Protein 3G9K (pdb70)

Solvent-accessible surface area: 36503 Å² total

Foldseek 3Di:
DDDDADDDPDVVLRVQCVCVVVPFDNLLSVLLSQLLCCQQVVLPHHQQFFDKWDDDPVDTWIKGQGFDFFCVGGGQGRSLVSLVSCVPPGDDDLVSLVVSLCCQAVFDFHAPVLLNCQVCCVVDPDPVCCLQQPVNHGDDGRDTRHHPVVSVLSVQCSPPPCCSCLPDPNVVVCCVVVVHDSVSSNPRDMDMDGFQWDDCVDIDTHDDPVDPPLLVLLVNLCSVVVLVVCVVPPVSVVSVVSNVVSVVVVVVVVCPSNVSYPVVNVPD/DDWEWDADPVRDIDIDDDDLDDVLAVVDDDPHGGHHDADPCVPDHRDWDDFDWDDDVFKIKTKFKDATPCGCVLVVQLVVCVVVPVDDSAVSLADWGWGDDVQEIETQDDDDPVVQVVCVVVPHHYDYDPQLCNSIWMWMWMARVVVGDIDIYTHVSVPGDDDDD/DDDDADDDDDVLLRVQCCCVVVPWDNLLSVLLSQLQCCQQVVVPDHQQFWDKWDDDPPDTWIKGQGFDFFPPVGGGQHRHQQSLVSCVPPTDDDLVSLVSSLCCQAVFDFHADVLLVCQVCCVPDPDPVCCLQQPVNHGDDGRDTRHHNVVSVLSVLCSVPPCCSCLPDDNLVVCCVVVVHDSVSSVPRDMDMDGFQWEDLVDIDTHDDPVDCRLLVLLVNLCSVVVLVVVVVPVVSVVSVVSNCVSVVVVVVVVCSSNVSYPVVNVPD/DDWDWDADPVRDIDIDDDDLDPDLAVVDDDPHGGHRHADPVDDDGDDDDFDWDDDVFKIKTKFKDARPCGCQLCVQLVVCVVVPVDDSQVSLADWGWGDDVQEIETCDDDDVVVQVVCCVVNHHYDHDDDPQNNIWMWMKMARNPVGDIDIYTHVSVPGDDDDPD

InterPro domains:
  IPR029055 Nucleophile aminohydrolases, N-terminal [SSF56235] (49-524)
  IPR043137 Gamma-glutamyltranspeptidase, small subunit, C-terminal domain [G3DSA:3.60.20.40] (352-525)
  IPR051792 Gamma-glutamyltransferase, bacteria [PTHR43199] (48-525)

Organism: Bacillus anthracis (NCBI:txid1392)

B-factor: mean 28.72, std 10.76, range [10.09, 81.56]

Radius of gyration: 32.23 Å; Cα contacts (8 Å, |Δi|>4): 2017; chains: 4; bounding box: 69×94×84 Å

Secondary structure (DSSP, 8-state):
----EEEESSHHHHHH--TTTTT--HHHHHHHHHHHHHHHSTTT--TTSEE--EEETTEEEEEE-PPBP------PBP-TTT--HHHHHH-----TTTHHHHHHHHH-EE--TTT--HHHHHHHH--TT-TTTSGGGSPPPTT-EE--HHHHHHHHHHHHH-THHHHSHHHHHHHHHHHT--HHHHHT---EEEPPEEEE---EEEEPPTTSSHHHHH--HHHHHTTGGGGTTSTTT----HHHHHHHHHHHHHH--TT---HHHHH--/-EEEEEE-TT--EEEEEEE-SSTTTTS-EETTEEPP-------B------EEEEETTEEEEEE---GGGHHHHHHHHHHHHHTTSS-HHHHHHS--EEEETTEEEESSPPPHHHHHHHHHTT-EEEE---TTTT---EEEEEETTTTEEEEEE-GGGT-EEEE--/----EEEESSHHHHHH--TTTTT--HHHHHHHHHHHHHHHTTTT--TTSEE--EE-SS-EEEEE---B------PBP-TTT--HHHHHH-----TTTHHHHHHHHH-EE--TTT--HHHHHHHH--TT-GGGSGGGSPPPTTPEE--HHHHHHHHHHHHHTTHHHHSHHHHHHHHHHHT--HHHHHT---EEEPPEEEE---EEEEPPTTS-HHHHH--HHHHHTTGGGGTTSTTT----HHHHHHHHHHHHTT-------HHHHH--/-EEEEEE-TT--EEEEEEE-SSTTTTS-EETTEEPPP------PPPP----EEEEETTEEEEEE---GGGHHHHHHHHHHHHHTT-S-HHHHHHS--EEEETTEEEESS---HHHHHHHHTTT-EEEE---GGGG---EEEEEETTTTEEEEE--GGGT-EEEE-

CATH classification: 1.10.246.230

Structure (mmCIF, N/CA/C/O backbone):
data_3G9K
#
_entry.id   3G9K
#
_cell.length_a   52.668
_cell.length_b   120.621
_cell.length_c   77.375
_cell.angle_alpha   90.00
_cell.angle_beta   90.87
_cell.angle_gamma   90.00
#
_symmetry.space_group_name_H-M   'P 1 21 1'
#
loop_
_entity.id
_entity.type
_entity.pdbx_description
1 polymer 'Capsule biosynthesis protein capD'
2 polymer 'Capsule biosynthesis protein capD'
3 non-polymer 'GLUTAMIC ACID'
4 water water
#
loop_
_atom_site.group_PDB
_atom_site.id
_atom_site.type_symbol
_atom_site.label_atom_id
_atom_site.label_alt_id
_atom_site.label_comp_id
_atom_site.label_asym_id
_atom_site.label_entity_id
_atom_site.label_seq_id
_atom_site.pdbx_PDB_ins_code
_atom_site.Cartn_x
_atom_site.Cartn_y
_atom_site.Cartn_z
_atom_site.occupancy
_atom_site.B_iso_or_equiv
_atom_site.auth_seq_id
_atom_site.auth_comp_id
_atom_site.auth_asym_id
_atom_site.auth_atom_id
_atom_site.pdbx_PDB_model_num
ATOM 1 N N . LYS A 1 18 ? -6.191 5.845 8.167 1.00 45.72 46 LYS L N 1
ATOM 2 C CA . LYS A 1 18 ? -6.826 5.404 9.448 1.00 45.53 46 LYS L CA 1
ATOM 3 C C . LYS A 1 18 ? -7.965 4.415 9.131 1.00 43.95 46 LYS L C 1
ATOM 4 O O . LYS A 1 18 ? -8.866 4.753 8.331 1.00 44.53 46 LYS L O 1
ATOM 10 N N . GLY A 1 19 ? -7.946 3.210 9.723 1.00 41.10 47 GLY L N 1
ATOM 11 C CA . GLY A 1 19 ? -6.878 2.753 10.631 1.00 38.58 47 GLY L CA 1
ATOM 12 C C . GLY A 1 19 ? -7.152 3.117 12.084 1.00 36.00 47 GLY L C 1
ATOM 13 O O . GLY A 1 19 ? -7.703 4.187 12.387 1.00 36.63 47 GLY L O 1
ATOM 14 N N . THR A 1 20 ? -6.786 2.217 12.993 1.00 32.20 48 THR L N 1
ATOM 15 C CA . THR A 1 20 ? -7.064 2.432 14.398 1.00 29.81 48 THR L CA 1
ATOM 16 C C . THR A 1 20 ? -5.761 2.362 15.210 1.00 27.87 48 THR L C 1
ATOM 17 O O . THR A 1 20 ? -4.860 1.562 14.902 1.00 27.13 48 THR L O 1
ATOM 21 N N . TYR A 1 21 ? -5.702 3.208 16.238 1.00 26.11 49 TYR L N 1
ATOM 22 C CA . TYR A 1 21 ? -4.535 3.322 17.119 1.00 24.74 49 TYR L CA 1
ATOM 23 C C . TYR A 1 21 ? -4.895 3.967 18.467 1.00 22.12 49 TYR L C 1
ATOM 24 O O . TYR A 1 21 ? -5.923 4.604 18.612 1.00 20.16 49 TYR L O 1
ATOM 33 N N . GLY A 1 22 ? -3.991 3.804 19.442 1.00 20.02 50 GLY L N 1
ATOM 34 C CA . GLY A 1 22 ? -4.272 4.130 20.808 1.00 18.43 50 GLY L CA 1
ATOM 35 C C . GLY A 1 22 ? -2.979 4.216 21.620 1.00 17.73 50 GLY L C 1
ATOM 36 O O . GLY A 1 22 ? -1.988 3.583 21.272 1.00 19.13 50 GLY L O 1
ATOM 37 N N . VAL A 1 23 ? -3.033 5.021 22.668 1.00 17.48 51 VAL L N 1
ATOM 38 C CA . VAL A 1 23 ? -1.972 5.164 23.670 1.00 16.76 51 VAL L CA 1
ATOM 39 C C . VAL A 1 23 ? -2.577 5.177 25.073 1.00 16.75 51 VAL L C 1
ATOM 40 O O . VAL A 1 23 ? -3.576 5.873 25.329 1.00 17.82 51 VAL L O 1
ATOM 44 N N . SER A 1 24 ? -1.936 4.476 26.013 1.00 15.96 52 SER L N 1
ATOM 45 C CA . SER A 1 24 ? -2.340 4.528 27.426 1.00 15.97 52 SER L CA 1
ATOM 46 C C . SER A 1 24 ? -1.072 4.780 28.224 1.00 14.92 52 SER L C 1
ATOM 47 O O . SER A 1 24 ? -0.139 3.996 28.113 1.00 14.02 52 SER L O 1
ATOM 50 N N . ALA A 1 25 ? -1.030 5.885 28.951 1.00 14.85 53 ALA L N 1
ATOM 51 C CA . ALA A 1 25 ? 0.180 6.313 29.723 1.00 15.36 53 ALA L CA 1
ATOM 52 C C . ALA A 1 25 ? -0.169 7.139 30.986 1.00 15.87 53 ALA L C 1
ATOM 53 O O . ALA A 1 25 ? -1.276 7.697 31.099 1.00 16.56 53 ALA L O 1
ATOM 55 N N . SER A 1 26 ? 0.789 7.240 31.911 1.00 14.44 54 SER L N 1
ATOM 56 C CA . SER A 1 26 ? 0.540 7.868 33.220 1.00 16.24 54 SER L CA 1
ATOM 57 C C . SER A 1 26 ? 0.756 9.407 33.197 1.00 15.52 54 SER L C 1
ATOM 58 O O . SER A 1 26 ? 0.779 10.078 34.233 1.00 16.83 54 SER L O 1
ATOM 61 N N . HIS A 1 27 ? 0.953 9.970 32.025 1.00 17.05 55 HIS L N 1
ATOM 62 C CA . HIS A 1 27 ? 0.952 11.443 31.919 1.00 16.88 55 HIS L CA 1
ATOM 63 C C . HIS A 1 27 ? 0.217 11.866 30.642 1.00 18.05 55 HIS L C 1
ATOM 64 O O . HIS A 1 27 ? 0.528 11.369 29.593 1.00 17.06 55 HIS L O 1
ATOM 71 N N . PRO A 1 28 ? -0.745 12.805 30.740 1.00 19.44 56 PRO L N 1
ATOM 72 C CA . PRO A 1 28 ? -1.493 13.268 29.553 1.00 19.14 56 PRO L CA 1
ATOM 73 C C . PRO A 1 28 ? -0.650 13.849 28.409 1.00 18.82 56 PRO L C 1
ATOM 74 O O . PRO A 1 28 ? -1.097 13.812 27.283 1.00 18.55 56 PRO L O 1
ATOM 78 N N . LEU A 1 29 ? 0.541 14.386 28.680 1.00 19.37 57 LEU L N 1
ATOM 79 C CA . LEU A 1 29 ? 1.396 14.897 27.606 1.00 19.25 57 LEU L CA 1
ATOM 80 C C . LEU A 1 29 ? 2.055 13.754 26.818 1.00 18.96 57 LEU L C 1
ATOM 81 O O . LEU A 1 29 ? 2.298 13.881 25.635 1.00 17.98 57 LEU L O 1
ATOM 86 N N . ALA A 1 30 ? 2.354 12.651 27.506 1.00 18.29 58 ALA L N 1
ATOM 87 C CA . ALA A 1 30 ? 2.854 11.434 26.871 1.00 18.77 58 ALA L CA 1
ATOM 88 C C . ALA A 1 30 ? 1.779 10.843 25.994 1.00 18.44 58 ALA L C 1
ATOM 89 O O . ALA A 1 30 ? 2.074 10.422 24.864 1.00 17.48 58 ALA L O 1
ATOM 91 N N . VAL A 1 31 ? 0.548 10.795 26.513 1.00 18.14 59 VAL L N 1
ATOM 92 C CA . VAL A 1 31 ? -0.588 10.341 25.693 1.00 18.05 59 VAL L CA 1
ATOM 93 C C . VAL A 1 31 ? -0.678 11.222 24.445 1.00 17.92 59 VAL L C 1
ATOM 94 O O . VAL A 1 31 ? -0.703 10.738 23.341 1.00 17.33 59 VAL L O 1
ATOM 98 N N . GLU A 1 32 ? -0.703 12.532 24.636 1.00 18.41 60 GLU L N 1
ATOM 99 C CA . GLU A 1 32 ? -0.798 13.461 23.512 1.00 19.80 60 GLU L CA 1
ATOM 100 C C . GLU A 1 32 ? 0.286 13.330 22.437 1.00 19.44 60 GLU L C 1
ATOM 101 O O . GLU A 1 32 ? -0.011 13.301 21.232 1.00 19.84 60 GLU L O 1
ATOM 107 N N . GLU A 1 33 ? 1.547 13.310 22.853 1.00 18.43 61 GLU L N 1
ATOM 108 C CA . GLU A 1 33 ? 2.638 13.167 21.914 1.00 17.98 61 GLU L CA 1
ATOM 109 C C . GLU A 1 33 ? 2.673 11.835 21.197 1.00 18.54 61 GLU L C 1
ATOM 110 O O . GLU A 1 33 ? 3.071 11.751 20.034 1.00 19.60 61 GLU L O 1
ATOM 116 N N . GLY A 1 34 ? 2.307 10.777 21.896 1.00 19.37 62 GLY L N 1
ATOM 117 C CA . GLY A 1 34 ? 2.191 9.456 21.306 1.00 18.81 62 GLY L CA 1
ATOM 118 C C . GLY A 1 34 ? 1.114 9.346 20.233 1.00 19.35 62 GLY L C 1
ATOM 119 O O . GLY A 1 34 ? 1.343 8.751 19.163 1.00 19.53 62 GLY L O 1
ATOM 128 N N . LYS A 1 36 ? -0.091 12.004 18.564 1.00 22.64 64 LYS L N 1
ATOM 129 C CA . LYS A 1 36 ? 0.439 12.832 17.456 1.00 23.89 64 LYS L CA 1
ATOM 130 C C . LYS A 1 36 ? 1.301 12.036 16.446 1.00 24.61 64 LYS L C 1
ATOM 131 O O . LYS A 1 36 ? 1.092 12.139 15.229 1.00 24.91 64 LYS L O 1
ATOM 137 N N . VAL A 1 37 ? 2.238 11.222 16.926 1.00 24.91 65 VAL L N 1
ATOM 138 C CA . VAL A 1 37 ? 3.034 10.354 16.067 1.00 25.78 65 VAL L CA 1
ATOM 139 C C . VAL A 1 37 ? 2.155 9.404 15.261 1.00 27.35 65 VAL L C 1
ATOM 140 O O . VAL A 1 37 ? 2.378 9.160 14.055 1.00 28.02 65 VAL L O 1
ATOM 144 N N . LEU A 1 38 ? 1.170 8.831 15.928 1.00 27.86 66 LEU L N 1
ATOM 145 C CA . LEU A 1 38 ? 0.348 7.806 15.316 1.00 28.69 66 LEU L CA 1
ATOM 146 C C . LEU A 1 38 ? -0.605 8.455 14.312 1.00 29.17 66 LEU L C 1
ATOM 147 O O . LEU A 1 38 ? -0.794 7.928 13.252 1.00 30.75 66 LEU L O 1
ATOM 152 N N . LYS A 1 39 ? -1.197 9.580 14.671 1.00 30.44 67 LYS L N 1
ATOM 153 C CA . LYS A 1 39 ? -2.084 10.331 13.779 1.00 31.48 67 LYS L CA 1
ATOM 154 C C . LYS A 1 39 ? -1.390 10.636 12.441 1.00 32.34 67 LYS L C 1
ATOM 155 O O . LYS A 1 39 ? -2.007 10.555 11.379 1.00 32.39 67 LYS L O 1
ATOM 161 N N . ASN A 1 40 ? -0.104 10.961 12.509 1.00 31.97 68 ASN L N 1
ATOM 162 C CA . ASN A 1 40 ? 0.675 11.305 11.337 1.00 32.32 68 ASN L CA 1
ATOM 163 C C . ASN A 1 40 ? 1.274 10.102 10.642 1.00 32.34 68 ASN L C 1
ATOM 164 O O . ASN A 1 40 ? 2.139 10.222 9.768 1.00 33.28 68 ASN L O 1
ATOM 169 N N . GLY A 1 41 ? 0.804 8.927 11.006 1.00 32.21 69 GLY L N 1
ATOM 170 C CA . GLY A 1 41 ? 1.164 7.741 10.273 1.00 32.11 69 GLY L CA 1
ATOM 171 C C . GLY A 1 41 ? 2.267 6.895 10.868 1.00 32.00 69 GLY L C 1
ATOM 172 O O . GLY A 1 41 ? 2.607 5.862 10.301 1.00 32.57 69 GLY L O 1
ATOM 173 N N . GLY A 1 42 ? 2.797 7.293 12.020 1.00 31.02 70 GLY L N 1
ATOM 174 C CA . GLY A 1 42 ? 3.879 6.559 12.656 1.00 29.49 70 GLY L CA 1
ATOM 175 C C . GLY A 1 42 ? 3.485 5.210 13.243 1.00 28.63 70 GLY L C 1
ATOM 176 O O . GLY A 1 42 ? 2.292 4.915 13.421 1.00 29.94 70 GLY L O 1
ATOM 177 N N . SER A 1 43 ? 4.498 4.408 13.565 1.00 26.53 71 SER L N 1
ATOM 178 C CA . SER A 1 43 ? 4.330 3.050 14.043 1.00 25.22 71 SER L CA 1
ATOM 179 C C . SER A 1 43 ? 4.231 3.001 15.570 1.00 23.67 71 SER L C 1
ATOM 180 O O . SER A 1 43 ? 4.553 3.966 16.215 1.00 21.84 71 SER L O 1
ATOM 183 N N . ALA A 1 44 ? 3.878 1.848 16.145 1.00 22.89 72 ALA L N 1
ATOM 184 C CA . ALA A 1 44 ? 3.838 1.726 17.621 1.00 22.81 72 ALA L CA 1
ATOM 185 C C . ALA A 1 44 ? 5.222 1.968 18.214 1.00 22.66 72 ALA L C 1
ATOM 186 O O . ALA A 1 44 ? 5.337 2.643 19.244 1.00 21.27 72 ALA L O 1
ATOM 188 N N . VAL A 1 45 ? 6.268 1.451 17.547 1.00 22.61 73 VAL L N 1
ATOM 189 C CA . VAL A 1 45 ? 7.665 1.590 18.042 1.00 22.35 73 VAL L CA 1
ATOM 190 C C . VAL A 1 45 ? 8.095 3.046 18.029 1.00 22.56 73 VAL L C 1
ATOM 191 O O . VAL A 1 45 ? 8.559 3.565 19.043 1.00 21.21 73 VAL L O 1
ATOM 195 N N . ASP A 1 46 ? 7.929 3.723 16.910 1.00 21.02 74 ASP L N 1
ATOM 196 C CA . ASP A 1 46 ? 8.227 5.165 16.879 1.00 21.65 74 ASP L CA 1
ATOM 197 C C . ASP A 1 46 ? 7.522 5.998 17.958 1.00 20.20 74 ASP L C 1
ATOM 198 O O . ASP A 1 46 ? 8.133 6.850 18.636 1.00 20.06 74 ASP L O 1
ATOM 203 N N . ALA A 1 47 ? 6.217 5.788 18.107 1.00 18.97 75 ALA L N 1
ATOM 204 C CA . ALA A 1 47 ? 5.462 6.415 19.180 1.00 18.23 75 ALA L CA 1
ATOM 205 C C . ALA A 1 47 ? 5.996 6.046 20.571 1.00 17.39 75 ALA L C 1
ATOM 206 O O . ALA A 1 47 ? 5.984 6.869 21.462 1.00 17.78 75 ALA L O 1
ATOM 208 N N . ALA A 1 48 ? 6.414 4.803 20.764 1.00 16.05 76 ALA L N 1
ATOM 209 C CA . ALA A 1 48 ? 6.927 4.354 22.068 1.00 16.08 76 ALA L CA 1
ATOM 210 C C . ALA A 1 48 ? 8.246 5.078 22.445 1.00 15.67 76 ALA L C 1
ATOM 211 O O . ALA A 1 48 ? 8.489 5.401 23.603 1.00 13.78 76 ALA L O 1
ATOM 213 N N . ILE A 1 49 ? 9.071 5.371 21.446 1.00 16.27 77 ILE L N 1
ATOM 214 C CA . ILE A 1 49 ? 10.320 6.082 21.677 1.00 16.29 77 ILE L CA 1
ATOM 215 C C . ILE A 1 49 ? 10.007 7.506 22.065 1.00 16.53 77 ILE L C 1
ATOM 216 O O . ILE A 1 49 ? 10.595 8.071 23.021 1.00 17.49 77 ILE L O 1
ATOM 221 N N . VAL A 1 50 ? 9.089 8.102 21.330 1.00 16.40 78 VAL L N 1
ATOM 222 C CA . VAL A 1 50 ? 8.631 9.469 21.645 1.00 15.31 78 VAL L CA 1
ATOM 223 C C . VAL A 1 50 ? 8.040 9.537 23.071 1.00 14.92 78 VAL L C 1
ATOM 224 O O . VAL A 1 50 ? 8.400 10.392 23.870 1.00 16.47 78 VAL L O 1
ATOM 228 N N . VAL A 1 51 ? 7.110 8.645 23.359 1.00 14.82 79 VAL L N 1
ATOM 229 C CA . VAL A 1 51 ? 6.485 8.524 24.669 1.00 14.58 79 VAL L CA 1
ATOM 230 C C . VAL A 1 51 ? 7.526 8.294 25.760 1.00 14.29 79 VAL L C 1
ATOM 231 O O . VAL A 1 51 ? 7.434 8.890 26.824 1.00 15.20 79 VAL L O 1
ATOM 235 N N . SER A 1 52 ? 8.477 7.396 25.526 1.00 15.05 80 SER L N 1
ATOM 236 C CA . SER A 1 52 ? 9.480 7.094 26.594 1.00 15.19 80 SER L CA 1
ATOM 237 C C . SER A 1 52 ? 10.302 8.320 26.945 1.00 15.22 80 SER L C 1
ATOM 238 O O . SER A 1 52 ? 10.451 8.680 28.116 1.00 15.36 80 SER L O 1
ATOM 241 N N . TYR A 1 53 ? 10.788 9.005 25.928 1.00 15.50 81 TYR L N 1
ATOM 242 C CA . TYR A 1 53 ? 11.512 10.258 26.166 1.00 15.54 81 TYR L CA 1
ATOM 243 C C . TYR A 1 53 ? 10.678 11.426 26.808 1.00 15.59 81 TYR L C 1
ATOM 244 O O . TYR A 1 53 ? 11.171 12.176 27.647 1.00 14.62 81 TYR L O 1
ATOM 253 N N . VAL A 1 54 ? 9.425 11.603 26.404 1.00 15.80 82 VAL L N 1
ATOM 254 C CA . VAL A 1 54 ? 8.535 12.607 26.995 1.00 15.18 82 VAL L CA 1
ATOM 255 C C . VAL A 1 54 ? 8.299 12.363 28.507 1.00 15.18 82 VAL L C 1
ATOM 256 O O . VAL A 1 54 ? 8.408 13.282 29.317 1.00 16.31 82 VAL L O 1
ATOM 260 N N . LEU A 1 55 ? 8.068 11.109 28.863 1.00 14.28 83 LEU L N 1
ATOM 261 C CA . LEU A 1 55 ? 7.857 10.646 30.227 1.00 14.46 83 LEU L CA 1
ATOM 262 C C . LEU A 1 55 ? 9.101 10.949 31.050 1.00 14.32 83 LEU L C 1
ATOM 263 O O . LEU A 1 55 ? 8.982 11.419 32.192 1.00 15.57 83 LEU L O 1
ATOM 268 N N . GLY A 1 56 ? 10.287 10.769 30.470 1.00 14.03 84 GLY L N 1
ATOM 269 C CA . GLY A 1 56 ? 11.551 11.107 31.166 1.00 14.66 84 GLY L CA 1
ATOM 270 C C . GLY A 1 56 ? 11.648 12.579 31.482 1.00 16.36 84 GLY L C 1
ATOM 271 O O . GLY A 1 56 ? 12.338 13.024 32.428 1.00 18.35 84 GLY L O 1
ATOM 272 N N . VAL A 1 57 ? 10.958 13.383 30.688 1.00 15.87 85 VAL L N 1
ATOM 273 C CA . VAL A 1 57 ? 10.970 14.838 30.934 1.00 14.84 85 VAL L CA 1
ATOM 274 C C . VAL A 1 57 ? 9.846 15.293 31.869 1.00 16.50 85 VAL L C 1
ATOM 275 O O . VAL A 1 57 ? 10.068 16.028 32.831 1.00 18.10 85 VAL L O 1
ATOM 279 N N . VAL A 1 58 ? 8.624 14.875 31.587 1.00 16.45 86 VAL L N 1
ATOM 280 C CA . VAL A 1 58 ? 7.461 15.412 32.288 1.00 17.06 86 VAL L CA 1
ATOM 281 C C . VAL A 1 58 ? 7.044 14.559 33.487 1.00 16.73 86 VAL L C 1
ATOM 282 O O . VAL A 1 58 ? 6.270 15.017 34.353 1.00 18.27 86 VAL L O 1
ATOM 286 N N . GLU A 1 59 ? 7.480 13.305 33.511 1.00 17.61 87 GLU L N 1
ATOM 287 C CA . GLU A 1 59 ? 7.192 12.417 34.621 1.00 17.51 87 GLU L CA 1
ATOM 288 C C . GLU A 1 59 ? 8.517 11.927 35.223 1.00 17.12 87 GLU L C 1
ATOM 289 O O . GLU A 1 59 ? 8.701 10.754 35.473 1.00 16.05 87 GLU L O 1
ATOM 295 N N . LEU A 1 60 ? 9.412 12.883 35.422 1.00 18.54 88 LEU L N 1
ATOM 296 C CA . LEU A 1 60 ? 10.836 12.674 35.705 1.00 19.12 88 LEU L CA 1
ATOM 297 C C . LEU A 1 60 ? 11.166 11.928 36.984 1.00 19.65 88 LEU L C 1
ATOM 298 O O . LEU A 1 60 ? 12.243 11.299 37.090 1.00 19.90 88 LEU L O 1
ATOM 303 N N . HIS A 1 61 ? 10.224 11.935 37.918 1.00 18.76 89 HIS L N 1
ATOM 304 C CA . HIS A 1 61 ? 10.371 11.174 39.169 1.00 17.92 89 HIS L CA 1
ATOM 305 C C . HIS A 1 61 ? 10.350 9.705 38.918 1.00 16.65 89 HIS L C 1
ATOM 306 O O . HIS A 1 61 ? 10.941 8.955 39.680 1.00 16.61 89 HIS L O 1
ATOM 313 N N . ALA A 1 62 ? 9.713 9.292 37.826 1.00 16.04 90 ALA L N 1
ATOM 314 C CA . ALA A 1 62 ? 9.373 7.851 37.621 1.00 14.97 90 ALA L CA 1
ATOM 315 C C . ALA A 1 62 ? 10.207 7.088 36.612 1.00 14.88 90 ALA L C 1
ATOM 316 O O . ALA A 1 62 ? 10.256 5.858 36.647 1.00 15.24 90 ALA L O 1
ATOM 318 N N . SER A 1 63 ? 10.812 7.771 35.661 1.00 15.19 91 SER L N 1
ATOM 319 C CA . SER A 1 63 ? 11.632 7.124 34.658 1.00 16.11 91 SER L CA 1
ATOM 320 C C . SER A 1 63 ? 12.485 8.204 34.005 1.00 16.79 91 SER L C 1
ATOM 321 O O . SER A 1 63 ? 12.244 9.402 34.219 1.00 16.54 91 SER L O 1
ATOM 324 N N . GLY A 1 64 ? 13.441 7.781 33.188 1.00 16.55 92 GLY L N 1
ATOM 325 C CA . GLY A 1 64 ? 14.172 8.724 32.345 1.00 16.70 92 GLY L CA 1
ATOM 326 C C . GLY A 1 64 ? 15.529 8.256 31.875 1.00 15.02 92 GLY L C 1
ATOM 327 O O . GLY A 1 64 ? 15.878 7.072 31.970 1.00 15.12 92 GLY L O 1
ATOM 328 N N . ILE A 1 65 ? 16.326 9.193 31.360 1.00 15.13 93 ILE L N 1
ATOM 329 C CA . ILE A 1 65 ? 17.577 8.801 30.689 1.00 14.86 93 ILE L CA 1
ATOM 330 C C . ILE A 1 65 ? 18.5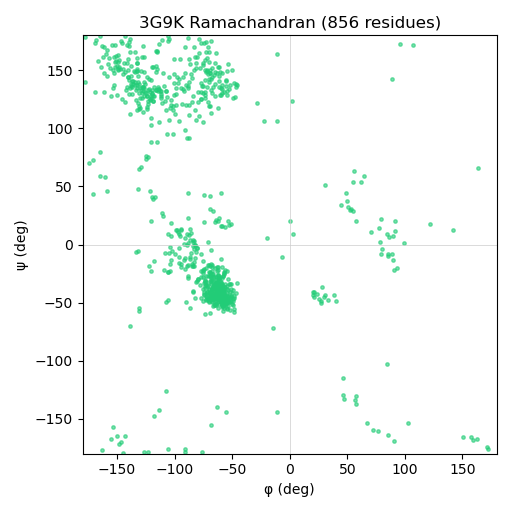84 8.256 31.708 1.00 15.43 93 ILE L C 1
ATOM 331 O O . ILE A 1 65 ? 19.519 7.571 31.320 1.00 15.07 93 ILE L O 1
ATOM 336 N N . GLY A 1 66 ? 18.370 8.568 32.990 1.00 14.43 94 GLY L N 1
ATOM 337 C CA . GLY A 1 66 ? 19.270 8.116 34.069 1.00 14.73 94 GLY L CA 1
ATOM 338 C C . GLY A 1 66 ? 18.949 6.708 34.531 1.00 14.96 94 GLY L C 1
ATOM 339 O O . GLY A 1 66 ? 19.625 6.173 35.413 1.00 16.56 94 GLY L O 1
ATOM 340 N N . GLY A 1 67 ? 17.889 6.125 33.976 1.00 14.96 95 GLY L N 1
ATOM 341 C CA . GLY A 1 67 ? 17.451 4.750 34.279 1.00 15.23 95 GLY L CA 1
ATOM 342 C C . GLY A 1 67 ? 17.508 3.654 33.203 1.00 16.05 95 GLY L C 1
ATOM 343 O O . GLY A 1 67 ? 18.454 3.577 32.375 1.00 16.97 95 GLY L O 1
ATOM 344 N N . GLY A 1 68 ? 16.486 2.794 33.231 1.00 15.82 96 GLY L N 1
ATOM 345 C CA . GLY A 1 68 ? 16.398 1.658 32.339 1.00 16.64 96 GLY L CA 1
ATOM 346 C C . GLY A 1 68 ? 14.971 1.240 32.161 1.00 17.52 96 GLY L C 1
ATOM 347 O O . GLY A 1 68 ? 14.075 1.945 32.578 1.00 18.85 96 GLY L O 1
ATOM 348 N N . GLY A 1 69 ? 14.754 0.061 31.588 1.00 16.22 97 GLY L N 1
ATOM 349 C CA . GLY A 1 69 ? 13.417 -0.356 31.247 1.00 16.14 97 GLY L CA 1
ATOM 350 C C . GLY A 1 69 ? 13.447 -1.625 30.435 1.00 16.48 97 GLY L C 1
ATOM 351 O O . GLY A 1 69 ? 14.543 -2.188 30.168 1.00 16.87 97 GLY L O 1
ATOM 352 N N . GLY A 1 70 ? 12.266 -2.016 30.011 1.00 17.51 98 GLY L N 1
ATOM 353 C CA . GLY A 1 70 ? 12.051 -3.119 29.132 1.00 18.35 98 GLY L CA 1
ATOM 354 C C . GLY A 1 70 ? 10.846 -2.871 28.264 1.00 18.74 98 GLY L C 1
ATOM 355 O O . GLY A 1 70 ? 9.932 -2.254 28.695 1.00 18.19 98 GLY L O 1
ATOM 364 N N . LEU A 1 72 ? 8.245 -4.769 25.383 1.00 19.92 100 LEU L N 1
ATOM 365 C CA . LEU A 1 72 ? 7.682 -5.906 24.686 1.00 20.73 100 LEU L CA 1
ATOM 366 C C . LEU A 1 72 ? 7.060 -5.369 23.422 1.00 21.09 100 LEU L C 1
ATOM 367 O O . LEU A 1 72 ? 6.342 -4.344 23.461 1.00 21.34 100 LEU L O 1
ATOM 372 N N . ILE A 1 73 ? 7.376 -6.000 22.286 1.00 21.12 101 ILE L N 1
ATOM 373 C CA . ILE A 1 73 ? 6.848 -5.589 20.979 1.00 21.41 101 ILE L CA 1
ATOM 374 C C . ILE A 1 73 ? 6.239 -6.846 20.327 1.00 22.66 101 ILE L C 1
ATOM 375 O O . ILE A 1 73 ? 6.965 -7.810 19.982 1.00 22.37 101 ILE L O 1
ATOM 380 N N . ILE A 1 74 ? 4.919 -6.827 20.162 1.00 23.46 102 ILE L N 1
ATOM 381 C CA . ILE A 1 74 ? 4.189 -7.936 19.536 1.00 25.55 102 ILE L CA 1
ATOM 382 C C . ILE A 1 74 ? 3.446 -7.433 18.297 1.00 27.45 102 ILE L C 1
ATOM 383 O O . ILE A 1 74 ? 2.490 -6.659 18.391 1.00 27.02 102 ILE L O 1
ATOM 388 N N . SER A 1 75 ? 3.943 -7.839 17.125 1.00 29.54 103 SER L N 1
ATOM 389 C CA . SER A 1 75 ? 3.343 -7.461 15.851 1.00 31.40 103 SER L CA 1
ATOM 390 C C . SER A 1 75 ? 2.611 -8.678 15.338 1.00 34.16 103 SER L C 1
ATOM 391 O O . SER A 1 75 ? 2.673 -9.741 15.955 1.00 34.39 103 SER L O 1
ATOM 394 N N . LYS A 1 76 ? 1.931 -8.516 14.212 1.00 36.62 104 LYS L N 1
ATOM 395 C CA . LYS A 1 76 ? 1.300 -9.654 13.517 1.00 39.08 104 LYS L CA 1
ATOM 396 C C . LYS A 1 76 ? 2.253 -10.820 13.282 1.00 39.27 104 LYS L C 1
ATOM 397 O O . LYS A 1 76 ? 1.840 -11.964 13.346 1.00 40.34 104 LYS L O 1
ATOM 403 N N . ASP A 1 77 ? 3.529 -10.527 13.046 1.00 40.20 105 ASP L N 1
ATOM 404 C CA . ASP A 1 77 ? 4.491 -11.530 12.573 1.00 40.05 105 ASP L CA 1
ATOM 405 C C . ASP A 1 77 ? 5.678 -11.826 13.509 1.00 39.87 105 ASP L C 1
ATOM 406 O O . ASP A 1 77 ? 6.398 -12.813 13.321 1.00 40.35 105 ASP L O 1
ATOM 411 N N . LYS A 1 78 ? 5.903 -10.973 14.507 1.00 38.45 106 LYS L N 1
ATOM 412 C CA . LYS A 1 78 ? 7.096 -11.089 15.352 1.00 36.82 106 LYS L CA 1
ATOM 413 C C . LYS A 1 78 ? 6.756 -10.795 16.823 1.00 34.91 106 LYS L C 1
ATOM 414 O O . LYS A 1 78 ? 5.830 -10.032 17.092 1.00 33.43 106 LYS L O 1
ATOM 420 N N . GLU A 1 79 ? 7.496 -11.426 17.743 1.00 33.05 107 GLU L N 1
ATOM 421 C CA . GLU A 1 79 ? 7.468 -11.109 19.177 1.00 32.26 107 GLU L CA 1
ATOM 422 C C . GLU A 1 79 ? 8.890 -10.849 19.674 1.00 30.76 107 GLU L C 1
ATOM 423 O O . GLU A 1 79 ? 9.772 -11.688 19.510 1.00 30.35 107 GLU L O 1
ATOM 429 N N . THR A 1 80 ? 9.105 -9.718 20.329 1.00 28.80 108 THR L N 1
ATOM 430 C CA . THR A 1 80 ? 10.442 -9.313 20.773 1.00 28.07 108 THR L CA 1
ATOM 431 C C . THR A 1 80 ? 10.362 -8.681 22.150 1.00 25.08 108 THR L C 1
ATOM 432 O O . THR A 1 80 ? 9.401 -7.967 22.455 1.00 23.12 108 THR L O 1
ATOM 436 N N . PHE A 1 81 ? 11.374 -8.928 22.957 1.00 22.15 109 PHE L N 1
ATOM 437 C CA . PHE A 1 81 ? 11.541 -8.227 24.218 1.00 22.18 109 PHE L CA 1
ATOM 438 C C . PHE A 1 81 ? 12.915 -7.539 24.235 1.00 21.77 109 PHE L C 1
ATOM 439 O O . PHE A 1 81 ? 13.928 -8.191 24.057 1.00 22.61 109 PHE L O 1
ATOM 447 N N . ILE A 1 82 ? 12.953 -6.217 24.386 1.00 21.84 110 ILE L N 1
ATOM 448 C CA . ILE A 1 82 ? 14.239 -5.544 24.520 1.00 21.31 110 ILE L CA 1
ATOM 449 C C . ILE A 1 82 ? 14.508 -5.153 25.999 1.00 21.57 110 ILE L C 1
ATOM 450 O O . ILE A 1 82 ? 13.737 -4.418 26.617 1.00 20.88 110 ILE L O 1
ATOM 455 N N . ASP A 1 83 ? 15.595 -5.688 26.536 1.00 21.78 111 ASP L N 1
ATOM 456 C CA . ASP A 1 83 ? 16.037 -5.463 27.894 1.00 21.38 111 ASP L CA 1
ATOM 457 C C . ASP A 1 83 ? 17.090 -4.342 27.918 1.00 21.96 111 ASP L C 1
ATOM 458 O O . ASP A 1 83 ? 18.244 -4.553 27.523 1.00 21.75 111 ASP L O 1
ATOM 463 N N . TYR A 1 84 ? 16.702 -3.159 28.401 1.00 20.13 112 TYR L N 1
ATOM 464 C CA . TYR A 1 84 ? 17.642 -2.047 28.586 1.00 19.77 112 TYR L CA 1
ATOM 465 C C . TYR A 1 84 ? 17.707 -1.611 30.073 1.00 19.69 112 TYR L C 1
ATOM 466 O O . TYR A 1 84 ? 17.834 -0.441 30.423 1.00 18.54 112 TYR L O 1
ATOM 475 N N . ARG A 1 85 ? 17.698 -2.614 30.936 1.00 20.08 113 ARG L N 1
ATOM 476 C CA . ARG A 1 85 ? 17.865 -2.427 32.323 1.00 22.81 113 ARG L CA 1
ATOM 477 C C . ARG A 1 85 ? 19.324 -2.058 32.578 1.00 22.22 113 ARG L C 1
ATOM 478 O O . ARG A 1 85 ? 20.219 -2.508 31.841 1.00 20.57 113 ARG L O 1
ATOM 486 N N . GLU A 1 86 ? 19.552 -1.271 33.621 1.00 21.56 114 GLU L N 1
ATOM 487 C CA . GLU A 1 86 ? 20.902 -0.860 34.005 1.00 22.24 114 GLU L CA 1
ATOM 488 C C . GLU A 1 86 ? 21.764 -2.063 34.369 1.00 22.66 114 GLU L C 1
ATOM 489 O O . GLU A 1 86 ? 21.266 -3.093 34.789 1.00 21.31 114 GLU L O 1
ATOM 495 N N . THR A 1 87 ? 23.069 -1.917 34.183 1.00 23.74 115 THR L N 1
ATOM 496 C CA . THR A 1 87 ? 24.013 -2.979 34.512 1.00 23.55 115 THR L CA 1
ATOM 497 C C . THR A 1 87 ? 24.965 -2.520 35.632 1.00 23.44 115 THR L C 1
ATOM 498 O O . THR A 1 87 ? 25.265 -1.324 35.798 1.00 21.20 115 THR L O 1
ATOM 502 N N . THR A 1 88 ? 25.390 -3.470 36.457 1.00 23.58 116 THR L N 1
ATOM 503 C CA . THR A 1 88 ? 26.187 -3.139 37.606 1.00 23.51 116 THR L CA 1
ATOM 504 C C . THR A 1 88 ? 27.608 -2.724 37.163 1.00 23.00 116 THR L C 1
ATOM 505 O O . THR A 1 88 ? 28.198 -3.379 36.290 1.00 20.98 116 THR L O 1
ATOM 509 N N . PRO A 1 89 ? 28.135 -1.643 37.754 1.00 23.44 117 PRO L N 1
ATOM 510 C CA . PRO A 1 89 ? 29.502 -1.239 37.463 1.00 24.06 117 PRO L CA 1
ATOM 511 C C . PRO A 1 89 ? 30.480 -2.124 38.239 1.00 24.13 117 PRO L C 1
ATOM 512 O O . PRO A 1 89 ? 30.072 -2.972 39.032 1.00 24.41 117 PRO L O 1
ATOM 516 N N . TYR A 1 90 ? 31.768 -1.907 38.006 1.00 23.55 118 TYR L N 1
ATOM 517 C CA . TYR A 1 90 ? 32.796 -2.681 38.693 1.00 23.03 118 TYR L CA 1
ATOM 518 C C . TYR A 1 90 ? 32.664 -2.491 40.222 1.00 23.80 118 TYR L C 1
ATOM 519 O O . TYR A 1 90 ? 32.644 -1.329 40.717 1.00 24.24 118 TYR L O 1
ATOM 528 N N . PRO A 1 97 ? 26.151 5.610 46.887 1.00 36.20 125 PRO L N 1
ATOM 529 C CA . PRO A 1 97 ? 24.947 4.838 46.563 1.00 35.40 125 PRO L CA 1
ATOM 530 C C . PRO A 1 97 ? 25.186 3.789 45.475 1.00 33.74 125 PRO L C 1
ATOM 531 O O . PRO A 1 97 ? 26.212 3.812 44.787 1.00 34.23 125 PRO L O 1
ATOM 535 N N . HIS A 1 98 ? 24.272 2.839 45.350 1.00 31.61 126 HIS L N 1
ATOM 536 C CA . HIS A 1 98 ? 24.373 1.872 44.288 1.00 29.38 126 HIS L CA 1
ATOM 537 C C . HIS A 1 98 ? 23.679 2.457 43.041 1.00 27.38 126 HIS L C 1
ATOM 538 O O . HIS A 1 98 ? 22.460 2.617 43.037 1.00 25.59 126 HIS L O 1
ATOM 545 N N . ILE A 1 99 ? 24.460 2.786 42.005 1.00 24.85 127 ILE L N 1
ATOM 546 C CA . ILE A 1 99 ? 23.913 3.314 40.728 1.00 23.33 127 ILE L CA 1
ATOM 547 C C . ILE A 1 99 ? 24.376 2.403 39.609 1.00 22.29 127 ILE L C 1
ATOM 548 O O . ILE A 1 99 ? 25.556 2.031 39.569 1.00 20.39 127 ILE L O 1
ATOM 553 N N . GLY A 1 100 ? 23.454 2.003 38.731 1.00 20.70 128 GLY L N 1
ATOM 554 C CA . GLY A 1 100 ? 23.744 1.056 37.639 1.00 20.03 128 GLY L CA 1
ATOM 555 C C . GLY A 1 100 ? 24.061 1.854 36.398 1.00 18.64 128 GLY L C 1
ATOM 556 O O . GLY A 1 100 ? 23.745 3.045 36.348 1.00 17.65 128 GLY L O 1
ATOM 557 N N . VAL A 1 101 ? 24.735 1.258 35.417 1.00 18.61 129 VAL L N 1
ATOM 558 C CA . VAL A 1 101 ? 25.013 2.002 34.176 1.00 17.04 129 VAL L CA 1
ATOM 559 C C . VAL A 1 101 ? 23.664 2.180 33.459 1.00 15.93 129 VAL L C 1
ATOM 560 O O . VAL A 1 101 ? 23.004 1.193 33.160 1.00 15.13 129 VAL L O 1
ATOM 564 N N . PRO A 1 102 ? 23.214 3.410 33.223 1.00 14.72 130 PRO L N 1
ATOM 565 C CA . PRO A 1 102 ? 21.867 3.593 32.590 1.00 16.08 130 PRO L CA 1
ATOM 566 C C . PRO A 1 102 ? 21.722 3.005 31.208 1.00 16.64 130 PRO L C 1
ATOM 567 O O . PRO A 1 102 ? 22.650 3.158 30.376 1.00 15.99 130 PRO L O 1
ATOM 571 N N . GLY A 1 103 ? 20.587 2.317 30.981 1.00 16.48 131 GLY L N 1
ATOM 572 C CA . GLY A 1 103 ? 20.302 1.646 29.754 1.00 17.30 131 GLY L CA 1
ATOM 573 C C . GLY A 1 103 ? 19.320 2.300 28.808 1.00 16.42 131 GLY L C 1
ATOM 574 O O . GLY A 1 103 ? 19.295 1.928 27.619 1.00 16.96 131 GLY L O 1
ATOM 575 N N . PHE A 1 104 ? 18.534 3.262 29.318 1.00 17.78 132 PHE L N 1
ATOM 576 C CA . PHE A 1 104 ? 17.463 3.913 28.573 1.00 16.75 132 PHE L CA 1
ATOM 577 C C . PHE A 1 104 ? 17.885 4.401 27.151 1.00 16.59 132 PHE L C 1
ATOM 578 O O . PHE A 1 104 ? 17.254 4.026 26.128 1.00 15.74 132 PHE L O 1
ATOM 586 N N . VAL A 1 105 ? 18.902 5.271 27.099 1.00 16.39 133 VAL L N 1
ATOM 587 C CA . VAL A 1 105 ? 19.357 5.882 25.835 1.00 15.71 133 VAL L CA 1
ATOM 588 C C . VAL A 1 105 ? 19.799 4.820 24.789 1.00 16.06 133 VAL L C 1
ATOM 589 O O . VAL A 1 105 ? 19.371 4.877 23.615 1.00 16.63 133 VAL L O 1
ATOM 593 N N . ALA A 1 106 ? 20.609 3.855 25.228 1.00 16.86 134 ALA L N 1
ATOM 594 C CA . ALA A 1 106 ? 21.016 2.681 24.418 1.00 16.25 134 ALA L CA 1
ATOM 595 C C . ALA A 1 106 ? 19.831 1.804 23.970 1.00 16.25 134 ALA L C 1
ATOM 596 O O . ALA A 1 106 ? 19.787 1.349 22.803 1.00 15.84 134 ALA L O 1
ATOM 598 N N . GLY A 1 107 ? 18.859 1.595 24.859 1.00 16.54 135 GLY L N 1
ATOM 599 C CA . GLY A 1 107 ? 17.636 0.875 24.532 1.00 16.63 135 GLY L CA 1
ATOM 600 C C . GLY A 1 107 ? 16.853 1.495 23.409 1.00 16.90 135 GLY L C 1
ATOM 601 O O . GLY A 1 107 ? 16.507 0.823 22.447 1.00 18.80 135 GLY L O 1
ATOM 610 N N . GLU A 1 109 ? 17.851 3.739 21.230 1.00 17.41 137 GLU L N 1
ATOM 611 C CA . GLU A 1 109 ? 18.573 3.732 19.963 1.00 18.37 137 GLU L CA 1
ATOM 612 C C . GLU A 1 109 ? 18.549 2.364 19.290 1.00 19.22 137 GLU L C 1
ATOM 613 O O . GLU A 1 109 ? 18.372 2.290 18.071 1.00 19.55 137 GLU L O 1
ATOM 619 N N . TYR A 1 110 ? 18.761 1.302 20.061 1.00 21.17 138 TYR L N 1
ATOM 620 C CA . TYR A 1 110 ? 18.675 -0.077 19.572 1.00 20.52 138 TYR L CA 1
ATOM 621 C C . TYR A 1 110 ? 17.293 -0.428 19.005 1.00 20.38 138 TYR L C 1
ATOM 622 O O . TYR A 1 110 ? 17.158 -1.040 17.945 1.00 19.88 138 TYR L O 1
ATOM 631 N N . ILE A 1 111 ? 16.266 -0.045 19.749 1.00 19.27 139 ILE L N 1
ATOM 632 C CA . ILE A 1 111 ? 14.879 -0.203 19.333 1.00 19.58 139 ILE L CA 1
ATOM 633 C C . ILE A 1 111 ? 14.629 0.548 18.053 1.00 19.95 139 ILE L C 1
ATOM 634 O O . ILE A 1 111 ? 14.066 0.023 17.120 1.00 19.53 139 ILE L O 1
ATOM 639 N N . HIS A 1 112 ? 15.031 1.820 18.006 1.00 21.47 140 HIS L N 1
ATOM 640 C CA . HIS A 1 112 ? 14.875 2.555 16.780 1.00 22.62 140 HIS L CA 1
ATOM 641 C C . HIS A 1 112 ? 15.541 1.885 15.562 1.00 23.39 140 HIS L C 1
ATOM 642 O O . HIS A 1 112 ? 14.915 1.755 14.503 1.00 23.31 140 HIS L O 1
ATOM 649 N N . ASP A 1 113 ? 16.806 1.507 15.708 1.00 22.86 141 ASP L N 1
ATOM 650 C CA . ASP A 1 113 ? 17.594 1.026 14.573 1.00 24.14 141 ASP L CA 1
ATOM 651 C C . ASP A 1 113 ? 17.121 -0.331 14.077 1.00 25.34 141 ASP L C 1
ATOM 652 O O . ASP A 1 113 ? 17.340 -0.694 12.911 1.00 26.20 141 ASP L O 1
ATOM 657 N N . ASN A 1 114 ? 16.476 -1.094 14.946 1.00 25.78 142 ASN L N 1
ATOM 658 C CA . ASN A 1 114 ? 16.105 -2.445 14.581 1.00 26.02 142 ASN L CA 1
ATOM 659 C C . ASN A 1 114 ? 14.609 -2.645 14.374 1.00 26.58 142 ASN L C 1
ATOM 660 O O . ASN A 1 114 ? 14.206 -3.590 13.662 1.00 26.15 142 ASN L O 1
ATOM 665 N N . TYR A 1 115 ? 13.772 -1.772 14.948 1.00 30.26 143 TYR L N 1
ATOM 666 C CA . TYR A 1 115 ? 12.303 -1.891 14.873 1.00 30.30 143 TYR L CA 1
ATOM 667 C C . TYR A 1 115 ? 11.573 -0.586 14.529 1.00 29.92 143 TYR L C 1
ATOM 668 O O . TYR A 1 115 ? 10.354 -0.574 14.334 1.00 29.91 143 TYR L O 1
ATOM 677 N N . GLY A 1 116 ? 12.292 0.531 14.465 1.00 24.76 144 GLY L N 1
ATOM 678 C CA . GLY A 1 116 ? 11.679 1.786 14.128 1.00 24.87 144 GLY L CA 1
ATOM 679 C C . GLY A 1 116 ? 11.642 2.184 12.674 1.00 25.67 144 GLY L C 1
ATOM 680 O O . GLY A 1 116 ? 12.083 1.474 11.802 1.00 25.61 144 GLY L O 1
ATOM 681 N N . SER A 1 117 ? 11.092 3.350 12.429 1.00 25.39 145 SER L N 1
ATOM 682 C CA . SER A 1 117 ? 10.847 3.769 11.047 1.00 25.61 145 SER L CA 1
ATOM 683 C C . SER A 1 117 ? 11.351 5.165 10.747 1.00 25.62 145 SER L C 1
ATOM 684 O O . SER A 1 117 ? 12.158 5.366 9.828 1.00 26.55 145 SER L O 1
ATOM 687 N N . LEU A 1 118 ? 10.878 6.129 11.510 1.00 24.41 146 LEU L N 1
ATOM 688 C CA . LEU A 1 118 ? 11.288 7.510 11.313 1.00 25.37 146 LEU L CA 1
ATOM 689 C C . LEU A 1 118 ? 12.720 7.694 11.869 1.00 25.07 146 LEU L C 1
ATOM 690 O O . LEU A 1 118 ? 13.172 6.905 12.693 1.00 24.73 146 LEU L O 1
ATOM 695 N N . PRO A 1 119 ? 13.460 8.705 11.377 1.00 26.03 147 PRO L N 1
ATOM 696 C CA . PRO A 1 119 ? 14.769 8.988 11.974 1.00 25.36 147 PRO L CA 1
ATOM 697 C C . PRO A 1 119 ? 14.666 9.415 13.434 1.00 24.34 147 PRO L C 1
ATOM 698 O O . PRO A 1 119 ? 13.678 10.038 13.838 1.00 24.64 147 PRO L O 1
ATOM 710 N N . GLY A 1 121 ? 16.208 11.686 15.257 1.00 21.25 149 GLY L N 1
ATOM 711 C CA . GLY A 1 121 ? 16.159 13.075 15.610 1.00 20.36 149 GLY L CA 1
ATOM 712 C C . GLY A 1 121 ? 14.760 13.583 15.828 1.00 20.73 149 GLY L C 1
ATOM 713 O O . GLY A 1 121 ? 14.473 14.232 16.785 1.00 22.47 149 GLY L O 1
ATOM 714 N N . GLU A 1 122 ? 13.893 13.277 14.898 1.00 20.77 150 GLU L N 1
ATOM 715 C CA . GLU A 1 122 ? 12.490 13.690 14.957 1.00 21.72 150 GLU L CA 1
ATOM 716 C C . GLU A 1 122 ? 11.779 13.196 16.218 1.00 21.05 150 GLU L C 1
ATOM 717 O O . GLU A 1 122 ? 10.971 13.899 16.819 1.00 22.68 150 GLU L O 1
ATOM 723 N N . LEU A 1 123 ? 12.053 11.954 16.571 1.00 18.54 151 LEU L N 1
ATOM 724 C CA . LEU A 1 123 ? 11.442 11.319 17.730 1.00 18.65 151 LEU L CA 1
ATOM 725 C C . LEU A 1 123 ? 11.842 11.905 19.098 1.00 18.63 151 LEU L C 1
ATOM 726 O O . LEU A 1 123 ? 11.049 11.835 20.030 1.00 18.19 151 LEU L O 1
ATOM 731 N N . LEU A 1 124 ? 13.037 12.530 19.190 1.00 18.20 152 LEU L N 1
ATOM 732 C CA . LEU A 1 124 ? 13.503 13.157 20.426 1.00 19.18 152 LEU L CA 1
ATOM 733 C C . LEU A 1 124 ? 12.968 14.553 20.585 1.00 19.75 152 LEU L C 1
ATOM 734 O O . LEU A 1 124 ? 12.976 15.091 21.681 1.00 18.60 152 LEU L O 1
ATOM 739 N N . GLN A 1 125 ? 12.498 15.154 19.485 1.00 20.95 153 GLN L N 1
ATOM 740 C CA . GLN A 1 125 ? 12.158 16.560 19.505 1.00 20.72 153 GLN L CA 1
ATOM 741 C C . GLN A 1 125 ? 11.010 16.913 20.452 1.00 20.38 153 GLN L C 1
ATOM 742 O O . GLN A 1 125 ? 11.087 17.909 21.130 1.00 19.88 153 GLN L O 1
ATOM 748 N N . PRO A 1 126 ? 9.924 16.134 20.480 1.00 20.51 154 PRO L N 1
ATOM 749 C CA . PRO A 1 126 ? 8.901 16.556 21.459 1.00 20.22 154 PRO L CA 1
ATOM 750 C C . PRO A 1 126 ? 9.392 16.651 22.922 1.00 20.02 154 PRO L C 1
ATOM 751 O O . PRO A 1 126 ? 9.065 17.592 23.629 1.00 18.77 154 PRO L O 1
ATOM 755 N N . ALA A 1 127 ? 10.166 15.659 23.355 1.00 19.56 155 ALA L N 1
ATOM 756 C CA . ALA A 1 127 ? 10.756 15.684 24.688 1.00 18.92 155 ALA L CA 1
ATOM 757 C C . ALA A 1 127 ? 11.636 16.924 24.873 1.00 18.59 155 ALA L C 1
ATOM 758 O O . ALA A 1 127 ? 11.524 17.596 25.880 1.00 19.93 155 ALA L O 1
ATOM 760 N N . ILE A 1 128 ? 12.480 17.212 23.884 1.00 18.01 156 ILE L N 1
ATOM 761 C CA . ILE A 1 128 ? 13.378 18.339 23.898 1.00 18.16 156 ILE L CA 1
ATOM 762 C C . ILE A 1 128 ? 12.584 19.630 24.080 1.00 18.48 156 ILE L C 1
ATOM 763 O O . ILE A 1 128 ? 12.999 20.477 24.835 1.00 18.58 156 ILE L O 1
ATOM 768 N N . ASN A 1 129 ? 11.425 19.750 23.415 1.00 19.75 157 ASN L N 1
ATOM 769 C CA . ASN A 1 129 ? 10.592 20.961 23.508 1.00 20.26 157 ASN L CA 1
ATOM 770 C C . ASN A 1 129 ? 10.060 21.201 24.930 1.00 20.73 157 ASN L C 1
ATOM 771 O O . ASN A 1 129 ? 10.085 22.319 25.454 1.00 19.99 157 ASN L O 1
ATOM 776 N N . TYR A 1 130 ? 9.593 20.133 25.576 1.00 20.25 158 TYR L N 1
ATOM 777 C CA . TYR A 1 130 ? 9.152 20.196 26.982 1.00 20.13 158 TYR L CA 1
ATOM 778 C C . TYR A 1 130 ? 10.292 20.485 27.943 1.00 19.86 158 TYR L C 1
ATOM 779 O O . TYR A 1 130 ? 10.096 21.221 28.899 1.00 19.54 158 TYR L O 1
ATOM 788 N N . ALA A 1 131 ? 11.490 19.976 27.659 1.00 20.61 159 ALA L N 1
ATOM 789 C CA . ALA A 1 131 ? 12.685 20.323 28.457 1.00 20.74 159 ALA L CA 1
ATOM 790 C C . ALA A 1 131 ? 13.007 21.826 28.312 1.00 21.85 159 ALA L C 1
ATOM 791 O O . ALA A 1 131 ? 13.181 22.517 29.288 1.00 21.28 159 ALA L O 1
ATOM 793 N N . GLU A 1 132 ? 13.027 22.307 27.076 1.00 23.29 160 GLU L N 1
ATOM 794 C CA . GLU A 1 132 ? 13.529 23.636 26.771 1.00 24.48 160 GLU L CA 1
ATOM 795 C C . GLU A 1 132 ? 12.484 24.701 27.024 1.00 25.27 160 GLU L C 1
ATOM 796 O O . GLU A 1 132 ? 12.798 25.740 27.611 1.00 24.46 160 GLU L O 1
ATOM 802 N N . LYS A 1 133 ? 11.257 24.438 26.553 1.00 25.61 161 LYS L N 1
ATOM 803 C CA . LYS A 1 133 ? 10.157 25.387 26.688 1.00 27.09 161 LYS L CA 1
ATOM 804 C C . LYS A 1 133 ? 9.392 25.227 27.994 1.00 26.92 161 LYS L C 1
ATOM 805 O O . LYS A 1 133 ? 8.790 26.179 28.467 1.00 27.66 161 LYS L O 1
ATOM 811 N N . GLY A 1 134 ? 9.363 24.013 28.549 1.00 26.32 162 GLY L N 1
ATOM 812 C CA . GLY A 1 134 ? 8.725 23.785 29.833 1.00 25.55 162 GLY L CA 1
ATOM 813 C C . GLY A 1 134 ? 7.417 23.033 29.705 1.00 24.40 162 GLY L C 1
ATOM 814 O O . GLY A 1 134 ? 6.934 22.789 28.605 1.00 23.05 162 GLY L O 1
ATOM 815 N N . PHE A 1 135 ? 6.874 22.636 30.854 1.00 24.45 163 PHE L N 1
ATOM 816 C CA . PHE A 1 135 ? 5.545 22.026 30.937 1.00 25.03 163 PHE L CA 1
ATOM 817 C C . PHE A 1 135 ? 4.943 22.359 32.297 1.00 25.30 163 PHE L C 1
ATOM 818 O O . PHE A 1 135 ? 5.656 22.693 33.227 1.00 24.52 163 PHE L O 1
ATOM 826 N N . LYS A 1 136 ? 3.621 22.298 32.400 1.00 26.87 164 LYS L N 1
ATOM 827 C CA . LYS A 1 136 ? 2.940 22.659 33.641 1.00 28.30 164 LYS L CA 1
ATOM 828 C C . LYS A 1 136 ? 3.030 21.515 34.618 1.00 28.94 164 LYS L C 1
ATOM 829 O O . LYS A 1 136 ? 2.604 20.396 34.304 1.00 27.82 164 LYS L O 1
ATOM 835 N N . VAL A 1 137 ? 3.580 21.772 35.796 1.00 29.28 165 VAL L N 1
ATOM 836 C CA . VAL A 1 137 ? 3.706 20.694 36.768 1.00 30.73 165 VAL L CA 1
ATOM 837 C C . VAL A 1 137 ? 2.315 20.379 37.320 1.00 31.18 165 VAL L C 1
ATOM 838 O O . VAL A 1 137 ? 1.439 21.248 37.349 1.00 31.22 165 VAL L O 1
ATOM 842 N N . ASP A 1 138 ? 2.105 19.116 37.669 1.00 32.52 166 ASP L N 1
ATOM 843 C CA . ASP A 1 138 ? 0.845 18.660 38.251 1.00 33.27 166 ASP L CA 1
ATOM 844 C C . ASP A 1 138 ? 0.982 18.390 39.739 1.00 34.23 166 ASP L C 1
ATOM 845 O O . ASP A 1 138 ? 2.077 18.459 40.311 1.00 33.78 166 ASP L O 1
ATOM 850 N N . ASP A 1 139 ? -0.147 18.062 40.360 1.00 34.49 167 ASP L N 1
ATOM 851 C CA . ASP A 1 139 ? -0.190 17.762 41.786 1.00 34.75 167 ASP L CA 1
ATOM 852 C C . ASP A 1 139 ? 0.692 16.587 42.189 1.00 33.91 167 ASP L C 1
ATOM 853 O O . ASP A 1 139 ? 1.233 16.576 43.289 1.00 34.23 167 ASP L O 1
ATOM 858 N N . SER A 1 140 ? 0.843 15.604 41.313 1.00 32.41 168 SER L N 1
ATOM 859 C CA . SER A 1 140 ? 1.617 14.419 41.656 1.00 31.90 168 SER L CA 1
ATOM 860 C C . SER A 1 140 ? 3.149 14.659 41.679 1.00 30.13 168 SER L C 1
ATOM 861 O O . SER A 1 140 ? 3.871 14.079 42.491 1.00 29.04 168 SER L O 1
ATOM 864 N N . LEU A 1 141 ? 3.645 15.468 40.764 1.00 28.41 169 LEU L N 1
ATOM 865 C CA . LEU A 1 141 ? 5.068 15.813 40.781 1.00 28.14 169 LEU L CA 1
ATOM 866 C C . LEU A 1 141 ? 5.379 16.690 42.011 1.00 27.57 169 LEU L C 1
ATOM 867 O O . LEU A 1 141 ? 6.381 16.466 42.688 1.00 26.40 169 LEU L O 1
ATOM 872 N N . THR A 1 142 ? 4.527 17.669 42.321 1.00 27.94 170 THR L N 1
ATOM 873 C CA . THR A 1 142 ? 4.688 18.431 43.574 1.00 28.36 170 THR L CA 1
ATOM 874 C C . THR A 1 142 ? 4.780 17.516 44.789 1.00 28.47 170 THR L C 1
ATOM 875 O O . THR A 1 142 ? 5.738 17.576 45.547 1.00 28.88 170 THR L O 1
ATOM 887 N N . ARG A 1 144 ? 5.399 14.221 44.999 1.00 27.44 172 ARG L N 1
ATOM 888 C CA . ARG A 1 144 ? 6.608 13.440 44.899 1.00 27.49 172 ARG L CA 1
ATOM 889 C C . ARG A 1 144 ? 7.855 14.188 45.363 1.00 25.83 172 ARG L C 1
ATOM 890 O O . ARG A 1 144 ? 8.686 13.618 46.085 1.00 25.72 172 ARG L O 1
ATOM 898 N N . LEU A 1 145 ? 7.988 15.431 44.927 1.00 24.59 173 LEU L N 1
ATOM 899 C CA . LEU A 1 145 ? 9.112 16.263 45.324 1.00 25.00 173 LEU L CA 1
ATOM 900 C C . LEU A 1 145 ? 9.063 16.533 46.836 1.00 25.92 173 LEU L C 1
ATOM 901 O O . LEU A 1 145 ? 10.085 16.435 47.538 1.00 25.58 173 LEU L O 1
ATOM 906 N N . ASP A 1 146 ? 7.862 16.847 47.326 1.00 25.98 174 ASP L N 1
ATOM 907 C CA . ASP A 1 146 ? 7.647 17.086 48.743 1.00 25.73 174 ASP L CA 1
ATOM 908 C C . ASP A 1 146 ? 8.128 15.917 49.573 1.00 24.75 174 ASP L C 1
ATOM 909 O O . ASP A 1 146 ? 8.966 16.091 50.450 1.00 25.62 174 ASP L O 1
ATOM 914 N N . LEU A 1 147 ? 7.645 14.713 49.274 1.00 24.83 175 LEU L N 1
ATOM 915 C CA . LEU A 1 147 ? 8.015 13.523 49.996 1.00 23.68 175 LEU L CA 1
ATOM 916 C C . LEU A 1 147 ? 9.478 13.128 49.845 1.00 24.54 175 LEU L C 1
ATOM 917 O O . LEU A 1 147 ? 10.029 12.474 50.757 1.00 23.43 175 LEU L O 1
ATOM 922 N N . ALA A 1 148 ? 10.091 13.484 48.709 1.00 23.45 176 ALA L N 1
ATOM 923 C CA . ALA A 1 148 ? 11.492 13.134 48.464 1.00 23.12 176 ALA L CA 1
ATOM 924 C C . ALA A 1 148 ? 12.470 14.144 49.062 1.00 22.49 176 ALA L C 1
ATOM 925 O O . ALA A 1 148 ? 13.660 13.856 49.174 1.00 22.49 176 ALA L O 1
ATOM 927 N N . LYS A 1 149 ? 12.001 15.335 49.403 1.00 23.12 177 LYS L N 1
ATOM 928 C CA . LYS A 1 149 ? 12.899 16.426 49.764 1.00 23.37 177 LYS L CA 1
ATOM 929 C C . LYS A 1 149 ? 13.938 16.022 50.827 1.00 23.96 177 LYS L C 1
ATOM 930 O O . LYS A 1 149 ? 15.121 16.412 50.718 1.00 23.34 177 LYS L O 1
ATOM 936 N N . PRO A 1 150 ? 13.511 15.301 51.885 1.00 23.74 178 PRO L N 1
ATOM 937 C CA . PRO A 1 150 ? 14.508 14.837 52.884 1.00 24.03 178 PRO L CA 1
ATOM 938 C C . PRO A 1 150 ? 15.659 13.978 52.356 1.00 23.65 178 PRO L C 1
ATOM 939 O O . PRO A 1 150 ? 16.808 14.073 52.852 1.00 23.64 178 PRO L O 1
ATOM 943 N N . ARG A 1 151 ? 15.352 13.108 51.401 1.00 23.18 179 ARG L N 1
ATOM 944 C CA . ARG A 1 151 ? 16.341 12.249 50.802 1.00 22.65 179 ARG L CA 1
ATOM 945 C C . ARG A 1 151 ? 17.189 12.962 49.710 1.00 23.19 179 ARG L C 1
ATOM 946 O O . ARG A 1 151 ? 18.370 12.646 49.573 1.00 23.79 179 ARG L O 1
ATOM 954 N N . ILE A 1 152 ? 16.640 13.942 48.977 1.00 21.95 180 ILE L N 1
ATOM 955 C CA . ILE A 1 152 ? 17.312 14.376 47.725 1.00 21.67 180 ILE L CA 1
ATOM 956 C C . ILE A 1 152 ? 17.687 15.832 47.628 1.00 22.18 180 ILE L C 1
ATOM 957 O O . ILE A 1 152 ? 18.513 16.183 46.801 1.00 21.39 180 ILE L O 1
ATOM 962 N N . TYR A 1 153 ? 17.084 16.659 48.460 1.00 22.16 181 TYR L N 1
ATOM 963 C CA . TYR A 1 153 ? 17.171 18.082 48.244 1.00 23.31 181 TYR L CA 1
ATOM 964 C C . TYR A 1 153 ? 18.585 18.561 48.554 1.00 25.52 181 TYR L C 1
ATOM 965 O O . TYR A 1 153 ? 19.089 18.353 49.650 1.00 26.04 181 TYR L O 1
ATOM 974 N N . SER A 1 154 ? 19.211 19.175 47.567 1.00 26.50 182 SER L N 1
ATOM 975 C CA . SER A 1 154 ? 20.622 19.518 47.614 1.00 27.19 182 SER L CA 1
ATOM 976 C C . SER A 1 154 ? 20.699 20.838 46.922 1.00 27.94 182 SER L C 1
ATOM 977 O O . SER A 1 154 ? 19.675 21.342 46.429 1.00 28.24 182 SER L O 1
ATOM 980 N N . ASP A 1 155 ? 21.899 21.398 46.829 1.00 27.90 183 ASP L N 1
ATOM 981 C CA . ASP A 1 155 ? 22.040 22.705 46.194 1.00 28.57 183 ASP L CA 1
ATOM 982 C C . ASP A 1 155 ? 21.965 22.605 44.666 1.00 28.31 183 ASP L C 1
ATOM 983 O O . ASP A 1 155 ? 21.928 23.625 43.999 1.00 29.03 183 ASP L O 1
ATOM 988 N N . LYS A 1 156 ? 21.952 21.384 44.130 1.00 28.02 184 LYS L N 1
ATOM 989 C CA . LYS A 1 156 ? 21.892 21.160 42.683 1.00 26.98 184 LYS L CA 1
ATOM 990 C C . LYS A 1 156 ? 20.448 21.249 42.123 1.00 26.65 184 LYS L C 1
ATOM 991 O O . LYS A 1 156 ? 20.268 21.290 40.907 1.00 24.38 184 LYS L O 1
ATOM 997 N N . LEU A 1 157 ? 19.448 21.278 43.007 1.00 25.02 185 LEU L N 1
ATOM 998 C CA . LEU A 1 157 ? 18.055 20.990 42.648 1.00 25.60 185 LEU L CA 1
ATOM 999 C C . LEU A 1 157 ? 17.140 22.227 42.707 1.00 24.88 185 LEU L C 1
ATOM 1000 O O . LEU A 1 157 ? 15.916 22.123 42.869 1.00 24.92 185 LEU L O 1
ATOM 1005 N N . SER A 1 158 ? 17.711 23.403 42.514 1.00 24.41 186 SER L N 1
ATOM 1006 C CA . SER A 1 158 ? 16.932 24.612 42.727 1.00 25.14 186 SER L CA 1
ATOM 1007 C C . SER A 1 158 ? 15.729 24.713 41.793 1.00 24.88 186 SER L C 1
ATOM 1008 O O . SER A 1 158 ? 14.698 25.197 42.215 1.00 25.99 186 SER L O 1
ATOM 1011 N N . ILE A 1 159 ? 15.820 24.242 40.544 1.00 24.63 187 ILE L N 1
ATOM 1012 C CA . ILE A 1 159 ? 14.629 24.318 39.641 1.00 23.48 187 ILE L CA 1
ATOM 1013 C C . ILE A 1 159 ? 13.388 23.538 40.090 1.00 23.76 187 ILE L C 1
ATOM 1014 O O . ILE A 1 159 ? 12.256 23.893 39.702 1.00 22.96 187 ILE L O 1
ATOM 1019 N N . PHE A 1 160 ? 13.600 22.471 40.864 1.00 22.97 188 PHE L N 1
ATOM 1020 C CA . PHE A 1 160 ? 12.523 21.646 41.400 1.00 24.12 188 PHE L CA 1
ATOM 1021 C C . PHE A 1 160 ? 12.009 22.124 42.745 1.00 24.74 188 PHE L C 1
ATOM 1022 O O . PHE A 1 160 ? 10.928 21.711 43.169 1.00 25.62 188 PHE L O 1
ATOM 1030 N N . TYR A 1 161 ? 12.817 22.943 43.429 1.00 25.87 189 TYR L N 1
ATOM 1031 C CA . TYR A 1 161 ? 12.477 23.487 44.749 1.00 26.53 189 TYR L CA 1
ATOM 1032 C C . TYR A 1 161 ? 12.698 24.986 44.777 1.00 28.17 189 TYR L C 1
ATOM 1033 O O . TYR A 1 161 ? 13.527 25.453 45.518 1.00 30.12 189 TYR L O 1
ATOM 1042 N N . PRO A 1 162 ? 11.930 25.737 43.985 1.00 30.05 190 PRO L N 1
ATOM 1043 C CA . PRO A 1 162 ? 12.006 27.198 43.933 1.00 31.56 190 PRO L CA 1
ATOM 1044 C C . PRO A 1 162 ? 11.711 27.842 45.294 1.00 32.97 190 PRO L C 1
ATOM 1045 O O . PRO A 1 162 ? 10.702 27.527 45.931 1.00 33.17 190 PRO L O 1
ATOM 1049 N N . ASN A 1 163 ? 12.599 28.728 45.728 1.00 34.51 191 ASN L N 1
ATOM 1050 C CA . ASN A 1 163 ? 12.526 29.327 47.061 1.00 35.23 191 ASN L CA 1
ATOM 1051 C C . ASN A 1 163 ? 12.475 28.286 48.182 1.00 35.99 191 ASN L C 1
ATOM 1052 O O . ASN A 1 163 ? 11.891 28.530 49.232 1.00 36.83 191 ASN L O 1
ATOM 1057 N N . GLY A 1 164 ? 13.074 27.118 47.941 1.00 35.68 192 GLY L N 1
ATOM 1058 C CA . GLY A 1 164 ? 13.232 26.086 48.957 1.00 35.22 192 GLY L CA 1
ATOM 1059 C C . GLY A 1 164 ? 12.111 25.085 49.102 1.00 34.79 192 GLY L C 1
ATOM 1060 O O . GLY A 1 164 ? 12.264 24.097 49.826 1.00 35.51 192 GLY L O 1
ATOM 1061 N N . GLU A 1 165 ? 10.995 25.320 48.412 1.00 34.89 193 GLU L N 1
ATOM 1062 C CA . GLU A 1 165 ? 9.815 24.466 48.502 1.00 34.32 193 GLU L CA 1
ATOM 1063 C C . GLU A 1 165 ? 9.529 23.794 47.153 1.00 33.41 193 GLU L C 1
ATOM 1064 O O . GLU A 1 165 ? 9.891 24.335 46.119 1.00 32.48 193 GLU L O 1
ATOM 1070 N N . PRO A 1 166 ? 8.866 22.622 47.166 1.00 32.66 194 PRO L N 1
ATOM 1071 C CA . PRO A 1 166 ? 8.509 21.924 45.913 1.00 32.75 194 PRO L CA 1
ATOM 1072 C C . PRO A 1 166 ? 7.770 22.813 44.938 1.00 32.53 194 PRO L C 1
ATOM 1073 O O . PRO A 1 166 ? 6.830 23.485 45.352 1.00 31.91 194 PRO L O 1
ATOM 1077 N N . ILE A 1 167 ? 8.161 22.791 43.656 1.00 32.15 195 ILE L N 1
ATOM 1078 C CA . ILE A 1 167 ? 7.497 23.596 42.626 1.00 32.37 195 ILE L CA 1
ATOM 1079 C C . ILE A 1 167 ? 6.010 23.259 42.649 1.00 32.83 195 ILE L C 1
ATOM 1080 O O . ILE A 1 167 ? 5.627 22.092 42.791 1.00 32.00 195 ILE L O 1
ATOM 1085 N N . GLU A 1 168 ? 5.180 24.293 42.570 1.00 34.68 196 GLU L N 1
ATOM 1086 C CA . GLU A 1 168 ? 3.734 24.162 42.836 1.00 35.47 196 GLU L CA 1
ATOM 1087 C C . GLU A 1 168 ? 2.986 23.731 41.590 1.00 35.66 196 GLU L C 1
ATOM 1088 O O . GLU A 1 168 ? 3.362 24.076 40.476 1.00 36.13 196 GLU L O 1
ATOM 1094 N N . THR A 1 169 ? 1.934 22.953 41.798 1.00 36.50 197 THR L N 1
ATOM 1095 C CA . THR A 1 169 ? 1.016 22.587 40.739 1.00 36.84 197 THR L CA 1
ATOM 1096 C C . THR A 1 169 ? 0.661 23.815 39.947 1.00 36.04 197 THR L C 1
ATOM 1097 O O . THR A 1 169 ? 0.474 24.903 40.504 1.00 36.69 197 THR L O 1
ATOM 1101 N N . GLY A 1 170 ? 0.631 23.655 38.634 1.00 35.20 198 GLY L N 1
ATOM 1102 C CA . GLY A 1 170 ? 0.287 24.744 37.751 1.00 34.30 198 GLY L CA 1
ATOM 1103 C C . GLY A 1 170 ? 1.466 25.527 37.243 1.00 33.85 198 GLY L C 1
ATOM 1104 O O . GLY A 1 170 ? 1.356 26.196 36.220 1.00 34.56 198 GLY L O 1
ATOM 1105 N N . GLU A 1 171 ? 2.602 25.435 37.930 1.00 32.96 199 GLU L N 1
ATOM 1106 C CA . GLU A 1 171 ? 3.788 26.223 37.576 1.00 32.34 199 GLU L CA 1
ATOM 1107 C C . GLU A 1 171 ? 4.480 25.584 36.381 1.00 30.94 199 GLU L C 1
ATOM 1108 O O . GLU A 1 171 ? 4.371 24.379 36.191 1.00 30.47 199 GLU L O 1
ATOM 1114 N N . THR A 1 172 ? 5.175 26.386 35.583 1.00 28.98 200 THR L N 1
ATOM 1115 C CA . THR A 1 172 ? 5.935 25.872 34.446 1.00 28.42 200 THR L CA 1
ATOM 1116 C C . THR A 1 172 ? 7.345 25.474 34.890 1.00 27.63 200 THR L C 1
ATOM 1117 O O . THR A 1 172 ? 8.091 26.294 35.435 1.00 27.70 200 THR L O 1
ATOM 1121 N N . LEU A 1 173 ? 7.676 24.200 34.713 1.00 25.35 201 LEU L N 1
ATOM 1122 C CA . LEU A 1 173 ? 9.038 23.733 34.972 1.00 24.46 201 LEU L CA 1
ATOM 1123 C C . LEU A 1 173 ? 9.813 23.644 33.678 1.00 23.03 201 LEU L C 1
ATOM 1124 O O . LEU A 1 173 ? 9.423 22.882 32.780 1.00 23.06 201 LEU L O 1
ATOM 1129 N N . ILE A 1 174 ? 10.911 24.407 33.619 1.00 21.92 202 ILE L N 1
ATOM 1130 C CA . ILE A 1 174 ? 11.843 24.485 32.503 1.00 21.60 202 ILE L CA 1
ATOM 1131 C C . ILE A 1 174 ? 13.136 23.758 32.927 1.00 20.40 202 ILE L C 1
ATOM 1132 O O . ILE A 1 174 ? 13.603 23.933 34.056 1.00 20.53 202 ILE L O 1
ATOM 1137 N N . GLN A 1 175 ? 13.634 22.889 32.043 1.00 20.86 203 GLN L N 1
ATOM 1138 C CA . GLN A 1 175 ? 14.808 22.014 32.311 1.00 20.52 203 GLN L CA 1
ATOM 1139 C C . GLN A 1 175 ? 15.907 22.183 31.244 1.00 20.19 203 GLN L C 1
ATOM 1140 O O . GLN A 1 175 ? 16.131 21.308 30.383 1.00 18.45 203 GLN L O 1
ATOM 1146 N N . THR A 1 176 ? 16.601 23.318 31.336 1.00 20.27 204 THR L N 1
ATOM 1147 C CA . THR A 1 176 ? 17.637 23.713 30.410 1.00 21.32 204 THR L CA 1
ATOM 1148 C C . THR A 1 176 ? 18.826 22.768 30.286 1.00 21.28 204 THR L C 1
ATOM 1149 O O . THR A 1 176 ? 19.221 22.445 29.174 1.00 21.39 204 THR L O 1
ATOM 1153 N N . ASP A 1 177 ? 19.379 22.319 31.410 1.00 21.95 205 ASP L N 1
ATOM 1154 C CA . ASP A 1 177 ? 20.460 21.323 31.416 1.00 21.64 205 ASP L CA 1
ATOM 1155 C C . ASP A 1 177 ? 20.040 20.050 30.702 1.00 20.47 205 ASP L C 1
ATOM 1156 O O . ASP A 1 177 ? 20.813 19.522 29.890 1.00 21.10 205 ASP L O 1
ATOM 1161 N N . LEU A 1 178 ? 18.844 19.543 31.007 1.00 19.49 206 LEU L N 1
ATOM 1162 C CA . LEU A 1 178 ? 18.327 18.353 30.337 1.00 19.17 206 LEU L CA 1
ATOM 1163 C C . LEU A 1 178 ? 18.129 18.553 28.831 1.00 18.30 206 LEU L C 1
ATOM 1164 O O . LEU A 1 178 ? 18.383 17.630 28.049 1.00 18.19 206 LEU L O 1
ATOM 1169 N N . ALA A 1 179 ? 17.605 19.720 28.429 1.00 18.90 207 ALA L N 1
ATOM 1170 C CA . ALA A 1 179 ? 17.501 20.034 26.996 1.00 19.22 207 ALA L CA 1
ATOM 1171 C C . ALA A 1 179 ? 18.857 19.928 26.317 1.00 18.76 207 ALA L C 1
ATOM 1172 O O . ALA A 1 179 ? 18.974 19.297 25.305 1.00 19.81 207 ALA L O 1
ATOM 1174 N N . ARG A 1 180 ? 19.893 20.496 26.919 1.00 20.11 208 ARG L N 1
ATOM 1175 C CA . ARG A 1 180 ? 21.245 20.379 26.398 1.00 19.57 208 ARG L CA 1
ATOM 1176 C C . ARG A 1 180 ? 21.647 18.935 26.197 1.00 18.55 208 ARG L C 1
ATOM 1177 O O . ARG A 1 180 ? 22.140 18.574 25.114 1.00 17.68 208 ARG L O 1
ATOM 1185 N N . THR A 1 181 ? 21.440 18.096 27.221 1.00 17.67 209 THR L N 1
ATOM 1186 C CA . THR A 1 181 ? 21.794 16.692 27.124 1.00 17.02 209 THR L CA 1
ATOM 1187 C C . THR A 1 181 ? 21.022 16.019 26.009 1.00 17.23 209 THR L C 1
ATOM 1188 O O . THR A 1 181 ? 21.594 15.273 25.211 1.00 16.07 209 THR L O 1
ATOM 1192 N N . LEU A 1 182 ? 19.713 16.238 25.990 1.00 16.74 210 LEU L N 1
ATOM 1193 C CA . LEU A 1 182 ? 18.861 15.617 24.973 1.00 17.07 210 LEU L CA 1
ATOM 1194 C C . LEU A 1 182 ? 19.267 16.106 23.542 1.00 17.54 210 LEU L C 1
ATOM 1195 O O . LEU A 1 182 ? 19.297 15.325 22.608 1.00 16.91 210 LEU L O 1
ATOM 1200 N N . LYS A 1 183 ? 19.588 17.380 23.396 1.00 18.43 211 LYS L N 1
ATOM 1201 C CA . LYS A 1 183 ? 20.058 17.878 22.101 1.00 18.84 211 LYS L CA 1
ATOM 1202 C C . LYS A 1 183 ? 21.376 17.222 21.693 1.00 20.02 211 LYS L C 1
ATOM 1203 O O . LYS A 1 183 ? 21.580 16.918 20.516 1.00 20.02 211 LYS L O 1
ATOM 1209 N N . LYS A 1 184 ? 22.256 16.919 22.668 1.00 20.26 212 LYS L N 1
ATOM 1210 C CA . LYS A 1 184 ? 23.523 16.226 22.369 1.00 20.31 212 LYS L CA 1
ATOM 1211 C C . LYS A 1 184 ? 23.280 14.817 21.879 1.00 19.98 212 LYS L C 1
ATOM 1212 O O . LYS A 1 184 ? 23.913 14.354 20.946 1.00 19.07 212 LYS L O 1
ATOM 1218 N N . ILE A 1 185 ? 22.368 14.129 22.541 1.00 19.07 213 ILE L N 1
ATOM 1219 C CA . ILE A 1 185 ? 21.946 12.798 22.116 1.00 17.91 213 ILE L CA 1
ATOM 1220 C C . ILE A 1 185 ? 21.274 12.894 20.714 1.00 17.53 213 ILE L C 1
ATOM 1221 O O . ILE A 1 185 ? 21.470 12.024 19.862 1.00 17.63 213 ILE L O 1
ATOM 1226 N N . GLN A 1 186 ? 20.469 13.932 20.504 1.00 17.01 214 GLN L N 1
ATOM 1227 C CA . GLN A 1 186 ? 19.779 14.139 19.214 1.00 18.57 214 GLN L CA 1
ATOM 1228 C C . GLN A 1 186 ? 20.826 14.270 18.084 1.00 19.52 214 GLN L C 1
ATOM 1229 O O . GLN A 1 186 ? 20.651 13.691 17.013 1.00 19.96 214 GLN L O 1
ATOM 1235 N N . LYS A 1 187 ? 21.891 15.021 18.341 1.00 21.27 215 LYS L N 1
ATOM 1236 C CA . LYS A 1 187 ? 22.971 15.240 17.355 1.00 21.26 215 LYS L CA 1
ATOM 1237 C C . LYS A 1 187 ? 23.923 14.058 17.210 1.00 21.95 215 LYS L C 1
ATOM 1238 O O . LYS A 1 187 ? 24.269 13.653 16.081 1.00 22.17 215 LYS L O 1
ATOM 1244 N N . GLU A 1 188 ? 24.362 13.490 18.328 1.00 20.29 216 GLU L N 1
ATOM 1245 C CA . GLU A 1 188 ? 25.453 12.486 18.289 1.00 20.00 216 GLU L CA 1
ATOM 1246 C C . GLU A 1 188 ? 25.032 11.028 18.417 1.00 19.14 216 GLU L C 1
ATOM 1247 O O . GLU A 1 188 ? 25.852 10.115 18.264 1.00 18.48 216 GLU L O 1
ATOM 1253 N N . GLY A 1 189 ? 23.759 10.788 18.659 1.00 18.17 217 GLY L N 1
ATOM 1254 C CA . GLY A 1 189 ? 23.324 9.441 18.963 1.00 18.56 217 GLY L CA 1
ATOM 1255 C C . GLY A 1 189 ? 23.686 9.103 20.394 1.00 17.87 217 GLY L C 1
ATOM 1256 O O . GLY A 1 189 ? 24.014 9.971 21.193 1.00 16.87 217 GLY L O 1
ATOM 1257 N N . ALA A 1 190 ? 23.716 7.806 20.670 1.00 17.14 218 ALA L N 1
ATOM 1258 C CA . ALA A 1 190 ? 23.980 7.302 22.003 1.00 18.50 218 ALA L CA 1
ATOM 1259 C C . ALA A 1 190 ? 25.344 7.696 22.518 1.00 19.00 218 ALA L C 1
ATOM 1260 O O . ALA A 1 190 ? 25.523 7.904 23.743 1.00 19.42 218 ALA L O 1
ATOM 1262 N N . LYS A 1 191 ? 26.306 7.886 21.618 1.00 19.65 219 LYS L N 1
ATOM 1263 C CA . LYS A 1 191 ? 27.618 8.429 22.005 1.00 20.53 219 LYS L CA 1
ATOM 1264 C C . LYS A 1 191 ? 27.530 9.738 22.767 1.00 18.91 219 LYS L C 1
ATOM 1265 O O . LYS A 1 191 ? 28.414 10.055 23.559 1.00 18.80 219 LYS L O 1
ATOM 1271 N N . GLY A 1 192 ? 26.494 10.527 22.489 1.00 18.45 220 GLY L N 1
ATOM 1272 C CA . GLY A 1 192 ? 26.236 11.764 23.200 1.00 17.12 220 GLY L CA 1
ATOM 1273 C C . GLY A 1 192 ? 25.954 11.605 24.679 1.00 16.75 220 GLY L C 1
ATOM 1274 O O . GLY A 1 192 ? 25.970 12.580 25.387 1.00 17.24 220 GLY L O 1
ATOM 1275 N N . PHE A 1 193 ? 25.581 10.394 25.095 1.00 15.68 221 PHE L N 1
ATOM 1276 C CA . PHE A 1 193 ? 25.324 10.051 26.509 1.00 16.93 221 PHE L CA 1
ATOM 1277 C C . PHE A 1 193 ? 26.474 9.202 27.085 1.00 17.11 221 PHE L C 1
ATOM 1278 O O . PHE A 1 193 ? 26.954 9.510 28.164 1.00 17.64 221 PHE L O 1
ATOM 1286 N N . TYR A 1 194 ? 26.894 8.145 26.350 1.00 16.71 222 TYR L N 1
ATOM 1287 C CA . TYR A 1 194 ? 27.806 7.118 26.854 1.00 16.79 222 TYR L CA 1
ATOM 1288 C C . TYR A 1 194 ? 29.290 7.455 26.645 1.00 17.48 222 TYR L C 1
ATOM 1289 O O . TYR A 1 194 ? 30.147 6.714 27.072 1.00 18.75 222 TYR L O 1
ATOM 1298 N N . GLU A 1 195 ? 29.581 8.622 26.062 1.00 17.46 223 GLU L N 1
ATOM 1299 C CA . GLU A 1 195 ? 30.949 9.088 25.869 1.00 17.93 223 GLU L CA 1
ATOM 1300 C C . GLU A 1 195 ? 30.901 10.590 25.999 1.00 17.33 223 GLU L C 1
ATOM 1301 O O . GLU A 1 195 ? 29.843 11.156 26.195 1.00 17.18 223 GLU L O 1
ATOM 1307 N N . GLY A 1 196 ? 32.055 11.238 25.954 1.00 17.97 224 GLY L N 1
ATOM 1308 C CA . GLY A 1 196 ? 32.104 12.686 25.992 1.00 17.11 224 GLY L CA 1
ATOM 1309 C C . GLY A 1 196 ? 31.777 13.286 27.327 1.00 17.80 224 GLY L C 1
ATOM 1310 O O . GLY A 1 196 ? 31.876 12.643 28.368 1.00 17.88 224 GLY L O 1
ATOM 1311 N N . GLY A 1 197 ? 31.410 14.565 27.295 1.00 17.83 225 GLY L N 1
ATOM 1312 C CA . GLY A 1 197 ? 31.105 15.298 28.499 1.00 18.10 225 GLY L CA 1
ATOM 1313 C C . GLY A 1 197 ? 30.006 14.707 29.369 1.00 18.13 225 GLY L C 1
ATOM 1314 O O . GLY A 1 197 ? 30.107 14.760 30.606 1.00 17.29 225 GLY L O 1
ATOM 1315 N N . VAL A 1 198 ? 28.962 14.125 28.764 1.00 16.34 226 VAL L N 1
ATOM 1316 C CA . VAL A 1 198 ? 27.885 13.617 29.550 1.00 16.54 226 VAL L CA 1
ATOM 1317 C C . VAL A 1 198 ? 28.393 12.424 30.342 1.00 17.22 226 VAL L C 1
ATOM 1318 O O . VAL A 1 198 ? 28.108 12.319 31.534 1.00 16.72 226 VAL L O 1
ATOM 1322 N N . ALA A 1 199 ? 29.111 11.536 29.652 1.00 16.56 227 ALA L N 1
ATOM 1323 C CA . ALA A 1 199 ? 29.749 10.385 30.272 1.00 16.93 227 ALA L CA 1
ATOM 1324 C C . ALA A 1 199 ? 30.698 10.798 31.371 1.00 17.50 227 ALA L C 1
ATOM 1325 O O . ALA A 1 199 ? 30.709 10.195 32.455 1.00 16.52 227 ALA L O 1
ATOM 1327 N N . ARG A 1 200 ? 31.436 11.884 31.142 1.00 18.44 228 ARG L N 1
ATOM 1328 C CA . ARG A 1 200 ? 32.280 12.410 32.191 1.00 19.29 228 ARG L CA 1
ATOM 1329 C C . ARG A 1 200 ? 31.447 12.853 33.413 1.00 19.22 228 ARG L C 1
ATOM 1330 O O . ARG A 1 200 ? 31.850 12.568 34.549 1.00 19.16 228 ARG L O 1
ATOM 1338 N N . ALA A 1 201 ? 30.328 13.559 33.185 1.00 19.15 229 ALA L N 1
ATOM 1339 C CA . ALA A 1 201 ? 29.434 13.989 34.269 1.00 18.81 229 ALA L CA 1
ATOM 1340 C C . ALA A 1 201 ? 28.890 12.806 35.075 1.00 18.08 229 ALA L C 1
ATOM 1341 O O . ALA A 1 201 ? 28.861 12.868 36.321 1.00 17.68 229 ALA L O 1
ATOM 1343 N N . ILE A 1 202 ? 28.444 11.769 34.376 1.00 16.84 230 ILE L N 1
ATOM 1344 C CA . ILE A 1 202 ? 27.947 10.544 35.023 1.00 17.39 230 ILE L CA 1
ATOM 1345 C C . ILE A 1 202 ? 29.040 9.866 35.829 1.00 18.01 230 ILE L C 1
ATOM 1346 O O . ILE A 1 202 ? 28.806 9.344 36.950 1.00 16.88 230 ILE L O 1
ATOM 1351 N N . SER A 1 203 ? 30.243 9.846 35.264 1.00 17.22 231 SER L N 1
ATOM 1352 C CA . SER A 1 203 ? 31.351 9.167 35.920 1.00 17.99 231 SER L CA 1
ATOM 1353 C C . SER A 1 203 ? 31.662 9.832 37.239 1.00 18.50 231 SER L C 1
ATOM 1354 O O . SER A 1 203 ? 31.892 9.155 38.232 1.00 20.18 231 SER L O 1
ATOM 1357 N N . LYS A 1 204 ? 31.698 11.156 37.244 1.00 19.66 232 LYS L N 1
ATOM 1358 C CA . LYS A 1 204 ? 32.020 11.921 38.426 1.00 20.78 232 LYS L CA 1
ATOM 1359 C C . LYS A 1 204 ? 30.932 11.801 39.493 1.00 21.12 232 LYS L C 1
ATOM 1360 O O . LYS A 1 204 ? 31.241 11.676 40.670 1.00 21.23 232 LYS L O 1
ATOM 1366 N N . THR A 1 205 ? 29.663 11.766 39.079 1.00 19.96 233 THR L N 1
ATOM 1367 C CA . THR A 1 205 ? 28.564 11.838 40.018 1.00 20.03 233 THR L CA 1
ATOM 1368 C C . THR A 1 205 ? 28.271 10.455 40.579 1.00 19.98 233 THR L C 1
ATOM 1369 O O . THR A 1 205 ? 28.030 10.329 41.786 1.00 19.33 233 THR L O 1
ATOM 1373 N N . ALA A 1 206 ? 28.322 9.441 39.712 1.00 19.68 234 ALA L N 1
ATOM 1374 C CA . ALA A 1 206 ? 27.985 8.062 40.076 1.00 20.37 234 ALA L CA 1
ATOM 1375 C C . ALA A 1 206 ? 29.180 7.223 40.533 1.00 21.25 234 ALA L C 1
ATOM 1376 O O . ALA A 1 206 ? 28.985 6.153 41.088 1.00 22.08 234 ALA L O 1
ATOM 1378 N N . LYS A 1 207 ? 30.401 7.698 40.301 1.00 21.87 235 LYS L N 1
ATOM 1379 C CA . LYS A 1 207 ? 31.615 6.915 40.596 1.00 22.70 235 LYS L CA 1
ATOM 1380 C C . LYS A 1 207 ? 31.629 5.638 39.767 1.00 22.57 235 LYS L C 1
ATOM 1381 O O . LYS A 1 207 ? 31.748 4.507 40.289 1.00 23.31 235 LYS L O 1
ATOM 1387 N N . ILE A 1 208 ? 31.483 5.836 38.463 1.00 20.75 236 ILE L N 1
ATOM 1388 C CA . ILE A 1 208 ? 31.448 4.771 37.505 1.00 20.96 236 ILE L CA 1
ATOM 1389 C C . ILE A 1 208 ? 32.479 5.123 36.453 1.00 20.36 236 ILE L C 1
ATOM 1390 O O . ILE A 1 208 ? 32.572 6.287 36.056 1.00 20.51 236 ILE L O 1
ATOM 1395 N N . SER A 1 209 ? 33.280 4.139 36.045 1.00 19.67 237 SER L N 1
ATOM 1396 C CA . SER A 1 209 ? 34.347 4.392 35.070 1.00 20.30 237 SER L CA 1
ATOM 1397 C C . SER A 1 209 ? 33.778 4.704 33.695 1.00 20.27 237 SER L C 1
ATOM 1398 O O . SER A 1 209 ? 32.717 4.217 33.322 1.00 19.96 237 SER L O 1
ATOM 1401 N N . LEU A 1 210 ? 34.510 5.514 32.946 1.00 20.35 238 LEU L N 1
ATOM 1402 C CA . LEU A 1 210 ? 34.151 5.783 31.542 1.00 19.22 238 LEU L CA 1
ATOM 1403 C C . LEU A 1 210 ? 34.069 4.471 30.762 1.00 19.03 238 LEU L C 1
ATOM 1404 O O . LEU A 1 210 ? 33.193 4.315 29.919 1.00 18.40 238 LEU L O 1
ATOM 1409 N N . GLU A 1 211 ? 34.909 3.496 31.109 1.00 18.21 239 GLU L N 1
ATOM 1410 C CA . GLU A 1 211 ? 34.885 2.185 30.501 1.00 18.28 239 GLU L CA 1
ATOM 1411 C C . GLU A 1 211 ? 33.536 1.441 30.723 1.00 17.82 239 GLU L C 1
ATOM 1412 O O . GLU A 1 211 ? 33.008 0.824 29.806 1.00 18.27 239 GLU L O 1
ATOM 1418 N N . ASP A 1 212 ? 33.019 1.445 31.955 1.00 17.46 240 ASP L N 1
ATOM 1419 C CA . ASP A 1 212 ? 31.750 0.766 32.241 1.00 17.62 240 ASP L CA 1
ATOM 1420 C C . ASP A 1 212 ? 30.614 1.474 31.504 1.00 17.41 240 ASP L C 1
ATOM 1421 O O . ASP A 1 212 ? 29.698 0.865 31.004 1.00 17.29 240 ASP L O 1
ATOM 1426 N N . ILE A 1 213 ? 30.651 2.793 31.475 1.00 23.65 241 ILE L N 1
ATOM 1427 C CA . ILE A 1 213 ? 29.608 3.574 30.805 1.00 23.66 241 ILE L CA 1
ATOM 1428 C C . ILE A 1 213 ? 29.581 3.270 29.304 1.00 23.97 241 ILE L C 1
ATOM 1429 O O . ILE A 1 213 ? 28.513 3.003 28.738 1.00 23.77 241 ILE L O 1
ATOM 1434 N N . LYS A 1 214 ? 30.724 3.244 28.686 1.00 18.62 242 LYS L N 1
ATOM 1435 C CA . LYS A 1 214 ? 30.811 3.013 27.235 1.00 19.48 242 LYS L CA 1
ATOM 1436 C C . LYS A 1 214 ? 30.483 1.594 26.868 1.00 19.87 242 LYS L C 1
ATOM 1437 O O . LYS A 1 214 ? 29.999 1.322 25.749 1.00 20.16 242 LYS L O 1
ATOM 1443 N N . GLY A 1 215 ? 30.720 0.672 27.809 1.00 18.88 243 GLY L N 1
ATOM 1444 C CA . GLY A 1 215 ? 30.558 -0.721 27.551 1.00 19.80 243 GLY L CA 1
ATOM 1445 C C . GLY A 1 215 ? 29.143 -1.239 27.686 1.00 20.21 243 GLY L C 1
ATOM 1446 O O . GLY A 1 215 ? 28.918 -2.441 27.555 1.00 20.11 243 GLY L O 1
ATOM 1447 N N . TYR A 1 216 ? 28.205 -0.352 27.964 1.00 19.74 244 TYR L N 1
ATOM 1448 C CA . TYR A 1 216 ? 26.828 -0.757 28.143 1.00 20.77 244 TYR L CA 1
ATOM 1449 C C . TYR A 1 216 ? 26.306 -1.428 26.874 1.00 21.58 244 TYR L C 1
ATOM 1450 O O . TYR A 1 216 ? 26.504 -0.915 25.784 1.00 22.34 244 TYR L O 1
ATOM 1459 N N . LYS A 1 217 ? 25.616 -2.556 27.035 1.00 22.79 245 LYS L N 1
ATOM 1460 C CA . LYS A 1 217 ? 24.958 -3.257 25.918 1.00 24.18 245 LYS L CA 1
ATOM 1461 C C . LYS A 1 217 ? 23.524 -3.666 26.257 1.00 23.62 245 LYS L C 1
ATOM 1462 O O . LYS A 1 217 ? 23.259 -4.212 27.342 1.00 23.65 245 LYS L O 1
ATOM 1468 N N . VAL A 1 218 ? 22.618 -3.386 25.328 1.00 23.56 246 VAL L N 1
ATOM 1469 C CA . VAL A 1 218 ? 21.237 -3.895 25.385 1.00 24.20 246 VAL L CA 1
ATOM 1470 C C . VAL A 1 218 ? 21.207 -5.408 25.189 1.00 25.19 246 VAL L C 1
ATOM 1471 O O . VAL A 1 218 ? 22.099 -5.952 24.553 1.00 25.30 246 VAL L O 1
ATOM 1475 N N . GLU A 1 219 ? 20.210 -6.069 25.756 1.00 23.98 247 GLU L N 1
ATOM 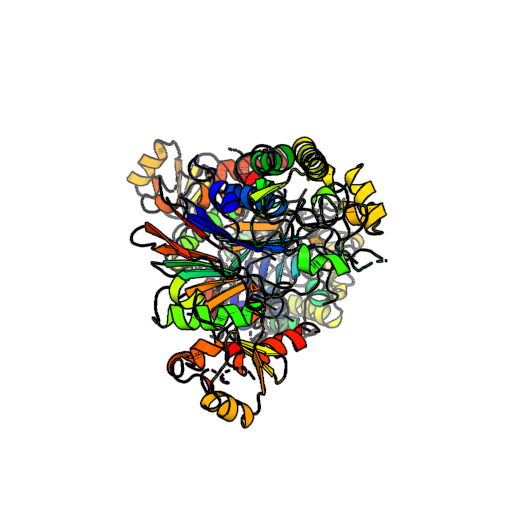1476 C CA . GLU A 1 219 ? 19.951 -7.487 25.445 1.00 25.90 247 GLU L CA 1
ATOM 1477 C C . GLU A 1 219 ? 18.589 -7.646 24.773 1.00 26.58 247 GLU L C 1
ATOM 1478 O O . GLU A 1 219 ? 17.593 -7.041 25.219 1.00 26.21 247 GLU L O 1
ATOM 1484 N N . VAL A 1 220 ? 18.570 -8.412 23.678 1.00 26.63 248 VAL L N 1
ATOM 1485 C CA . VAL A 1 220 ? 17.344 -8.795 22.975 1.00 28.08 248 VAL L CA 1
ATOM 1486 C C . VAL A 1 220 ? 17.018 -10.194 23.461 1.00 28.12 248 VAL L C 1
ATOM 1487 O O . VAL A 1 220 ? 17.902 -11.039 23.541 1.00 28.00 248 VAL L O 1
ATOM 1491 N N . ARG A 1 221 ? 15.768 -10.393 23.896 1.00 28.23 249 ARG L N 1
ATOM 1492 C CA . ARG A 1 221 ? 15.355 -11.635 24.542 1.00 28.48 249 ARG L CA 1
ATOM 1493 C C . ARG A 1 221 ? 14.048 -12.070 23.906 1.00 28.78 249 ARG L C 1
ATOM 1494 O O . ARG A 1 221 ? 13.348 -11.261 23.298 1.00 28.26 249 ARG L O 1
ATOM 1502 N N . LYS A 1 222 ? 13.773 -13.367 23.985 1.00 29.49 250 LYS L N 1
ATOM 1503 C CA . LYS A 1 222 ? 12.495 -13.914 23.533 1.00 30.38 250 LYS L CA 1
ATOM 1504 C C . LYS A 1 222 ? 11.435 -13.670 24.613 1.00 28.50 250 LYS L C 1
ATOM 1505 O O . LYS A 1 222 ? 11.676 -13.936 25.768 1.00 28.59 250 LYS L O 1
ATOM 1511 N N . PRO A 1 223 ? 10.278 -13.143 24.246 1.00 27.67 251 PRO L N 1
ATOM 1512 C CA . PRO A 1 223 ? 9.246 -13.085 25.304 1.00 27.53 251 PRO L CA 1
ATOM 1513 C C . PRO A 1 223 ? 8.886 -14.461 25.884 1.00 27.42 251 PRO L C 1
ATOM 1514 O O . PRO A 1 223 ? 8.964 -15.463 25.177 1.00 27.36 251 PRO L O 1
ATOM 1518 N N . VAL A 1 224 ? 8.531 -14.505 27.166 1.00 26.51 252 VAL L N 1
ATOM 1519 C CA . VAL A 1 224 ? 7.924 -15.702 27.764 1.00 26.95 252 VAL L CA 1
ATOM 1520 C C . VAL A 1 224 ? 6.564 -15.837 27.086 1.00 26.74 252 VAL L C 1
ATOM 1521 O O . VAL A 1 224 ? 5.841 -14.847 26.922 1.00 24.42 252 VAL L O 1
ATOM 1525 N N . LYS A 1 225 ? 6.219 -17.059 26.684 1.00 27.38 253 LYS L N 1
ATOM 1526 C CA . LYS A 1 225 ? 4.939 -17.339 26.023 1.00 27.94 253 LYS L CA 1
ATOM 1527 C C . LYS A 1 225 ? 4.252 -18.523 26.696 1.00 28.24 253 LYS L C 1
ATOM 1528 O O . LYS A 1 225 ? 4.843 -19.587 26.877 1.00 28.83 253 LYS L O 1
ATOM 1534 N N . GLY A 1 226 ? 3.006 -18.287 27.102 1.00 27.20 254 GLY L N 1
ATOM 1535 C CA . GLY A 1 226 ? 2.157 -19.278 27.719 1.00 27.19 254 GLY L CA 1
ATOM 1536 C C . GLY A 1 226 ? 0.733 -19.054 27.239 1.00 26.59 254 GLY L C 1
ATOM 1537 O O . GLY A 1 226 ? 0.482 -18.391 26.224 1.00 26.86 254 GLY L O 1
ATOM 1538 N N . ASN A 1 227 ? -0.194 -19.675 27.945 1.00 27.69 255 ASN L N 1
ATOM 1539 C CA . ASN A 1 227 ? -1.612 -19.543 27.688 1.00 27.09 255 ASN L CA 1
ATOM 1540 C C . ASN A 1 227 ? -2.330 -19.321 29.020 1.00 26.93 255 ASN L C 1
ATOM 1541 O O . ASN A 1 227 ? -1.897 -19.824 30.079 1.00 25.44 255 ASN L O 1
ATOM 1546 N N . TYR A 1 228 ? -3.427 -18.565 28.967 1.00 25.85 256 TYR L N 1
ATOM 1547 C CA . TYR A 1 228 ? -4.228 -18.323 30.152 1.00 26.32 256 TYR L CA 1
ATOM 1548 C C . TYR A 1 228 ? -5.615 -17.913 29.722 1.00 26.98 256 TYR L C 1
ATOM 1549 O O . TYR A 1 228 ? -5.766 -16.964 28.959 1.00 26.29 256 TYR L O 1
ATOM 1566 N N . GLY A 1 230 ? -7.613 -19.094 27.581 1.00 27.18 258 GLY L N 1
ATOM 1567 C CA . GLY A 1 230 ? -7.782 -19.098 26.141 1.00 26.88 258 GLY L CA 1
ATOM 1568 C C . GLY A 1 230 ? -7.045 -17.993 25.410 1.00 27.29 258 GLY L C 1
ATOM 1569 O O . GLY A 1 230 ? -7.191 -17.838 24.180 1.00 28.42 258 GLY L O 1
ATOM 1570 N N . TYR A 1 231 ? -6.243 -17.229 26.149 1.00 26.41 259 TYR L N 1
ATOM 1571 C CA . TYR A 1 231 ? -5.360 -16.217 25.565 1.00 26.19 259 TYR L CA 1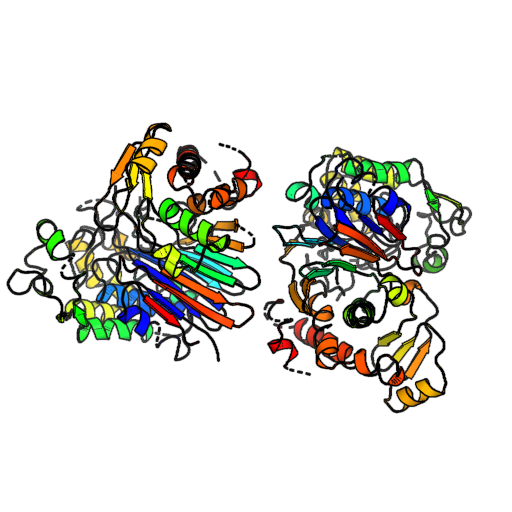
ATOM 1572 C C . TYR A 1 231 ? -3.980 -16.795 25.416 1.00 25.83 259 TYR L C 1
ATOM 1573 O O . TYR A 1 231 ? -3.497 -17.490 26.315 1.00 24.36 259 TYR L O 1
ATOM 1582 N N . ASP A 1 232 ? -3.325 -16.499 24.304 1.00 26.11 260 ASP L N 1
ATOM 1583 C CA . ASP A 1 232 ? -1.860 -16.638 24.297 1.00 26.53 260 ASP L CA 1
ATOM 1584 C C . ASP A 1 232 ? -1.319 -15.424 25.058 1.00 26.43 260 ASP L C 1
ATOM 1585 O O . ASP A 1 232 ? -1.803 -14.300 24.848 1.00 27.32 260 ASP L O 1
ATOM 1590 N N . VAL A 1 233 ? -0.338 -15.646 25.925 1.00 25.51 261 VAL L N 1
ATOM 1591 C CA . VAL A 1 233 ? 0.254 -14.587 26.751 1.00 25.29 261 VAL L CA 1
ATOM 1592 C C . VAL A 1 233 ? 1.745 -14.467 26.467 1.00 25.06 261 VAL L C 1
ATOM 1593 O O . VAL A 1 233 ? 2.478 -15.450 26.546 1.00 24.36 261 VAL L O 1
ATOM 1597 N N . TYR A 1 234 ? 2.166 -13.246 26.142 1.00 24.82 262 TYR L N 1
ATOM 1598 C CA . TYR A 1 234 ? 3.568 -12.892 25.933 1.00 24.37 262 TYR L CA 1
ATOM 1599 C C . TYR A 1 234 ? 3.945 -11.966 27.082 1.00 23.67 262 TYR L C 1
ATOM 1600 O O . TYR A 1 234 ? 3.211 -10.997 27.379 1.00 20.67 262 TYR L O 1
ATOM 1609 N N . THR A 1 235 ? 5.032 -12.290 27.767 1.00 21.80 263 THR L N 1
ATOM 1610 C CA . THR A 1 235 ? 5.435 -11.478 28.906 1.00 22.34 263 THR L CA 1
ATOM 1611 C C . THR A 1 235 ? 6.969 -11.386 29.048 1.00 22.14 263 THR L C 1
ATOM 1612 O O . THR A 1 235 ? 7.722 -11.919 28.234 1.00 22.32 263 THR L O 1
ATOM 1616 N N . ALA A 1 236 ? 7.416 -10.671 30.062 1.00 22.05 264 ALA L N 1
ATOM 1617 C CA . ALA A 1 236 ? 8.802 -10.260 30.151 1.00 22.73 264 ALA L CA 1
ATOM 1618 C C . ALA A 1 236 ? 9.630 -11.373 30.754 1.00 22.90 264 ALA L C 1
ATOM 1619 O O . ALA A 1 236 ? 9.286 -11.884 31.811 1.00 22.18 264 ALA L O 1
ATOM 1621 N N . PRO A 1 237 ? 10.725 -11.768 30.077 1.00 24.58 265 PRO L N 1
ATOM 1622 C CA . PRO A 1 237 ? 11.551 -12.865 30.601 1.00 24.78 265 PRO L CA 1
ATOM 1623 C C . PRO A 1 237 ? 12.564 -12.441 31.665 1.00 25.86 265 PRO L C 1
ATOM 1624 O O . PRO A 1 237 ? 12.775 -11.233 31.880 1.00 26.10 265 PRO L O 1
ATOM 1628 N N . PRO A 1 238 ? 13.206 -13.421 32.331 1.00 26.39 266 PRO L N 1
ATOM 1629 C CA . PRO A 1 238 ? 14.303 -13.118 33.241 1.00 26.36 266 PRO L CA 1
ATOM 1630 C C . PRO A 1 238 ? 15.303 -12.147 32.634 1.00 27.16 266 PRO L C 1
ATOM 1631 O O . PRO A 1 238 ? 15.650 -12.257 31.437 1.00 27.88 266 PRO L O 1
ATOM 1635 N N . PRO A 1 239 ? 15.731 -11.152 33.425 1.00 26.45 267 PRO L N 1
ATOM 1636 C CA . PRO A 1 239 ? 15.536 -10.922 34.868 1.00 26.20 267 PRO L CA 1
ATOM 1637 C C . PRO A 1 239 ? 14.201 -10.231 35.255 1.00 25.59 267 PRO L C 1
ATOM 1638 O O . PRO A 1 239 ? 13.969 -9.969 36.443 1.00 26.29 267 PRO L O 1
ATOM 1642 N N . PHE A 1 240 ? 13.325 -9.983 34.285 1.00 25.77 268 PHE L N 1
ATOM 1643 C CA . PHE A 1 240 ? 11.973 -9.452 34.565 1.00 25.41 268 PHE L CA 1
ATOM 1644 C C . PHE A 1 240 ? 11.128 -10.597 35.153 1.00 25.90 268 PHE L C 1
ATOM 1645 O O . PHE A 1 240 ? 11.570 -11.757 35.145 1.00 26.04 268 PHE L O 1
ATOM 1653 N N . SER A 1 241 ? 9.904 -10.308 35.612 1.00 24.89 269 SER L N 1
ATOM 1654 C CA . SER A 1 241 ? 9.090 -11.302 36.328 1.00 24.68 269 SER L CA 1
ATOM 1655 C C . SER A 1 241 ? 7.759 -11.659 35.655 1.00 22.54 269 SER L C 1
ATOM 1656 O O . SER A 1 241 ? 6.759 -11.883 36.298 1.00 22.93 269 SER L O 1
ATOM 1659 N N . GLY A 1 242 ? 7.777 -11.761 34.351 1.00 22.12 270 GLY L N 1
ATOM 1660 C CA . GLY A 1 242 ? 6.623 -12.265 33.626 1.00 22.74 270 GLY L CA 1
ATOM 1661 C C . GLY A 1 242 ? 6.295 -13.715 33.952 1.00 22.92 270 GLY L C 1
ATOM 1662 O O . GLY A 1 242 ? 5.130 -14.072 33.990 1.00 21.66 270 GLY L O 1
ATOM 1663 N N . VAL A 1 243 ? 7.308 -14.547 34.183 1.00 22.97 271 VAL L N 1
ATOM 1664 C CA . VAL A 1 243 ? 7.042 -15.943 34.621 1.00 23.74 271 VAL L CA 1
ATOM 1665 C C . VAL A 1 243 ? 6.172 -15.988 35.902 1.00 23.65 271 VAL L C 1
ATOM 1666 O O . VAL A 1 243 ? 5.176 -16.707 35.973 1.00 23.94 271 VAL L O 1
ATOM 1670 N N . THR A 1 244 ? 6.532 -15.186 36.890 1.00 23.64 272 THR L N 1
ATOM 1671 C CA . THR A 1 244 ? 5.799 -15.128 38.151 1.00 23.53 272 THR L CA 1
ATOM 1672 C C . THR A 1 244 ? 4.361 -14.681 37.934 1.00 22.56 272 THR L C 1
ATOM 1673 O O . THR A 1 244 ? 3.456 -15.239 38.506 1.00 23.13 272 THR L O 1
ATOM 1677 N N . LEU A 1 245 ? 4.159 -13.663 37.104 1.00 22.54 273 LEU L N 1
ATOM 1678 C CA . LEU A 1 245 ? 2.811 -13.155 36.845 1.00 23.02 273 LEU L CA 1
ATOM 1679 C C . LEU A 1 245 ? 1.950 -14.209 36.176 1.00 23.15 273 LEU L C 1
ATOM 1680 O O . LEU A 1 245 ? 0.817 -14.447 36.598 1.00 21.87 273 LEU L O 1
ATOM 1685 N N . LEU A 1 246 ? 2.501 -14.879 35.164 1.00 24.25 274 LEU L N 1
ATOM 1686 C CA . LEU A 1 246 ? 1.750 -15.897 34.425 1.00 24.83 274 LEU L CA 1
ATOM 1687 C C . LEU A 1 246 ? 1.441 -17.179 35.246 1.00 24.94 274 LEU L C 1
ATOM 1688 O O . LEU A 1 246 ? 0.369 -17.759 35.127 1.00 24.63 274 LEU L O 1
ATOM 1693 N N . GLN A 1 247 ? 2.409 -17.631 36.025 1.00 24.82 275 GLN L N 1
ATOM 1694 C CA . GLN A 1 247 ? 2.165 -18.655 37.033 1.00 25.08 275 GLN L CA 1
ATOM 1695 C C . GLN A 1 247 ? 0.982 -18.320 37.959 1.00 25.23 275 GLN L C 1
ATOM 1696 O O . GLN A 1 247 ? 0.099 -19.167 38.187 1.00 26.16 275 GLN L O 1
ATOM 1710 N N . LEU A 1 249 ? -1.458 -16.068 37.414 1.00 23.60 277 LEU L N 1
ATOM 1711 C CA . LEU A 1 249 ? -2.678 -16.057 36.615 1.00 24.64 277 LEU L CA 1
ATOM 1712 C C . LEU A 1 249 ? -3.188 -17.487 36.407 1.00 25.62 277 LEU L C 1
ATOM 1713 O O . LEU A 1 249 ? -4.374 -17.738 36.564 1.00 25.49 277 LEU L O 1
ATOM 1718 N N . LYS A 1 250 ? -2.281 -18.395 36.032 1.00 26.19 278 LYS L N 1
ATOM 1719 C CA . LYS A 1 250 ? -2.647 -19.786 35.755 1.00 27.10 278 LYS L CA 1
ATOM 1720 C C . LYS A 1 250 ? -3.091 -20.521 37.030 1.00 27.69 278 LYS L C 1
ATOM 1721 O O . LYS A 1 250 ? -4.109 -21.225 37.012 1.00 27.41 278 LYS L O 1
ATOM 1727 N N . LEU A 1 251 ? -2.357 -20.335 38.123 1.00 27.84 279 LEU L N 1
ATOM 1728 C CA . LEU A 1 251 ? -2.806 -20.770 39.451 1.00 28.32 279 LEU L CA 1
ATOM 1729 C C . LEU A 1 251 ? -4.208 -20.256 39.842 1.00 28.49 279 LEU L C 1
ATOM 1730 O O . LEU A 1 251 ? -5.019 -21.019 40.372 1.00 27.87 279 LEU L O 1
ATOM 1735 N N . ALA A 1 252 ? -4.502 -18.966 39.601 1.00 28.16 280 ALA L N 1
ATOM 1736 C CA . ALA A 1 252 ? -5.811 -18.400 39.938 1.00 28.75 280 ALA L CA 1
ATOM 1737 C C . ALA A 1 252 ? -6.931 -18.976 39.067 1.00 29.17 280 ALA L C 1
ATOM 1738 O O . ALA A 1 252 ? -8.037 -19.218 39.548 1.00 29.28 280 ALA L O 1
ATOM 1740 N N . GLU A 1 253 ? -6.640 -19.197 37.783 1.00 30.31 281 GLU L N 1
ATOM 1741 C CA . GLU A 1 253 ? -7.556 -19.894 36.885 1.00 31.36 281 GLU L CA 1
ATOM 1742 C C . GLU A 1 253 ? -7.892 -21.310 37.403 1.00 32.02 281 GLU L C 1
ATOM 1743 O O . GLU A 1 253 ? -9.065 -21.676 37.524 1.00 32.38 281 GLU L O 1
ATOM 1749 N N . LYS A 1 254 ? -6.851 -22.088 37.691 1.00 33.47 282 LYS L N 1
ATOM 1750 C CA . LYS A 1 254 ? -7.006 -23.515 38.053 1.00 34.29 282 LYS L CA 1
ATOM 1751 C C . LYS A 1 254 ? -7.700 -23.686 39.389 1.00 35.75 282 LYS L C 1
ATOM 1752 O O . LYS A 1 254 ? -8.519 -24.578 39.574 1.00 36.98 282 LYS L O 1
ATOM 1758 N N . LYS A 1 255 ? -7.355 -22.830 40.332 1.00 37.17 283 LYS L N 1
ATOM 1759 C CA . LYS A 1 255 ? -7.943 -22.876 41.655 1.00 37.92 283 LYS L CA 1
ATOM 1760 C C . LYS A 1 255 ? -9.291 -22.159 41.685 1.00 38.16 283 LYS L C 1
ATOM 1761 O O . LYS A 1 255 ? -9.955 -22.130 42.713 1.00 38.88 283 LYS L O 1
ATOM 1767 N N . GLU A 1 256 ? -9.715 -21.612 40.548 1.00 38.51 284 GLU L N 1
ATOM 1768 C CA . GLU A 1 256 ? -11.040 -20.991 40.414 1.00 38.97 284 GLU L CA 1
ATOM 1769 C C . GLU A 1 256 ? -11.344 -20.010 41.545 1.00 38.45 284 GLU L C 1
ATOM 1770 O O . GLU A 1 256 ? -12.449 -20.001 42.100 1.00 37.89 284 GLU L O 1
ATOM 1776 N N . VAL A 1 257 ? -10.357 -19.180 41.878 1.00 38.07 285 VAL L N 1
ATOM 1777 C CA . VAL A 1 257 ? -10.508 -18.216 42.959 1.00 37.68 285 VAL L CA 1
ATOM 1778 C C . VAL A 1 257 ? -11.592 -17.197 42.669 1.00 37.42 285 VAL L C 1
ATOM 1779 O O . VAL A 1 257 ? -12.137 -16.596 43.591 1.00 37.60 285 VAL L O 1
ATOM 1783 N N . TYR A 1 258 ? -11.902 -17.003 41.388 1.00 37.44 286 TYR L N 1
ATOM 1784 C CA . TYR A 1 258 ? -12.948 -16.066 40.997 1.00 37.58 286 TYR L CA 1
ATOM 1785 C C . TYR A 1 258 ? -14.316 -16.441 41.588 1.00 37.52 286 TYR L C 1
ATOM 1786 O O . TYR A 1 258 ? -15.131 -15.563 41.858 1.00 37.33 286 TYR L O 1
ATOM 1795 N N . LYS A 1 259 ? -14.558 -17.739 41.763 1.00 37.90 287 LYS L N 1
ATOM 1796 C CA . LYS A 1 259 ? -15.794 -18.215 42.422 1.00 38.71 287 LYS L CA 1
ATOM 1797 C C . LYS A 1 259 ? -15.966 -17.627 43.837 1.00 38.79 287 LYS L C 1
ATOM 1798 O O . LYS A 1 259 ? -17.087 -17.531 44.329 1.00 38.99 287 LYS L O 1
ATOM 1804 N N . ASP A 1 260 ? -14.866 -17.222 44.480 1.00 39.16 288 ASP L N 1
ATOM 1805 C CA . ASP A 1 260 ? -14.907 -16.538 45.790 1.00 39.57 288 ASP L CA 1
ATOM 1806 C C . ASP A 1 260 ? -14.798 -15.008 45.738 1.00 39.78 288 ASP L C 1
ATOM 1807 O O . ASP A 1 260 ? -14.603 -14.377 46.779 1.00 39.41 288 ASP L O 1
ATOM 1812 N N . VAL A 1 261 ? -14.930 -14.400 44.559 1.00 40.14 289 VAL L N 1
ATOM 1813 C CA . VAL A 1 261 ? -14.630 -12.961 44.415 1.00 40.46 289 VAL L CA 1
ATOM 1814 C C . VAL A 1 261 ? -15.535 -12.049 45.270 1.00 41.03 289 VAL L C 1
ATOM 1815 O O . VAL A 1 261 ? -15.120 -10.971 45.702 1.00 41.64 289 VAL L O 1
ATOM 1819 N N . ASP A 1 262 ? -16.764 -12.486 45.514 1.00 41.62 290 ASP L N 1
ATOM 1820 C CA . ASP A 1 262 ? -17.693 -11.739 46.373 1.00 41.85 290 ASP L CA 1
ATOM 1821 C C . ASP A 1 262 ? -17.470 -11.976 47.866 1.00 41.64 290 ASP L C 1
ATOM 1822 O O . ASP A 1 262 ? -18.107 -11.320 48.687 1.00 42.72 290 ASP L O 1
ATOM 1827 N N . HIS A 1 263 ? -16.582 -12.901 48.213 1.00 41.49 291 HIS L N 1
ATOM 1828 C CA . HIS A 1 263 ? -16.312 -13.244 49.602 1.00 41.23 291 HIS L CA 1
ATOM 1829 C C . HIS A 1 263 ? -14.862 -12.893 49.995 1.00 40.62 291 HIS L C 1
ATOM 1830 O O . HIS A 1 263 ? -13.945 -13.726 49.920 1.00 40.27 291 HIS L O 1
ATOM 1837 N N . THR A 1 264 ? -14.692 -11.651 50.446 1.00 39.56 292 THR L N 1
ATOM 1838 C CA . THR A 1 264 ? -13.388 -10.982 50.496 1.00 39.12 292 THR L CA 1
ATOM 1839 C C . THR A 1 264 ? -12.273 -11.713 51.248 1.00 38.51 292 THR L C 1
ATOM 1840 O O . THR A 1 264 ? -11.163 -11.872 50.718 1.00 38.15 292 THR L O 1
ATOM 1844 N N . ALA A 1 265 ? -12.558 -12.164 52.470 1.00 37.37 293 ALA L N 1
ATOM 1845 C CA . ALA A 1 265 ? -11.552 -12.879 53.247 1.00 36.51 293 ALA L CA 1
ATOM 1846 C C . ALA A 1 265 ? -11.079 -14.145 52.516 1.00 35.37 293 ALA L C 1
ATOM 1847 O O . ALA A 1 265 ? -9.901 -14.496 52.583 1.00 35.84 293 ALA L O 1
ATOM 1849 N N . THR A 1 266 ? -11.988 -14.825 51.815 1.00 34.47 294 THR L N 1
ATOM 1850 C CA . THR A 1 266 ? -11.620 -16.037 51.080 1.00 34.29 294 THR L CA 1
ATOM 1851 C C . THR A 1 266 ? -10.778 -15.690 49.851 1.00 33.00 294 THR L C 1
ATOM 1852 O O . THR A 1 266 ? -9.774 -16.340 49.557 1.00 32.86 294 THR L O 1
ATOM 1856 N N . TYR A 1 267 ? -11.221 -14.667 49.125 1.00 32.07 295 TYR L N 1
ATOM 1857 C CA . TYR A 1 267 ? -10.525 -14.224 47.930 1.00 31.23 295 TYR L CA 1
ATOM 1858 C C . TYR A 1 267 ? -9.111 -13.817 48.301 1.00 30.80 295 TYR L C 1
ATOM 1859 O O . TYR A 1 267 ? -8.156 -14.279 47.676 1.00 31.29 295 TYR L O 1
ATOM 1876 N N . SER A 1 269 ? -7.328 -14.464 51.037 1.00 32.75 297 SER L N 1
ATOM 1877 C CA . SER A 1 269 ? -6.522 -15.546 51.563 1.00 33.66 297 SER L CA 1
ATOM 1878 C C . SER A 1 269 ? -6.030 -16.474 50.441 1.00 33.43 297 SER L C 1
ATOM 1879 O O . SER A 1 269 ? -4.872 -16.869 50.440 1.00 33.74 297 SER L O 1
ATOM 1882 N N . LYS A 1 270 ? -6.889 -16.761 49.485 1.00 33.37 298 LYS L N 1
ATOM 1883 C CA . LYS A 1 270 ? -6.543 -17.640 48.384 1.00 33.69 298 LYS L CA 1
ATOM 1884 C C . LYS A 1 270 ? -5.512 -16.990 47.455 1.00 33.10 298 LYS L C 1
ATOM 1885 O O . LYS A 1 270 ? -4.782 -17.648 46.792 1.00 32.02 298 LYS L O 1
ATOM 1899 N N . GLU A 1 272 ? -3.280 -14.831 48.607 1.00 33.23 300 GLU L N 1
ATOM 1900 C CA . GLU A 1 272 ? -2.057 -14.802 49.350 1.00 33.67 300 GLU L CA 1
ATOM 1901 C C . GLU A 1 272 ? -1.346 -16.088 49.129 1.00 34.38 300 GLU L C 1
ATOM 1902 O O . GLU A 1 272 ? -0.162 -16.131 49.078 1.00 34.40 300 GLU L O 1
ATOM 1908 N N . GLU A 1 273 ? -2.105 -17.147 49.036 1.00 35.16 301 GLU L N 1
ATOM 1909 C CA . GLU A 1 273 ? -1.524 -18.469 48.881 1.00 36.15 301 GLU L CA 1
ATOM 1910 C C . GLU A 1 273 ? -0.850 -18.582 47.513 1.00 35.13 301 GLU L C 1
ATOM 1911 O O . GLU A 1 273 ? 0.305 -18.983 47.430 1.00 34.32 301 GLU L O 1
ATOM 1917 N N . ILE A 1 274 ? -1.571 -18.182 46.460 1.00 35.25 302 ILE L N 1
ATOM 1918 C CA . ILE A 1 274 ? -1.070 -18.236 45.071 1.00 34.84 302 ILE L CA 1
ATOM 1919 C C . ILE A 1 274 ? 0.198 -17.398 44.880 1.00 34.46 302 ILE L C 1
ATOM 1920 O O . ILE A 1 274 ? 1.128 -17.822 44.187 1.00 33.93 302 ILE L O 1
ATOM 1925 N N . SER A 1 275 ? 0.242 -16.217 45.505 1.00 34.47 303 SER L N 1
ATOM 1926 C CA . SER A 1 275 ? 1.394 -15.338 45.376 1.00 34.95 303 SER L CA 1
ATOM 1927 C C . SER A 1 275 ? 2.626 -15.859 46.120 1.00 34.73 303 SER L C 1
ATOM 1928 O O . SER A 1 275 ? 3.723 -15.763 45.611 1.00 32.87 303 SER L O 1
ATOM 1931 N N . ARG A 1 276 ? 2.469 -16.402 47.324 1.00 35.74 304 ARG L N 1
ATOM 1932 C CA . ARG A 1 276 ? 3.664 -16.907 48.013 1.00 36.50 304 ARG L CA 1
ATOM 1933 C C . ARG A 1 276 ? 4.181 -18.179 47.330 1.00 35.91 304 ARG L C 1
ATOM 1934 O O . ARG A 1 276 ? 5.375 -18.349 47.211 1.00 36.17 304 ARG L O 1
ATOM 1942 N N . ILE A 1 277 ? 3.299 -19.019 46.800 1.00 35.98 305 ILE L N 1
ATOM 1943 C CA . ILE A 1 277 ? 3.762 -20.152 45.992 1.00 36.35 305 ILE L CA 1
ATOM 1944 C C . ILE A 1 277 ? 4.655 -19.657 44.855 1.00 36.52 305 ILE L C 1
ATOM 1945 O O . ILE A 1 277 ? 5.794 -20.070 44.721 1.00 36.22 305 ILE L O 1
ATOM 1950 N N . ALA A 1 278 ? 4.130 -18.742 44.049 1.00 36.27 306 ALA L N 1
ATOM 1951 C CA . ALA A 1 278 ? 4.873 -18.240 42.902 1.00 36.79 306 ALA L CA 1
ATOM 1952 C C . ALA A 1 278 ? 6.143 -17.488 43.313 1.00 37.11 306 ALA L C 1
ATOM 1953 O O . ALA A 1 278 ? 7.191 -17.673 42.694 1.00 36.81 306 ALA L O 1
ATOM 1955 N N . TYR A 1 279 ? 6.058 -16.642 44.341 1.00 37.48 307 TYR L N 1
ATOM 1956 C CA . TYR A 1 279 ? 7.236 -15.895 44.800 1.00 38.18 307 TYR L CA 1
ATOM 1957 C C . TYR A 1 279 ? 8.311 -16.850 45.300 1.00 39.01 307 TYR L C 1
ATOM 1958 O O . TYR A 1 279 ? 9.503 -16.636 45.062 1.00 38.02 307 TYR L O 1
ATOM 1967 N N . GLN A 1 280 ? 7.885 -17.909 45.986 1.00 40.45 308 GLN L N 1
ATOM 1968 C CA . GLN A 1 280 ? 8.816 -18.958 46.412 1.00 42.16 308 GLN L CA 1
ATOM 1969 C C . GLN A 1 280 ? 9.572 -19.559 45.225 1.00 43.31 308 GLN L C 1
ATOM 1970 O O . GLN A 1 280 ? 10.810 -19.591 45.204 1.00 43.47 308 GLN L O 1
ATOM 1976 N N . ASP A 1 281 ? 8.808 -20.032 44.246 1.00 44.55 309 ASP L N 1
ATOM 1977 C CA . ASP A 1 281 ? 9.340 -20.605 43.010 1.00 45.85 309 ASP L CA 1
ATOM 1978 C C . ASP A 1 281 ? 10.375 -19.697 42.320 1.00 47.31 309 ASP L C 1
ATOM 1979 O O . ASP A 1 281 ? 11.359 -20.181 41.759 1.00 47.56 309 ASP L O 1
ATOM 1984 N N . ARG A 1 282 ? 10.135 -18.384 42.342 1.00 49.09 310 ARG L N 1
ATOM 1985 C CA . ARG A 1 282 ? 11.081 -17.407 41.797 1.00 50.18 310 ARG L CA 1
ATOM 1986 C C . ARG A 1 282 ? 12.340 -17.373 42.640 1.00 52.50 310 ARG L C 1
ATOM 1987 O O . ARG A 1 282 ? 13.442 -17.244 42.118 1.00 52.90 310 ARG L O 1
ATOM 1995 N N . LYS A 1 283 ? 12.153 -17.495 43.949 1.00 55.25 311 LYS L N 1
ATOM 1996 C CA . LYS A 1 283 ? 13.238 -17.393 44.911 1.00 57.23 311 LYS L CA 1
ATOM 1997 C C . LYS A 1 283 ? 14.195 -18.563 44.739 1.00 58.23 311 LYS L C 1
ATOM 1998 O O . LYS A 1 283 ? 15.408 -18.362 44.560 1.00 58.78 311 LYS L O 1
ATOM 2004 N N . LYS A 1 284 ? 13.655 -19.780 44.758 1.00 59.34 312 LYS L N 1
ATOM 2005 C CA . LYS A 1 284 ? 14.496 -20.977 44.673 1.00 60.24 312 LYS L CA 1
ATOM 2006 C C . LYS A 1 284 ? 15.225 -21.088 43.333 1.00 60.92 312 LYS L C 1
ATOM 2007 O O . LYS A 1 284 ? 16.235 -21.796 43.226 1.00 61.17 312 LYS L O 1
ATOM 2013 N N . ASN A 1 285 ? 14.696 -20.383 42.329 1.00 61.72 313 ASN L N 1
ATOM 2014 C CA . ASN A 1 285 ? 15.269 -20.335 40.988 1.00 62.11 313 ASN L CA 1
ATOM 2015 C C . ASN A 1 285 ? 16.014 -19.029 40.680 1.00 62.69 313 ASN L C 1
ATOM 2016 O O . ASN A 1 285 ? 16.565 -18.886 39.589 1.00 62.94 313 ASN L O 1
ATOM 2021 N N . LEU A 1 286 ? 16.028 -18.075 41.621 1.00 63.21 314 LEU L N 1
ATOM 2022 C CA . LEU A 1 286 ? 16.991 -16.964 41.558 1.00 63.34 314 LEU L CA 1
ATOM 2023 C C . LEU A 1 286 ? 18.376 -17.538 41.813 1.00 63.67 314 LEU L C 1
ATOM 2024 O O . LEU A 1 286 ? 19.364 -17.057 41.256 1.00 64.11 314 LEU L O 1
ATOM 2029 N N . GLY A 1 287 ? 18.441 -18.566 42.660 1.00 63.85 315 GLY L N 1
ATOM 2030 C CA . GLY A 1 287 ? 19.688 -19.291 42.904 1.00 63.84 315 GLY L CA 1
ATOM 2031 C C . GLY A 1 287 ? 19.482 -20.551 43.723 1.00 63.88 315 GLY L C 1
ATOM 2032 O O . GLY A 1 287 ? 20.448 -21.189 44.139 1.00 64.02 315 GLY L O 1
ATOM 2041 N N . ASP A 1 295 ? 14.332 -23.196 30.815 1.00 46.29 323 ASP L N 1
ATOM 2042 C CA . ASP A 1 295 ? 13.343 -22.570 29.936 1.00 44.28 323 ASP L CA 1
ATOM 2043 C C . ASP A 1 295 ? 12.220 -21.807 30.669 1.00 42.76 323 ASP L C 1
ATOM 2044 O O . ASP A 1 295 ? 11.491 -22.386 31.479 1.00 41.98 323 ASP L O 1
ATOM 2049 N N . PRO A 1 296 ? 12.077 -20.499 30.388 1.00 41.07 324 PRO L N 1
ATOM 2050 C CA . PRO A 1 296 ? 10.945 -19.818 31.028 1.00 39.78 324 PRO L CA 1
ATOM 2051 C C . PRO A 1 296 ? 9.584 -20.301 30.501 1.00 38.12 324 PRO L C 1
ATOM 2052 O O . PRO A 1 296 ? 8.615 -20.292 31.241 1.00 35.90 324 PRO L O 1
ATOM 2056 N N . ASN A 1 297 ? 9.513 -20.723 29.245 1.00 37.37 325 ASN L N 1
ATOM 2057 C CA . ASN A 1 297 ? 8.260 -21.254 28.704 1.00 37.61 325 ASN L CA 1
ATOM 2058 C C . ASN A 1 297 ? 7.802 -22.520 29.419 1.00 37.47 325 ASN L C 1
ATOM 2059 O O . ASN A 1 297 ? 6.600 -22.776 29.569 1.00 37.05 325 ASN L O 1
ATOM 2064 N N . LYS A 1 298 ? 8.774 -23.309 29.857 1.00 37.72 326 LYS L N 1
ATOM 2065 C CA . LYS A 1 298 ? 8.508 -24.518 30.599 1.00 38.36 326 LYS L CA 1
ATOM 2066 C C . LYS A 1 298 ? 8.085 -24.170 32.033 1.00 37.94 326 LYS L C 1
ATOM 2067 O O . LYS A 1 298 ? 7.300 -24.887 32.642 1.00 38.62 326 LYS L O 1
ATOM 2081 N N . VAL A 1 300 ? 6.079 -21.804 32.841 1.00 35.37 328 VAL L N 1
ATOM 2082 C CA . VAL A 1 300 ? 4.684 -21.296 32.792 1.00 35.47 328 VAL L CA 1
ATOM 2083 C C . VAL A 1 300 ? 3.721 -22.300 32.115 1.00 35.77 328 VAL L C 1
ATOM 2084 O O . VAL A 1 300 ? 2.549 -21.981 31.814 1.00 35.08 328 VAL L O 1
ATOM 2088 N N . SER A 1 301 ? 4.228 -23.512 31.868 1.00 35.91 329 SER L N 1
ATOM 2089 C CA . SER A 1 301 ? 3.464 -24.580 31.228 1.00 36.73 329 SER L CA 1
ATOM 2090 C C . SER A 1 301 ? 2.431 -25.167 32.186 1.00 36.95 329 SER L C 1
ATOM 2091 O O . SER A 1 301 ? 2.646 -25.198 33.400 1.00 36.13 329 SER L O 1
ATOM 2094 N N . ASP A 1 302 ? 1.323 -25.660 31.638 1.00 38.17 330 ASP L N 1
ATOM 2095 C CA . ASP A 1 302 ? 0.301 -26.328 32.461 1.00 39.09 330 ASP L CA 1
ATOM 2096 C C . ASP A 1 302 ? 0.903 -27.386 33.391 1.00 39.41 330 ASP L C 1
ATOM 2097 O O . ASP A 1 302 ? 0.491 -27.512 34.549 1.00 38.46 330 ASP L O 1
ATOM 2102 N N . LYS A 1 303 ? 1.892 -28.123 32.892 1.00 40.11 331 LYS L N 1
ATOM 2103 C CA . LYS A 1 303 ? 2.492 -29.210 33.674 1.00 40.74 331 LYS L CA 1
ATOM 2104 C C . LYS A 1 303 ? 3.378 -28.690 34.801 1.00 40.73 331 LYS L C 1
ATOM 2105 O O . LYS A 1 303 ? 3.415 -29.267 35.889 1.00 40.40 331 LYS L O 1
ATOM 2111 N N . TYR A 1 304 ? 4.081 -27.588 34.561 1.00 40.72 332 TYR L N 1
ATOM 2112 C CA . TYR A 1 304 ? 4.857 -26.974 35.631 1.00 41.27 332 TYR L CA 1
ATOM 2113 C C . TYR A 1 304 ? 3.928 -26.419 36.713 1.00 41.33 332 TYR L C 1
ATOM 2114 O O . TYR A 1 304 ? 4.171 -26.639 37.898 1.00 40.76 332 TYR L O 1
ATOM 2123 N N . ILE A 1 305 ? 2.883 -25.696 36.296 1.00 42.08 333 ILE L N 1
ATOM 2124 C CA . ILE A 1 305 ? 1.876 -25.157 37.229 1.00 42.95 333 ILE L CA 1
ATOM 2125 C C . ILE A 1 305 ? 1.223 -26.299 38.044 1.00 43.89 333 ILE L C 1
ATOM 2126 O O . ILE A 1 305 ? 0.976 -26.144 39.246 1.00 43.82 333 ILE L O 1
ATOM 2131 N N . SER A 1 306 ? 0.958 -27.430 37.378 1.00 45.34 334 SER L N 1
ATOM 2132 C CA . SER A 1 306 ? 0.475 -28.675 38.030 1.00 45.86 334 SER L CA 1
ATOM 2133 C C . SER A 1 306 ? 1.284 -29.066 39.251 1.00 46.34 334 SER L C 1
ATOM 2134 O O . SER A 1 306 ? 0.721 -29.447 40.284 1.00 47.14 334 SER L O 1
ATOM 2137 N N . THR A 1 307 ? 2.594 -28.981 39.143 1.00 46.89 335 THR L N 1
ATOM 2138 C CA . THR A 1 307 ? 3.495 -29.395 40.215 1.00 46.89 335 THR L CA 1
ATOM 2139 C C . THR A 1 307 ? 3.849 -28.331 41.236 1.00 47.08 335 THR L C 1
ATOM 2140 O O . THR A 1 307 ? 4.659 -28.551 42.096 1.00 47.96 335 THR L O 1
ATOM 2152 N N . LYS A 1 309 ? 3.826 -26.055 44.402 1.00 49.25 337 LYS L N 1
ATOM 2153 C CA . LYS A 1 309 ? 3.349 -26.075 45.770 1.00 49.98 337 LYS L CA 1
ATOM 2154 C C . LYS A 1 309 ? 4.174 -25.184 46.702 1.00 50.35 337 LYS L C 1
ATOM 2155 O O . LYS A 1 309 ? 3.926 -25.139 47.906 1.00 51.47 337 LYS L O 1
ATOM 2161 N N . THR B 2 1 ? 8.868 4.173 38.502 1.00 16.78 352 THR S N 1
ATOM 2162 C CA . THR B 2 1 ? 8.455 3.215 37.427 1.00 17.22 352 THR S CA 1
ATOM 2163 C C . THR B 2 1 ? 7.232 3.793 36.728 1.00 17.35 352 THR S C 1
ATOM 2164 O O . THR B 2 1 ? 6.403 4.447 37.359 1.00 17.51 352 THR S O 1
ATOM 2168 N N . THR B 2 2 ? 7.173 3.596 35.428 1.00 16.86 353 THR S N 1
ATOM 2169 C CA . THR B 2 2 ? 6.034 4.042 34.610 1.00 16.30 353 THR S CA 1
ATOM 2170 C C . THR B 2 2 ? 5.769 2.935 33.620 1.00 16.71 353 THR S C 1
ATOM 2171 O O . THR B 2 2 ? 6.719 2.330 33.142 1.00 16.55 353 THR S O 1
ATOM 2175 N N . HIS B 2 3 ? 4.485 2.662 33.344 1.00 15.65 354 HIS S N 1
ATOM 2176 C CA . HIS B 2 3 ? 4.109 1.706 32.349 1.00 14.92 354 HIS S CA 1
ATOM 2177 C C . HIS B 2 3 ? 3.231 2.374 31.267 1.00 15.41 354 HIS S C 1
ATOM 2178 O O . HIS B 2 3 ? 2.283 3.078 31.620 1.00 14.56 354 HIS S O 1
ATOM 2185 N N . PHE B 2 4 ? 3.554 2.162 29.983 1.00 13.78 355 PHE S N 1
ATOM 2186 C CA . PHE B 2 4 ? 2.658 2.581 28.883 1.00 15.08 355 PHE S CA 1
ATOM 2187 C C . PHE B 2 4 ? 2.366 1.430 27.871 1.00 15.30 355 PHE S C 1
ATOM 2188 O O . PHE B 2 4 ? 3.044 0.400 27.825 1.00 14.18 355 PHE S O 1
ATOM 2196 N N . VAL B 2 5 ? 1.289 1.617 27.102 1.00 15.30 356 VAL S N 1
ATOM 2197 C CA . VAL B 2 5 ? 0.856 0.683 26.065 1.00 16.27 356 VAL S CA 1
ATOM 2198 C C . VAL B 2 5 ? 0.450 1.484 24.841 1.00 16.46 356 VAL S C 1
ATOM 2199 O O . VAL B 2 5 ? -0.214 2.528 24.972 1.00 15.50 356 VAL S O 1
ATOM 2203 N N . ILE B 2 6 ? 0.895 1.011 23.689 1.00 18.19 357 ILE S N 1
ATOM 2204 C CA . ILE B 2 6 ? 0.568 1.623 22.392 1.00 18.68 357 ILE S CA 1
ATOM 2205 C C . ILE B 2 6 ? 0.093 0.547 21.441 1.00 19.07 357 ILE S C 1
ATOM 2206 O O . ILE B 2 6 ? 0.647 -0.518 21.438 1.00 18.88 357 ILE S O 1
ATOM 2211 N N . ILE B 2 7 ? -0.948 0.840 20.665 1.00 19.67 358 ILE S N 1
ATOM 2212 C CA . ILE B 2 7 ? -1.323 -0.039 19.536 1.00 20.93 358 ILE S CA 1
ATOM 2213 C C . ILE B 2 7 ? -1.464 0.796 18.296 1.00 21.05 358 ILE S C 1
ATOM 2214 O O . ILE B 2 7 ? -2.041 1.886 18.360 1.00 21.93 358 ILE S O 1
ATOM 2219 N N . ASP B 2 8 ? -0.859 0.337 17.198 1.00 23.86 359 ASP S N 1
ATOM 2220 C CA . ASP B 2 8 ? -0.869 1.110 15.948 1.00 26.04 359 ASP S CA 1
ATOM 2221 C C . ASP B 2 8 ? -1.830 0.518 14.884 1.00 27.13 359 ASP S C 1
ATOM 2222 O O . ASP B 2 8 ? -2.593 -0.399 15.183 1.00 26.26 359 ASP S O 1
ATOM 2227 N N . ARG B 2 9 ? -1.830 1.111 13.680 1.00 28.28 360 ARG S N 1
ATOM 2228 C CA . ARG B 2 9 ? -2.704 0.663 12.579 1.00 29.52 360 ARG S CA 1
ATOM 2229 C C . ARG B 2 9 ? -2.436 -0.770 12.119 1.00 29.57 360 ARG S C 1
ATOM 2230 O O . ARG B 2 9 ? -3.333 -1.460 11.595 1.00 31.60 360 ARG S O 1
ATOM 2238 N N . ASP B 2 10 ? -1.222 -1.243 12.307 1.00 30.32 361 ASP S N 1
ATOM 2239 C CA . ASP B 2 10 ? -0.879 -2.618 11.930 1.00 30.75 361 ASP S CA 1
ATOM 2240 C C . ASP B 2 10 ? -1.252 -3.623 12.999 1.00 30.12 361 ASP S C 1
ATOM 2241 O O . ASP B 2 10 ? -1.037 -4.812 12.830 1.00 30.05 361 ASP S O 1
ATOM 2246 N N . GLY B 2 11 ? -1.798 -3.138 14.108 1.00 29.14 362 GLY S N 1
ATOM 2247 C CA . GLY B 2 11 ? -2.161 -4.002 15.243 1.00 28.45 362 GLY S CA 1
ATOM 2248 C C . GLY B 2 11 ? -0.968 -4.411 16.074 1.00 26.67 362 GLY S C 1
ATOM 2249 O O . GLY B 2 11 ? -1.049 -5.331 16.882 1.00 26.99 362 GLY S O 1
ATOM 2250 N N . THR B 2 12 ? 0.163 -3.745 15.882 1.00 25.83 363 THR S N 1
ATOM 2251 C CA . THR B 2 12 ? 1.345 -4.063 16.678 1.00 24.26 363 THR S CA 1
ATOM 2252 C C . THR B 2 12 ? 1.094 -3.424 18.043 1.00 23.22 363 THR S C 1
ATOM 2253 O O . THR B 2 12 ? 0.584 -2.319 18.120 1.00 23.06 363 THR S O 1
ATOM 2257 N N . VAL B 2 13 ? 1.444 -4.148 19.094 1.00 21.61 364 VAL S N 1
ATOM 2258 C CA . VAL B 2 13 ? 1.239 -3.681 20.468 1.00 21.78 364 VAL S CA 1
ATOM 2259 C C . VAL B 2 13 ? 2.598 -3.582 21.140 1.00 19.94 364 VAL S C 1
ATOM 2260 O O . VAL B 2 13 ? 3.427 -4.489 21.120 1.00 20.00 364 VAL S O 1
ATOM 2264 N N . VAL B 2 14 ? 2.845 -2.425 21.710 1.00 17.52 365 VAL S N 1
ATOM 2265 C CA . VAL B 2 14 ? 4.001 -2.273 22.541 1.00 16.94 365 VAL S CA 1
ATOM 2266 C C . VAL B 2 14 ? 3.517 -2.144 23.990 1.00 16.55 365 VAL S C 1
ATOM 2267 O O . VAL B 2 14 ? 2.622 -1.326 24.282 1.00 16.29 365 VAL S O 1
ATOM 2271 N N . SER B 2 15 ? 4.185 -2.840 24.890 1.00 15.32 366 SER S N 1
ATOM 2272 C CA . SER B 2 15 ? 3.918 -2.706 26.328 1.00 16.32 366 SER S CA 1
ATOM 2273 C C . SER B 2 15 ? 5.273 -2.509 26.969 1.00 16.65 366 SER S C 1
ATOM 2274 O O . SER B 2 15 ? 6.129 -3.421 26.907 1.00 18.24 366 SER S O 1
ATOM 2277 N N . SER B 2 16 ? 5.483 -1.347 27.581 1.00 16.67 367 SER S N 1
ATOM 2278 C CA . SER B 2 16 ? 6.824 -0.999 28.078 1.00 15.61 367 SER S CA 1
ATOM 2279 C C . SER B 2 16 ? 6.760 -0.470 29.495 1.00 15.71 367 SER S C 1
ATOM 2280 O O . SER B 2 16 ? 5.864 0.308 29.846 1.00 14.46 367 SER S O 1
ATOM 2283 N N . THR B 2 17 ? 7.674 -0.963 30.335 1.00 16.65 368 THR S N 1
ATOM 2284 C CA . THR B 2 17 ? 7.876 -0.335 31.646 1.00 17.44 368 THR S CA 1
ATOM 2285 C C . THR B 2 17 ? 9.312 0.172 31.869 1.00 16.89 368 THR S C 1
ATOM 2286 O O . THR B 2 17 ? 10.283 -0.532 31.681 1.00 15.99 368 THR S O 1
ATOM 2290 N N . ASN B 2 18 ? 9.418 1.460 32.186 1.00 16.47 369 ASN S N 1
ATOM 2291 C CA . ASN B 2 18 ? 10.681 2.120 32.397 1.00 16.92 369 ASN S CA 1
ATOM 2292 C C . ASN B 2 18 ? 10.789 2.577 33.840 1.00 17.18 369 ASN S C 1
ATOM 2293 O O . ASN B 2 18 ? 9.770 2.852 34.479 1.00 14.95 369 ASN S O 1
ATOM 2298 N N . THR B 2 19 ? 12.016 2.655 34.365 1.00 16.91 370 THR S N 1
ATOM 2299 C CA . THR B 2 19 ? 12.162 2.993 35.763 1.00 17.74 370 THR S CA 1
ATOM 2300 C C . THR B 2 19 ? 13.513 3.586 36.162 1.00 17.96 370 THR S C 1
ATOM 2301 O O . THR B 2 19 ? 14.514 3.457 35.442 1.00 17.63 370 THR S O 1
ATOM 2305 N N . LEU B 2 20 ? 13.502 4.258 37.305 1.00 17.57 371 LEU S N 1
ATOM 2306 C CA . LEU B 2 20 ? 14.689 4.665 38.040 1.00 18.72 371 LEU S CA 1
ATOM 2307 C C . LEU B 2 20 ? 14.860 3.844 39.329 1.00 19.70 371 LEU S C 1
ATOM 2308 O O . LEU B 2 20 ? 15.798 3.982 40.033 1.00 18.44 371 LEU S O 1
ATOM 2313 N N . SER B 2 21 ? 13.895 3.016 39.684 1.00 21.11 372 SER S N 1
ATOM 2314 C CA . SER B 2 21 ? 13.955 2.116 40.857 1.00 24.07 372 SER S CA 1
ATOM 2315 C C . SER B 2 21 ? 13.666 2.689 42.246 1.00 25.59 372 SER S C 1
ATOM 2316 O O . SER B 2 21 ? 13.669 1.989 43.199 1.00 28.69 372 SER S O 1
ATOM 2319 N N . ASN B 2 22 ? 13.457 3.959 42.349 1.00 26.22 373 ASN S N 1
ATOM 2320 C CA . ASN B 2 22 ? 12.923 4.606 43.502 1.00 25.73 373 ASN S CA 1
ATOM 2321 C C . ASN B 2 22 ? 12.542 5.866 42.823 1.00 25.52 373 ASN S C 1
ATOM 2322 O O . ASN B 2 22 ? 13.005 6.133 41.759 1.00 23.59 373 ASN S O 1
ATOM 2327 N N . PHE B 2 23 ? 11.664 6.627 43.424 1.00 25.68 374 PHE S N 1
ATOM 2328 C CA . PHE B 2 23 ? 11.314 7.886 42.817 1.00 26.26 374 PHE S CA 1
ATOM 2329 C C . PHE B 2 23 ? 12.549 8.776 42.818 1.00 26.09 374 PHE S C 1
ATOM 2330 O O . PHE B 2 23 ? 13.297 8.771 43.793 1.00 26.58 374 PHE S O 1
ATOM 2338 N N . PHE B 2 24 ? 12.784 9.498 41.718 1.00 24.65 375 PHE S N 1
ATOM 2339 C CA . PHE B 2 24 ? 14.070 10.157 41.436 1.00 23.92 375 PHE S CA 1
ATOM 2340 C C . PHE B 2 24 ? 15.309 9.294 41.696 1.00 22.86 375 PHE S C 1
ATOM 2341 O O . PHE B 2 24 ? 16.353 9.828 42.087 1.00 22.12 375 PHE S O 1
ATOM 2349 N N . GLY B 2 25 ? 15.239 7.983 41.468 1.00 22.58 376 GLY S N 1
ATOM 2350 C CA . GLY B 2 25 ? 16.383 7.121 41.722 1.00 22.66 376 GLY S CA 1
ATOM 2351 C C . GLY B 2 25 ? 17.065 7.323 43.069 1.00 22.74 376 GLY S C 1
ATOM 2352 O O . GLY B 2 25 ? 16.405 7.413 44.114 1.00 23.27 376 GLY S O 1
ATOM 2353 N N . THR B 2 26 ? 18.391 7.405 43.042 1.00 22.10 377 THR S N 1
ATOM 2354 C CA . THR B 2 26 ? 19.181 7.825 44.199 1.00 21.62 377 THR S CA 1
ATOM 2355 C C . THR B 2 26 ? 18.984 9.269 44.555 1.00 22.13 377 THR S C 1
ATOM 2356 O O . THR B 2 26 ? 19.341 9.688 45.661 1.00 23.30 377 THR S O 1
ATOM 2360 N N . GLY B 2 27 ? 18.427 10.049 43.635 1.00 21.29 378 GLY S N 1
ATOM 2361 C CA . GLY B 2 27 ? 18.299 11.489 43.809 1.00 21.01 378 GLY S CA 1
ATOM 2362 C C . GLY B 2 27 ? 19.544 12.225 43.374 1.00 21.48 378 GLY S C 1
ATOM 2363 O O . GLY B 2 27 ? 19.559 13.444 43.286 1.00 21.68 378 GLY S O 1
ATOM 2364 N N . LYS B 2 28 ? 20.617 11.490 43.105 1.00 22.62 379 LYS S N 1
ATOM 2365 C CA . LYS B 2 28 ? 21.808 12.112 42.539 1.00 22.81 379 LYS S CA 1
ATOM 2366 C C . LYS B 2 28 ? 21.439 12.614 41.139 1.00 22.09 379 LYS S C 1
ATOM 2367 O O . LYS B 2 28 ? 20.611 12.021 40.459 1.00 21.15 379 LYS S O 1
ATOM 2373 N N . TYR B 2 29 ? 22.023 13.732 40.746 1.00 21.74 380 TYR S N 1
ATOM 2374 C CA . TYR B 2 29 ? 21.535 14.485 39.598 1.00 21.69 380 TYR S CA 1
ATOM 2375 C C . TYR B 2 29 ? 22.691 15.121 38.863 1.00 21.69 380 TYR S C 1
ATOM 2376 O O . TYR B 2 29 ? 23.531 15.792 39.470 1.00 21.33 380 TYR S O 1
ATOM 2385 N N . THR B 2 30 ? 22.790 14.848 37.570 1.00 20.78 381 THR S N 1
ATOM 2386 C CA . THR B 2 30 ? 23.818 15.461 36.769 1.00 20.58 381 THR S CA 1
ATOM 2387 C C . THR B 2 30 ? 23.325 15.605 35.331 1.00 20.14 381 THR S C 1
ATOM 2388 O O . THR B 2 30 ? 22.425 14.862 34.890 1.00 17.66 381 THR S O 1
ATOM 2392 N N . ALA B 2 31 ? 23.875 16.600 34.622 1.00 20.34 382 ALA S N 1
ATOM 2393 C CA . ALA B 2 31 ? 23.563 16.775 33.182 1.00 19.95 382 ALA S CA 1
ATOM 2394 C C . ALA B 2 31 ? 22.041 16.834 32.966 1.00 19.40 382 ALA S C 1
ATOM 2395 O O . ALA B 2 31 ? 21.544 16.438 31.928 1.00 18.54 382 ALA S O 1
ATOM 2397 N N . GLY B 2 32 ? 21.315 17.338 33.969 1.00 19.17 383 GLY S N 1
ATOM 2398 C CA . GLY B 2 32 ? 19.888 17.565 33.871 1.00 18.94 383 GLY S CA 1
ATOM 2399 C C . GLY B 2 32 ? 19.010 16.393 34.167 1.00 18.77 383 GLY S C 1
ATOM 2400 O O . GLY B 2 32 ? 17.802 16.470 33.997 1.00 20.69 383 GLY S O 1
ATOM 2401 N N . PHE B 2 33 ? 19.585 15.317 34.671 1.00 17.61 384 PHE S N 1
ATOM 2402 C CA . PHE B 2 33 ? 18.765 14.126 34.957 1.00 17.13 384 PHE S CA 1
ATOM 2403 C C . PHE B 2 33 ? 19.160 13.428 36.248 1.00 16.98 384 PHE S C 1
ATOM 2404 O O . PHE B 2 33 ? 20.296 13.563 36.704 1.00 16.40 384 PHE S O 1
ATOM 2412 N N . PHE B 2 34 ? 18.221 12.635 36.777 1.00 17.38 385 PHE S N 1
ATOM 2413 C CA . PHE B 2 34 ? 18.371 11.861 37.984 1.00 17.55 385 PHE S CA 1
ATOM 2414 C C . PHE B 2 34 ? 18.928 10.474 37.675 1.00 17.18 385 PHE S C 1
ATOM 2415 O O . PHE B 2 34 ? 18.519 9.836 36.711 1.00 15.85 385 PHE S O 1
ATOM 2423 N N . LEU B 2 35 ? 19.875 10.014 38.489 1.00 17.14 386 LEU S N 1
ATOM 2424 C CA . LEU B 2 35 ? 20.476 8.682 38.346 1.00 17.31 386 LEU S CA 1
ATOM 2425 C C . LEU B 2 35 ? 19.770 7.613 39.151 1.00 18.05 386 LEU S C 1
ATOM 2426 O O . LEU B 2 35 ? 19.504 7.796 40.337 1.00 17.45 386 LEU S O 1
ATOM 2431 N N . ASN B 2 36 ? 19.482 6.477 38.507 1.00 17.82 387 ASN S N 1
ATOM 2432 C CA . ASN B 2 36 ? 18.838 5.348 39.105 1.00 19.93 387 ASN S CA 1
ATOM 2433 C C . ASN B 2 36 ? 19.539 4.873 40.368 1.00 21.35 387 ASN S C 1
ATOM 2434 O O . ASN B 2 36 ? 20.755 5.040 40.517 1.00 19.46 387 ASN S O 1
ATOM 2439 N N . ASN B 2 37 ? 18.778 4.210 41.240 1.00 22.30 388 ASN S N 1
ATOM 2440 C CA . ASN B 2 37 ? 19.397 3.316 42.209 1.00 25.13 388 ASN S CA 1
ATOM 2441 C C . ASN B 2 37 ? 19.239 1.905 41.687 1.00 26.85 388 ASN S C 1
ATOM 2442 O O . ASN B 2 37 ? 18.268 1.604 41.015 1.00 25.89 388 ASN S O 1
ATOM 2447 N N . GLN B 2 38 ? 20.210 1.042 41.964 1.00 30.11 389 GLN S N 1
ATOM 2448 C CA . GLN B 2 38 ? 20.165 -0.311 41.480 1.00 33.63 389 GLN S CA 1
ATOM 2449 C C . GLN B 2 38 ? 19.950 -1.207 42.692 1.00 35.17 389 GLN S C 1
ATOM 2450 O O . GLN B 2 38 ? 20.720 -1.148 43.640 1.00 34.64 389 GLN S O 1
ATOM 2456 N N . LEU B 2 39 ? 18.876 -1.992 42.674 1.00 37.95 390 LEU S N 1
ATOM 2457 C CA . LEU B 2 39 ? 18.634 -2.941 43.762 1.00 40.12 390 LEU S CA 1
ATOM 2458 C C . LEU B 2 39 ? 19.619 -4.085 43.592 1.00 42.08 390 LEU S C 1
ATOM 2459 O O . LEU B 2 39 ? 19.907 -4.501 42.460 1.00 42.80 390 LEU S O 1
ATOM 2464 N N . GLN B 2 40 ? 20.137 -4.579 44.717 1.00 44.24 391 GLN S N 1
ATOM 2465 C CA . GLN B 2 40 ? 21.088 -5.692 44.727 1.00 45.07 391 GLN S CA 1
ATOM 2466 C C . GLN B 2 40 ? 20.366 -7.049 44.775 1.00 45.98 391 GLN S C 1
ATOM 2467 O O . GLN B 2 40 ? 20.766 -7.975 45.493 1.00 46.17 391 GLN S O 1
ATOM 2473 N N . ASN B 2 41 ? 19.329 -7.150 43.947 1.00 46.61 392 ASN S N 1
ATOM 2474 C CA . ASN B 2 41 ? 18.406 -8.272 43.917 1.00 46.99 392 ASN S CA 1
ATOM 2475 C C . ASN B 2 41 ? 18.995 -9.432 43.132 1.00 46.63 392 ASN S C 1
ATOM 2476 O O . ASN B 2 41 ? 18.967 -9.407 41.896 1.00 46.06 392 ASN S O 1
ATOM 2481 N N . PRO B 2 52 ? 29.665 -7.239 38.142 1.00 45.24 403 PRO S N 1
ATOM 2482 C CA . PRO B 2 52 ? 29.986 -6.512 36.909 1.00 44.52 403 PRO S CA 1
ATOM 2483 C C . PRO B 2 52 ? 28.694 -6.249 36.097 1.00 44.50 403 PRO S C 1
ATOM 2484 O O . PRO B 2 52 ? 27.646 -5.999 36.723 1.00 45.23 403 PRO S O 1
ATOM 2488 N N . GLY B 2 53 ? 28.737 -6.297 34.759 1.00 42.99 404 GLY S N 1
ATOM 2489 C CA . GLY B 2 53 ? 27.564 -6.010 33.907 1.00 42.12 404 GLY S CA 1
ATOM 2490 C C . GLY B 2 53 ? 26.324 -6.895 34.083 1.00 40.56 404 GLY S C 1
ATOM 2491 O O . GLY B 2 53 ? 25.691 -7.319 33.115 1.00 40.17 404 GLY S O 1
ATOM 2492 N N . LYS B 2 54 ? 25.972 -7.154 35.329 1.00 38.97 405 LYS S N 1
ATOM 2493 C CA . LYS B 2 54 ? 24.826 -7.963 35.664 1.00 38.17 405 LYS S CA 1
ATOM 2494 C C . LYS B 2 54 ? 23.618 -7.042 35.802 1.00 36.20 405 LYS S C 1
ATOM 2495 O O . LYS B 2 54 ? 23.740 -5.912 36.260 1.00 34.32 405 LYS S O 1
ATOM 2501 N N . ARG B 2 55 ? 22.449 -7.564 35.451 1.00 34.94 406 ARG S N 1
ATOM 2502 C CA . ARG B 2 55 ? 21.184 -6.895 35.743 1.00 33.86 406 ARG S CA 1
ATOM 2503 C C . ARG B 2 55 ? 20.558 -7.535 36.957 1.00 33.51 406 ARG S C 1
ATOM 2504 O O . ARG B 2 55 ? 20.545 -8.751 37.075 1.00 33.00 406 ARG S O 1
ATOM 2512 N N . SER B 2 56 ? 19.993 -6.730 37.836 1.00 32.92 407 SER S N 1
ATOM 2513 C CA . SER B 2 56 ? 19.300 -7.276 38.997 1.00 33.16 407 SER S CA 1
ATOM 2514 C C . SER B 2 56 ? 17.879 -7.739 38.644 1.00 33.03 407 SER S C 1
ATOM 2515 O O . SER B 2 56 ? 17.314 -7.352 37.615 1.00 34.04 407 SER S O 1
ATOM 2518 N N . ARG B 2 57 ? 17.312 -8.584 39.486 1.00 32.76 408 ARG S N 1
ATOM 2519 C CA . ARG B 2 57 ? 15.957 -9.075 39.264 1.00 31.71 408 ARG S CA 1
ATOM 2520 C C . ARG B 2 57 ? 14.941 -7.940 39.479 1.00 30.43 408 ARG S C 1
ATOM 2521 O O . ARG B 2 57 ? 15.116 -7.108 40.364 1.00 30.42 408 ARG S O 1
ATOM 2529 N N . THR B 2 58 ? 13.894 -7.904 38.657 1.00 28.33 409 THR S N 1
ATOM 2530 C CA . THR B 2 58 ? 12.823 -6.923 38.823 1.00 27.43 409 THR S CA 1
ATOM 2531 C C . THR B 2 58 ? 11.480 -7.596 38.671 1.00 26.46 409 THR S C 1
ATOM 2532 O O . THR B 2 58 ? 11.324 -8.580 37.936 1.00 25.14 409 THR S O 1
ATOM 2536 N N . PHE B 2 59 ? 10.507 -7.076 39.366 1.00 26.00 410 PHE S N 1
ATOM 2537 C CA . PHE B 2 59 ? 9.185 -7.592 39.303 1.00 25.95 410 PHE S CA 1
ATOM 2538 C C . PHE B 2 59 ? 8.366 -6.983 38.172 1.00 24.82 410 PHE S C 1
ATOM 2539 O O . PHE B 2 59 ? 7.249 -7.356 37.969 1.00 23.89 410 PHE S O 1
ATOM 2555 N N . ALA B 2 61 ? 6.749 -6.433 34.684 1.00 20.40 412 ALA S N 1
ATOM 2556 C CA . ALA B 2 61 ? 6.204 -7.447 33.824 1.00 20.80 412 ALA S CA 1
ATOM 2557 C C . ALA B 2 61 ? 5.274 -6.952 32.701 1.00 19.15 412 ALA S C 1
ATOM 2558 O O . ALA B 2 61 ? 4.138 -7.267 32.682 1.00 19.90 412 ALA S O 1
ATOM 2560 N N . PRO B 2 62 ? 5.806 -6.205 31.752 1.00 19.82 413 PRO S N 1
ATOM 2561 C CA . PRO B 2 62 ? 4.996 -5.784 30.595 1.00 19.04 413 PRO S CA 1
ATOM 2562 C C . PRO B 2 62 ? 4.489 -7.049 29.895 1.00 20.06 413 PRO S C 1
ATOM 2563 O O . PRO B 2 62 ? 5.237 -8.013 29.767 1.00 17.75 413 PRO S O 1
ATOM 2567 N N . THR B 2 63 ? 3.221 -7.022 29.498 1.00 18.79 414 THR S N 1
ATOM 2568 C CA . THR B 2 63 ? 2.493 -8.211 29.106 1.00 19.57 414 THR S CA 1
ATOM 2569 C C . THR B 2 63 ? 1.521 -7.872 27.955 1.00 20.20 414 THR S C 1
ATOM 2570 O O . THR B 2 63 ? 0.988 -6.762 27.876 1.00 17.70 414 THR S O 1
ATOM 2574 N N . VAL B 2 64 ? 1.320 -8.849 27.058 1.00 20.59 415 VAL S N 1
ATOM 2575 C CA . VAL B 2 64 ? 0.313 -8.778 25.999 1.00 20.69 415 VAL S CA 1
ATOM 2576 C C . VAL B 2 64 ? -0.433 -10.118 26.034 1.00 21.43 415 VAL S C 1
ATOM 2577 O O . VAL B 2 64 ? 0.178 -11.159 26.225 1.00 20.97 415 VAL S O 1
ATOM 2581 N N . LEU B 2 65 ? -1.749 -10.044 25.900 1.00 21.72 416 LEU S N 1
ATOM 2582 C CA . LEU B 2 65 ? -2.629 -11.203 25.805 1.00 23.01 416 LEU S CA 1
ATOM 2583 C C . LEU B 2 65 ? -3.362 -11.157 24.481 1.00 23.59 416 LEU S C 1
ATOM 2584 O O . LEU B 2 65 ? -3.898 -10.119 24.124 1.00 23.49 416 LEU S O 1
ATOM 2589 N N . LYS B 2 66 ? -3.408 -12.271 23.748 1.00 25.67 417 LYS S N 1
ATOM 2590 C CA . LYS B 2 66 ? -4.114 -12.290 22.466 1.00 26.95 417 LYS S CA 1
ATOM 2591 C C . LYS B 2 66 ? -4.934 -13.562 22.294 1.00 28.25 417 LYS S C 1
ATOM 2592 O O . LYS B 2 66 ? -4.465 -14.671 22.577 1.00 27.82 417 LYS S O 1
ATOM 2598 N N . LYS B 2 67 ? -6.152 -13.348 21.804 1.00 30.15 418 LYS S N 1
ATOM 2599 C CA . LYS B 2 67 ? -7.094 -14.396 21.386 1.00 30.90 418 LYS S CA 1
ATOM 2600 C C . LYS B 2 67 ? -7.652 -13.985 20.068 1.00 31.94 418 LYS S C 1
ATOM 2601 O O . LYS B 2 67 ? -7.599 -12.805 19.721 1.00 30.41 418 LYS S O 1
ATOM 2607 N N . ASP B 2 68 ? -8.289 -14.917 19.368 1.00 31.98 419 ASP S N 1
ATOM 2608 C CA . ASP B 2 68 ? -9.100 -14.516 18.242 1.00 33.26 419 ASP S CA 1
ATOM 2609 C C . ASP B 2 68 ? -10.092 -13.470 18.749 1.00 32.41 419 ASP S C 1
ATOM 2610 O O . ASP B 2 68 ? -10.778 -13.676 19.746 1.00 33.68 419 ASP S O 1
ATOM 2615 N N . GLY B 2 69 ? -10.170 -12.332 18.088 1.00 32.03 420 GLY S N 1
ATOM 2616 C CA . GLY B 2 69 ? -11.153 -11.352 18.495 1.00 31.03 420 GLY S CA 1
ATOM 2617 C C . GLY B 2 69 ? -10.709 -10.330 19.549 1.00 30.73 420 GLY S C 1
ATOM 2618 O O . GLY B 2 69 ? -11.395 -9.333 19.733 1.00 30.53 420 GLY S O 1
ATOM 2619 N N . GLU B 2 70 ? -9.582 -10.538 20.232 1.00 29.97 421 GLU S N 1
ATOM 2620 C CA . GLU B 2 70 ? -9.167 -9.567 21.258 1.00 29.31 421 GLU S CA 1
ATOM 2621 C C . GLU B 2 70 ? -7.659 -9.495 21.505 1.00 28.47 421 GLU S C 1
ATOM 2622 O O . GLU B 2 70 ? -6.989 -10.522 21.614 1.00 28.92 421 GLU S O 1
ATOM 2628 N N . THR B 2 71 ? -7.148 -8.271 21.630 1.00 26.73 422 THR S N 1
ATOM 2629 C CA . THR B 2 71 ? -5.737 -8.057 22.001 1.00 26.09 422 THR S CA 1
ATOM 2630 C C . THR B 2 71 ? -5.680 -7.128 23.177 1.00 24.44 422 THR S C 1
ATOM 2631 O O . THR B 2 71 ? -6.368 -6.146 23.189 1.00 24.83 422 THR S O 1
ATOM 2635 N N . ILE B 2 72 ? -4.906 -7.495 24.194 1.00 22.63 423 ILE S N 1
ATOM 2636 C CA . ILE B 2 72 ? -4.728 -6.683 25.387 1.00 21.38 423 ILE S CA 1
ATOM 2637 C C . ILE B 2 72 ? -3.245 -6.418 25.631 1.00 20.38 423 ILE S C 1
ATOM 2638 O O . ILE B 2 72 ? -2.446 -7.330 25.618 1.00 20.45 423 ILE S O 1
ATOM 2643 N N . GLY B 2 73 ? -2.899 -5.145 25.846 1.00 19.40 424 GLY S N 1
ATOM 2644 C CA . GLY B 2 73 ? -1.546 -4.754 26.327 1.00 18.45 424 GLY S CA 1
ATOM 2645 C C . GLY B 2 73 ? -1.722 -4.158 27.717 1.00 17.12 424 GLY S C 1
ATOM 2646 O O . GLY B 2 73 ? -2.618 -3.357 27.932 1.00 16.31 424 GLY S O 1
ATOM 2647 N N . ILE B 2 74 ? -0.893 -4.555 28.670 1.00 15.06 425 ILE S N 1
ATOM 2648 C CA . ILE B 2 74 ? -1.133 -4.200 30.063 1.00 15.01 425 ILE S CA 1
ATOM 2649 C C . ILE B 2 74 ? 0.188 -4.235 30.823 1.00 14.86 425 ILE S C 1
ATOM 2650 O O . ILE B 2 74 ? 1.116 -5.006 30.496 1.00 16.70 425 ILE S O 1
ATOM 2655 N N . GLY B 2 75 ? 0.247 -3.421 31.874 1.00 14.49 426 GLY S N 1
ATOM 2656 C CA . GLY B 2 75 ? 1.367 -3.439 32.798 1.00 13.63 426 GLY S CA 1
ATOM 2657 C C . GLY B 2 75 ? 1.141 -2.461 33.912 1.00 14.01 426 GLY S C 1
ATOM 2658 O O . GLY B 2 75 ? 0.145 -1.726 33.906 1.00 14.86 426 GLY S O 1
ATOM 2659 N N . SER B 2 76 ? 2.102 -2.419 34.840 1.00 15.24 427 SER S N 1
ATOM 2660 C CA . SER B 2 76 ? 2.007 -1.561 36.033 1.00 16.88 427 SER S CA 1
ATOM 2661 C C . SER B 2 76 ? 3.346 -1.324 36.689 1.00 16.09 427 SER S C 1
ATOM 2662 O O . SER B 2 76 ? 4.149 -2.227 36.737 1.00 16.46 427 SER S O 1
ATOM 2665 N N . PRO B 2 77 ? 3.537 -0.140 37.289 1.00 17.49 428 PRO S N 1
ATOM 2666 C CA . PRO B 2 77 ? 4.551 0.028 38.289 1.00 18.48 428 PRO S CA 1
ATOM 2667 C C . PRO B 2 77 ? 4.123 -0.600 39.639 1.00 19.15 428 PRO S C 1
ATOM 2668 O O . PRO B 2 77 ? 3.055 -1.225 39.733 1.00 20.61 428 PRO S O 1
ATOM 2672 N N . GLY B 2 78 ? 4.971 -0.489 40.658 1.00 19.57 429 GLY S N 1
ATOM 2673 C CA . GLY B 2 78 ? 4.665 -1.066 41.979 1.00 20.51 429 GLY S CA 1
ATOM 2674 C C . GLY B 2 78 ? 5.653 -2.083 42.544 1.00 20.95 429 GLY S C 1
ATOM 2675 O O . GLY B 2 78 ? 5.316 -2.798 43.461 1.00 20.62 429 GLY S O 1
ATOM 2676 N N . GLY B 2 79 ? 6.877 -2.130 42.015 1.00 22.18 430 GLY S N 1
ATOM 2677 C CA . GLY B 2 79 ? 7.964 -2.890 42.647 1.00 23.18 430 GLY S CA 1
ATOM 2678 C C . GLY B 2 79 ? 7.629 -4.342 42.859 1.00 24.33 430 GLY S C 1
ATOM 2679 O O . GLY B 2 79 ? 7.040 -4.976 41.991 1.00 24.73 430 GLY S O 1
ATOM 2680 N N . ASN B 2 80 ? 7.912 -4.873 44.054 1.00 26.06 431 ASN S N 1
ATOM 2681 C CA . ASN B 2 80 ? 7.642 -6.291 44.306 1.00 26.68 431 ASN S CA 1
ATOM 2682 C C . ASN B 2 80 ? 6.161 -6.667 44.421 1.00 26.47 431 ASN S C 1
ATOM 2683 O O . ASN B 2 80 ? 5.855 -7.846 44.646 1.00 29.23 431 ASN S O 1
ATOM 2688 N N . ARG B 2 81 ? 5.258 -5.695 44.244 1.00 25.21 432 ARG S N 1
ATOM 2689 C CA . ARG B 2 81 ? 3.806 -5.919 44.300 1.00 24.96 432 ARG S CA 1
ATOM 2690 C C . ARG B 2 81 ? 3.185 -6.134 42.916 1.00 24.18 432 ARG S C 1
ATOM 2691 O O . ARG B 2 81 ? 2.041 -6.577 42.803 1.00 22.68 432 ARG S O 1
ATOM 2699 N N . ILE B 2 82 ? 3.961 -5.870 41.861 1.00 23.63 433 ILE S N 1
ATOM 2700 C CA . ILE B 2 82 ? 3.416 -5.797 40.512 1.00 22.67 433 ILE S CA 1
ATOM 2701 C C . ILE B 2 82 ? 2.520 -6.971 40.152 1.00 23.12 433 ILE S C 1
ATOM 2702 O O . ILE B 2 82 ? 1.384 -6.758 39.723 1.00 21.13 433 ILE S O 1
ATOM 2707 N N . PRO B 2 83 ? 3.028 -8.214 40.272 1.00 22.66 434 PRO S N 1
ATOM 2708 C CA . PRO B 2 83 ? 2.151 -9.330 39.902 1.00 23.24 434 PRO S CA 1
ATOM 2709 C C . PRO B 2 83 ? 0.991 -9.558 40.849 1.00 22.78 434 PRO S C 1
ATOM 2710 O O . PRO B 2 83 ? -0.020 -10.090 40.436 1.00 23.30 434 PRO S O 1
ATOM 2714 N N . GLN B 2 84 ? 1.128 -9.118 42.096 1.00 22.76 435 GLN S N 1
ATOM 2715 C CA . GLN B 2 84 ? -0.019 -9.094 43.036 1.00 23.81 435 GLN S CA 1
ATOM 2716 C C . GLN B 2 84 ? -1.078 -8.086 42.656 1.00 22.21 435 GLN S C 1
ATOM 2717 O O . GLN B 2 84 ? -2.227 -8.261 42.961 1.00 22.10 435 GLN S O 1
ATOM 2723 N N . ILE B 2 85 ? -0.657 -6.994 42.027 1.00 21.18 436 ILE S N 1
ATOM 2724 C CA . ILE B 2 85 ? -1.571 -6.012 41.516 1.00 20.07 436 ILE S CA 1
ATOM 2725 C C . ILE B 2 85 ? -2.288 -6.518 40.276 1.00 19.37 436 ILE S C 1
ATOM 2726 O O . ILE B 2 85 ? -3.529 -6.436 40.197 1.00 20.42 436 ILE S O 1
ATOM 2731 N N . LEU B 2 86 ? -1.524 -7.079 39.322 1.00 19.82 437 LEU S N 1
ATOM 2732 C CA . LEU B 2 86 ? -2.083 -7.473 38.039 1.00 19.41 437 LEU S CA 1
ATOM 2733 C C . LEU B 2 86 ? -2.959 -8.723 38.066 1.00 19.46 437 LEU S C 1
ATOM 2734 O O . LEU B 2 86 ? -3.891 -8.837 37.265 1.00 17.71 437 LEU S O 1
ATOM 2739 N N . THR B 2 87 ? -2.658 -9.681 38.955 1.00 19.83 438 THR S N 1
ATOM 2740 C CA . THR B 2 87 ? -3.355 -10.978 38.893 1.00 19.86 438 THR S CA 1
ATOM 2741 C C . THR B 2 87 ? -4.860 -10.895 39.179 1.00 19.49 438 THR S C 1
ATOM 2742 O O . THR B 2 87 ? -5.626 -11.371 38.362 1.00 20.93 438 THR S O 1
ATOM 2746 N N . PRO B 2 88 ? -5.280 -10.267 40.304 1.00 19.45 439 PRO S N 1
ATOM 2747 C CA . PRO B 2 88 ? -6.715 -10.115 40.533 1.00 19.61 439 PRO S CA 1
ATOM 2748 C C . PRO B 2 88 ? -7.405 -9.262 39.439 1.00 19.37 439 PRO S C 1
ATOM 2749 O O . PRO B 2 88 ? -8.538 -9.535 39.058 1.00 19.60 439 PRO S O 1
ATOM 2753 N N . ILE B 2 89 ? -6.692 -8.296 38.879 1.00 18.86 440 ILE S N 1
ATOM 2754 C CA . ILE B 2 89 ? -7.273 -7.486 37.815 1.00 19.45 440 ILE S CA 1
ATOM 2755 C C . ILE B 2 89 ? -7.617 -8.335 36.587 1.00 19.71 440 ILE S C 1
ATOM 2756 O O . ILE B 2 89 ? -8.774 -8.362 36.155 1.00 19.77 440 ILE S O 1
ATOM 2761 N N . LEU B 2 90 ? -6.636 -9.058 36.071 1.00 21.26 441 LEU S N 1
ATOM 2762 C CA . LEU B 2 90 ? -6.822 -9.974 34.925 1.00 22.36 441 LEU S CA 1
ATOM 2763 C C . LEU B 2 90 ? -7.780 -11.147 35.242 1.00 23.32 441 LEU S C 1
ATOM 2764 O O . LEU B 2 90 ? -8.578 -11.545 34.386 1.00 23.81 441 LEU S O 1
ATOM 2769 N N . ASP B 2 91 ? -7.737 -11.664 36.472 1.00 24.87 442 ASP S N 1
ATOM 2770 C CA . ASP B 2 91 ? -8.659 -12.729 36.942 1.00 24.77 442 ASP S CA 1
ATOM 2771 C C . ASP B 2 91 ? -10.112 -12.271 36.834 1.00 25.16 442 ASP S C 1
ATOM 2772 O O . ASP B 2 91 ? -10.954 -12.957 36.262 1.00 25.24 442 ASP S O 1
ATOM 2777 N N . LYS B 2 92 ? -10.406 -11.100 37.375 1.00 24.87 443 LYS S N 1
ATOM 2778 C CA . LYS B 2 92 ? -11.761 -10.562 37.282 1.00 25.19 443 LYS S CA 1
ATOM 2779 C C . LYS B 2 92 ? -12.173 -10.234 35.830 1.00 24.88 443 LYS S C 1
ATOM 2780 O O . LYS B 2 92 ? -13.341 -10.421 35.443 1.00 24.84 443 LYS S O 1
ATOM 2786 N N . TYR B 2 93 ? -11.237 -9.724 35.036 1.00 24.91 444 TYR S N 1
ATOM 2787 C CA . TYR B 2 93 ? -11.552 -9.303 33.686 1.00 25.32 444 TYR S CA 1
ATOM 2788 C C . TYR B 2 93 ? -11.934 -10.502 32.827 1.00 26.20 444 TYR S C 1
ATOM 2789 O O . TYR B 2 93 ? -12.940 -10.462 32.103 1.00 25.80 444 TYR S O 1
ATOM 2798 N N . THR B 2 94 ? -11.146 -11.568 32.924 1.00 26.88 445 THR S N 1
ATOM 2799 C CA . THR B 2 94 ? -11.306 -12.710 32.036 1.00 28.17 445 THR S CA 1
ATOM 2800 C C . THR B 2 94 ? -12.482 -13.575 32.444 1.00 29.51 445 THR S C 1
ATOM 2801 O O . THR B 2 94 ? -12.992 -14.327 31.625 1.00 30.90 445 THR S O 1
ATOM 2805 N N . HIS B 2 95 ? -12.874 -13.480 33.707 1.00 30.11 446 HIS S N 1
ATOM 2806 C CA . HIS B 2 95 ? -14.063 -14.159 34.227 1.00 30.38 446 HIS S CA 1
ATOM 2807 C C . HIS B 2 95 ? -15.345 -13.317 34.143 1.00 31.08 446 HIS S C 1
ATOM 2808 O O . HIS B 2 95 ? -16.393 -13.742 34.642 1.00 31.79 446 HIS S O 1
ATOM 2815 N N . GLY B 2 96 ? -15.274 -12.130 33.519 1.00 31.48 447 GLY S N 1
ATOM 2816 C CA . GLY B 2 96 ? -16.490 -11.368 33.103 1.00 31.22 447 GLY S CA 1
ATOM 2817 C C . GLY B 2 96 ? -17.057 -10.370 34.092 1.00 31.49 447 GLY S C 1
ATOM 2818 O O . GLY B 2 96 ? -18.202 -9.946 33.972 1.00 31.47 447 GLY S O 1
ATOM 2819 N N . LYS B 2 97 ? -16.242 -9.937 35.046 1.00 32.12 448 LYS S N 1
ATOM 2820 C CA . LYS B 2 97 ? -16.747 -9.196 36.193 1.00 31.75 448 LYS S CA 1
ATOM 2821 C C . LYS B 2 97 ? -17.134 -7.764 35.834 1.00 30.72 448 LYS S C 1
ATOM 2822 O O . LYS B 2 97 ? -17.922 -7.134 36.551 1.00 31.61 448 LYS S O 1
ATOM 2828 N N . GLY B 2 98 ? -16.587 -7.246 34.736 1.00 28.12 449 GLY S N 1
ATOM 2829 C CA . GLY B 2 98 ? -16.868 -5.893 34.322 1.00 26.59 449 GLY S CA 1
ATOM 2830 C C . GLY B 2 98 ? -15.803 -5.341 33.391 1.00 24.68 449 GLY S C 1
ATOM 2831 O O . GLY B 2 98 ? -14.964 -6.077 32.877 1.00 24.29 449 GLY S O 1
ATOM 2832 N N . SER B 2 99 ? -15.866 -4.029 33.175 1.00 22.69 450 SER S N 1
ATOM 2833 C CA . SER B 2 99 ? -14.948 -3.348 32.292 1.00 20.96 450 SER S CA 1
ATOM 2834 C C . SER B 2 99 ? -13.600 -3.375 32.972 1.00 20.19 450 SER S C 1
ATOM 2835 O O . SER B 2 99 ? -13.532 -3.390 34.192 1.00 19.43 450 SER S O 1
ATOM 2838 N N . LEU B 2 100 ? -12.547 -3.444 32.173 1.00 18.86 451 LEU S N 1
ATOM 2839 C CA . LEU B 2 100 ? -11.185 -3.372 32.679 1.00 18.02 451 LEU S CA 1
ATOM 2840 C C . LEU B 2 100 ? -10.993 -2.112 33.527 1.00 16.68 451 LEU S C 1
ATOM 2841 O O . LEU B 2 100 ? -10.354 -2.174 34.578 1.00 17.24 451 LEU S O 1
ATOM 2846 N N . GLN B 2 101 ? -11.580 -1.000 33.128 1.00 16.96 452 GLN S N 1
ATOM 2847 C CA . GLN B 2 101 ? -11.423 0.240 33.887 1.00 17.10 452 GLN S CA 1
ATOM 2848 C C . GLN B 2 101 ? -12.071 0.169 35.301 1.00 17.53 452 GLN S C 1
ATOM 2849 O O . GLN B 2 101 ? -11.454 0.604 36.276 1.00 18.10 452 GLN S O 1
ATOM 2855 N N . ASP B 2 102 ? -13.300 -0.337 35.402 1.00 17.58 453 ASP S N 1
ATOM 2856 C CA . ASP B 2 102 ? -13.952 -0.525 36.709 1.00 17.63 453 ASP S CA 1
ATOM 2857 C C . ASP B 2 102 ? -13.082 -1.405 37.630 1.00 18.16 453 ASP S C 1
ATOM 2858 O O . ASP B 2 102 ? -12.832 -1.053 38.770 1.00 19.60 453 ASP S O 1
ATOM 2863 N N . ILE B 2 103 ? -12.620 -2.530 37.112 1.00 18.37 454 ILE S N 1
ATOM 2864 C CA . ILE B 2 103 ? -11.743 -3.442 37.850 1.00 18.98 454 ILE S CA 1
ATOM 2865 C C . ILE B 2 103 ? -10.470 -2.731 38.360 1.00 19.08 454 ILE S C 1
ATOM 2866 O O . ILE B 2 103 ? -10.099 -2.849 39.534 1.00 19.58 454 ILE S O 1
ATOM 2871 N N . ILE B 2 104 ? -9.836 -1.956 37.485 1.00 18.52 455 ILE S N 1
ATOM 2872 C CA . ILE B 2 104 ? -8.672 -1.140 37.850 1.00 18.72 455 ILE S CA 1
ATOM 2873 C C . ILE B 2 104 ? -8.967 -0.131 38.964 1.00 18.45 455 ILE S C 1
ATOM 2874 O O . ILE B 2 104 ? -8.110 0.152 39.820 1.00 17.60 455 ILE S O 1
ATOM 2879 N N . ASN B 2 105 ? -10.176 0.427 38.946 1.00 19.34 456 ASN S N 1
ATOM 2880 C CA . ASN B 2 105 ? -10.613 1.396 39.964 1.00 19.77 456 ASN S CA 1
ATOM 2881 C C . ASN B 2 105 ? -10.843 0.782 41.356 1.00 19.63 456 ASN S C 1
ATOM 2882 O O . ASN B 2 105 ? -10.784 1.488 42.353 1.00 18.84 456 ASN S O 1
ATOM 2887 N N . GLU B 2 106 ? -11.099 -0.518 41.398 1.00 20.19 457 GLU S N 1
ATOM 2888 C CA . GLU B 2 106 ? -11.457 -1.228 42.625 1.00 22.10 457 GLU S CA 1
ATOM 2889 C C . GLU B 2 106 ? -10.276 -1.096 43.578 1.00 22.81 457 GLU S C 1
ATOM 2890 O O . GLU B 2 106 ? -9.133 -1.153 43.145 1.00 22.24 457 GLU S O 1
ATOM 2896 N N . TYR B 2 107 ? -10.556 -0.996 44.876 1.00 23.33 458 TYR S N 1
ATOM 2897 C CA . TYR B 2 107 ? -9.492 -0.945 45.880 1.00 23.64 458 TYR S CA 1
ATOM 2898 C C . TYR B 2 107 ? -8.710 -2.265 45.910 1.00 22.94 458 TYR S C 1
ATOM 2899 O O . TYR B 2 107 ? -9.255 -3.335 45.669 1.00 22.16 458 TYR S O 1
ATOM 2908 N N . ARG B 2 108 ? -7.431 -2.173 46.231 1.00 22.21 459 ARG S N 1
ATOM 2909 C CA . ARG B 2 108 ? -6.533 -3.296 46.090 1.00 22.34 459 ARG S CA 1
ATOM 2910 C C . ARG B 2 108 ? -5.987 -3.780 47.434 1.00 23.44 459 ARG S C 1
ATOM 2911 O O . ARG B 2 108 ? -6.108 -3.081 48.454 1.00 23.69 459 ARG S O 1
ATOM 2919 N N . PHE B 2 109 ? -5.385 -4.966 47.392 1.00 24.49 460 PHE S N 1
ATOM 2920 C CA . PHE B 2 109 ? -4.640 -5.532 48.523 1.00 25.79 460 PHE S CA 1
ATOM 2921 C C . PHE B 2 109 ? -3.422 -6.292 48.031 1.00 26.43 460 PHE S C 1
ATOM 2922 O O . PHE B 2 109 ? -3.445 -6.892 46.950 1.00 26.30 460 PHE S O 1
ATOM 2930 N N . THR B 2 110 ? -2.372 -6.294 48.843 1.00 27.84 461 THR S N 1
ATOM 2931 C CA . THR B 2 110 ? -1.179 -7.109 48.581 1.00 29.52 461 THR S CA 1
ATOM 2932 C C . THR B 2 110 ? -0.691 -7.738 49.886 1.00 31.43 461 THR S C 1
ATOM 2933 O O . THR B 2 110 ? -1.081 -7.309 50.957 1.00 31.93 461 THR S O 1
ATOM 2937 N N . PHE B 2 111 ? 0.194 -8.719 49.772 1.00 33.50 462 PHE S N 1
ATOM 2938 C CA . PHE B 2 111 ? 0.715 -9.443 50.928 1.00 35.27 462 PHE S CA 1
ATOM 2939 C C . PHE B 2 111 ? 2.228 -9.362 51.011 1.00 36.76 462 PHE S C 1
ATOM 2940 O O . PHE B 2 111 ? 2.918 -9.414 49.997 1.00 36.43 462 PHE S O 1
ATOM 2948 N N . GLU B 2 112 ? 2.718 -9.256 52.224 1.00 38.77 463 GLU S N 1
ATOM 2949 C CA . GLU B 2 112 ? 4.122 -9.196 52.513 1.00 39.37 463 GLU S CA 1
ATOM 2950 C C . GLU B 2 112 ? 4.313 -10.073 53.739 1.00 40.28 463 GLU S C 1
ATOM 2951 O O . GLU B 2 112 ? 3.808 -9.777 54.785 1.00 40.36 463 GLU S O 1
ATOM 2957 N N . LYS B 2 113 ? 4.992 -11.190 53.578 1.00 40.79 464 LYS S N 1
ATOM 2958 C CA . LYS B 2 113 ? 5.035 -12.160 54.631 1.00 41.90 464 LYS S CA 1
ATOM 2959 C C . LYS B 2 113 ? 3.645 -12.346 55.154 1.00 42.19 464 LYS S C 1
ATOM 2960 O O . LYS B 2 113 ? 2.730 -12.537 54.405 1.00 42.80 464 LYS S O 1
ATOM 2966 N N . ASN B 2 114 ? 3.485 -12.267 56.456 1.00 42.34 465 ASN S N 1
ATOM 2967 C CA . ASN B 2 114 ? 2.188 -12.514 57.060 1.00 42.27 465 ASN S CA 1
ATOM 2968 C C . ASN B 2 114 ? 1.214 -11.331 57.096 1.00 41.75 465 ASN S C 1
ATOM 2969 O O . ASN B 2 114 ? 0.153 -11.465 57.591 1.00 42.39 465 ASN S O 1
ATOM 2974 N N . THR B 2 115 ? 1.574 -10.188 56.548 1.00 41.54 466 THR S N 1
ATOM 2975 C CA . THR B 2 115 ? 0.716 -8.990 56.537 1.00 40.69 466 THR S CA 1
ATOM 2976 C C . THR B 2 115 ? -0.070 -8.849 55.225 1.00 39.83 466 THR S C 1
ATOM 2977 O O . THR B 2 115 ? 0.440 -9.142 54.143 1.00 38.60 466 THR S O 1
ATOM 2981 N N . ALA B 2 116 ? -1.306 -8.385 55.339 1.00 38.74 467 ALA S N 1
ATOM 2982 C CA . ALA B 2 116 ? -2.107 -8.016 54.185 1.00 38.53 467 ALA S CA 1
ATOM 2983 C C . ALA B 2 116 ? -2.196 -6.487 54.173 1.00 37.53 467 ALA S C 1
ATOM 2984 O O . ALA B 2 116 ? -2.711 -5.871 55.103 1.00 36.90 467 ALA S O 1
ATOM 2986 N N . TYR B 2 117 ? -1.623 -5.874 53.141 1.00 36.90 468 TYR S N 1
ATOM 2987 C CA . TYR B 2 117 ? -1.714 -4.440 52.969 1.00 36.30 468 TYR S CA 1
ATOM 2988 C C . TYR B 2 117 ? -2.977 -4.167 52.185 1.00 34.69 468 TYR S C 1
ATOM 2989 O O . TYR B 2 117 ? -3.250 -4.838 51.210 1.00 33.65 468 TYR S O 1
ATOM 2998 N N . THR B 2 118 ? -3.741 -3.181 52.628 1.00 33.31 469 THR S N 1
ATOM 2999 C CA . THR B 2 118 ? -5.080 -2.956 52.128 1.00 32.63 469 THR S CA 1
ATOM 3000 C C . THR B 2 118 ? -5.195 -1.477 51.803 1.00 31.87 469 THR S C 1
ATOM 3001 O O . THR B 2 118 ? -4.698 -0.636 52.534 1.00 31.30 469 THR S O 1
ATOM 3005 N N . GLU B 2 119 ? -5.852 -1.162 50.694 1.00 31.97 470 GLU S N 1
ATOM 3006 C CA . GLU B 2 119 ? -5.959 0.222 50.243 1.00 32.37 470 GLU S CA 1
ATOM 3007 C C . GLU B 2 119 ? -7.044 1.000 50.993 1.00 32.94 470 GLU S C 1
ATOM 3008 O O . GLU B 2 119 ? -6.936 2.228 51.150 1.00 33.15 470 GLU S O 1
ATOM 3014 N N . ILE B 2 120 ? -8.085 0.292 51.430 1.00 34.38 471 ILE S N 1
ATOM 3015 C CA . ILE B 2 120 ? -9.121 0.851 52.312 1.00 35.54 471 ILE S CA 1
ATOM 3016 C C . ILE B 2 120 ? -9.140 0.145 53.662 1.00 36.89 471 ILE S C 1
ATOM 3017 O O . ILE B 2 120 ? -8.590 -0.966 53.827 1.00 35.99 471 ILE S O 1
ATOM 3022 N N . GLN B 2 121 ? -9.868 0.817 54.600 1.00 45.32 472 GLN S N 1
ATOM 3023 C CA . GLN B 2 121 ? -10.179 0.261 55.904 1.00 46.67 472 GLN S CA 1
ATOM 3024 C C . GLN B 2 121 ? -11.148 -0.905 55.738 1.00 47.29 472 GLN S C 1
ATOM 3025 O O . GLN B 2 121 ? -12.285 -0.717 55.301 1.00 47.35 472 GLN S O 1
ATOM 3031 N N . LEU B 2 122 ? -10.665 -2.134 56.053 1.00 41.73 473 LEU S N 1
ATOM 3032 C CA . LEU B 2 122 ? -11.546 -3.304 56.061 1.00 42.92 473 LEU S CA 1
ATOM 3033 C C . LEU B 2 122 ? -12.367 -3.430 57.363 1.00 43.77 473 LEU S C 1
ATOM 3034 O O . LEU B 2 122 ? -11.973 -2.932 58.422 1.00 43.60 473 LEU S O 1
ATOM 3039 N N . SER B 2 123 ? -13.491 -4.128 57.263 1.00 44.72 474 SER S N 1
ATOM 3040 C CA . SER B 2 123 ? -14.370 -4.382 58.400 1.00 45.77 474 SER S CA 1
ATOM 3041 C C . SER B 2 123 ? -13.686 -5.245 59.460 1.00 46.85 474 SER S C 1
ATOM 3042 O O . SER B 2 123 ? -12.749 -5.994 59.160 1.00 47.06 474 SER S O 1
ATOM 3045 N N . SER B 2 124 ? -14.162 -5.143 60.700 1.00 47.92 475 SER S N 1
ATOM 3046 C CA . SER B 2 124 ? -13.746 -6.057 61.763 1.00 48.59 475 SER S CA 1
ATOM 3047 C C . SER B 2 124 ? -14.150 -7.482 61.376 1.00 49.32 475 SER S C 1
ATOM 3048 O O . SER B 2 124 ? -13.445 -8.443 61.670 1.00 49.61 475 SER S O 1
ATOM 3051 N N . GLU B 2 125 ? -15.281 -7.589 60.686 1.00 50.40 476 GLU S N 1
ATOM 3052 C CA . GLU B 2 125 ? -15.791 -8.855 60.147 1.00 50.94 476 GLU S CA 1
ATOM 3053 C C . GLU B 2 125 ? -14.752 -9.627 59.309 1.00 51.49 476 GLU S C 1
ATOM 3054 O O . GLU B 2 125 ? -14.438 -10.789 59.597 1.00 51.41 476 GLU S O 1
ATOM 3060 N N . VAL B 2 126 ? -14.218 -8.982 58.274 1.00 52.16 477 VAL S N 1
ATOM 3061 C CA . VAL B 2 126 ? -13.249 -9.638 57.391 1.00 52.40 477 VAL S CA 1
ATOM 3062 C C . VAL B 2 126 ? -11.868 -9.691 58.036 1.00 52.62 477 VAL S C 1
ATOM 3063 O O . VAL B 2 126 ? -11.141 -10.659 57.847 1.00 52.62 477 VAL S O 1
ATOM 3067 N N . LYS B 2 127 ? -11.514 -8.655 58.795 1.00 53.19 478 LYS S N 1
ATOM 3068 C CA . LYS B 2 127 ? -10.243 -8.631 59.518 1.00 53.81 478 LYS S CA 1
ATOM 3069 C C . LYS B 2 127 ? -10.075 -9.873 60.386 1.00 54.41 478 LYS S C 1
ATOM 3070 O O . LYS B 2 127 ? -9.019 -10.516 60.352 1.00 54.57 478 LYS S O 1
ATOM 3076 N N . ASN B 2 128 ? -11.113 -10.210 61.156 1.00 54.92 479 ASN S N 1
ATOM 3077 C CA . ASN B 2 128 ? -11.056 -11.374 62.054 1.00 55.41 479 ASN S CA 1
ATOM 3078 C C . ASN B 2 128 ? -10.974 -12.718 61.321 1.00 55.75 479 ASN S C 1
ATOM 3079 O O . ASN B 2 128 ? -10.299 -13.635 61.792 1.00 55.84 479 ASN S O 1
ATOM 3084 N N . GLU B 2 129 ? -11.643 -12.839 60.174 1.00 56.26 480 GLU S N 1
ATOM 3085 C CA . GLU B 2 129 ? -11.468 -14.018 59.317 1.00 56.57 480 GLU S CA 1
ATOM 3086 C C . GLU B 2 129 ? -10.008 -14.199 58.917 1.00 57.35 480 GLU S C 1
ATOM 3087 O O . GLU B 2 129 ? -9.479 -15.317 58.923 1.00 57.39 480 GLU S O 1
ATOM 3093 N N . LEU B 2 130 ? -9.370 -13.088 58.557 1.00 58.17 481 LEU S N 1
ATOM 3094 C CA . LEU B 2 130 ? -7.964 -13.095 58.174 1.00 58.73 481 LEU S CA 1
ATOM 3095 C C . LEU B 2 130 ? -7.075 -13.305 59.398 1.00 59.04 481 LEU S C 1
ATOM 3096 O O . LEU B 2 130 ? -6.042 -13.959 59.297 1.00 58.92 481 LEU S O 1
ATOM 3101 N N . SER B 2 131 ? -7.489 -12.764 60.547 1.00 59.51 482 SER S N 1
ATOM 3102 C CA . SER B 2 131 ? -6.710 -12.875 61.798 1.00 59.82 482 SER S CA 1
ATOM 3103 C C . SER B 2 131 ? -6.476 -14.311 62.257 1.00 60.02 482 SER S C 1
ATOM 3104 O O . SER B 2 131 ? -5.393 -14.630 62.751 1.00 59.95 482 SER S O 1
ATOM 3107 N N . ARG B 2 132 ? -7.477 -15.171 62.086 1.00 60.30 483 ARG S N 1
ATOM 3108 C CA . ARG B 2 132 ? -7.334 -16.582 62.444 1.00 60.84 483 ARG S CA 1
ATOM 3109 C C . ARG B 2 132 ? -6.789 -17.400 61.278 1.00 60.84 483 ARG S C 1
ATOM 3110 O O . ARG B 2 132 ? -6.806 -18.630 61.333 1.00 61.02 483 ARG S O 1
ATOM 3118 N N . LYS B 2 133 ? -6.356 -16.738 60.209 1.00 60.70 484 LYS S N 1
ATOM 3119 C CA . LYS B 2 133 ? -5.844 -17.445 59.032 1.00 60.61 484 LYS S CA 1
ATOM 3120 C C . LYS B 2 133 ? -4.337 -17.802 58.977 1.00 60.16 484 LYS S C 1
ATOM 3121 O O . LYS B 2 133 ? -3.999 -18.782 58.307 1.00 60.39 484 LYS S O 1
ATOM 3127 N N . GLY B 2 134 ? -3.421 -17.076 59.631 1.00 59.45 485 GLY S N 1
ATOM 3128 C CA . GLY B 2 134 ? -3.663 -15.865 60.399 1.00 58.95 485 GLY S CA 1
ATOM 3129 C C . GLY B 2 134 ? -2.866 -14.710 59.831 1.00 58.79 485 GLY S C 1
ATOM 3130 O O . GLY B 2 134 ? -1.738 -14.460 60.249 1.00 58.95 485 GLY S O 1
ATOM 3131 N N . LEU B 2 135 ? -3.460 -14.014 58.865 1.00 58.36 486 LEU S N 1
ATOM 3132 C CA . LEU B 2 135 ? -2.869 -12.811 58.279 1.00 57.95 486 LEU S CA 1
ATOM 3133 C C . LEU B 2 135 ? -3.293 -11.622 59.122 1.00 57.41 486 LEU S C 1
ATOM 3134 O O . LEU B 2 135 ? -4.444 -11.558 59.554 1.00 57.42 486 LEU S O 1
ATOM 3139 N N . ASN B 2 136 ? -2.385 -10.682 59.357 1.00 56.72 487 ASN S N 1
ATOM 3140 C CA . ASN B 2 136 ? -2.789 -9.407 59.951 1.00 56.47 487 ASN S CA 1
ATOM 3141 C C . ASN B 2 136 ? -2.891 -8.342 58.862 1.00 56.11 487 ASN S C 1
ATOM 3142 O O . ASN B 2 136 ? -2.330 -8.505 57.783 1.00 56.18 487 ASN S O 1
ATOM 3147 N N . VAL B 2 137 ? -3.626 -7.271 59.144 1.00 55.55 488 VAL S N 1
ATOM 3148 C CA . VAL B 2 137 ? -4.068 -6.337 58.110 1.00 54.96 488 VAL S CA 1
ATOM 3149 C C . VAL B 2 137 ? -3.669 -4.912 58.451 1.00 54.47 488 VAL S C 1
ATOM 3150 O O . VAL B 2 137 ? -3.838 -4.476 59.583 1.00 54.64 488 VAL S O 1
ATOM 3154 N N . LYS B 2 138 ? -3.143 -4.196 57.462 1.00 53.92 489 LYS S N 1
ATOM 3155 C CA . LYS B 2 138 ? -2.647 -2.834 57.647 1.00 53.42 489 LYS S CA 1
ATOM 3156 C C . LYS B 2 138 ? -2.962 -1.989 56.412 1.00 52.77 489 LYS S C 1
ATOM 3157 O O . LYS B 2 138 ? -2.552 -2.324 55.305 1.00 52.32 489 LYS S O 1
ATOM 3163 N N . LYS B 2 139 ? -3.675 -0.886 56.625 1.00 52.20 490 LYS S N 1
ATOM 3164 C CA . LYS B 2 139 ? -4.034 0.037 55.555 1.00 52.01 490 LYS S CA 1
ATOM 3165 C C . LYS B 2 139 ? -2.858 0.928 55.131 1.00 51.70 490 LYS S C 1
ATOM 3166 O O . LYS B 2 139 ? -2.270 1.628 55.956 1.00 51.66 490 LYS S O 1
ATOM 3172 N N . LYS B 2 140 ? -2.539 0.912 53.837 1.00 51.29 491 LYS S N 1
ATOM 3173 C CA . LYS B 2 140 ? -1.481 1.766 53.278 1.00 50.89 491 LYS S CA 1
ATOM 3174 C C . LYS B 2 140 ? -2.055 3.064 52.723 1.00 50.11 491 LYS S C 1
ATOM 3175 O O . LYS B 2 140 ? -3.038 3.054 51.979 1.00 49.94 491 LYS S O 1
ATOM 3181 N N . VAL B 2 141 ? -1.401 4.173 53.055 1.00 49.19 492 VAL S N 1
ATOM 3182 C CA . VAL B 2 141 ? -1.958 5.502 52.830 1.00 48.63 492 VAL S CA 1
ATOM 3183 C C . VAL B 2 141 ? -1.475 6.151 51.525 1.00 48.27 492 VAL S C 1
ATOM 3184 O O . VAL B 2 141 ? -1.915 7.247 51.173 1.00 48.59 492 VAL S O 1
ATOM 3188 N N . SER B 2 142 ? -0.585 5.482 50.800 1.00 47.35 493 SER S N 1
ATOM 3189 C CA . SER B 2 142 ? -0.086 6.002 49.526 1.00 46.37 493 SER S CA 1
ATOM 3190 C C . SER B 2 142 ? -0.810 5.288 48.379 1.00 45.33 493 SER S C 1
ATOM 3191 O O . SER B 2 142 ? -0.690 4.062 48.252 1.00 44.71 493 SER S O 1
ATOM 3194 N N . PRO B 2 143 ? -1.607 6.034 47.577 1.00 44.04 494 PRO S N 1
ATOM 3195 C CA . PRO B 2 143 ? -2.198 5.491 46.338 1.00 42.80 494 PRO S CA 1
ATOM 3196 C C . PRO B 2 143 ? -1.171 4.820 45.417 1.00 41.53 494 PRO S C 1
ATOM 3197 O O . PRO B 2 143 ? -1.415 3.694 44.949 1.00 41.52 494 PRO S O 1
ATOM 3201 N N . ALA B 2 144 ? -0.023 5.480 45.222 1.00 39.16 495 ALA S N 1
ATOM 3202 C CA . ALA B 2 144 ? 1.061 4.937 44.387 1.00 37.60 495 ALA S CA 1
ATOM 3203 C C . ALA B 2 144 ? 1.579 3.550 44.843 1.00 35.92 495 ALA S C 1
ATOM 3204 O O . ALA B 2 144 ? 2.105 2.774 44.026 1.00 36.06 495 ALA S O 1
ATOM 3206 N N . PHE B 2 145 ? 1.385 3.212 46.123 1.00 32.83 496 PHE S N 1
ATOM 3207 C CA . PHE B 2 145 ? 1.806 1.919 46.655 1.00 30.39 496 PHE S CA 1
ATOM 3208 C C . PHE B 2 145 ? 1.154 0.759 45.914 1.00 26.89 496 PHE S C 1
ATOM 3209 O O . PHE B 2 145 ? 1.746 -0.294 45.754 1.00 26.21 496 PHE S O 1
ATOM 3217 N N . PHE B 2 146 ? -0.093 0.935 45.511 1.00 24.52 497 PHE S N 1
ATOM 3218 C CA . PHE B 2 146 ? -0.841 -0.151 44.887 1.00 22.97 497 PHE S CA 1
ATOM 3219 C C . PHE B 2 146 ? -0.767 -0.108 43.365 1.00 22.05 497 PHE S C 1
ATOM 3220 O O . PHE B 2 146 ? -1.532 -0.788 42.685 1.00 21.91 497 PHE S O 1
ATOM 3228 N N . GLY B 2 147 ? 0.143 0.711 42.845 1.00 20.98 498 GLY S N 1
ATOM 3229 C CA . GLY B 2 147 ? 0.532 0.627 41.421 1.00 20.79 498 GLY S CA 1
ATOM 3230 C C . GLY B 2 147 ? -0.070 1.684 40.528 1.00 20.59 498 GLY S C 1
ATOM 3231 O O . GLY B 2 147 ? -0.416 2.747 40.980 1.00 21.61 498 GLY S O 1
ATOM 3232 N N . GLY B 2 148 ? -0.214 1.351 39.250 1.00 20.29 499 GLY S N 1
ATOM 3233 C CA . GLY B 2 148 ? -0.623 2.311 38.209 1.00 19.28 499 GLY S CA 1
ATOM 3234 C C . GLY B 2 148 ? -0.833 1.587 36.904 1.00 18.22 499 GLY S C 1
ATOM 3235 O O . GLY B 2 148 ? -0.014 1.743 35.952 1.00 19.11 499 GLY S O 1
ATOM 3236 N N . VAL B 2 149 ? -1.897 0.800 36.857 1.00 17.65 500 VAL S N 1
ATOM 3237 C CA . VAL B 2 149 ? -2.146 -0.132 35.740 1.00 17.70 500 VAL S CA 1
ATOM 3238 C C . VAL B 2 149 ? -2.590 0.685 34.518 1.00 17.34 500 VAL S C 1
ATOM 3239 O O . VAL B 2 149 ? -3.505 1.510 34.605 1.00 17.39 500 VAL S O 1
ATOM 3243 N N . GLN B 2 150 ? -1.928 0.454 33.391 1.00 16.18 501 GLN S N 1
ATOM 3244 C CA . GLN B 2 150 ? -2.250 1.077 32.117 1.00 16.22 501 GLN S CA 1
ATOM 3245 C C . GLN B 2 150 ? -2.448 -0.032 31.104 1.00 16.53 501 GLN S C 1
ATOM 3246 O O . GLN B 2 150 ? -1.659 -0.959 31.068 1.00 16.12 501 GLN S O 1
ATOM 3252 N N . ALA B 2 151 ? -3.468 0.101 30.268 1.00 16.00 502 ALA S N 1
ATOM 3253 C CA . ALA B 2 151 ? -3.823 -0.958 29.322 1.00 16.65 502 ALA S CA 1
ATOM 3254 C C . ALA B 2 151 ? -4.494 -0.374 28.052 1.00 17.14 502 ALA S C 1
ATOM 3255 O O . ALA B 2 151 ? -5.071 0.736 28.079 1.00 16.59 502 ALA S O 1
ATOM 3257 N N . LEU B 2 152 ? -4.352 -1.093 26.948 1.00 18.04 503 LEU S N 1
ATOM 3258 C CA . LEU B 2 152 ? -5.224 -0.917 25.765 1.00 18.05 503 LEU S CA 1
ATOM 3259 C C . LEU B 2 152 ? -5.798 -2.269 25.411 1.00 19.41 503 LEU S C 1
ATOM 3260 O O . LEU B 2 152 ? -5.175 -3.293 25.649 1.00 18.57 503 LEU S O 1
ATOM 3265 N N . ILE B 2 153 ? -7.004 -2.254 24.869 1.00 20.85 504 ILE S N 1
ATOM 3266 C CA . ILE B 2 153 ? -7.652 -3.443 24.382 1.00 22.40 504 ILE S CA 1
ATOM 3267 C C . ILE B 2 153 ? -8.102 -3.172 22.963 1.00 23.18 504 ILE S C 1
ATOM 3268 O O . ILE B 2 153 ? -8.829 -2.225 22.745 1.00 22.22 504 ILE S O 1
ATOM 3273 N N . LYS B 2 154 ? -7.710 -4.036 22.020 1.00 24.51 505 LYS S N 1
ATOM 3274 C CA . LYS B 2 154 ? -8.238 -3.976 20.664 1.00 25.20 505 LYS S CA 1
ATOM 3275 C C . LYS B 2 154 ? -9.275 -5.076 20.460 1.00 26.20 505 LYS S C 1
ATOM 3276 O O . LYS B 2 154 ? -8.984 -6.236 20.692 1.00 25.61 505 LYS S O 1
ATOM 3282 N N . ASP B 2 155 ? -10.472 -4.693 20.058 1.00 28.24 506 ASP S N 1
ATOM 3283 C CA . ASP B 2 155 ? -11.473 -5.621 19.564 1.00 28.62 506 ASP S CA 1
ATOM 3284 C C . ASP B 2 155 ? -11.105 -5.941 18.149 1.00 29.82 506 ASP S C 1
ATOM 3285 O O . ASP B 2 155 ? -11.193 -5.115 17.309 1.00 29.54 506 ASP S O 1
ATOM 3290 N N . GLU B 2 156 ? -10.673 -7.155 17.908 1.00 31.63 507 GLU S N 1
ATOM 3291 C CA . GLU B 2 156 ? -10.097 -7.454 16.643 1.00 34.65 507 GLU S CA 1
ATOM 3292 C C . GLU B 2 156 ? -11.189 -7.765 15.620 1.00 36.28 507 GLU S C 1
ATOM 3293 O O . GLU B 2 156 ? -10.946 -7.725 14.448 1.00 36.89 507 GLU S O 1
ATOM 3299 N N . ARG B 2 157 ? -12.378 -8.077 16.064 1.00 38.09 508 ARG S N 1
ATOM 3300 C CA . ARG B 2 157 ? -13.410 -8.337 15.090 1.00 39.26 508 ARG S CA 1
ATOM 3301 C C . ARG B 2 157 ? -13.758 -7.063 14.411 1.00 40.57 508 ARG S C 1
ATOM 3302 O O . ARG B 2 157 ? -13.631 -6.964 13.219 1.00 41.29 508 ARG S O 1
ATOM 3310 N N . ASP B 2 158 ? -14.190 -6.105 15.221 1.00 41.91 509 ASP S N 1
ATOM 3311 C CA . ASP B 2 158 ? -14.804 -4.879 14.837 1.00 42.23 509 ASP S CA 1
ATOM 3312 C C . ASP B 2 158 ? -13.791 -3.795 14.662 1.00 42.12 509 ASP S C 1
ATOM 3313 O O . ASP B 2 158 ? -14.057 -2.726 14.180 1.00 43.49 509 ASP S O 1
ATOM 3318 N N . ASN B 2 159 ? -12.605 -4.086 15.105 1.00 40.55 510 ASN S N 1
ATOM 3319 C CA . ASN B 2 159 ? -11.541 -3.179 14.930 1.00 38.63 510 ASN S CA 1
ATOM 3320 C C . ASN B 2 159 ? -11.695 -1.873 15.641 1.00 37.23 510 ASN S C 1
ATOM 3321 O O . ASN B 2 159 ? -11.670 -0.821 15.073 1.00 37.72 510 ASN S O 1
ATOM 3326 N N . VAL B 2 160 ? -11.837 -1.935 16.953 1.00 34.59 511 VAL S N 1
ATOM 3327 C CA . VAL B 2 160 ? -11.889 -0.743 17.779 1.00 32.58 511 VAL S CA 1
ATOM 3328 C C . VAL B 2 160 ? -10.958 -0.899 18.956 1.00 30.54 511 VAL S C 1
ATOM 3329 O O . VAL B 2 160 ? -10.799 -1.962 19.451 1.00 30.61 511 VAL S O 1
ATOM 3333 N N . ILE B 2 161 ? -10.340 0.185 19.365 1.00 27.51 512 ILE S N 1
ATOM 3334 C CA . ILE B 2 161 ? -9.392 0.206 20.478 1.00 26.14 512 ILE S CA 1
ATOM 3335 C C . ILE B 2 161 ? -9.985 0.980 21.635 1.00 23.61 512 ILE S C 1
ATOM 3336 O O . ILE B 2 161 ? -10.455 2.135 21.476 1.00 22.25 512 ILE S O 1
ATOM 3341 N N . THR B 2 162 ? -10.013 0.346 22.806 1.00 20.97 513 THR S N 1
ATOM 3342 C CA . THR B 2 162 ? -10.349 1.040 24.036 1.00 20.29 513 THR S CA 1
ATOM 3343 C C . THR B 2 162 ? -9.163 0.835 25.001 1.00 19.73 513 THR S C 1
ATOM 3344 O O . THR B 2 162 ? -8.135 0.232 24.645 1.00 21.67 513 THR S O 1
ATOM 3348 N N . GLY B 2 163 ? -9.298 1.371 26.193 1.00 19.81 514 GLY S N 1
ATOM 3349 C CA . GLY B 2 163 ? -8.172 1.362 27.139 1.00 19.00 514 GLY S CA 1
ATOM 3350 C C . GLY B 2 163 ? -8.617 1.626 28.542 1.00 18.09 514 GLY S C 1
ATOM 3351 O O . GLY B 2 163 ? -9.830 1.785 28.841 1.00 18.15 514 GLY S O 1
ATOM 3352 N N . ALA B 2 164 ? -7.624 1.691 29.421 1.00 16.80 515 ALA S N 1
ATOM 3353 C CA . ALA B 2 164 ? -7.834 2.018 30.812 1.00 17.45 515 ALA S CA 1
ATOM 3354 C C . ALA B 2 164 ? -6.582 2.656 31.350 1.00 17.12 515 ALA S C 1
ATOM 3355 O O . ALA B 2 164 ? -5.483 2.349 30.907 1.00 16.15 515 ALA S O 1
ATOM 3357 N N . GLY B 2 165 ? -6.772 3.574 32.286 1.00 18.39 516 GLY S N 1
ATOM 3358 C CA . GLY B 2 165 ? -5.664 4.231 32.961 1.00 18.30 516 GLY S CA 1
ATOM 3359 C C . GLY B 2 165 ? -5.935 4.205 34.463 1.00 19.17 516 GLY S C 1
ATOM 3360 O O . GLY B 2 165 ? -7.083 4.162 34.896 1.00 21.72 516 GLY S O 1
ATOM 3361 N N . ASP B 2 166 ? -4.895 4.293 35.261 1.00 19.10 517 ASP S N 1
ATOM 3362 C CA . ASP B 2 166 ? -5.044 4.225 36.708 1.00 18.93 517 ASP S CA 1
ATOM 3363 C C . ASP B 2 166 ? -5.009 5.639 37.322 1.00 18.35 517 ASP S C 1
ATOM 3364 O O . ASP B 2 166 ? -3.976 6.266 37.358 1.00 17.38 517 ASP S O 1
ATOM 3369 N N . GLY B 2 167 ? -6.138 6.070 37.863 1.00 18.72 518 GLY S N 1
ATOM 3370 C CA . GLY B 2 167 ? -6.226 7.350 38.596 1.00 19.03 518 GLY S CA 1
ATOM 3371 C C . GLY B 2 167 ? -5.241 7.523 39.743 1.00 18.53 518 GLY S C 1
ATOM 3372 O O . GLY B 2 167 ? -4.887 8.642 40.110 1.00 16.76 518 GLY S O 1
ATOM 3373 N N . ARG B 2 168 ? -4.741 6.420 40.293 1.00 17.09 519 ARG S N 1
ATOM 3374 C CA . ARG B 2 168 ? -3.691 6.538 41.298 1.00 17.87 519 ARG S CA 1
ATOM 3375 C C . ARG B 2 168 ? -2.467 7.312 40.827 1.00 18.17 519 ARG S C 1
ATOM 3376 O O . ARG B 2 168 ? -1.785 7.867 41.652 1.00 18.41 519 ARG S O 1
ATOM 3384 N N A ARG B 2 169 ? -2.205 7.320 39.512 0.50 18.45 520 ARG S N 1
ATOM 3385 N N B ARG B 2 169 ? -2.229 7.334 39.519 0.50 18.48 520 ARG S N 1
ATOM 3386 C CA A ARG B 2 169 ? -1.044 7.954 38.858 0.50 19.21 520 ARG S CA 1
ATOM 3387 C CA B ARG B 2 169 ? -1.077 7.952 38.888 0.50 19.18 520 ARG S CA 1
ATOM 3388 C C A ARG B 2 169 ? -1.483 9.004 37.831 0.50 19.64 520 ARG S C 1
ATOM 3389 C C B ARG B 2 169 ? -1.545 8.840 37.733 0.50 19.53 520 ARG S C 1
ATOM 3390 O O A ARG B 2 169 ? -0.669 9.456 37.021 0.50 19.84 520 ARG S O 1
ATOM 3391 O O B ARG B 2 169 ? -0.837 8.989 36.729 0.50 18.91 520 ARG S O 1
ATOM 3406 N N . ASN B 2 170 ? -2.759 9.390 37.860 1.00 19.58 521 ASN S N 1
ATOM 3407 C CA . ASN B 2 170 ? -3.356 10.214 36.805 1.00 20.75 521 ASN S CA 1
ATOM 3408 C C . ASN B 2 170 ? -3.232 9.608 35.413 1.00 19.45 521 ASN S C 1
ATOM 3409 O O . ASN B 2 170 ? -3.086 10.330 34.435 1.00 21.44 521 ASN S O 1
ATOM 3414 N N . GLY B 2 171 ? -3.331 8.272 35.344 1.00 20.51 522 GLY S N 1
ATOM 3415 C CA . GLY B 2 171 ? -3.288 7.573 34.104 1.00 19.30 522 GLY S CA 1
ATOM 3416 C C . GLY B 2 171 ? -4.497 7.846 33.244 1.00 19.41 522 GLY S C 1
ATOM 3417 O O . GLY B 2 171 ? -5.606 7.983 33.742 1.00 18.80 522 GLY S O 1
ATOM 3418 N N . THR B 2 172 ? -4.259 7.903 31.948 1.00 19.40 523 THR S N 1
ATOM 3419 C CA . THR B 2 172 ? -5.306 8.147 30.973 1.00 18.50 523 THR S CA 1
ATOM 3420 C C . THR B 2 172 ? -4.985 7.360 29.689 1.00 18.22 523 THR S C 1
ATOM 3421 O O . THR B 2 172 ? -3.949 6.674 29.545 1.00 16.55 523 THR S O 1
ATOM 3425 N N . TRP B 2 173 ? -5.928 7.388 28.772 1.00 17.62 524 TRP S N 1
ATOM 3426 C CA . TRP B 2 173 ? -5.721 6.770 27.492 1.00 19.39 524 TRP S CA 1
ATOM 3427 C C . TRP B 2 173 ? -6.567 7.474 26.429 1.00 20.63 524 TRP S C 1
ATOM 3428 O O . TRP B 2 173 ? -7.556 8.171 26.751 1.00 21.03 524 TRP S O 1
ATOM 3439 N N . LYS B 2 174 ? -6.170 7.245 25.180 1.00 22.07 525 LYS S N 1
ATOM 3440 C CA . LYS B 2 174 ? -6.845 7.804 24.016 1.00 23.72 525 LYS S CA 1
ATOM 3441 C C . LYS B 2 174 ? -6.737 6.838 22.869 1.00 23.77 525 LYS S C 1
ATOM 3442 O O . LYS B 2 174 ? -5.810 5.991 22.786 1.00 23.38 525 LYS S O 1
ATOM 3448 N N . SER B 2 175 ? -7.755 6.899 22.009 1.00 23.50 526 SER S N 1
ATOM 3449 C CA . SER B 2 175 ? -7.694 6.208 20.740 1.00 24.80 526 SER S CA 1
ATOM 3450 C C . SER B 2 175 ? -8.327 7.069 19.686 1.00 25.25 526 SER S C 1
ATOM 3451 O O . SER B 2 175 ? -8.880 8.131 19.998 1.00 25.44 526 SER S O 1
ATOM 3454 N N . ASN B 2 176 ? -8.201 6.646 18.441 1.00 27.21 527 ASN S N 1
ATOM 3455 C CA . ASN B 2 176 ? -8.531 7.548 17.345 1.00 29.56 527 ASN S CA 1
ATOM 3456 C C . ASN B 2 176 ? -10.025 7.667 17.083 1.00 31.14 527 ASN S C 1
ATOM 3457 O O . ASN B 2 176 ? -10.743 6.667 17.133 1.00 33.30 527 ASN S O 1
ATOM 3462 N N . LYS C 1 18 ? 7.783 -39.627 30.616 1.00 46.05 46 LYS D N 1
ATOM 3463 C CA . LYS C 1 18 ? 9.293 -39.774 30.632 1.00 45.70 46 LYS D CA 1
ATOM 3464 C C . LYS C 1 18 ? 10.152 -38.641 29.984 1.00 44.28 46 LYS D C 1
ATOM 3465 O O . LYS C 1 18 ? 11.084 -38.148 30.644 1.00 45.53 46 LYS D O 1
ATOM 3471 N N . GLY C 1 19 ? 9.893 -38.205 28.741 1.00 41.86 47 GLY D N 1
ATOM 3472 C CA . GLY C 1 19 ? 8.720 -38.550 27.945 1.00 38.96 47 GLY D CA 1
ATOM 3473 C C . GLY C 1 19 ? 8.984 -38.837 26.471 1.00 37.03 47 GLY D C 1
ATOM 3474 O O . GLY C 1 19 ? 8.899 -39.985 26.061 1.00 37.87 47 GLY D O 1
ATOM 3475 N N . THR C 1 20 ? 9.329 -37.808 25.698 1.00 34.91 48 THR D N 1
ATOM 3476 C CA . THR C 1 20 ? 9.193 -37.815 24.235 1.00 32.29 48 THR D CA 1
ATOM 3477 C C . THR C 1 20 ? 10.519 -37.750 23.429 1.00 29.59 48 THR D C 1
ATOM 3478 O O . THR C 1 20 ? 11.395 -36.957 23.721 1.00 27.75 48 THR D O 1
ATOM 3482 N N . TYR C 1 21 ? 10.622 -38.587 22.402 1.00 27.38 49 TYR D N 1
ATOM 3483 C CA . TYR C 1 21 ? 11.792 -38.579 21.501 1.00 25.89 49 TYR D CA 1
ATOM 3484 C C . TYR C 1 21 ? 11.448 -39.232 20.159 1.00 23.23 49 TYR D C 1
ATOM 3485 O O . TYR C 1 21 ? 10.403 -39.905 20.005 1.00 20.82 49 TYR D O 1
ATOM 3494 N N . GLY C 1 22 ? 12.339 -39.035 19.196 1.00 20.34 50 GLY D N 1
ATOM 3495 C CA . GLY C 1 22 ? 12.080 -39.512 17.843 1.00 18.47 50 GLY D CA 1
ATOM 3496 C C . GLY C 1 22 ? 13.315 -39.498 16.968 1.00 17.47 50 GLY D C 1
ATOM 3497 O O . GLY C 1 22 ? 14.300 -38.744 17.235 1.00 17.13 50 GLY D O 1
ATOM 3498 N N . VAL C 1 23 ? 13.253 -40.324 15.921 1.00 16.53 51 VAL D N 1
ATOM 3499 C CA . VAL C 1 23 ? 14.290 -40.373 14.865 1.00 16.66 51 VAL D CA 1
ATOM 3500 C C . VAL C 1 23 ? 13.644 -40.407 13.487 1.00 16.21 51 VAL D C 1
ATOM 3501 O O . VAL C 1 23 ? 12.648 -41.112 13.283 1.00 15.71 51 VAL D O 1
ATOM 3505 N N . SER C 1 24 ? 14.215 -39.620 12.556 1.00 15.98 52 SER D N 1
ATOM 3506 C CA . SER C 1 24 ? 13.913 -39.719 11.118 1.00 15.15 52 SER D CA 1
ATOM 3507 C C . SER C 1 24 ? 15.193 -39.947 10.322 1.00 13.98 52 SER D C 1
ATOM 3508 O O . SER C 1 24 ? 16.166 -39.178 10.452 1.00 13.97 52 SER D O 1
ATOM 3511 N N . ALA C 1 25 ? 15.196 -40.986 9.478 1.00 13.97 53 ALA D N 1
ATOM 3512 C CA . ALA C 1 25 ? 16.398 -41.362 8.716 1.00 14.35 53 ALA D CA 1
ATOM 3513 C C . ALA C 1 25 ? 16.017 -42.250 7.531 1.00 13.46 53 ALA D C 1
ATOM 3514 O O . ALA C 1 25 ? 14.882 -42.719 7.440 1.00 12.86 53 ALA D O 1
ATOM 3516 N N . SER C 1 26 ? 16.994 -42.487 6.651 1.00 13.90 54 SER D N 1
ATOM 3517 C CA . SER C 1 26 ? 16.738 -43.089 5.347 1.00 14.22 54 SER D CA 1
ATOM 3518 C C . SER C 1 26 ? 17.005 -44.599 5.297 1.00 15.10 54 SER D C 1
ATOM 3519 O O . SER C 1 26 ? 17.091 -45.204 4.213 1.00 14.02 54 SER D O 1
ATOM 3522 N N . HIS C 1 27 ? 17.165 -45.192 6.466 1.00 14.75 55 HIS D N 1
ATOM 3523 C CA . HIS C 1 27 ? 17.136 -46.664 6.551 1.00 14.75 55 HIS D CA 1
ATOM 3524 C C . HIS C 1 27 ? 16.425 -47.085 7.833 1.00 16.28 55 HIS D C 1
ATOM 3525 O O . HIS C 1 27 ? 16.691 -46.544 8.928 1.00 15.41 55 HIS D O 1
ATOM 3532 N N . PRO C 1 28 ? 15.485 -48.056 7.720 1.00 17.63 56 PRO D N 1
ATOM 3533 C CA . PRO C 1 28 ? 14.727 -48.422 8.879 1.00 18.23 56 PRO D CA 1
ATOM 3534 C C . PRO C 1 28 ? 15.569 -48.966 10.050 1.00 17.97 56 PRO D C 1
ATOM 3535 O O . PRO C 1 28 ? 15.132 -48.827 11.195 1.00 18.08 56 PRO D O 1
ATOM 3539 N N . LEU C 1 29 ? 16.724 -49.575 9.776 1.00 18.70 57 LEU D N 1
ATOM 3540 C CA . LEU C 1 29 ? 17.579 -50.140 10.833 1.00 18.68 57 LEU D CA 1
ATOM 3541 C C . LEU C 1 29 ? 18.267 -49.023 11.596 1.00 19.23 57 LEU D C 1
ATOM 3542 O O . LEU C 1 29 ? 18.467 -49.161 12.792 1.00 17.81 57 LEU D O 1
ATOM 3547 N N . ALA C 1 30 ? 18.553 -47.888 10.918 1.00 18.34 58 ALA D N 1
ATOM 3548 C CA . ALA C 1 30 ? 19.051 -46.694 11.563 1.00 17.83 58 ALA D CA 1
ATOM 3549 C C . ALA C 1 30 ? 17.964 -46.063 12.465 1.00 18.75 58 ALA D C 1
ATOM 3550 O O . ALA C 1 30 ? 18.254 -45.676 13.581 1.00 18.19 58 ALA D O 1
ATOM 3552 N N . VAL C 1 31 ? 16.718 -45.976 11.992 1.00 16.98 59 VAL D N 1
ATOM 3553 C CA . VAL C 1 31 ? 15.617 -45.515 12.837 1.00 17.99 59 VAL D CA 1
ATOM 3554 C C . VAL C 1 31 ? 15.490 -46.395 14.101 1.00 18.44 59 VAL D C 1
ATOM 3555 O O . VAL C 1 31 ? 15.419 -45.868 15.211 1.00 18.77 59 VAL D O 1
ATOM 3559 N N . GLU C 1 32 ? 15.564 -47.699 13.902 1.00 19.63 60 GLU D N 1
ATOM 3560 C CA . GLU C 1 32 ? 15.345 -48.696 14.944 1.00 20.23 60 GLU D CA 1
ATOM 3561 C C . GLU C 1 32 ? 16.420 -48.575 16.027 1.00 19.81 60 GLU D C 1
ATOM 3562 O O . GLU C 1 32 ? 16.128 -48.543 17.229 1.00 18.06 60 GLU D O 1
ATOM 3568 N N . GLU C 1 33 ? 17.675 -48.482 15.602 1.00 19.48 61 GLU D N 1
ATOM 3569 C CA . GLU C 1 33 ? 18.764 -48.355 16.567 1.00 19.23 61 GLU D CA 1
ATOM 3570 C C . GLU C 1 33 ? 18.803 -47.005 17.293 1.00 19.18 61 GLU D C 1
ATOM 3571 O O . GLU C 1 33 ? 19.084 -46.952 18.491 1.00 20.38 61 GLU D O 1
ATOM 3577 N N . GLY C 1 34 ? 18.502 -45.928 16.600 1.00 18.61 62 GLY D N 1
ATOM 3578 C CA . GLY C 1 34 ? 18.425 -44.616 17.245 1.00 19.36 62 GLY D CA 1
ATOM 3579 C C . GLY C 1 34 ? 17.336 -44.608 18.334 1.00 20.08 62 GLY D C 1
ATOM 3580 O O . GLY C 1 34 ? 17.537 -44.060 19.431 1.00 18.38 62 GLY D O 1
ATOM 3589 N N . LYS C 1 36 ? 16.081 -47.236 19.954 1.00 22.82 64 LYS D N 1
ATOM 3590 C CA . LYS C 1 36 ? 16.544 -48.078 21.039 1.00 24.38 64 LYS D CA 1
ATOM 3591 C C . LYS C 1 36 ? 17.505 -47.362 21.986 1.00 25.00 64 LYS D C 1
ATOM 3592 O O . LYS C 1 36 ? 17.331 -47.421 23.156 1.00 23.55 64 LYS D O 1
ATOM 3598 N N . VAL C 1 37 ? 18.514 -46.688 21.451 1.00 25.63 65 VAL D N 1
ATOM 3599 C CA . VAL C 1 37 ? 19.396 -45.834 22.265 1.00 26.86 65 VAL D CA 1
ATOM 3600 C C . VAL C 1 37 ? 18.586 -44.872 23.132 1.00 27.84 65 VAL D C 1
ATOM 3601 O O . VAL C 1 37 ? 18.784 -44.791 24.351 1.00 27.91 65 VAL D O 1
ATOM 3605 N N . LEU C 1 38 ? 17.662 -44.150 22.498 1.00 28.09 66 LEU D N 1
ATOM 3606 C CA . LEU C 1 38 ? 16.874 -43.155 23.184 1.00 29.02 66 LEU D CA 1
ATOM 3607 C C . LEU C 1 38 ? 15.976 -43.839 24.202 1.00 29.88 66 LEU D C 1
ATOM 3608 O O . LEU C 1 38 ? 15.922 -43.402 25.333 1.00 30.55 66 LEU D O 1
ATOM 3613 N N . LYS C 1 39 ? 15.314 -44.931 23.821 1.00 31.27 67 LYS D N 1
ATOM 3614 C CA . LYS C 1 39 ? 14.464 -45.688 24.770 1.00 32.37 67 LYS D CA 1
ATOM 3615 C C . LYS C 1 39 ? 15.223 -45.951 26.078 1.00 32.89 67 LYS D C 1
ATOM 3616 O O . LYS C 1 39 ? 14.691 -45.758 27.165 1.00 33.48 67 LYS D O 1
ATOM 3622 N N . ASN C 1 40 ? 16.468 -46.389 25.954 1.00 33.22 68 ASN D N 1
ATOM 3623 C CA . ASN C 1 40 ? 17.266 -46.781 27.097 1.00 34.06 68 ASN D CA 1
ATOM 3624 C C . ASN C 1 40 ? 18.046 -45.627 27.733 1.00 34.41 68 ASN D C 1
ATOM 3625 O O . ASN C 1 40 ? 19.044 -45.861 28.407 1.00 35.63 68 ASN D O 1
ATOM 3630 N N . GLY C 1 41 ? 17.602 -44.391 27.529 1.00 34.45 69 GLY D N 1
ATOM 3631 C CA . GLY C 1 41 ? 18.207 -43.233 28.200 1.00 34.17 69 GLY D CA 1
ATOM 3632 C C . GLY C 1 41 ? 19.342 -42.488 27.518 1.00 33.66 69 GLY D C 1
ATOM 3633 O O . GLY C 1 41 ? 19.979 -41.621 28.140 1.00 34.60 69 GLY D O 1
ATOM 3634 N N . GLY C 1 42 ? 19.594 -42.768 26.239 1.00 31.80 70 GLY D N 1
ATOM 3635 C CA . GLY C 1 42 ? 20.539 -41.964 25.504 1.00 29.73 70 GLY D CA 1
ATOM 3636 C C . GLY C 1 42 ? 19.978 -40.611 25.154 1.00 27.37 70 GLY D C 1
ATOM 3637 O O . GLY C 1 42 ? 18.751 -40.418 25.129 1.00 27.51 70 GLY D O 1
ATOM 3638 N N . SER C 1 43 ? 20.890 -39.685 24.882 1.00 25.30 71 SER D N 1
ATOM 3639 C CA . SER C 1 43 ? 20.571 -38.337 24.421 1.00 23.70 71 SER D CA 1
ATOM 3640 C C . SER C 1 43 ? 20.482 -38.340 22.888 1.00 22.82 71 SER D C 1
ATOM 3641 O O . SER C 1 43 ? 20.781 -39.355 22.254 1.00 22.03 71 SER D O 1
ATOM 3644 N N . ALA C 1 44 ? 20.145 -37.183 22.338 1.00 21.03 72 ALA D N 1
ATOM 3645 C CA . ALA C 1 44 ? 20.034 -36.956 20.905 1.00 21.45 72 ALA D CA 1
ATOM 3646 C C . ALA C 1 44 ? 21.403 -37.162 20.270 1.00 20.70 72 ALA D C 1
ATOM 3647 O O . ALA C 1 44 ? 21.494 -37.661 19.156 1.00 21.67 72 ALA D O 1
ATOM 3649 N N . VAL C 1 45 ? 22.459 -36.769 20.979 1.00 20.00 73 VAL D N 1
ATOM 3650 C CA . VAL C 1 45 ? 23.818 -36.853 20.434 1.00 20.82 73 VAL D CA 1
ATOM 3651 C C . VAL C 1 45 ? 24.267 -38.306 20.437 1.00 20.20 73 VAL D C 1
ATOM 3652 O O . VAL C 1 45 ? 24.884 -38.766 19.470 1.00 20.03 73 VAL D O 1
ATOM 3656 N N . ASP C 1 46 ? 23.998 -39.023 21.525 1.00 20.16 74 ASP D N 1
ATOM 3657 C CA . ASP C 1 46 ? 24.356 -40.420 21.615 1.00 20.02 74 ASP D CA 1
ATOM 3658 C C . ASP C 1 46 ? 23.677 -41.138 20.457 1.00 19.43 74 ASP D C 1
ATOM 3659 O O . ASP C 1 46 ? 24.301 -41.946 19.741 1.00 19.43 74 ASP D O 1
ATOM 3664 N N . ALA C 1 47 ? 22.376 -40.865 20.319 1.00 18.28 75 ALA D N 1
ATOM 3665 C CA . ALA C 1 47 ? 21.577 -41.480 19.233 1.00 17.93 75 ALA D CA 1
ATOM 3666 C C . ALA C 1 47 ? 22.171 -41.161 17.842 1.00 16.96 75 ALA D C 1
ATOM 3667 O O . ALA C 1 47 ? 22.255 -42.054 16.963 1.00 17.79 75 ALA D O 1
ATOM 3669 N N . ALA C 1 48 ? 22.570 -39.915 17.647 1.00 17.63 76 ALA D N 1
ATOM 3670 C CA . ALA C 1 48 ? 23.176 -39.489 16.386 1.00 17.56 76 ALA D CA 1
ATOM 3671 C C . ALA C 1 48 ? 24.430 -40.253 16.032 1.00 18.05 76 ALA D C 1
ATOM 3672 O O . ALA C 1 48 ? 24.678 -40.493 14.877 1.00 17.81 76 ALA D O 1
ATOM 3674 N N . ILE C 1 49 ? 25.214 -40.636 17.052 1.00 18.49 77 ILE D N 1
ATOM 3675 C CA . ILE C 1 49 ? 26.400 -41.425 16.867 1.00 18.32 77 ILE D CA 1
ATOM 3676 C C . ILE C 1 49 ? 26.049 -42.858 16.475 1.00 17.15 77 ILE D C 1
ATOM 3677 O O . ILE C 1 49 ? 26.609 -43.396 15.519 1.00 17.21 77 ILE D O 1
ATOM 3682 N N . VAL C 1 50 ? 25.106 -43.458 17.182 1.00 15.95 78 VAL D N 1
ATOM 3683 C CA . VAL C 1 50 ? 24.657 -44.813 16.826 1.00 16.49 78 VAL D CA 1
ATOM 3684 C C . VAL C 1 50 ? 24.138 -44.816 15.380 1.00 15.67 78 VAL D C 1
ATOM 3685 O O . VAL C 1 50 ? 24.548 -45.630 14.561 1.00 16.21 78 VAL D O 1
ATOM 3689 N N . VAL C 1 51 ? 23.252 -43.893 15.095 1.00 15.88 79 VAL D N 1
ATOM 3690 C CA . VAL C 1 51 ? 22.645 -43.765 13.771 1.00 15.92 79 VAL D CA 1
ATOM 3691 C C . VAL C 1 51 ? 23.663 -43.508 12.651 1.00 15.09 79 VAL D C 1
ATOM 3692 O O . VAL C 1 51 ? 23.607 -44.163 11.596 1.00 14.41 79 VAL D O 1
ATOM 3696 N N . SER C 1 52 ? 24.583 -42.563 12.848 1.00 15.33 80 SER D N 1
ATOM 3697 C CA . SER C 1 52 ? 25.641 -42.350 11.877 1.00 15.04 80 SER D CA 1
ATOM 3698 C C . SER C 1 52 ? 26.434 -43.601 11.521 1.00 15.05 80 SER D C 1
ATOM 3699 O O . SER C 1 52 ? 26.658 -43.882 10.350 1.00 15.41 80 SER D O 1
ATOM 3702 N N . TYR C 1 53 ? 26.883 -44.305 12.556 1.00 15.09 81 TYR D N 1
ATOM 3703 C CA . TYR C 1 53 ? 27.634 -45.530 12.385 1.00 15.67 81 TYR D CA 1
ATOM 3704 C C . TYR C 1 53 ? 26.832 -46.663 11.735 1.00 16.29 81 TYR D C 1
ATOM 3705 O O . TYR C 1 53 ? 27.322 -47.350 10.824 1.00 14.77 81 TYR D O 1
ATOM 3714 N N . VAL C 1 54 ? 25.590 -46.836 12.169 1.00 16.74 82 VAL D N 1
ATOM 3715 C CA . VAL C 1 54 ? 24.665 -47.813 11.535 1.00 16.41 82 VAL D CA 1
ATOM 3716 C C . VAL C 1 54 ? 24.480 -47.507 10.043 1.00 15.84 82 VAL D C 1
ATOM 3717 O O . VAL C 1 54 ? 24.581 -48.381 9.223 1.00 15.70 82 VAL D O 1
ATOM 3721 N N . LEU C 1 55 ? 24.225 -46.240 9.704 1.00 15.42 83 LEU D N 1
ATOM 3722 C CA . LEU C 1 55 ? 24.073 -45.857 8.298 1.00 16.00 83 LEU D CA 1
ATOM 3723 C C . LEU C 1 55 ? 25.304 -46.234 7.459 1.00 16.21 83 LEU D C 1
ATOM 3724 O O . LEU C 1 55 ? 25.200 -46.658 6.321 1.00 17.16 83 LEU D O 1
ATOM 3729 N N . GLY C 1 56 ? 26.495 -46.119 8.029 1.00 16.16 84 GLY D N 1
ATOM 3730 C CA . GLY C 1 56 ? 27.693 -46.360 7.277 1.00 16.15 84 GLY D CA 1
ATOM 3731 C C . GLY C 1 56 ? 27.859 -47.825 7.005 1.00 16.43 84 GLY D C 1
ATOM 3732 O O . GLY C 1 56 ? 28.603 -48.190 6.098 1.00 18.76 84 GLY D O 1
ATOM 3733 N N . VAL C 1 57 ? 27.181 -48.661 7.794 1.00 14.71 85 VAL D N 1
ATOM 3734 C CA . VAL C 1 57 ? 27.168 -50.130 7.534 1.00 14.16 85 VAL D CA 1
ATOM 3735 C C . VAL C 1 57 ? 26.078 -50.546 6.567 1.00 15.39 85 VAL D C 1
ATOM 3736 O O . VAL C 1 57 ? 26.353 -51.243 5.566 1.00 16.75 85 VAL D O 1
ATOM 3740 N N . VAL C 1 58 ? 24.852 -50.168 6.881 1.00 15.03 86 VAL D N 1
ATOM 3741 C CA . VAL C 1 58 ? 23.680 -50.635 6.171 1.00 16.16 86 VAL D CA 1
ATOM 3742 C C . VAL C 1 58 ? 23.254 -49.771 4.998 1.00 16.55 86 VAL D C 1
ATOM 3743 O O . VAL C 1 58 ? 22.543 -50.230 4.164 1.00 17.65 86 VAL D O 1
ATOM 3747 N N . GLU C 1 59 ? 23.680 -48.524 4.984 1.00 15.84 87 GLU D N 1
ATOM 3748 C CA . GLU C 1 59 ? 23.436 -47.619 3.866 1.00 16.20 87 GLU D CA 1
ATOM 3749 C C . GLU C 1 59 ? 24.909 -47.228 3.595 1.00 15.80 87 GLU D C 1
ATOM 3750 O O . GLU C 1 59 ? 25.355 -46.183 3.935 1.00 14.71 87 GLU D O 1
ATOM 3756 N N . LEU C 1 60 ? 25.630 -48.138 2.967 1.00 16.26 88 LEU D N 1
ATOM 3757 C CA . LEU C 1 60 ? 27.033 -47.935 2.712 1.00 16.72 88 LEU D CA 1
ATOM 3758 C C . LEU C 1 60 ? 27.373 -47.138 1.439 1.00 17.27 88 LEU D C 1
ATOM 3759 O O . LEU C 1 60 ? 28.434 -46.637 1.287 1.00 19.49 88 LEU D O 1
ATOM 3764 N N . HIS C 1 61 ? 26.438 -47.042 0.543 1.00 17.23 89 HIS D N 1
ATOM 3765 C CA . HIS C 1 61 ? 26.687 -46.280 -0.671 1.00 16.93 89 HIS D CA 1
ATOM 3766 C C . HIS C 1 61 ? 26.644 -44.798 -0.419 1.00 16.42 89 HIS D C 1
ATOM 3767 O O . HIS C 1 61 ? 27.226 -44.030 -1.186 1.00 17.18 89 HIS D O 1
ATOM 3774 N N . ALA C 1 62 ? 25.973 -44.411 0.667 1.00 16.08 90 ALA D N 1
ATOM 3775 C CA . ALA C 1 62 ? 25.642 -42.990 0.925 1.00 15.44 90 ALA D CA 1
ATOM 3776 C C . ALA C 1 62 ? 26.484 -42.308 1.966 1.00 16.60 90 ALA D C 1
ATOM 3777 O O . ALA C 1 62 ? 26.553 -41.099 1.974 1.00 16.63 90 ALA D O 1
ATOM 3779 N N . SER C 1 63 ? 27.100 -43.042 2.880 1.00 16.19 91 SER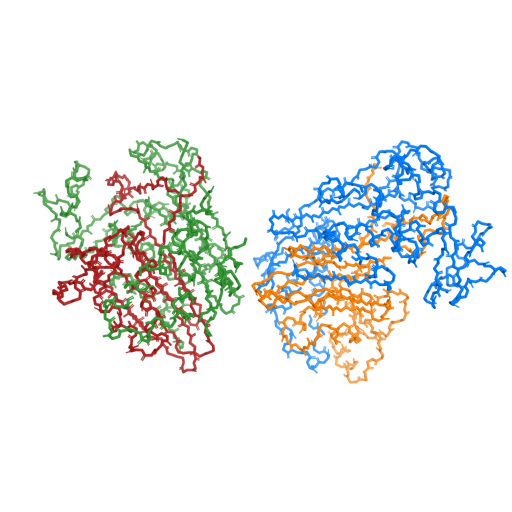 D N 1
ATOM 3780 C CA . SER C 1 63 ? 27.956 -42.386 3.873 1.00 16.11 91 SER D CA 1
ATOM 3781 C C . SER C 1 63 ? 28.743 -43.461 4.589 1.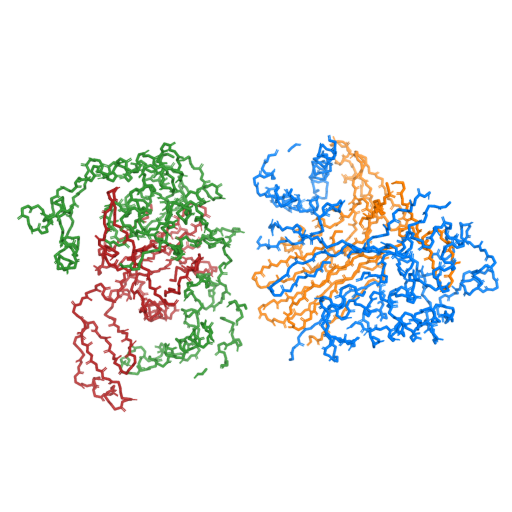00 16.44 91 SER D C 1
ATOM 3782 O O . SER C 1 63 ? 28.530 -44.662 4.354 1.00 15.89 91 SER D O 1
ATOM 3785 N N . GLY C 1 64 ? 29.631 -43.022 5.473 1.00 15.96 92 GLY D N 1
ATOM 3786 C CA . GLY C 1 64 ? 30.333 -43.962 6.338 1.00 15.96 92 GLY D CA 1
ATOM 3787 C C . GLY C 1 64 ? 31.699 -43.516 6.743 1.00 15.71 92 GLY D C 1
ATOM 3788 O O . GLY C 1 64 ? 32.069 -42.316 6.614 1.00 13.18 92 GLY D O 1
ATOM 3789 N N . ILE C 1 65 ? 32.460 -44.468 7.266 1.00 14.04 93 ILE D N 1
ATOM 3790 C CA . ILE C 1 65 ? 33.722 -44.104 7.927 1.00 15.18 93 ILE D CA 1
ATOM 3791 C C . ILE C 1 65 ? 34.796 -43.636 6.957 1.00 15.26 93 ILE D C 1
ATOM 3792 O O . ILE C 1 65 ? 35.793 -43.037 7.380 1.00 15.39 93 ILE D O 1
ATOM 3797 N N . GLY C 1 66 ? 34.634 -43.942 5.660 1.00 15.71 94 GLY D N 1
ATOM 3798 C CA . GLY C 1 66 ? 35.565 -43.412 4.634 1.00 15.53 94 GLY D CA 1
ATOM 3799 C C . GLY C 1 66 ? 35.215 -42.040 4.091 1.00 16.32 94 GLY D C 1
ATOM 3800 O O . GLY C 1 66 ? 35.841 -41.596 3.130 1.00 16.62 94 GLY D O 1
ATOM 3801 N N . GLY C 1 67 ? 34.166 -41.421 4.649 1.00 15.67 95 GLY D N 1
ATOM 3802 C CA . GLY C 1 67 ? 33.745 -40.057 4.311 1.00 16.08 95 GLY D CA 1
ATOM 3803 C C . GLY C 1 67 ? 33.801 -39.058 5.451 1.00 17.05 95 GLY D C 1
ATOM 3804 O O . GLY C 1 67 ? 34.715 -39.092 6.318 1.00 17.73 95 GLY D O 1
ATOM 3805 N N . GLY C 1 68 ? 32.863 -38.111 5.402 1.00 17.34 96 GLY D N 1
ATOM 3806 C CA . GLY C 1 68 ? 32.774 -36.986 6.326 1.00 17.17 96 GLY D CA 1
ATOM 3807 C C . GLY C 1 68 ? 31.324 -36.555 6.494 1.00 16.85 96 GLY D C 1
ATOM 3808 O O . GLY C 1 68 ? 30.378 -37.272 6.177 1.00 16.58 96 GLY D O 1
ATOM 3809 N N . GLY C 1 69 ? 31.115 -35.381 7.037 1.00 15.76 97 GLY D N 1
ATOM 3810 C CA . GLY C 1 69 ? 29.760 -34.952 7.254 1.00 16.34 97 GLY D CA 1
ATOM 3811 C C . GLY C 1 69 ? 29.771 -33.690 8.075 1.00 16.57 97 GLY D C 1
ATOM 3812 O O . GLY C 1 69 ? 30.836 -33.149 8.386 1.00 15.82 97 GLY D O 1
ATOM 3813 N N . GLY C 1 70 ? 28.579 -33.263 8.445 1.00 17.29 98 GLY D N 1
ATOM 3814 C CA . GLY C 1 70 ? 28.400 -32.154 9.362 1.00 17.92 98 GLY D CA 1
ATOM 3815 C C . GLY C 1 70 ? 27.169 -32.362 10.218 1.00 18.13 98 GLY D C 1
ATOM 3816 O O . GLY C 1 70 ? 26.239 -33.039 9.797 1.00 18.34 98 GLY D O 1
ATOM 3825 N N . LEU C 1 72 ? 24.479 -30.355 13.112 1.00 19.57 100 LEU D N 1
ATOM 3826 C CA . LEU C 1 72 ? 23.953 -29.237 13.844 1.00 20.63 100 LEU D CA 1
ATOM 3827 C C . LEU C 1 72 ? 23.330 -29.784 15.128 1.00 21.31 100 LEU D C 1
ATOM 3828 O O . LEU C 1 72 ? 22.574 -30.681 15.080 1.00 21.55 100 LEU D O 1
ATOM 3833 N N . ILE C 1 73 ? 23.714 -29.244 16.271 1.00 22.53 101 ILE D N 1
ATOM 3834 C CA . ILE C 1 73 ? 23.187 -29.692 17.569 1.00 22.94 101 ILE D CA 1
ATOM 3835 C C . ILE C 1 73 ? 22.601 -28.469 18.252 1.00 24.03 101 ILE D C 1
ATOM 3836 O O . ILE C 1 73 ? 23.329 -27.509 18.506 1.00 24.19 101 ILE D O 1
ATOM 3841 N N . ILE C 1 74 ? 21.291 -28.484 18.495 1.00 26.07 102 ILE D N 1
ATOM 3842 C CA . ILE C 1 74 ? 20.581 -27.341 19.109 1.00 27.64 102 ILE D CA 1
ATOM 3843 C C . ILE C 1 74 ? 19.949 -27.842 20.404 1.00 28.97 102 ILE D C 1
ATOM 3844 O O . ILE C 1 74 ? 18.950 -28.585 20.397 1.00 28.06 102 ILE D O 1
ATOM 3849 N N . SER C 1 75 ? 20.582 -27.490 21.523 1.00 30.89 103 SER D N 1
ATOM 3850 C CA . SER C 1 75 ? 20.106 -27.901 22.850 1.00 32.81 103 SER D CA 1
ATOM 3851 C C . SER C 1 75 ? 19.465 -26.702 23.541 1.00 34.61 103 SER D C 1
ATOM 3852 O O . SER C 1 75 ? 19.371 -25.615 22.958 1.00 34.99 103 SER D O 1
ATOM 3855 N N . LYS C 1 76 ? 18.967 -26.910 24.758 1.00 36.89 104 LYS D N 1
ATOM 3856 C CA . LYS C 1 76 ? 18.291 -25.839 25.486 1.00 38.41 104 LYS D CA 1
ATOM 3857 C C . LYS C 1 76 ? 19.141 -24.587 25.537 1.00 39.54 104 LYS D C 1
ATOM 3858 O O . LYS C 1 76 ? 18.624 -23.498 25.275 1.00 40.42 104 LYS D O 1
ATOM 3864 N N . ASP C 1 77 ? 20.428 -24.723 25.853 1.00 40.31 105 ASP D N 1
ATOM 3865 C CA . ASP C 1 77 ? 21.292 -23.553 26.000 1.00 40.39 105 ASP D CA 1
ATOM 3866 C C . ASP C 1 77 ? 22.629 -23.627 25.266 1.00 40.79 105 ASP D C 1
ATOM 3867 O O . ASP C 1 77 ? 23.677 -23.352 25.823 1.00 41.19 105 ASP D O 1
ATOM 3872 N N . LYS C 1 78 ? 22.596 -24.010 23.999 1.00 39.52 106 LYS D N 1
ATOM 3873 C CA . LYS C 1 78 ? 23.815 -24.077 23.216 1.00 38.53 106 LYS D CA 1
ATOM 3874 C C . LYS C 1 78 ? 23.519 -24.497 21.783 1.00 37.03 106 LYS D C 1
ATOM 3875 O O . LYS C 1 78 ? 22.693 -25.331 21.579 1.00 36.81 106 LYS D O 1
ATOM 3881 N N . GLU C 1 79 ? 24.195 -23.871 20.834 1.00 35.03 107 GLU D N 1
ATOM 3882 C CA . GLU C 1 79 ? 24.006 -24.066 19.427 1.00 34.35 107 GLU D CA 1
ATOM 3883 C C . GLU C 1 79 ? 25.337 -24.300 18.782 1.00 31.82 107 GLU D C 1
ATOM 3884 O O . GLU C 1 79 ? 26.139 -23.425 18.779 1.00 31.36 107 GLU D O 1
ATOM 3890 N N . THR C 1 80 ? 25.539 -25.470 18.195 1.00 29.08 108 THR D N 1
ATOM 3891 C CA . THR C 1 80 ? 26.826 -25.855 17.668 1.00 26.77 108 THR D CA 1
ATOM 3892 C C . THR C 1 80 ? 26.684 -26.478 16.275 1.00 25.34 108 THR D C 1
ATOM 3893 O O . THR C 1 80 ? 25.712 -27.201 15.999 1.00 23.96 108 THR D O 1
ATOM 3897 N N . PHE C 1 81 ? 27.616 -26.124 15.397 1.00 23.12 109 PHE D N 1
ATOM 3898 C CA . PHE C 1 81 ? 27.797 -26.824 14.141 1.00 21.96 109 PHE D CA 1
ATOM 3899 C C . PHE C 1 81 ? 29.199 -27.418 14.110 1.00 22.11 109 PHE D C 1
ATOM 3900 O O . PHE C 1 81 ? 30.221 -26.706 14.228 1.00 20.01 109 PHE D O 1
ATOM 3908 N N . ILE C 1 82 ? 29.255 -28.727 13.919 1.00 20.62 110 ILE D N 1
ATOM 3909 C CA . ILE C 1 82 ? 30.512 -29.437 13.831 1.00 20.19 110 ILE D CA 1
ATOM 3910 C C . ILE C 1 82 ? 30.761 -29.875 12.382 1.00 20.53 110 ILE D C 1
ATOM 3911 O O . ILE C 1 82 ? 29.940 -30.588 11.792 1.00 19.89 110 ILE D O 1
ATOM 3916 N N . ASP C 1 83 ? 31.903 -29.450 11.841 1.00 19.89 111 ASP D N 1
ATOM 3917 C CA . ASP C 1 83 ? 32.302 -29.733 10.479 1.00 19.41 111 ASP D CA 1
ATOM 3918 C C . ASP C 1 83 ? 33.382 -30.798 10.517 1.00 19.50 111 ASP D C 1
ATOM 3919 O O . ASP C 1 83 ? 34.548 -30.566 10.928 1.00 18.32 111 ASP D O 1
ATOM 3924 N N . TYR C 1 84 ? 32.993 -32.008 10.114 1.00 18.26 112 TYR D N 1
ATOM 3925 C CA . TYR C 1 84 ? 33.935 -33.116 9.954 1.00 17.70 112 TYR D CA 1
ATOM 3926 C C . TYR C 1 84 ? 34.020 -33.602 8.481 1.00 17.67 112 TYR D C 1
ATOM 3927 O O . TYR C 1 84 ? 34.109 -34.819 8.179 1.00 17.28 112 TYR D O 1
ATOM 3936 N N . ARG C 1 85 ? 34.019 -32.647 7.562 1.00 17.17 113 ARG D N 1
ATOM 3937 C CA . ARG C 1 85 ? 34.361 -32.928 6.166 1.00 18.12 113 ARG D CA 1
ATOM 3938 C C . ARG C 1 85 ? 35.794 -33.423 6.024 1.00 18.25 113 ARG D C 1
ATOM 3939 O O . ARG C 1 85 ? 36.659 -33.074 6.839 1.00 18.51 113 ARG D O 1
ATOM 3947 N N . GLU C 1 86 ? 36.032 -34.209 4.982 1.00 18.87 114 GLU D N 1
ATOM 3948 C CA . GLU C 1 86 ? 37.359 -34.724 4.653 1.00 18.79 114 GLU D CA 1
ATOM 3949 C C . GLU C 1 86 ? 38.317 -33.586 4.379 1.00 20.19 114 GLU D C 1
ATOM 3950 O O . GLU C 1 86 ? 37.891 -32.503 3.943 1.00 20.64 114 GLU D O 1
ATOM 3956 N N . THR C 1 87 ? 39.588 -33.795 4.707 1.00 21.03 115 THR D N 1
ATOM 3957 C CA . THR C 1 87 ? 40.590 -32.802 4.403 1.00 21.37 115 THR D CA 1
ATOM 3958 C C . THR C 1 87 ? 41.336 -33.156 3.117 1.00 20.91 115 THR D C 1
ATOM 3959 O O . THR C 1 87 ? 41.635 -34.295 2.830 1.00 20.78 115 THR D O 1
ATOM 3963 N N . THR C 1 88 ? 41.672 -32.128 2.360 1.00 21.08 116 THR D N 1
ATOM 3964 C CA . THR C 1 88 ? 42.419 -32.288 1.128 1.00 19.74 116 THR D CA 1
ATOM 3965 C C . THR C 1 88 ? 43.848 -32.608 1.470 1.00 19.10 116 THR D C 1
ATOM 3966 O O . THR C 1 88 ? 44.456 -31.902 2.241 1.00 19.19 116 THR D O 1
ATOM 3970 N N . PRO C 1 89 ? 44.369 -33.697 0.934 1.00 19.21 117 PRO D N 1
ATOM 3971 C CA . PRO C 1 89 ? 45.753 -34.078 1.208 1.00 20.37 117 PRO D CA 1
ATOM 3972 C C . PRO C 1 89 ? 46.774 -33.182 0.492 1.00 21.08 117 PRO D C 1
ATOM 3973 O O . PRO C 1 89 ? 46.413 -32.317 -0.292 1.00 22.40 117 PRO D O 1
ATOM 3977 N N . TYR C 1 90 ? 48.046 -33.380 0.774 1.00 21.50 118 TYR D N 1
ATOM 3978 C CA . TYR C 1 90 ? 49.093 -32.611 0.113 1.00 22.11 118 TYR D CA 1
ATOM 3979 C C . TYR C 1 90 ? 49.072 -32.734 -1.417 1.00 22.46 118 TYR D C 1
ATOM 3980 O O . TYR C 1 90 ? 49.212 -31.750 -2.135 1.00 22.38 118 TYR D O 1
ATOM 3989 N N . PHE C 1 91 ? 48.947 -33.957 -1.908 1.00 23.58 119 PHE D N 1
ATOM 3990 C CA . PHE C 1 91 ? 49.108 -34.254 -3.332 1.00 25.38 119 PHE D CA 1
ATOM 3991 C C . PHE C 1 91 ? 47.729 -34.554 -3.926 1.00 27.02 119 PHE D C 1
ATOM 3992 O O . PHE C 1 91 ? 46.972 -35.344 -3.349 1.00 30.17 119 PHE D O 1
ATOM 4000 N N . PRO C 1 97 ? 43.059 -40.480 -8.501 1.00 35.65 125 PRO D N 1
ATOM 4001 C CA . PRO C 1 97 ? 41.771 -40.562 -7.783 1.00 34.93 125 PRO D CA 1
ATOM 4002 C C . PRO C 1 97 ? 41.741 -39.597 -6.611 1.00 32.96 125 PRO D C 1
ATOM 4003 O O . PRO C 1 97 ? 42.635 -39.636 -5.759 1.00 34.48 125 PRO D O 1
ATOM 4007 N N . HIS C 1 98 ? 40.760 -38.711 -6.576 1.00 30.45 126 HIS D N 1
ATOM 4008 C CA . HIS C 1 98 ? 40.793 -37.604 -5.633 1.00 28.08 126 HIS D CA 1
ATOM 4009 C C . HIS C 1 98 ? 40.090 -38.016 -4.331 1.00 26.38 126 HIS D C 1
ATOM 4010 O O . HIS C 1 98 ? 38.867 -37.985 -4.271 1.00 24.01 126 HIS D O 1
ATOM 4017 N N . ILE C 1 99 ? 40.878 -38.418 -3.330 1.00 22.93 127 ILE D N 1
ATOM 4018 C CA . ILE C 1 99 ? 40.370 -38.916 -2.041 1.00 22.97 127 ILE D CA 1
ATOM 4019 C C . ILE C 1 99 ? 40.852 -37.990 -0.925 1.00 22.83 127 ILE D C 1
ATOM 4020 O O . ILE C 1 99 ? 42.062 -37.736 -0.819 1.00 23.31 127 ILE D O 1
ATOM 4025 N N . GLY C 1 100 ? 39.926 -37.507 -0.093 1.00 21.01 128 GLY D N 1
ATOM 4026 C CA . GLY C 1 100 ? 40.244 -36.723 1.108 1.00 20.88 128 GLY D CA 1
ATOM 4027 C C . GLY C 1 100 ? 40.506 -37.628 2.322 1.00 19.63 128 GLY D C 1
ATOM 4028 O O . GLY C 1 100 ? 40.114 -38.785 2.331 1.00 20.03 128 GLY D O 1
ATOM 4029 N N . VAL C 1 101 ? 41.262 -37.117 3.286 1.00 19.68 129 VAL D N 1
ATOM 4030 C CA . VAL C 1 101 ? 41.402 -37.802 4.558 1.00 18.59 129 VAL D CA 1
ATOM 4031 C C . VAL C 1 101 ? 40.000 -37.873 5.221 1.00 17.92 129 VAL D C 1
ATOM 4032 O O . VAL C 1 101 ? 39.414 -36.842 5.495 1.00 17.02 129 VAL D O 1
ATOM 4036 N N . PRO C 1 102 ? 39.451 -39.080 5.451 1.00 17.77 130 PRO D N 1
ATOM 4037 C CA . PRO C 1 102 ? 38.115 -39.160 6.048 1.00 18.18 130 PRO D CA 1
ATOM 4038 C C . PRO C 1 102 ? 37.981 -38.481 7.434 1.00 18.99 130 PRO D C 1
ATOM 4039 O O . PRO C 1 102 ? 38.864 -38.674 8.287 1.00 19.84 130 PRO D O 1
ATOM 4043 N N . GLY C 1 103 ? 36.927 -37.686 7.629 1.00 18.09 131 GLY D N 1
ATOM 4044 C CA . GLY C 1 103 ? 36.628 -37.034 8.901 1.00 17.68 131 GLY D CA 1
ATOM 4045 C C . GLY C 1 103 ? 35.583 -37.659 9.808 1.00 17.98 131 GLY D C 1
ATOM 4046 O O . GLY C 1 103 ? 35.427 -37.258 10.940 1.00 17.55 131 GLY D O 1
ATOM 4047 N N . PHE C 1 104 ? 34.875 -38.670 9.318 1.00 17.79 132 PHE D N 1
ATOM 4048 C CA . PHE C 1 104 ? 33.755 -39.242 10.034 1.00 17.63 132 PHE D CA 1
ATOM 4049 C C . PHE C 1 104 ? 34.096 -39.757 11.464 1.00 17.54 132 PHE D C 1
ATOM 4050 O O . PHE C 1 104 ? 33.404 -39.429 12.430 1.00 17.88 132 PHE D O 1
ATOM 4058 N N . VAL C 1 105 ? 35.157 -40.551 11.592 1.00 17.60 133 VAL D N 1
ATOM 4059 C CA . VAL C 1 105 ? 35.547 -41.132 12.886 1.00 16.89 133 VAL D CA 1
ATOM 4060 C C . VAL C 1 105 ? 35.986 -40.034 13.872 1.00 18.30 133 VAL D C 1
ATOM 4061 O O . VAL C 1 105 ? 35.490 -39.970 15.004 1.00 18.13 133 VAL D O 1
ATOM 4065 N N . ALA C 1 106 ? 36.828 -39.116 13.407 1.00 17.99 134 ALA D N 1
ATOM 4066 C CA . ALA C 1 106 ? 37.253 -37.987 14.232 1.00 17.95 134 ALA D CA 1
ATOM 4067 C C . ALA C 1 106 ? 36.033 -37.192 14.674 1.00 17.92 134 ALA D C 1
ATOM 4068 O O . ALA C 1 106 ? 35.938 -36.790 15.845 1.00 17.44 134 ALA D O 1
ATOM 4070 N N . GLY C 1 107 ? 35.099 -36.981 13.740 1.00 17.59 135 GLY D N 1
ATOM 4071 C CA . GLY C 1 107 ? 33.855 -36.233 13.994 1.00 17.87 135 GLY D CA 1
ATOM 4072 C C . GLY C 1 107 ? 33.046 -36.790 15.117 1.00 16.57 135 GLY D C 1
ATOM 4073 O O . GLY C 1 107 ? 32.698 -36.104 16.047 1.00 16.59 135 GLY D O 1
ATOM 4082 N N . GLU C 1 109 ? 33.933 -38.917 17.405 1.00 20.14 137 GLU D N 1
ATOM 4083 C CA . GLU C 1 109 ? 34.639 -38.890 18.696 1.00 20.53 137 GLU D CA 1
ATOM 4084 C C . GLU C 1 109 ? 34.629 -37.507 19.340 1.00 20.69 137 GLU D C 1
ATOM 4085 O O . GLU C 1 109 ? 34.374 -37.397 20.551 1.00 20.79 137 GLU D O 1
ATOM 4091 N N . TYR C 1 110 ? 34.906 -36.460 18.564 1.00 21.51 138 TYR D N 1
ATOM 4092 C CA . TYR C 1 110 ? 34.835 -35.087 19.023 1.00 21.97 138 TYR D CA 1
ATOM 4093 C C . TYR C 1 110 ? 33.441 -34.777 19.573 1.00 21.50 138 TYR D C 1
ATOM 4094 O O . TYR C 1 110 ? 33.271 -34.241 20.670 1.00 22.74 138 TYR D O 1
ATOM 4103 N N . ILE C 1 111 ? 32.430 -35.107 18.784 1.00 20.66 139 ILE D N 1
ATOM 4104 C CA . ILE C 1 111 ? 31.060 -34.882 19.168 1.00 19.79 139 ILE D CA 1
ATOM 4105 C C . ILE C 1 111 ? 30.719 -35.650 20.448 1.00 20.04 139 ILE D C 1
ATOM 4106 O O . ILE C 1 111 ? 30.127 -35.097 21.354 1.00 21.20 139 ILE D O 1
ATOM 4111 N N . HIS C 1 112 ? 31.065 -36.920 20.528 1.00 20.63 140 HIS D N 1
ATOM 4112 C CA . HIS C 1 112 ? 30.883 -37.631 21.760 1.00 22.09 140 HIS D CA 1
ATOM 4113 C C . HIS C 1 112 ? 31.571 -36.972 22.981 1.00 22.97 140 HIS D C 1
ATOM 4114 O O . HIS C 1 112 ? 30.975 -36.841 24.085 1.00 22.34 140 HIS D O 1
ATOM 4121 N N . ASP C 1 113 ? 32.848 -36.620 22.808 1.00 23.08 141 ASP D N 1
ATOM 4122 C CA . ASP C 1 113 ? 33.659 -36.209 23.941 1.00 23.85 141 ASP D CA 1
ATOM 4123 C C . ASP C 1 113 ? 33.188 -34.861 24.464 1.00 24.65 141 ASP D C 1
ATOM 4124 O O . ASP C 1 113 ? 33.366 -34.546 25.638 1.00 26.02 141 ASP D O 1
ATOM 4129 N N . ASN C 1 114 ? 32.594 -34.059 23.599 1.00 25.74 142 ASN D N 1
ATOM 4130 C CA . ASN C 1 114 ? 32.191 -32.712 23.948 1.00 26.40 142 ASN D CA 1
ATOM 4131 C C . ASN C 1 114 ? 30.692 -32.513 24.146 1.00 26.98 142 ASN D C 1
ATOM 4132 O O . ASN C 1 114 ? 30.293 -31.566 24.830 1.00 27.16 142 ASN D O 1
ATOM 4137 N N . TYR C 1 115 ? 29.873 -33.369 23.556 1.00 31.02 143 TYR D N 1
ATOM 4138 C CA . TYR C 1 115 ? 28.402 -33.218 23.565 1.00 31.18 143 TYR D CA 1
ATOM 4139 C C . TYR C 1 115 ? 27.603 -34.471 23.949 1.00 30.86 143 TYR D C 1
ATOM 4140 O O . TYR C 1 115 ? 26.378 -34.398 24.099 1.00 31.00 143 TYR D O 1
ATOM 4149 N N . GLY C 1 116 ? 28.267 -35.590 24.124 1.00 25.78 144 GLY D N 1
ATOM 4150 C CA . GLY C 1 116 ? 27.594 -36.865 24.365 1.00 25.92 144 GLY D CA 1
ATOM 4151 C C . GLY C 1 116 ? 27.356 -37.192 25.841 1.00 26.92 144 GLY D C 1
ATOM 4152 O O . GLY C 1 116 ? 27.706 -36.403 26.708 1.00 26.43 144 GLY D O 1
ATOM 4153 N N . SER C 1 117 ? 26.820 -38.374 26.107 1.00 26.85 145 SER D N 1
ATOM 4154 C CA . SER C 1 117 ? 26.471 -38.796 27.452 1.00 27.83 145 SER D CA 1
ATOM 4155 C C . SER C 1 117 ? 26.972 -40.164 27.812 1.00 29.07 145 SER D C 1
ATOM 4156 O O . SER C 1 117 ? 27.593 -40.324 28.809 1.00 30.29 145 SER D O 1
ATOM 4159 N N . LEU C 1 118 ? 26.655 -41.155 27.014 1.00 29.23 146 LEU D N 1
ATOM 4160 C CA . LEU C 1 118 ? 27.089 -42.494 27.299 1.00 29.01 146 LEU D CA 1
ATOM 4161 C C . LEU C 1 118 ? 28.454 -42.811 26.740 1.00 29.10 146 LEU D C 1
ATOM 4162 O O . LEU C 1 118 ? 28.901 -42.181 25.841 1.00 29.26 146 LEU D O 1
ATOM 4167 N N . PRO C 1 119 ? 29.102 -43.823 27.282 1.00 30.06 147 PRO D N 1
ATOM 4168 C CA . PRO C 1 119 ? 30.427 -44.209 26.760 1.00 29.96 147 PRO D CA 1
ATOM 4169 C C . PRO C 1 119 ? 30.419 -44.506 25.262 1.00 29.05 147 PRO D C 1
ATOM 4170 O O . PRO C 1 119 ? 29.439 -45.037 24.744 1.00 29.69 147 PRO D O 1
ATOM 4182 N N . GLY C 1 121 ? 32.114 -46.800 23.433 1.00 25.60 149 GLY D N 1
ATOM 4183 C CA . GLY C 1 121 ? 32.130 -48.213 23.021 1.00 25.54 149 GLY D CA 1
ATOM 4184 C C . GLY C 1 121 ? 30.762 -48.827 22.722 1.00 25.45 149 GLY D C 1
ATOM 4185 O O . GLY C 1 121 ? 30.588 -49.589 21.731 1.00 25.35 149 GLY D O 1
ATOM 4186 N N . GLU C 1 122 ? 29.785 -48.530 23.576 1.00 24.60 150 GLU D N 1
ATOM 4187 C CA . GLU C 1 122 ? 28.454 -49.143 23.420 1.00 24.42 150 GLU D CA 1
ATOM 4188 C C . GLU C 1 122 ? 27.678 -48.496 22.250 1.00 23.47 150 GLU D C 1
ATOM 4189 O O . GLU C 1 122 ? 26.781 -49.107 21.683 1.00 24.71 150 GLU D O 1
ATOM 4195 N N . LEU C 1 123 ? 28.020 -47.257 21.916 1.00 22.19 151 LEU D N 1
ATOM 4196 C CA . LEU C 1 123 ? 27.411 -46.559 20.778 1.00 21.03 151 LEU D CA 1
ATOM 4197 C C . LEU C 1 123 ? 27.838 -47.126 19.418 1.00 20.60 151 LEU D C 1
ATOM 4198 O O . LEU C 1 123 ? 27.136 -46.868 18.426 1.00 21.15 151 LEU D O 1
ATOM 4203 N N . LEU C 1 124 ? 28.939 -47.890 19.374 1.00 19.35 152 LEU D N 1
ATOM 4204 C CA . LEU C 1 124 ? 29.459 -48.487 18.132 1.00 19.64 152 LEU D CA 1
ATOM 4205 C C . LEU C 1 124 ? 28.926 -49.905 17.969 1.00 18.66 152 LEU D C 1
ATOM 4206 O O . LEU C 1 124 ? 28.988 -50.463 16.890 1.00 18.40 152 LEU D O 1
ATOM 4211 N N . GLN C 1 125 ? 28.409 -50.497 19.039 1.00 18.70 153 GLN D N 1
ATOM 4212 C CA . GLN C 1 125 ? 28.073 -51.901 18.985 1.00 19.55 153 GLN D CA 1
ATOM 4213 C C . GLN C 1 125 ? 26.940 -52.241 17.988 1.00 18.49 153 GLN D C 1
ATOM 4214 O O . GLN C 1 125 ? 27.060 -53.226 17.288 1.00 20.44 153 GLN D O 1
ATOM 4220 N N . PRO C 1 126 ? 25.855 -51.446 17.933 1.00 20.43 154 PRO D N 1
ATOM 4221 C CA . PRO C 1 126 ? 24.816 -51.792 16.941 1.00 19.87 154 PRO D CA 1
ATOM 4222 C C . PRO C 1 126 ? 25.380 -51.905 15.515 1.00 19.72 154 PRO D C 1
ATOM 4223 O O . PRO C 1 126 ? 25.071 -52.854 14.803 1.00 19.45 154 PRO D O 1
ATOM 4227 N N . ALA C 1 127 ? 26.246 -50.969 15.131 1.00 18.86 155 ALA D N 1
ATOM 4228 C CA . ALA C 1 127 ? 26.887 -50.979 13.814 1.00 18.79 155 ALA D CA 1
ATOM 4229 C C . ALA C 1 127 ? 27.782 -52.213 13.664 1.00 19.33 155 ALA D C 1
ATOM 4230 O O . ALA C 1 127 ? 27.734 -52.933 12.659 1.00 18.73 155 ALA D O 1
ATOM 4232 N N . ILE C 1 128 ? 28.572 -52.492 14.697 1.00 19.53 156 ILE D N 1
ATOM 4233 C CA . ILE C 1 128 ? 29.418 -53.671 14.675 1.00 19.44 156 ILE D CA 1
ATOM 4234 C C . ILE C 1 128 ? 28.549 -54.889 14.433 1.00 19.18 156 ILE D C 1
ATOM 4235 O O . ILE C 1 128 ? 28.905 -55.715 13.606 1.00 20.25 156 ILE D O 1
ATOM 4240 N N . ASN C 1 129 ? 27.408 -54.980 15.125 1.00 20.89 157 ASN D N 1
ATOM 4241 C CA . ASN C 1 129 ? 26.531 -56.157 14.987 1.00 20.91 157 ASN D CA 1
ATOM 4242 C C . ASN C 1 129 ? 26.042 -56.347 13.547 1.00 21.04 157 ASN D C 1
ATOM 4243 O O . ASN C 1 129 ? 26.094 -57.450 13.029 1.00 20.36 157 ASN D O 1
ATOM 4248 N N . TYR C 1 130 ? 25.573 -55.278 12.890 1.00 20.08 158 TYR D N 1
ATOM 4249 C CA . TYR C 1 130 ? 25.181 -55.376 11.460 1.00 20.46 158 TYR D CA 1
ATOM 4250 C C . TYR C 1 130 ? 26.325 -55.702 10.520 1.00 20.36 158 TYR D C 1
ATOM 4251 O O . TYR C 1 130 ? 26.123 -56.410 9.538 1.00 20.86 158 TYR D O 1
ATOM 4260 N N . ALA C 1 131 ? 27.529 -55.248 10.844 1.00 21.17 159 ALA D N 1
ATOM 4261 C CA . ALA C 1 131 ? 28.695 -55.576 10.052 1.00 21.78 159 ALA D CA 1
ATOM 4262 C C . ALA C 1 131 ? 29.086 -57.036 10.200 1.00 22.45 159 ALA D C 1
ATOM 4263 O O . ALA C 1 131 ? 29.298 -57.746 9.217 1.00 22.32 159 ALA D O 1
ATOM 4265 N N . GLU C 1 132 ? 29.151 -57.479 11.449 1.00 23.82 160 GLU D N 1
ATOM 4266 C CA . GLU C 1 132 ? 29.595 -58.830 11.818 1.00 24.97 160 GLU D CA 1
ATOM 4267 C C . GLU C 1 132 ? 28.603 -59.919 11.499 1.00 25.39 160 GLU D C 1
ATOM 4268 O O . GLU C 1 132 ? 28.999 -60.954 10.988 1.00 26.03 160 GLU D O 1
ATOM 4274 N N . LYS C 1 133 ? 27.325 -59.692 11.799 1.00 26.08 161 LYS D N 1
ATOM 4275 C CA . LYS C 1 133 ? 26.285 -60.725 11.601 1.00 26.18 161 LYS D CA 1
ATOM 4276 C C . LYS C 1 133 ? 25.421 -60.488 10.374 1.00 26.40 161 LYS D C 1
ATOM 4277 O O . LYS C 1 133 ? 24.649 -61.353 9.990 1.00 25.13 161 LYS D O 1
ATOM 4283 N N . GLY C 1 134 ? 25.503 -59.281 9.806 1.00 25.28 162 GLY D N 1
ATOM 4284 C CA . GLY C 1 134 ? 24.820 -58.964 8.562 1.00 24.62 162 GLY D CA 1
ATOM 4285 C C . GLY C 1 134 ? 23.474 -58.280 8.700 1.00 23.53 162 GLY D C 1
ATOM 4286 O O . GLY C 1 134 ? 22.924 -58.096 9.799 1.00 22.59 162 GLY D O 1
ATOM 4287 N N . PHE C 1 135 ? 22.961 -57.861 7.546 1.00 23.01 163 PHE D N 1
ATOM 4288 C CA . PHE C 1 135 ? 21.645 -57.251 7.422 1.00 22.05 163 PHE D CA 1
ATOM 4289 C C . PHE C 1 135 ? 21.120 -57.602 6.050 1.00 22.36 163 PHE D C 1
ATOM 4290 O O . PHE C 1 135 ? 21.902 -58.004 5.187 1.00 20.31 163 PHE D O 1
ATOM 4298 N N . LYS C 1 136 ? 19.805 -57.442 5.859 1.00 23.39 164 LYS D N 1
ATOM 4299 C CA . LYS C 1 136 ? 19.144 -57.809 4.610 1.00 23.79 164 LYS D CA 1
ATOM 4300 C C . LYS C 1 136 ? 19.247 -56.668 3.620 1.00 24.00 164 LYS D C 1
ATOM 4301 O O . LYS C 1 136 ? 18.820 -55.536 3.907 1.00 22.82 164 LYS D O 1
ATOM 4307 N N . VAL C 1 137 ? 19.818 -56.948 2.457 1.00 24.59 165 VAL D N 1
ATOM 4308 C CA . VAL C 1 137 ? 19.930 -55.921 1.428 1.00 25.67 165 VAL D CA 1
ATOM 4309 C C . VAL C 1 137 ? 18.542 -55.580 0.851 1.00 25.83 165 VAL D C 1
ATOM 4310 O O . VAL C 1 137 ? 17.650 -56.449 0.795 1.00 25.34 165 VAL D O 1
ATOM 4314 N N . ASP C 1 138 ? 18.360 -54.321 0.455 1.00 25.91 166 ASP D N 1
ATOM 4315 C CA . ASP C 1 138 ? 17.097 -53.887 -0.137 1.00 26.05 166 ASP D CA 1
ATOM 4316 C C . ASP C 1 138 ? 17.343 -53.513 -1.599 1.00 25.68 166 ASP D C 1
ATOM 4317 O O . ASP C 1 138 ? 18.492 -53.451 -2.032 1.00 24.54 166 ASP D O 1
ATOM 4322 N N . ASP C 1 139 ? 16.252 -53.245 -2.327 1.00 25.48 167 ASP D N 1
ATOM 4323 C CA . ASP C 1 139 ? 16.289 -52.897 -3.736 1.00 26.50 167 ASP D CA 1
ATOM 4324 C C . ASP C 1 139 ? 17.241 -51.767 -4.056 1.00 25.24 167 ASP D C 1
ATOM 4325 O O . ASP C 1 139 ? 17.899 -51.795 -5.079 1.00 24.06 167 ASP D O 1
ATOM 4330 N N . SER C 1 140 ? 17.286 -50.742 -3.219 1.00 24.42 168 SER D N 1
ATOM 4331 C CA . SER C 1 140 ? 18.017 -49.550 -3.612 1.00 24.14 168 SER D CA 1
ATOM 4332 C C . SER C 1 140 ? 19.544 -49.804 -3.560 1.00 23.21 168 SER D C 1
ATOM 4333 O O . SER C 1 140 ? 20.303 -49.252 -4.365 1.00 23.35 168 SER D O 1
ATOM 4336 N N . LEU C 1 141 ? 19.996 -50.649 -2.635 1.00 21.65 169 LEU D N 1
ATOM 4337 C CA . LEU C 1 141 ? 21.416 -50.989 -2.561 1.00 21.46 169 LEU D CA 1
ATOM 4338 C C . LEU C 1 141 ? 21.810 -51.853 -3.763 1.00 21.69 169 LEU D C 1
ATOM 4339 O O . LEU C 1 141 ? 22.831 -51.600 -4.414 1.00 21.66 169 LEU D O 1
ATOM 4344 N N . THR C 1 142 ? 20.992 -52.855 -4.072 1.00 20.65 170 THR D N 1
ATOM 4345 C CA . THR C 1 142 ? 21.224 -53.640 -5.283 1.00 21.59 170 THR D CA 1
ATOM 4346 C C . THR C 1 142 ? 21.321 -52.765 -6.527 1.00 21.22 170 THR D C 1
ATOM 4347 O O . THR C 1 142 ? 22.203 -52.959 -7.341 1.00 19.76 170 THR D O 1
ATOM 4359 N N . ARG C 1 144 ? 21.992 -49.437 -6.703 1.00 20.09 172 ARG D N 1
ATOM 4360 C CA . ARG C 1 144 ? 23.184 -48.608 -6.653 1.00 19.83 172 ARG D CA 1
ATOM 4361 C C . ARG C 1 144 ? 24.431 -49.396 -7.048 1.00 18.65 172 ARG D C 1
ATOM 4362 O O . ARG C 1 144 ? 25.238 -48.920 -7.814 1.00 17.39 172 ARG D O 1
ATOM 4370 N N . LEU C 1 145 ? 24.547 -50.626 -6.561 1.00 19.08 173 LEU D N 1
ATOM 4371 C CA . LEU C 1 145 ? 25.650 -51.519 -6.934 1.00 18.47 173 LEU D CA 1
ATOM 4372 C C . LEU C 1 145 ? 25.687 -51.832 -8.445 1.00 18.17 173 LEU D C 1
ATOM 4373 O O . LEU C 1 145 ? 26.746 -51.794 -9.071 1.00 16.83 173 LEU D O 1
ATOM 4378 N N . ASP C 1 146 ? 24.521 -52.120 -9.005 1.00 19.64 174 ASP D N 1
ATOM 4379 C CA . ASP C 1 146 ? 24.354 -52.298 -10.448 1.00 19.52 174 ASP D CA 1
ATOM 4380 C C . ASP C 1 146 ? 24.833 -51.105 -11.266 1.00 19.60 174 ASP D C 1
ATOM 4381 O O . ASP C 1 146 ? 25.647 -51.249 -12.192 1.00 18.66 174 ASP D O 1
ATOM 4386 N N . LEU C 1 147 ? 24.372 -49.919 -10.911 1.00 19.13 175 LEU D N 1
ATOM 4387 C CA . LEU C 1 147 ? 24.776 -48.721 -11.610 1.00 19.47 175 LEU D CA 1
ATOM 4388 C C . LEU C 1 147 ? 26.245 -48.321 -11.425 1.00 19.40 175 LEU D C 1
ATOM 4389 O O . LEU C 1 147 ? 26.853 -47.793 -12.337 1.00 17.55 175 LEU D O 1
ATOM 4394 N N . ALA C 1 148 ? 26.817 -48.605 -10.262 1.00 18.59 176 ALA D N 1
ATOM 4395 C CA . ALA C 1 148 ? 28.205 -48.250 -9.999 1.00 18.83 176 ALA D CA 1
ATOM 4396 C C . ALA C 1 148 ? 29.184 -49.282 -10.563 1.00 18.21 176 ALA D C 1
ATOM 4397 O O . ALA C 1 148 ? 30.366 -49.009 -10.634 1.00 17.18 176 ALA D O 1
ATOM 4399 N N . LYS C 1 149 ? 28.692 -50.462 -10.920 1.00 17.92 177 LYS D N 1
ATOM 4400 C CA . LYS C 1 149 ? 29.566 -51.568 -11.257 1.00 19.10 177 LYS D CA 1
ATOM 4401 C C . LYS C 1 149 ? 30.686 -51.197 -12.271 1.00 19.19 177 LYS D C 1
ATOM 4402 O O . LYS C 1 149 ? 31.872 -51.533 -12.057 1.00 18.15 177 LYS D O 1
ATOM 4408 N N . PRO C 1 150 ? 30.334 -50.493 -13.363 1.00 19.28 178 PRO D N 1
ATOM 4409 C CA . PRO C 1 150 ? 31.397 -50.157 -14.335 1.00 19.80 178 PRO D CA 1
ATOM 4410 C C . PRO C 1 150 ? 32.514 -49.321 -13.744 1.00 20.29 178 PRO D C 1
ATOM 4411 O O . PRO C 1 150 ? 33.696 -49.495 -14.130 1.00 20.40 178 PRO D O 1
ATOM 4415 N N . ARG C 1 151 ? 32.144 -48.421 -12.812 1.00 19.27 179 ARG D N 1
ATOM 4416 C CA . ARG C 1 151 ? 33.091 -47.500 -12.246 1.00 18.69 179 ARG D CA 1
ATOM 4417 C C . ARG C 1 151 ? 33.919 -48.136 -11.121 1.00 19.90 179 ARG D C 1
ATOM 4418 O O . ARG C 1 151 ? 35.095 -47.768 -10.946 1.00 21.25 179 ARG D O 1
ATOM 4426 N N . ILE C 1 152 ? 33.339 -49.077 -10.370 1.00 18.08 180 ILE D N 1
ATOM 4427 C CA . ILE C 1 152 ? 33.952 -49.467 -9.094 1.00 18.50 180 ILE D CA 1
ATOM 4428 C C . ILE C 1 152 ? 34.335 -50.917 -8.984 1.00 19.21 180 ILE D C 1
ATOM 4429 O O . ILE C 1 152 ? 35.204 -51.254 -8.174 1.00 19.62 180 ILE D O 1
ATOM 4434 N N . TYR C 1 153 ? 33.696 -51.761 -9.775 1.00 19.62 181 TYR D N 1
ATOM 4435 C CA . TYR C 1 153 ? 33.847 -53.206 -9.596 1.00 21.01 181 TYR D CA 1
ATOM 4436 C C . TYR C 1 153 ? 35.278 -53.689 -9.878 1.00 21.71 181 TYR D C 1
ATOM 4437 O O . TYR C 1 153 ? 35.813 -53.438 -10.933 1.00 21.77 181 TYR D O 1
ATOM 4446 N N . SER C 1 154 ? 35.839 -54.420 -8.921 1.00 23.08 182 SER D N 1
ATOM 4447 C CA . SER C 1 154 ? 37.257 -54.788 -8.882 1.00 23.88 182 SER D CA 1
ATOM 4448 C C . SER C 1 154 ? 37.328 -56.093 -8.128 1.00 25.07 182 SER D C 1
ATOM 4449 O O . SER C 1 154 ? 36.334 -56.493 -7.489 1.00 24.65 182 SER D O 1
ATOM 4452 N N . ASP C 1 155 ? 38.510 -56.721 -8.113 1.00 26.13 183 ASP D N 1
ATOM 4453 C CA . ASP C 1 155 ? 38.654 -58.005 -7.392 1.00 26.23 183 ASP D CA 1
ATOM 4454 C C . ASP C 1 155 ? 38.546 -57.867 -5.853 1.00 26.31 183 ASP D C 1
ATOM 4455 O O . ASP C 1 155 ? 38.565 -58.852 -5.155 1.00 27.67 183 ASP D O 1
ATOM 4460 N N . LYS C 1 156 ? 38.441 -56.647 -5.351 1.00 25.51 184 LYS D N 1
ATOM 4461 C CA . LYS C 1 156 ? 38.273 -56.379 -3.917 1.00 25.91 184 LYS D CA 1
ATOM 4462 C C . LYS C 1 156 ? 36.824 -56.396 -3.405 1.00 25.66 184 LYS D C 1
ATOM 4463 O O . LYS C 1 156 ? 36.583 -56.360 -2.182 1.00 24.92 184 LYS D O 1
ATOM 4469 N N . LEU C 1 157 ? 35.866 -56.401 -4.329 1.00 24.34 185 LEU D N 1
ATOM 4470 C CA . LEU C 1 157 ? 34.481 -56.132 -4.009 1.00 24.36 185 LEU D CA 1
ATOM 4471 C C . LEU C 1 157 ? 33.552 -57.331 -4.115 1.00 23.12 185 LEU D C 1
ATOM 4472 O O . LEU C 1 157 ? 32.331 -57.195 -4.259 1.00 22.46 185 LEU D O 1
ATOM 4477 N N . SER C 1 158 ? 34.121 -58.524 -3.977 1.00 24.04 186 SER D N 1
ATOM 4478 C CA . SER C 1 158 ? 33.347 -59.735 -4.117 1.00 24.17 186 SER D CA 1
ATOM 4479 C C . SER C 1 158 ? 32.119 -59.831 -3.223 1.00 23.42 186 SER D C 1
ATOM 4480 O O . SER C 1 158 ? 31.076 -60.345 -3.668 1.00 24.46 186 SER D O 1
ATOM 4483 N N . ILE C 1 159 ? 32.184 -59.311 -1.997 1.00 22.30 187 ILE D N 1
ATOM 4484 C CA . ILE C 1 159 ? 31.058 -59.462 -1.071 1.00 21.33 187 ILE D CA 1
ATOM 4485 C C . ILE C 1 159 ? 29.793 -58.737 -1.575 1.00 21.22 187 ILE D C 1
ATOM 4486 O O . ILE C 1 159 ? 28.651 -59.146 -1.285 1.00 20.58 187 ILE D O 1
ATOM 4491 N N . PHE C 1 160 ? 30.013 -57.654 -2.322 1.00 20.62 188 PHE D N 1
ATOM 4492 C CA . PHE C 1 160 ? 28.917 -56.852 -2.866 1.00 20.48 188 PHE D CA 1
ATOM 4493 C C . PHE C 1 160 ? 28.445 -57.348 -4.202 1.00 20.60 188 PHE D C 1
ATOM 4494 O O . PHE C 1 160 ? 27.333 -57.015 -4.616 1.00 20.50 188 PHE D O 1
ATOM 4502 N N . TYR C 1 161 ? 29.265 -58.157 -4.873 1.00 22.73 189 TYR D N 1
ATOM 4503 C CA . TYR C 1 161 ? 28.905 -58.707 -6.154 1.00 23.86 189 TYR D CA 1
ATOM 4504 C C . TYR C 1 161 ? 29.121 -60.219 -6.155 1.00 25.32 189 TYR D C 1
ATOM 4505 O O . TYR C 1 161 ? 29.983 -60.679 -6.850 1.00 26.49 189 TYR D O 1
ATOM 4514 N N . PRO C 1 162 ? 28.340 -60.972 -5.358 1.00 26.53 190 PRO D N 1
ATOM 4515 C CA . PRO C 1 162 ? 28.553 -62.416 -5.362 1.00 27.96 190 PRO D CA 1
ATOM 4516 C C . PRO C 1 162 ? 28.293 -62.966 -6.755 1.00 30.04 190 PRO D C 1
ATOM 4517 O O . PRO C 1 162 ? 27.381 -62.502 -7.481 1.00 31.41 190 PRO D O 1
ATOM 4521 N N . ASN C 1 163 ? 29.125 -63.912 -7.144 1.00 32.08 191 ASN D N 1
ATOM 4522 C CA . ASN C 1 163 ? 29.020 -64.493 -8.461 1.00 33.38 191 ASN D CA 1
ATOM 4523 C C . ASN C 1 163 ? 28.997 -63.432 -9.562 1.00 33.30 191 ASN D C 1
ATOM 4524 O O . ASN C 1 163 ? 28.382 -63.627 -10.600 1.00 34.50 191 ASN D O 1
ATOM 4529 N N . GLY C 1 164 ? 29.659 -62.301 -9.305 1.00 32.52 192 GLY D N 1
ATOM 4530 C CA . GLY C 1 164 ? 29.850 -61.227 -10.289 1.00 32.05 192 GLY D CA 1
ATOM 4531 C C . GLY C 1 164 ? 28.661 -60.307 -10.534 1.00 30.85 192 GLY D C 1
ATOM 4532 O O . GLY C 1 164 ? 28.725 -59.433 -11.385 1.00 31.56 192 GLY D O 1
ATOM 4533 N N . GLU C 1 165 ? 27.565 -60.511 -9.816 1.00 30.24 193 GLU D N 1
ATOM 4534 C CA . GLU C 1 165 ? 26.383 -59.652 -9.955 1.00 29.68 193 GLU D CA 1
ATOM 4535 C C . GLU C 1 165 ? 26.074 -58.982 -8.629 1.00 27.91 193 GLU D C 1
ATOM 4536 O O . GLU C 1 165 ? 26.382 -59.530 -7.580 1.00 25.71 193 GLU D O 1
ATOM 4542 N N . PRO C 1 166 ? 25.442 -57.798 -8.674 1.00 26.74 194 PRO D N 1
ATOM 4543 C CA . PRO C 1 166 ? 25.103 -57.144 -7.415 1.00 25.61 194 PRO D CA 1
ATOM 4544 C C . PRO C 1 166 ? 24.357 -58.050 -6.491 1.00 24.36 194 PRO D C 1
ATOM 4545 O O . PRO C 1 166 ? 23.449 -58.762 -6.918 1.00 25.11 194 PRO D O 1
ATOM 4549 N N . ILE C 1 167 ? 24.712 -58.014 -5.222 1.00 23.82 195 ILE D N 1
ATOM 4550 C CA . ILE C 1 167 ? 24.006 -58.797 -4.231 1.00 23.77 195 ILE D CA 1
ATOM 4551 C C . ILE C 1 167 ? 22.518 -58.471 -4.312 1.00 24.71 195 ILE D C 1
ATOM 4552 O O . ILE C 1 167 ? 22.148 -57.313 -4.457 1.00 23.57 195 ILE D O 1
ATOM 4557 N N . GLU C 1 168 ? 21.672 -59.499 -4.337 1.00 25.45 196 GLU D N 1
ATOM 4558 C CA . GLU C 1 168 ? 20.226 -59.282 -4.547 1.00 27.28 196 GLU D CA 1
ATOM 4559 C C . GLU C 1 168 ? 19.450 -58.876 -3.294 1.00 27.57 196 GLU D C 1
ATOM 4560 O O . GLU C 1 168 ? 19.830 -59.209 -2.173 1.00 27.78 196 GLU D O 1
ATOM 4566 N N . THR C 1 169 ? 18.364 -58.131 -3.505 1.00 28.60 197 THR D N 1
ATOM 4567 C CA . THR C 1 169 ? 17.411 -57.792 -2.441 1.00 28.69 197 THR D CA 1
ATOM 4568 C C . THR C 1 169 ? 17.019 -59.012 -1.590 1.00 28.51 197 THR D C 1
ATOM 4569 O O . THR C 1 169 ? 16.793 -60.111 -2.119 1.00 28.63 197 THR D O 1
ATOM 4573 N N . GLY C 1 170 ? 16.952 -58.821 -0.280 1.00 27.79 198 GLY D N 1
ATOM 4574 C CA . GLY C 1 170 ? 16.652 -59.912 0.627 1.00 27.82 198 GLY D CA 1
ATOM 4575 C C . GLY C 1 170 ? 17.794 -60.858 0.955 1.00 27.84 198 GLY D C 1
ATOM 4576 O O . GLY C 1 170 ? 17.633 -61.714 1.807 1.00 28.52 198 GLY D O 1
ATOM 4577 N N . GLU C 1 171 ? 18.938 -60.740 0.291 1.00 26.91 199 GLU D N 1
ATOM 4578 C CA . GLU C 1 171 ? 20.154 -61.432 0.731 1.00 26.61 199 GLU D CA 1
ATOM 4579 C C . GLU C 1 171 ? 20.746 -60.725 1.941 1.00 24.77 199 GLU D C 1
ATOM 4580 O O . GLU C 1 171 ? 20.513 -59.520 2.169 1.00 24.09 199 GLU D O 1
ATOM 4586 N N . THR C 1 172 ? 21.475 -61.506 2.722 1.00 23.55 200 THR D N 1
ATOM 4587 C CA . THR C 1 172 ? 22.231 -61.053 3.889 1.00 23.60 200 THR D CA 1
ATOM 4588 C C . THR C 1 172 ? 23.639 -60.664 3.500 1.00 22.67 200 THR D C 1
ATOM 4589 O O . THR C 1 172 ? 24.412 -61.466 2.968 1.00 22.30 200 THR D O 1
ATOM 4593 N N . LEU C 1 173 ? 23.956 -59.406 3.760 1.00 21.84 201 LEU D N 1
ATOM 4594 C CA . LEU C 1 173 ? 25.264 -58.887 3.479 1.00 21.55 201 LEU D CA 1
ATOM 4595 C C . LEU C 1 173 ? 26.035 -58.758 4.793 1.00 21.46 201 LEU D C 1
ATOM 4596 O O . LEU C 1 173 ? 25.653 -57.983 5.685 1.00 20.59 201 LEU D O 1
ATOM 4601 N N . ILE C 1 174 ? 27.125 -59.524 4.865 1.00 21.18 202 ILE D N 1
ATOM 4602 C CA . ILE C 1 174 ? 28.024 -59.602 6.018 1.00 21.18 202 ILE D CA 1
ATOM 4603 C C . ILE C 1 174 ? 29.316 -58.871 5.616 1.00 20.75 202 ILE D C 1
ATOM 4604 O O . ILE C 1 174 ? 29.826 -59.092 4.519 1.00 20.68 202 ILE D O 1
ATOM 4609 N N . GLN C 1 175 ? 29.801 -57.988 6.487 1.00 19.83 203 GLN D N 1
ATOM 4610 C CA . GLN C 1 175 ? 31.014 -57.182 6.239 1.00 19.39 203 GLN D CA 1
ATOM 4611 C C . GLN C 1 175 ? 32.054 -57.385 7.333 1.00 19.08 203 GLN D C 1
ATOM 4612 O O . GLN C 1 175 ? 32.248 -56.552 8.211 1.00 17.87 203 GLN D O 1
ATOM 4618 N N . THR C 1 176 ? 32.707 -58.543 7.274 1.00 19.67 204 THR D N 1
ATOM 4619 C CA . THR C 1 176 ? 33.665 -58.961 8.281 1.00 20.14 204 THR D CA 1
ATOM 4620 C C . THR C 1 176 ? 34.866 -58.035 8.404 1.00 20.01 204 THR D C 1
ATOM 4621 O O . THR C 1 176 ? 35.260 -57.720 9.533 1.00 20.81 204 THR D O 1
ATOM 4625 N N . ASP C 1 177 ? 35.412 -57.566 7.275 1.00 19.46 205 ASP D N 1
ATOM 4626 C CA . ASP C 1 177 ? 36.559 -56.623 7.290 1.00 20.05 205 ASP D CA 1
ATOM 4627 C C . ASP C 1 177 ? 36.200 -55.323 7.987 1.00 19.30 205 ASP D C 1
ATOM 4628 O O . ASP C 1 177 ? 37.004 -54.732 8.736 1.00 18.63 205 ASP D O 1
ATOM 4633 N N . LEU C 1 178 ? 34.982 -54.861 7.726 1.00 17.54 206 LEU D N 1
ATOM 4634 C CA . LEU C 1 178 ? 34.490 -53.613 8.314 1.00 16.60 206 LEU D CA 1
ATOM 4635 C C . LEU C 1 178 ? 34.254 -53.795 9.832 1.00 16.33 206 LEU D C 1
ATOM 4636 O O . LEU C 1 178 ? 34.562 -52.918 10.630 1.00 17.72 206 LEU D O 1
ATOM 4641 N N . ALA C 1 179 ? 33.691 -54.926 10.213 1.00 16.33 207 ALA D N 1
ATOM 4642 C CA . ALA C 1 179 ? 33.563 -55.265 11.616 1.00 17.77 207 ALA D CA 1
ATOM 4643 C C . ALA C 1 179 ? 34.906 -55.165 12.345 1.00 18.15 207 ALA D C 1
ATOM 4644 O O . ALA C 1 179 ? 34.972 -54.573 13.407 1.00 18.42 207 ALA D O 1
ATOM 4646 N N . ARG C 1 180 ? 35.954 -55.773 11.784 1.00 19.40 208 ARG D N 1
ATOM 4647 C CA . ARG C 1 180 ? 37.337 -55.654 12.303 1.00 19.26 208 ARG D CA 1
ATOM 4648 C C . ARG C 1 180 ? 37.735 -54.216 12.556 1.00 19.01 208 ARG D C 1
ATOM 4649 O O . ARG C 1 180 ? 38.161 -53.838 13.645 1.00 16.86 208 ARG D O 1
ATOM 4657 N N . THR C 1 181 ? 37.552 -53.389 11.539 1.00 18.26 209 THR D N 1
ATOM 4658 C CA . THR C 1 181 ? 37.915 -51.986 11.659 1.00 17.11 209 THR D CA 1
ATOM 4659 C C . THR C 1 181 ? 37.088 -51.287 12.730 1.00 17.12 209 THR D C 1
ATOM 4660 O O . THR C 1 181 ? 37.623 -50.495 13.512 1.00 17.55 209 THR D O 1
ATOM 4664 N N . LEU C 1 182 ? 35.771 -51.507 12.756 1.00 17.02 210 LEU D N 1
ATOM 4665 C CA . LEU C 1 182 ? 34.914 -50.832 13.731 1.00 16.86 210 LEU D CA 1
ATOM 4666 C C . LEU C 1 182 ? 35.288 -51.231 15.163 1.00 17.44 210 LEU D C 1
ATOM 4667 O O . LEU C 1 182 ? 35.307 -50.426 16.073 1.00 16.57 210 LEU D O 1
ATOM 4672 N N . LYS C 1 183 ? 35.616 -52.492 15.320 1.00 17.87 211 LYS D N 1
ATOM 4673 C CA . LYS C 1 183 ? 36.003 -53.015 16.628 1.00 19.45 211 LYS D CA 1
ATOM 4674 C C . LYS C 1 183 ? 37.356 -52.448 17.060 1.00 19.53 211 LYS D C 1
ATOM 4675 O O . LYS C 1 183 ? 37.643 -52.353 18.269 1.00 20.76 211 LYS D O 1
ATOM 4681 N N . LYS C 1 184 ? 38.198 -52.089 16.090 1.00 19.24 212 LYS D N 1
ATOM 4682 C CA . LYS C 1 184 ? 39.494 -51.560 16.405 1.00 19.13 212 LYS D CA 1
ATOM 4683 C C . LYS C 1 184 ? 39.296 -50.155 16.892 1.00 19.21 212 LYS D C 1
ATOM 4684 O O . LYS C 1 184 ? 39.884 -49.763 17.875 1.00 19.56 212 LYS D O 1
ATOM 4690 N N . ILE C 1 185 ? 38.397 -49.423 16.224 1.00 18.20 213 ILE D N 1
ATOM 4691 C CA . ILE C 1 185 ? 37.983 -48.083 16.647 1.00 18.19 213 ILE D CA 1
ATOM 4692 C C . ILE C 1 185 ? 37.284 -48.165 18.021 1.00 18.89 213 ILE D C 1
ATOM 4693 O O . ILE C 1 185 ? 37.532 -47.325 18.882 1.00 18.64 213 ILE D O 1
ATOM 4698 N N . GLN C 1 186 ? 36.404 -49.138 18.210 1.00 19.31 214 GLN D N 1
ATOM 4699 C CA . GLN C 1 186 ? 35.717 -49.319 19.512 1.00 20.37 214 GLN D CA 1
ATOM 4700 C C . GLN C 1 186 ? 36.728 -49.479 20.685 1.00 21.68 214 GLN D C 1
ATOM 4701 O O . GLN C 1 186 ? 36.542 -48.879 21.769 1.00 22.32 214 GLN D O 1
ATOM 4707 N N . LYS C 1 187 ? 37.756 -50.288 20.426 1.00 23.11 215 LYS D N 1
ATOM 4708 C CA . LYS C 1 187 ? 38.793 -50.609 21.411 1.00 23.52 215 LYS D CA 1
ATOM 4709 C C . LYS C 1 187 ? 39.772 -49.472 21.622 1.00 24.02 215 LYS D C 1
ATOM 4710 O O . LYS C 1 187 ? 40.055 -49.081 22.772 1.00 23.77 215 LYS D O 1
ATOM 4716 N N . GLU C 1 188 ? 40.274 -48.931 20.503 1.00 22.47 216 GLU D N 1
ATOM 4717 C CA . GLU C 1 188 ? 41.369 -47.961 20.539 1.00 22.74 216 GLU D CA 1
ATOM 4718 C C . GLU C 1 188 ? 40.955 -46.515 20.492 1.00 21.28 216 GLU D C 1
ATOM 4719 O O . GLU C 1 188 ? 41.748 -45.656 20.783 1.00 21.74 216 GLU D O 1
ATOM 4725 N N . GLY C 1 189 ? 39.724 -46.217 20.108 1.00 20.02 217 GLY D N 1
ATOM 4726 C CA . GLY C 1 189 ? 39.334 -44.843 19.867 1.00 19.62 217 GLY D CA 1
ATOM 4727 C C . GLY C 1 189 ? 39.688 -44.456 18.449 1.00 19.25 217 GLY D C 1
ATOM 4728 O O . GLY C 1 189 ? 39.983 -45.323 17.634 1.00 19.36 217 GLY D O 1
ATOM 4729 N N . ALA C 1 190 ? 39.697 -43.159 18.178 1.00 18.87 218 ALA D N 1
ATOM 4730 C CA . ALA C 1 190 ? 40.021 -42.625 16.849 1.00 19.80 218 ALA D CA 1
ATOM 4731 C C . ALA C 1 190 ? 41.404 -43.030 16.335 1.00 19.19 218 ALA D C 1
ATOM 4732 O O . ALA C 1 190 ? 41.606 -43.178 15.142 1.00 19.08 218 ALA D O 1
ATOM 4734 N N . LYS C 1 191 ? 42.354 -43.304 17.224 1.00 21.33 219 LYS D N 1
ATOM 4735 C CA . LYS C 1 191 ? 43.670 -43.803 16.779 1.00 21.33 219 LYS D CA 1
ATOM 4736 C C . LYS C 1 191 ? 43.588 -45.143 16.082 1.00 20.91 219 LYS D C 1
ATOM 4737 O O . LYS C 1 191 ? 44.511 -45.512 15.333 1.00 20.97 219 LYS D O 1
ATOM 4743 N N . GLY C 1 192 ? 42.486 -45.869 16.311 1.00 19.16 220 GLY D N 1
ATOM 4744 C CA . GLY C 1 192 ? 42.256 -47.150 15.646 1.00 18.64 220 GLY D CA 1
ATOM 4745 C C . GLY C 1 192 ? 42.033 -46.957 14.139 1.00 18.32 220 GLY D C 1
ATOM 4746 O O . GLY C 1 192 ? 42.095 -47.888 13.364 1.00 17.09 220 GLY D O 1
ATOM 4747 N N . PHE C 1 193 ? 41.726 -45.722 13.753 1.00 17.35 221 PHE D N 1
ATOM 4748 C CA . PHE C 1 193 ? 41.488 -45.362 12.338 1.00 17.75 221 PHE D CA 1
ATOM 4749 C C . PHE C 1 193 ? 42.631 -44.535 11.747 1.00 17.90 221 PHE D C 1
ATOM 4750 O O . PHE C 1 193 ? 43.155 -44.861 10.649 1.00 18.11 221 PHE D O 1
ATOM 4758 N N . TYR C 1 194 ? 43.029 -43.486 12.482 1.00 17.90 222 TYR D N 1
ATOM 4759 C CA . TYR C 1 194 ? 43.959 -42.437 12.001 1.00 18.96 222 TYR D CA 1
ATOM 4760 C C . TYR C 1 194 ? 45.435 -42.794 12.195 1.00 19.52 222 TYR D C 1
ATOM 4761 O O . TYR C 1 194 ? 46.292 -42.065 11.740 1.00 19.18 222 TYR D O 1
ATOM 4770 N N . GLU C 1 195 ? 45.702 -43.904 12.886 1.00 18.68 223 GLU D N 1
ATOM 4771 C CA . GLU C 1 195 ? 47.052 -44.439 13.057 1.00 20.00 223 GLU D CA 1
ATOM 4772 C C . GLU C 1 195 ? 47.022 -45.955 12.918 1.00 19.20 223 GLU D C 1
ATOM 4773 O O . GLU C 1 195 ? 45.965 -46.544 12.648 1.00 19.58 223 GLU D O 1
ATOM 4779 N N . GLY C 1 196 ? 48.192 -46.592 12.992 1.00 18.39 224 GLY D N 1
ATOM 4780 C CA . GLY C 1 196 ? 48.257 -48.045 12.898 1.00 19.15 224 GLY D CA 1
ATOM 4781 C C . GLY C 1 196 ? 47.888 -48.621 11.543 1.00 18.49 224 GLY D C 1
ATOM 4782 O O . GLY C 1 196 ? 48.004 -47.966 10.502 1.00 19.58 224 GLY D O 1
ATOM 4783 N N . GLY C 1 197 ? 47.417 -49.853 11.558 1.00 19.07 225 GLY D N 1
ATOM 4784 C CA . GLY C 1 197 ? 47.234 -50.609 10.363 1.00 19.24 225 GLY D CA 1
ATOM 4785 C C . GLY C 1 197 ? 46.157 -50.047 9.461 1.00 19.36 225 GLY D C 1
ATOM 4786 O O . GLY C 1 197 ? 46.298 -50.102 8.246 1.00 19.14 225 GLY D O 1
ATOM 4787 N N . VAL C 1 198 ? 45.081 -49.516 10.047 1.00 18.43 226 VAL D N 1
ATOM 4788 C CA . VAL C 1 198 ? 43.991 -48.996 9.239 1.00 18.16 226 VAL D CA 1
ATOM 4789 C C . VAL C 1 198 ? 44.514 -47.779 8.482 1.00 18.45 226 VAL D C 1
ATOM 4790 O O . VAL C 1 198 ? 44.327 -47.681 7.275 1.00 18.75 226 VAL D O 1
ATOM 4794 N N . ALA C 1 199 ? 45.219 -46.903 9.193 1.00 18.37 227 ALA D N 1
ATOM 4795 C CA . ALA C 1 199 ? 45.932 -45.797 8.557 1.00 18.29 227 ALA D CA 1
ATOM 4796 C C . ALA C 1 199 ? 46.902 -46.228 7.452 1.00 18.39 227 ALA D C 1
ATOM 4797 O O . ALA C 1 199 ? 46.912 -45.679 6.344 1.00 16.41 227 ALA D O 1
ATOM 4799 N N . ARG C 1 200 ? 47.729 -47.239 7.702 1.00 18.86 228 ARG D N 1
ATOM 4800 C CA . ARG C 1 200 ? 48.597 -47.716 6.630 1.00 19.00 228 ARG D CA 1
ATOM 4801 C C . ARG C 1 200 ? 47.788 -48.168 5.389 1.00 19.51 228 ARG D C 1
ATOM 4802 O O . ARG C 1 200 ? 48.200 -47.890 4.228 1.00 19.11 228 ARG D O 1
ATOM 4810 N N . ALA C 1 201 ? 46.648 -48.847 5.625 1.00 19.80 229 ALA D N 1
ATOM 4811 C CA . ALA C 1 201 ? 45.765 -49.322 4.548 1.00 18.99 229 ALA D CA 1
ATOM 4812 C C . ALA C 1 201 ? 45.239 -48.133 3.744 1.00 18.56 229 ALA D C 1
ATOM 4813 O O . ALA C 1 201 ? 45.312 -48.114 2.500 1.00 17.68 229 ALA D O 1
ATOM 4815 N N . ILE C 1 202 ? 44.699 -47.147 4.441 1.00 18.30 230 ILE D N 1
ATOM 4816 C CA . ILE C 1 202 ? 44.244 -45.906 3.775 1.00 17.82 230 ILE D CA 1
ATOM 4817 C C . ILE C 1 202 ? 45.378 -45.242 2.998 1.00 18.14 230 ILE D C 1
ATOM 4818 O O . ILE C 1 202 ? 45.160 -44.690 1.901 1.00 18.07 230 ILE D O 1
ATOM 4823 N N . SER C 1 203 ? 46.555 -45.159 3.597 1.00 17.08 231 SER D N 1
ATOM 4824 C CA . SER C 1 203 ? 47.713 -44.535 2.937 1.00 18.40 231 SER D CA 1
ATOM 4825 C C . SER C 1 203 ? 48.037 -45.189 1.614 1.00 18.95 231 SER D C 1
ATOM 4826 O O . SER C 1 203 ? 48.289 -44.492 0.629 1.00 19.14 231 SER D O 1
ATOM 4829 N N . LYS C 1 204 ? 48.062 -46.534 1.589 1.00 20.45 232 LYS D N 1
ATOM 4830 C CA . LYS C 1 204 ? 48.414 -47.326 0.422 1.00 21.17 232 LYS D CA 1
ATOM 4831 C C . LYS C 1 204 ? 47.328 -47.179 -0.650 1.00 21.16 232 LYS D C 1
ATOM 4832 O O . LYS C 1 204 ? 47.620 -46.928 -1.835 1.00 21.46 232 LYS D O 1
ATOM 4838 N N . THR C 1 205 ? 46.078 -47.315 -0.222 1.00 19.98 233 THR D N 1
ATOM 4839 C CA . THR C 1 205 ? 44.940 -47.307 -1.156 1.00 20.53 233 THR D CA 1
ATOM 4840 C C . THR C 1 205 ? 44.706 -45.900 -1.731 1.00 20.19 233 THR D C 1
ATOM 4841 O O . THR C 1 205 ? 44.604 -45.723 -2.973 1.00 19.87 233 THR D O 1
ATOM 4845 N N . ALA C 1 206 ? 44.686 -44.906 -0.853 1.00 20.51 234 ALA D N 1
ATOM 4846 C CA . ALA C 1 206 ? 44.412 -43.507 -1.250 1.00 21.18 234 ALA D CA 1
ATOM 4847 C C . ALA C 1 206 ? 45.600 -42.668 -1.704 1.00 21.83 234 ALA D C 1
ATOM 4848 O O . ALA C 1 206 ? 45.386 -41.541 -2.161 1.00 21.70 234 ALA D O 1
ATOM 4850 N N . LYS C 1 207 ? 46.839 -43.147 -1.520 1.00 21.48 235 LYS D N 1
ATOM 4851 C CA . LYS C 1 207 ? 48.043 -42.338 -1.744 1.00 21.68 235 LYS D CA 1
ATOM 4852 C C . LYS C 1 207 ? 48.057 -41.043 -0.957 1.00 21.78 235 LYS D C 1
ATOM 4853 O O . LYS C 1 207 ? 48.192 -39.946 -1.526 1.00 21.62 235 LYS D O 1
ATOM 4859 N N . ILE C 1 208 ? 47.863 -41.169 0.361 1.00 20.10 236 ILE D N 1
ATOM 4860 C CA . ILE C 1 208 ? 47.882 -40.065 1.285 1.00 19.72 236 ILE D CA 1
ATOM 4861 C C . ILE C 1 208 ? 48.901 -40.496 2.332 1.00 19.16 236 ILE D C 1
ATOM 4862 O O . ILE C 1 208 ? 48.953 -41.657 2.701 1.00 21.18 236 ILE D O 1
ATOM 4867 N N . SER C 1 209 ? 49.723 -39.566 2.782 1.00 19.32 237 SER D N 1
ATOM 4868 C CA . SER C 1 209 ? 50.698 -39.861 3.798 1.00 19.22 237 SER D CA 1
ATOM 4869 C C . SER C 1 209 ? 50.066 -40.116 5.155 1.00 19.34 237 SER D C 1
ATOM 4870 O O . SER C 1 209 ? 48.971 -39.645 5.475 1.00 16.99 237 SER D O 1
ATOM 4873 N N . LEU C 1 210 ? 50.818 -40.841 5.975 1.00 19.50 238 LEU D N 1
ATOM 4874 C CA . LEU C 1 210 ? 50.395 -41.142 7.335 1.00 19.25 238 LEU D CA 1
ATOM 4875 C C . LEU C 1 210 ? 50.294 -39.845 8.112 1.00 18.93 238 LEU D C 1
ATOM 4876 O O . LEU C 1 210 ? 49.430 -39.700 8.977 1.00 17.99 238 LEU D O 1
ATOM 4881 N N . GLU C 1 211 ? 51.161 -38.881 7.791 1.00 19.71 239 GLU D N 1
ATOM 4882 C CA . GLU C 1 211 ? 51.104 -37.536 8.381 1.00 19.54 239 GLU D CA 1
ATOM 4883 C C . GLU C 1 211 ? 49.756 -36.761 8.159 1.00 19.77 239 GLU D C 1
ATOM 4884 O O . GLU C 1 211 ? 49.192 -36.132 9.072 1.00 17.76 239 GLU D O 1
ATOM 4890 N N . ASP C 1 212 ? 49.294 -36.756 6.920 1.00 19.43 240 ASP D N 1
ATOM 4891 C CA . ASP C 1 212 ? 48.034 -36.068 6.573 1.00 19.88 240 ASP D CA 1
ATOM 4892 C C . ASP C 1 212 ? 46.867 -36.684 7.329 1.00 19.29 240 ASP D C 1
ATOM 4893 O O . ASP C 1 212 ? 45.995 -36.041 7.869 1.00 18.77 240 ASP D O 1
ATOM 4898 N N . ILE C 1 213 ? 46.900 -38.122 7.322 1.00 25.75 241 ILE D N 1
ATOM 4899 C CA . ILE C 1 213 ? 45.853 -38.892 7.988 1.00 25.99 241 ILE D CA 1
ATOM 4900 C C . ILE C 1 213 ? 45.826 -38.605 9.486 1.00 26.11 241 ILE D C 1
ATOM 4901 O O . ILE C 1 213 ? 44.768 -38.290 10.041 1.00 25.73 241 ILE D O 1
ATOM 4906 N N . LYS C 1 214 ? 46.992 -38.675 10.133 1.00 26.30 242 LYS D N 1
ATOM 4907 C CA . LYS C 1 214 ? 47.046 -38.430 11.576 1.00 21.83 242 LYS D CA 1
ATOM 4908 C C . LYS C 1 214 ? 46.721 -37.019 11.952 1.00 20.73 242 LYS D C 1
ATOM 4909 O O . LYS C 1 214 ? 46.279 -36.748 13.078 1.00 21.60 242 LYS D O 1
ATOM 4915 N N . GLY C 1 215 ? 46.976 -36.103 11.026 1.00 20.01 243 GLY D N 1
ATOM 4916 C CA . GLY C 1 215 ? 46.795 -34.682 11.249 1.00 19.80 243 GLY D CA 1
ATOM 4917 C C . GLY C 1 215 ? 45.358 -34.216 11.113 1.00 20.68 243 GLY D C 1
ATOM 4918 O O . GLY C 1 215 ? 45.052 -33.045 11.357 1.00 19.68 243 GLY D O 1
ATOM 4919 N N . TYR C 1 216 ? 44.460 -35.118 10.758 1.00 19.38 244 TYR D N 1
ATOM 4920 C CA . TYR C 1 216 ? 43.068 -34.705 10.597 1.00 20.96 244 TYR D CA 1
ATOM 4921 C C . TYR C 1 216 ? 42.532 -34.067 11.876 1.00 21.05 244 TYR D C 1
ATOM 4922 O O . TYR C 1 216 ? 42.709 -34.640 12.952 1.00 21.01 244 TYR D O 1
ATOM 4931 N N . LYS C 1 217 ? 41.885 -32.897 11.751 1.00 22.98 245 LYS D N 1
ATOM 4932 C CA . LYS C 1 217 ? 41.094 -32.278 12.841 1.00 24.55 245 LYS D CA 1
ATOM 4933 C C . LYS C 1 217 ? 39.709 -31.810 12.339 1.00 24.04 245 LYS D C 1
ATOM 4934 O O . LYS C 1 217 ? 39.547 -31.434 11.169 1.00 23.58 245 LYS D O 1
ATOM 4940 N N . VAL C 1 218 ? 38.730 -31.845 13.244 1.00 25.39 246 VAL D N 1
ATOM 4941 C CA . VAL C 1 218 ? 37.386 -31.293 13.043 1.00 24.99 246 VAL D CA 1
ATOM 4942 C C . VAL C 1 218 ? 37.476 -29.782 13.078 1.00 26.27 246 VAL D C 1
ATOM 4943 O O . VAL C 1 218 ? 38.515 -29.247 13.459 1.00 24.72 246 VAL D O 1
ATOM 4947 N N . GLU C 1 219 ? 36.423 -29.103 12.619 1.00 26.29 247 GLU D N 1
ATOM 4948 C CA . GLU C 1 219 ? 36.252 -27.647 12.799 1.00 28.00 247 GLU D CA 1
ATOM 4949 C C . GLU C 1 219 ? 34.929 -27.382 13.501 1.00 27.95 247 GLU D C 1
ATOM 4950 O O . GLU C 1 219 ? 33.887 -27.782 12.985 1.00 27.45 247 GLU D O 1
ATOM 4956 N N . VAL C 1 220 ? 34.956 -26.684 14.637 1.00 28.00 248 VAL D N 1
ATOM 4957 C CA . VAL C 1 220 ? 33.726 -26.248 15.305 1.00 28.11 248 VAL D CA 1
ATOM 4958 C C . VAL C 1 220 ? 33.333 -24.893 14.740 1.00 28.52 248 VAL D C 1
ATOM 4959 O O . VAL C 1 220 ? 34.198 -24.022 14.553 1.00 28.54 248 VAL D O 1
ATOM 4963 N N . ARG C 1 221 ? 32.038 -24.712 14.454 1.00 27.90 249 ARG D N 1
ATOM 4964 C CA . ARG C 1 221 ? 31.551 -23.500 13.811 1.00 27.71 249 ARG D CA 1
ATOM 4965 C C . ARG C 1 221 ? 30.333 -22.987 14.562 1.00 28.06 249 ARG D C 1
ATOM 4966 O O . ARG C 1 221 ? 29.594 -23.763 15.161 1.00 27.13 249 ARG D O 1
ATOM 4974 N N . LYS C 1 222 ? 30.125 -21.677 14.520 1.00 28.48 250 LYS D N 1
ATOM 4975 C CA . LYS C 1 222 ? 28.864 -21.093 14.983 1.00 29.21 250 LYS D CA 1
ATOM 4976 C C . LYS C 1 222 ? 27.792 -21.326 13.910 1.00 27.92 250 LYS D C 1
ATOM 4977 O O . LYS C 1 222 ? 27.967 -20.983 12.738 1.00 27.37 250 LYS D O 1
ATOM 4983 N N . PRO C 1 223 ? 26.668 -21.935 14.298 1.00 28.15 251 PRO D N 1
ATOM 4984 C CA . PRO C 1 223 ? 25.566 -21.926 13.349 1.00 28.54 251 PRO D CA 1
ATOM 4985 C C . PRO C 1 223 ? 25.191 -20.522 12.881 1.00 29.49 251 PRO D C 1
ATOM 4986 O O . PRO C 1 223 ? 25.330 -19.544 13.627 1.00 29.51 251 PRO D O 1
ATOM 4990 N N . VAL C 1 224 ? 24.707 -20.431 11.657 1.00 29.97 252 VAL D N 1
ATOM 4991 C CA . VAL C 1 224 ? 24.033 -19.241 11.207 1.00 30.75 252 VAL D CA 1
ATOM 4992 C C . VAL C 1 224 ? 22.723 -19.192 12.005 1.00 31.45 252 VAL D C 1
ATOM 4993 O O . VAL C 1 224 ? 22.047 -20.228 12.144 1.00 30.03 252 VAL D O 1
ATOM 4997 N N . LYS C 1 225 ? 22.398 -18.017 12.560 1.00 31.90 253 LYS D N 1
ATOM 4998 C CA . LYS C 1 225 ? 21.122 -17.781 13.240 1.00 31.98 253 LYS D CA 1
ATOM 4999 C C . LYS C 1 225 ? 20.379 -16.633 12.593 1.00 31.56 253 LYS D C 1
ATOM 5000 O O . LYS C 1 225 ? 20.934 -15.585 12.300 1.00 31.45 253 LYS D O 1
ATOM 5006 N N . GLY C 1 226 ? 19.102 -16.845 12.353 1.00 30.47 254 GLY D N 1
ATOM 5007 C CA . GLY C 1 226 ? 18.260 -15.811 11.799 1.00 30.27 254 GLY D CA 1
ATOM 5008 C C . GLY C 1 226 ? 16.857 -16.109 12.252 1.00 29.83 254 GLY D C 1
ATOM 5009 O O . GLY C 1 226 ? 16.654 -16.823 13.253 1.00 28.97 254 GLY D O 1
ATOM 5010 N N . ASN C 1 227 ? 15.910 -15.589 11.496 1.00 30.22 255 ASN D N 1
ATOM 5011 C CA . ASN C 1 227 ? 14.501 -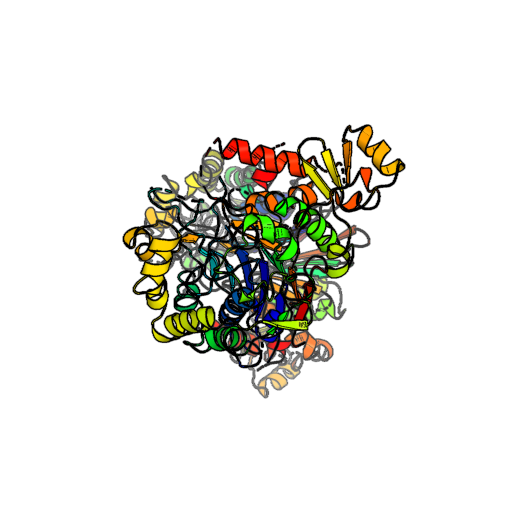15.807 11.776 1.00 31.20 255 ASN D CA 1
ATOM 5012 C C . ASN C 1 227 ? 13.672 -15.829 10.505 1.00 30.32 255 ASN D C 1
ATOM 5013 O O . ASN C 1 227 ? 14.070 -15.285 9.473 1.00 31.63 255 ASN D O 1
ATOM 5018 N N . TYR C 1 228 ? 12.499 -16.435 10.606 1.00 29.91 256 TYR D N 1
ATOM 5019 C CA . TYR C 1 228 ? 11.683 -16.741 9.456 1.00 29.68 256 TYR D CA 1
ATOM 5020 C C . TYR C 1 228 ? 10.327 -17.220 9.958 1.00 29.61 256 TYR D C 1
ATOM 5021 O O . TYR C 1 228 ? 10.255 -18.140 10.758 1.00 29.67 256 TYR D O 1
ATOM 5038 N N . GLY C 1 230 ? 8.319 -16.328 12.183 1.00 31.44 258 GLY D N 1
ATOM 5039 C CA . GLY C 1 230 ? 8.138 -16.489 13.611 1.00 31.28 258 GLY D CA 1
ATOM 5040 C C . GLY C 1 230 ? 9.087 -17.439 14.280 1.00 30.91 258 GLY D C 1
ATOM 5041 O O . GLY C 1 230 ? 9.148 -17.463 15.490 1.00 32.56 258 GLY D O 1
ATOM 5042 N N . TYR C 1 231 ? 9.845 -18.208 13.503 1.00 30.04 259 TYR D N 1
ATOM 5043 C CA . TYR C 1 231 ? 10.828 -19.136 14.047 1.00 28.64 259 TYR D CA 1
ATOM 5044 C C . TYR C 1 231 ? 12.215 -18.493 14.158 1.00 27.83 259 TYR D C 1
ATOM 5045 O O . TYR C 1 231 ? 12.613 -17.707 13.291 1.00 27.05 259 TYR D O 1
ATOM 5054 N N . ASP C 1 232 ? 12.940 -18.857 15.211 1.00 27.37 260 ASP D N 1
ATOM 5055 C CA . ASP C 1 232 ? 14.401 -18.764 15.222 1.00 27.95 260 ASP D CA 1
ATOM 5056 C C . ASP C 1 232 ? 14.919 -19.899 14.332 1.00 27.53 260 ASP D C 1
ATOM 5057 O O . ASP C 1 232 ? 14.469 -21.010 14.465 1.00 27.93 260 ASP D O 1
ATOM 5062 N N . VAL C 1 233 ? 15.832 -19.586 13.418 1.00 27.69 261 VAL D N 1
ATOM 5063 C CA . VAL C 1 233 ? 16.374 -20.572 12.471 1.00 27.17 261 VAL D CA 1
ATOM 5064 C C . VAL C 1 233 ? 17.878 -20.641 12.698 1.00 26.83 261 VAL D C 1
ATOM 5065 O O . VAL C 1 233 ? 18.559 -19.608 12.769 1.00 26.02 261 VAL D O 1
ATOM 5069 N N . TYR C 1 234 ? 18.344 -21.864 12.898 1.00 26.39 262 TYR D N 1
ATOM 5070 C CA . TYR C 1 234 ? 19.750 -22.228 13.016 1.00 26.23 262 TYR D CA 1
ATOM 5071 C C . TYR C 1 234 ? 20.066 -23.100 11.792 1.00 25.54 262 TYR D C 1
ATOM 5072 O O . TYR C 1 234 ? 19.292 -23.973 11.455 1.00 23.42 262 TYR D O 1
ATOM 5081 N N . THR C 1 235 ? 21.176 -22.827 11.114 1.00 25.06 263 THR D N 1
ATOM 5082 C CA . THR C 1 235 ? 21.509 -23.581 9.905 1.00 24.71 263 THR D CA 1
ATOM 5083 C C . THR C 1 235 ? 23.010 -23.590 9.652 1.00 24.68 263 THR D C 1
ATOM 5084 O O . THR C 1 235 ? 23.764 -22.938 10.366 1.00 24.68 263 THR D O 1
ATOM 5088 N N . ALA C 1 236 ? 23.425 -24.390 8.670 1.00 25.07 264 ALA D N 1
ATOM 5089 C CA . ALA C 1 236 ? 24.844 -24.639 8.376 1.00 25.40 264 ALA D CA 1
ATOM 5090 C C . ALA C 1 236 ? 25.494 -23.369 7.839 1.00 25.32 264 ALA D C 1
ATOM 5091 O O . ALA C 1 236 ? 24.996 -22.803 6.891 1.00 25.52 264 ALA D O 1
ATOM 5093 N N . PRO C 1 237 ? 26.649 -22.979 8.395 1.00 26.00 265 PRO D N 1
ATOM 5094 C CA . PRO C 1 237 ? 27.347 -21.768 7.937 1.00 26.18 265 PRO D CA 1
ATOM 5095 C C . PRO C 1 237 ? 28.148 -21.981 6.626 1.00 26.68 265 PRO D C 1
ATOM 5096 O O . PRO C 1 237 ? 28.404 -23.133 6.228 1.00 26.76 265 PRO D O 1
ATOM 5100 N N . PRO C 1 238 ? 28.552 -20.884 5.963 1.00 26.88 266 PRO D N 1
ATOM 5101 C CA . PRO C 1 238 ? 29.415 -20.947 4.812 1.00 27.14 266 PRO D CA 1
ATOM 5102 C C . PRO C 1 238 ? 30.598 -21.837 5.115 1.00 27.76 266 PRO D C 1
ATOM 5103 O O . PRO C 1 238 ? 31.120 -21.762 6.208 1.00 28.74 266 PRO D O 1
ATOM 5107 N N . PRO C 1 239 ? 31.023 -22.680 4.157 1.00 27.92 267 PRO D N 1
ATOM 5108 C CA . PRO C 1 239 ? 30.658 -22.723 2.750 1.00 28.12 267 PRO D CA 1
ATOM 5109 C C . PRO C 1 239 ? 29.395 -23.530 2.424 1.00 28.54 267 PRO D C 1
ATOM 5110 O O . PRO C 1 239 ? 29.096 -23.746 1.230 1.00 27.79 267 PRO D O 1
ATOM 5114 N N . PHE C 1 240 ? 28.651 -23.939 3.453 1.00 28.24 268 PHE D N 1
ATOM 5115 C CA . PHE C 1 240 ? 27.362 -24.618 3.235 1.00 28.64 268 PHE D CA 1
ATOM 5116 C C . PHE C 1 240 ? 26.258 -23.635 2.849 1.00 28.80 268 PHE D C 1
ATOM 5117 O O . PHE C 1 240 ? 26.491 -22.435 2.825 1.00 29.63 268 PHE D O 1
ATOM 5125 N N . SER C 1 241 ? 25.078 -24.144 2.501 1.00 27.96 269 SER D N 1
ATOM 5126 C CA . SER C 1 241 ? 24.054 -23.325 1.854 1.00 29.21 269 SER D CA 1
ATOM 5127 C C . SER C 1 241 ? 22.916 -22.886 2.746 1.00 27.48 269 SER D C 1
ATOM 5128 O O . SER C 1 241 ? 21.869 -22.468 2.254 1.00 26.91 269 SER D O 1
ATOM 5131 N N . GLY C 1 242 ? 23.139 -22.944 4.045 1.00 27.94 270 GLY D N 1
ATOM 5132 C CA . GLY C 1 242 ? 22.153 -22.495 5.018 1.00 28.10 270 GLY D CA 1
ATOM 5133 C C . GLY C 1 242 ? 21.826 -21.018 4.893 1.00 28.23 270 GLY D C 1
ATOM 5134 O O . GLY C 1 242 ? 20.668 -20.617 5.028 1.00 29.42 270 GLY D O 1
ATOM 5135 N N . VAL C 1 243 ? 22.845 -20.206 4.625 1.00 28.11 271 VAL D N 1
ATOM 5136 C CA . VAL C 1 243 ? 22.639 -18.789 4.292 1.00 28.20 271 VAL D CA 1
ATOM 5137 C C . VAL C 1 243 ? 21.711 -18.642 3.092 1.00 27.72 271 VAL D C 1
ATOM 5138 O O . VAL C 1 243 ? 20.711 -17.954 3.167 1.00 27.18 271 VAL D O 1
ATOM 5142 N N . THR C 1 244 ? 22.019 -19.354 2.009 1.00 27.68 272 THR D N 1
ATOM 5143 C CA . THR C 1 244 ? 21.185 -19.358 0.804 1.00 28.02 272 THR D CA 1
ATOM 5144 C C . THR C 1 244 ? 19.757 -19.843 1.077 1.00 26.86 272 THR D C 1
ATOM 5145 O O . THR C 1 244 ? 18.778 -19.289 0.577 1.00 26.53 272 THR D O 1
ATOM 5149 N N . LEU C 1 245 ? 19.639 -20.904 1.847 1.00 26.49 273 LEU D N 1
ATOM 5150 C CA . LEU C 1 245 ? 18.308 -21.402 2.216 1.00 26.61 273 LEU D CA 1
ATOM 5151 C C . LEU C 1 245 ? 17.505 -20.346 2.996 1.00 26.52 273 LEU D C 1
ATOM 5152 O O . LEU C 1 245 ? 16.336 -20.121 2.694 1.00 25.57 273 LEU D O 1
ATOM 5157 N N . LEU C 1 246 ? 18.129 -19.733 4.008 1.00 27.03 274 LEU D N 1
ATOM 5158 C CA . LEU C 1 246 ? 17.432 -18.787 4.882 1.00 27.62 274 LEU D CA 1
ATOM 5159 C C . LEU C 1 246 ? 17.009 -17.570 4.068 1.00 28.05 274 LEU D C 1
ATOM 5160 O O . LEU C 1 246 ? 15.923 -17.048 4.289 1.00 28.23 274 LEU D O 1
ATOM 5165 N N . GLN C 1 247 ? 17.832 -17.152 3.120 1.00 28.61 275 GLN D N 1
ATOM 5166 C CA . GLN C 1 247 ? 17.527 -16.015 2.276 1.00 28.54 275 GLN D CA 1
ATOM 5167 C C . GLN C 1 247 ? 16.319 -16.319 1.433 1.00 28.40 275 GLN D C 1
ATOM 5168 O O . GLN C 1 247 ? 15.374 -15.609 1.457 1.00 28.99 275 GLN D O 1
ATOM 5182 N N . LEU C 1 249 ? 14.031 -18.564 1.863 1.00 28.84 277 LEU D N 1
ATOM 5183 C CA . LEU C 1 249 ? 12.837 -18.685 2.726 1.00 29.34 277 LEU D CA 1
ATOM 5184 C C . LEU C 1 249 ? 12.283 -17.282 3.083 1.00 30.15 277 LEU D C 1
ATOM 5185 O O . LEU C 1 249 ? 11.071 -17.005 2.942 1.00 29.86 277 LEU D O 1
ATOM 5190 N N . LYS C 1 250 ? 13.194 -16.429 3.553 1.00 31.00 278 LYS D N 1
ATOM 5191 C CA . LYS C 1 250 ? 12.862 -15.075 3.979 1.00 31.40 278 LYS D CA 1
ATOM 5192 C C . LYS C 1 250 ? 12.328 -14.259 2.825 1.00 32.45 278 LYS D C 1
ATOM 5193 O O . LYS C 1 250 ? 11.366 -13.510 2.983 1.00 34.04 278 LYS D O 1
ATOM 5199 N N . LEU C 1 251 ? 12.929 -14.402 1.650 1.00 33.33 279 LEU D N 1
ATOM 5200 C CA . LEU C 1 251 ? 12.390 -13.772 0.454 1.00 33.91 279 LEU D CA 1
ATOM 5201 C C . LEU C 1 251 ? 11.015 -14.327 0.106 1.00 34.05 279 LEU D C 1
ATOM 5202 O O . LEU C 1 251 ? 10.151 -13.574 -0.304 1.00 33.33 279 LEU D O 1
ATOM 5207 N N . ALA C 1 252 ? 10.810 -15.639 0.258 1.00 34.75 280 ALA D N 1
ATOM 5208 C CA . ALA C 1 252 ? 9.491 -16.243 0.036 1.00 35.63 280 ALA D CA 1
ATOM 5209 C C . ALA C 1 252 ? 8.418 -15.638 0.964 1.00 36.24 280 ALA D C 1
ATOM 5210 O O . ALA C 1 252 ? 7.309 -15.338 0.507 1.00 36.85 280 ALA D O 1
ATOM 5212 N N . GLU C 1 253 ? 8.752 -15.472 2.253 1.00 37.42 281 GLU D N 1
ATOM 5213 C CA . GLU C 1 253 ? 7.873 -14.829 3.248 1.00 37.99 281 GLU D CA 1
ATOM 5214 C C . GLU C 1 253 ? 7.532 -13.406 2.797 1.00 38.96 281 GLU D C 1
ATOM 5215 O O . GLU C 1 253 ? 6.364 -13.065 2.579 1.00 38.04 281 GLU D O 1
ATOM 5221 N N . LYS C 1 254 ? 8.575 -12.609 2.589 1.00 40.01 282 LYS D N 1
ATOM 5222 C CA . LYS C 1 254 ? 8.431 -11.182 2.288 1.00 40.66 282 LYS D CA 1
ATOM 5223 C C . LYS C 1 254 ? 7.683 -10.939 0.969 1.00 41.68 282 LYS D C 1
ATOM 5224 O O . LYS C 1 254 ? 6.866 -10.018 0.868 1.00 42.51 282 LYS D O 1
ATOM 5230 N N . LYS C 1 255 ? 7.904 -11.783 -0.006 1.00 42.14 283 LYS D N 1
ATOM 5231 C CA . LYS C 1 255 ? 7.251 -11.643 -1.269 1.00 42.25 283 LYS D CA 1
ATOM 5232 C C . LYS C 1 255 ? 5.962 -12.483 -1.360 1.00 42.48 283 LYS D C 1
ATOM 5233 O O . LYS C 1 255 ? 5.377 -12.645 -2.404 1.00 42.66 283 LYS D O 1
ATOM 5239 N N . GLU C 1 256 ? 5.509 -12.967 -0.221 1.00 42.44 284 GLU D N 1
ATOM 5240 C CA . GLU C 1 256 ? 4.299 -13.758 -0.111 1.00 42.44 284 GLU D CA 1
ATOM 5241 C C . GLU C 1 256 ? 3.925 -14.625 -1.304 1.00 42.21 284 GLU D C 1
ATOM 5242 O O . GLU C 1 256 ? 2.820 -14.631 -1.739 1.00 41.55 284 GLU D O 1
ATOM 5248 N N . VAL C 1 257 ? 4.864 -15.422 -1.765 1.00 41.57 285 VAL D N 1
ATOM 5249 C CA . VAL C 1 257 ? 4.630 -16.307 -2.875 1.00 41.44 285 VAL D CA 1
ATOM 5250 C C . VAL C 1 257 ? 3.654 -17.434 -2.595 1.00 41.06 285 VAL D C 1
ATOM 5251 O O . VAL C 1 257 ? 3.137 -18.031 -3.500 1.00 40.76 285 VAL D O 1
ATOM 5255 N N . TYR C 1 258 ? 3.420 -17.737 -1.337 1.00 41.48 286 TYR D N 1
ATOM 5256 C CA . TYR C 1 258 ? 2.439 -18.765 -0.976 1.00 41.67 286 TYR D CA 1
ATOM 5257 C C . TYR C 1 258 ? 1.038 -18.434 -1.508 1.00 42.11 286 TYR D C 1
ATOM 5258 O O . TYR C 1 258 ? 0.285 -19.342 -1.892 1.00 42.14 286 TYR D O 1
ATOM 5267 N N . LYS C 1 259 ? 0.695 -17.141 -1.534 1.00 42.53 287 LYS D N 1
ATOM 5268 C CA . LYS C 1 259 ? -0.553 -16.677 -2.170 1.00 42.45 287 LYS D CA 1
ATOM 5269 C C . LYS C 1 259 ? -0.761 -17.312 -3.544 1.00 42.31 287 LYS D C 1
ATOM 5270 O O . LYS C 1 259 ? -1.892 -17.560 -3.949 1.00 42.05 287 LYS D O 1
ATOM 5276 N N . ASP C 1 260 ? 0.334 -17.578 -4.253 1.00 41.88 288 ASP D N 1
ATOM 5277 C CA . ASP C 1 260 ? 0.283 -18.074 -5.626 1.00 41.71 288 ASP D CA 1
ATOM 5278 C C . ASP C 1 260 ? 0.426 -19.597 -5.752 1.00 41.49 288 ASP D C 1
ATOM 5279 O O . ASP C 1 260 ? 0.562 -20.114 -6.865 1.00 41.50 288 ASP D O 1
ATOM 5284 N N . VAL C 1 261 ? 0.357 -20.317 -4.631 1.00 41.30 289 VAL D N 1
ATOM 5285 C CA . VAL C 1 261 ? 0.638 -21.755 -4.637 1.00 41.34 289 VAL D CA 1
ATOM 5286 C C . VAL C 1 261 ? -0.317 -22.560 -5.509 1.00 41.74 289 VAL D C 1
ATOM 5287 O O . VAL C 1 261 ? 0.055 -23.613 -6.048 1.00 41.36 289 VAL D O 1
ATOM 5291 N N . ASP C 1 262 ? -1.542 -22.065 -5.661 1.00 41.83 290 ASP D N 1
ATOM 5292 C CA . ASP C 1 262 ? -2.568 -22.797 -6.398 1.00 42.12 290 ASP D CA 1
ATOM 5293 C C . ASP C 1 262 ? -2.372 -22.762 -7.903 1.00 41.91 290 ASP D C 1
ATOM 5294 O O . ASP C 1 262 ? -2.885 -23.631 -8.622 1.00 41.97 290 ASP D O 1
ATOM 5299 N N . HIS C 1 263 ? -1.647 -21.748 -8.368 1.00 41.58 291 HIS D N 1
ATOM 5300 C CA . HIS C 1 263 ? -1.352 -21.564 -9.785 1.00 41.35 291 HIS D CA 1
ATOM 5301 C C . HIS C 1 263 ? 0.105 -21.932 -9.995 1.00 39.51 291 HIS D C 1
ATOM 5302 O O . HIS C 1 263 ? 0.999 -21.128 -9.783 1.00 38.20 291 HIS D O 1
ATOM 5309 N N . THR C 1 264 ? 0.317 -23.181 -10.388 1.00 38.84 292 THR D N 1
ATOM 5310 C CA . THR C 1 264 ? 1.649 -23.768 -10.469 1.00 38.02 292 THR D CA 1
ATOM 5311 C C . THR C 1 264 ? 2.647 -22.890 -11.254 1.00 37.94 292 THR D C 1
ATOM 5312 O O . THR C 1 264 ? 3.792 -22.717 -10.834 1.00 38.04 292 THR D O 1
ATOM 5316 N N . ALA C 1 265 ? 2.207 -22.309 -12.369 1.00 36.99 293 ALA D N 1
ATOM 5317 C CA . ALA C 1 265 ? 3.112 -21.538 -13.225 1.00 36.53 293 ALA D CA 1
ATOM 5318 C C . ALA C 1 265 ? 3.652 -20.314 -12.505 1.00 35.55 293 ALA D C 1
ATOM 5319 O O . ALA C 1 265 ? 4.826 -19.972 -12.627 1.00 35.72 293 ALA D O 1
ATOM 5321 N N . THR C 1 266 ? 2.792 -19.671 -11.730 1.00 34.69 294 THR D N 1
ATOM 5322 C CA . THR C 1 266 ? 3.150 -18.464 -11.003 1.00 34.54 294 THR D CA 1
ATOM 5323 C C . THR C 1 266 ? 4.009 -18.739 -9.778 1.00 33.94 294 THR D C 1
ATOM 5324 O O . THR C 1 266 ? 4.889 -17.938 -9.442 1.00 34.78 294 THR D O 1
ATOM 5328 N N . TYR C 1 267 ? 3.702 -19.831 -9.090 1.00 33.10 295 TYR D N 1
ATOM 5329 C CA . TYR C 1 267 ? 4.492 -20.238 -7.941 1.00 32.27 295 TYR D CA 1
ATOM 5330 C C . TYR C 1 267 ? 5.906 -20.536 -8.415 1.00 31.90 295 TYR D C 1
ATOM 5331 O O . TYR C 1 267 ? 6.843 -20.039 -7.876 1.00 32.88 295 TYR D O 1
ATOM 5348 N N . SER C 1 269 ? 7.468 -19.540 -11.203 1.00 32.28 297 SER D N 1
ATOM 5349 C CA . SER C 1 269 ? 8.209 -18.345 -11.660 1.00 32.63 297 SER D CA 1
ATOM 5350 C C . SER C 1 269 ? 8.716 -17.505 -10.507 1.00 32.91 297 SER D C 1
ATOM 5351 O O . SER C 1 269 ? 9.825 -16.984 -10.555 1.00 32.17 297 SER D O 1
ATOM 5354 N N . LYS C 1 270 ? 7.895 -17.352 -9.478 1.00 33.72 298 LYS D N 1
ATOM 5355 C CA . LYS C 1 270 ? 8.295 -16.565 -8.326 1.00 34.82 298 LYS D CA 1
ATOM 5356 C C . LYS C 1 270 ? 9.457 -17.240 -7.580 1.00 34.62 298 LYS D C 1
ATOM 5357 O O . LYS C 1 270 ? 10.368 -16.569 -7.092 1.00 34.51 298 LYS D O 1
ATOM 5371 N N . GLU C 1 272 ? 11.751 -19.218 -8.994 1.00 34.84 300 GLU D N 1
ATOM 5372 C CA . GLU C 1 272 ? 12.926 -19.068 -9.857 1.00 35.45 300 GLU D CA 1
ATOM 5373 C C . GLU C 1 272 ? 13.608 -17.726 -9.614 1.00 35.51 300 GLU D C 1
ATOM 5374 O O . GLU C 1 272 ? 14.832 -17.658 -9.529 1.00 34.99 300 GLU D O 1
ATOM 5380 N N . GLU C 1 273 ? 12.801 -16.673 -9.499 1.00 35.87 301 GLU D N 1
ATOM 5381 C CA . GLU C 1 273 ? 13.309 -15.342 -9.190 1.00 36.41 301 GLU D CA 1
ATOM 5382 C C . GLU C 1 273 ? 14.002 -15.325 -7.845 1.00 36.28 301 GLU D C 1
ATOM 5383 O O . GLU C 1 273 ? 15.052 -14.695 -7.689 1.00 35.18 301 GLU D O 1
ATOM 5389 N N . ILE C 1 274 ? 13.406 -16.012 -6.865 1.00 35.60 302 ILE D N 1
ATOM 5390 C CA . ILE C 1 274 ? 13.974 -16.063 -5.514 1.00 35.41 302 ILE D CA 1
ATOM 5391 C C . ILE C 1 274 ? 15.294 -16.857 -5.517 1.00 35.34 302 ILE D C 1
ATOM 5392 O O . ILE C 1 274 ? 16.299 -16.421 -4.961 1.00 34.28 302 ILE D O 1
ATOM 5397 N N . SER C 1 275 ? 15.286 -18.018 -6.159 1.00 35.22 303 SER D N 1
ATOM 5398 C CA . SER C 1 275 ? 16.508 -18.803 -6.292 1.00 35.41 303 SER D CA 1
ATOM 5399 C C . SER C 1 275 ? 17.609 -18.038 -7.051 1.00 35.18 303 SER D C 1
ATOM 5400 O O . SER C 1 275 ? 18.742 -18.033 -6.612 1.00 32.92 303 SER D O 1
ATOM 5403 N N . ARG C 1 276 ? 17.265 -17.376 -8.157 1.00 36.17 304 ARG D N 1
ATOM 5404 C CA . ARG C 1 276 ? 18.224 -16.509 -8.886 1.00 36.54 304 ARG D CA 1
ATOM 5405 C C . ARG C 1 276 ? 18.883 -15.459 -7.984 1.00 36.27 304 ARG D C 1
ATOM 5406 O O . ARG C 1 276 ? 20.111 -15.359 -7.921 1.00 36.11 304 ARG D O 1
ATOM 5414 N N . ILE C 1 277 ? 18.056 -14.703 -7.273 1.00 36.08 305 ILE D N 1
ATOM 5415 C CA . ILE C 1 277 ? 18.541 -13.628 -6.426 1.00 36.29 305 ILE D CA 1
ATOM 5416 C C . ILE C 1 277 ? 19.514 -14.135 -5.391 1.00 36.17 305 ILE D C 1
ATOM 5417 O O . ILE C 1 277 ? 20.574 -13.554 -5.202 1.00 35.57 305 ILE D O 1
ATOM 5422 N N . ALA C 1 278 ? 19.138 -15.222 -4.714 1.00 35.96 306 ALA D N 1
ATOM 5423 C CA . ALA C 1 278 ? 19.961 -15.799 -3.655 1.00 36.35 306 ALA D CA 1
ATOM 5424 C C . ALA C 1 278 ? 21.261 -16.359 -4.205 1.00 36.36 306 ALA D C 1
ATOM 5425 O O . ALA C 1 278 ? 22.333 -16.043 -3.714 1.00 35.99 306 ALA D O 1
ATOM 5427 N N . TYR C 1 279 ? 21.158 -17.198 -5.226 1.00 37.46 307 TYR D N 1
ATOM 5428 C CA . TYR C 1 279 ? 22.339 -17.817 -5.815 1.00 39.01 307 TYR D CA 1
ATOM 5429 C C . TYR C 1 279 ? 23.281 -16.773 -6.424 1.00 39.69 307 TYR D C 1
ATOM 5430 O O . TYR C 1 279 ? 24.503 -16.897 -6.312 1.00 39.35 307 TYR D O 1
ATOM 5439 N N . GLN C 1 280 ? 22.703 -15.743 -7.040 1.00 41.37 308 GLN D N 1
ATOM 5440 C CA . GLN C 1 280 ? 23.490 -14.677 -7.664 1.00 42.78 308 GLN D CA 1
ATOM 5441 C C . GLN C 1 280 ? 24.118 -13.752 -6.604 1.00 43.53 308 GLN D C 1
ATOM 5442 O O . GLN C 1 280 ? 25.221 -13.224 -6.805 1.00 43.22 308 GLN D O 1
ATOM 5448 N N . ASP C 1 281 ? 23.439 -13.582 -5.466 1.00 44.29 309 ASP D N 1
ATOM 5449 C CA . ASP C 1 281 ? 24.014 -12.867 -4.319 1.00 45.00 309 ASP D CA 1
ATOM 5450 C C . ASP C 1 281 ? 25.219 -13.611 -3.751 1.00 46.74 309 ASP D C 1
ATOM 5451 O O . ASP C 1 281 ? 26.162 -12.996 -3.249 1.00 46.69 309 ASP D O 1
ATOM 5456 N N . ARG C 1 282 ? 25.186 -14.938 -3.823 1.00 48.73 310 ARG D N 1
ATOM 5457 C CA . ARG C 1 282 ? 26.239 -15.753 -3.247 1.00 50.05 310 ARG D CA 1
ATOM 5458 C C . ARG C 1 282 ? 27.519 -15.651 -4.053 1.00 51.34 310 ARG D C 1
ATOM 5459 O O . ARG C 1 282 ? 28.609 -15.574 -3.483 1.00 51.70 310 ARG D O 1
ATOM 5467 N N . LYS C 1 283 ? 27.400 -15.680 -5.373 1.00 52.62 311 LYS D N 1
ATOM 5468 C CA . LYS C 1 283 ? 28.585 -15.644 -6.215 1.00 54.11 311 LYS D CA 1
ATOM 5469 C C . LYS C 1 283 ? 29.270 -14.277 -6.136 1.00 54.34 311 LYS D C 1
ATOM 5470 O O . LYS C 1 283 ? 30.490 -14.189 -6.232 1.00 54.16 311 LYS D O 1
ATOM 5476 N N . LYS C 1 284 ? 28.474 -13.225 -5.935 1.00 55.29 312 LYS D N 1
ATOM 5477 C CA . LYS C 1 284 ? 28.986 -11.855 -5.780 1.00 55.95 312 LYS D CA 1
ATOM 5478 C C . LYS C 1 284 ? 29.843 -11.742 -4.524 1.00 56.44 312 LYS D C 1
ATOM 5479 O O . LYS C 1 284 ? 30.892 -11.103 -4.533 1.00 56.88 312 LYS D O 1
ATOM 5485 N N . ASN C 1 285 ? 29.391 -12.369 -3.446 1.00 57.08 313 ASN D N 1
ATOM 5486 C CA . ASN C 1 285 ? 30.164 -12.439 -2.213 1.00 57.36 313 ASN D CA 1
ATOM 5487 C C . ASN C 1 285 ? 31.407 -13.302 -2.394 1.00 57.55 313 ASN D C 1
ATOM 5488 O O . ASN C 1 285 ? 32.508 -12.880 -2.039 1.00 57.82 313 ASN D O 1
ATOM 5493 N N . LEU C 1 286 ? 31.228 -14.504 -2.943 1.00 57.54 314 LEU D N 1
ATOM 5494 C CA . LEU C 1 286 ? 32.354 -15.426 -3.187 1.00 57.67 314 LEU D CA 1
ATOM 5495 C C . LEU C 1 286 ? 33.507 -14.718 -3.901 1.00 57.61 314 LEU D C 1
ATOM 5496 O O . LEU C 1 286 ? 34.662 -14.821 -3.487 1.00 57.62 314 LEU D O 1
ATOM 5501 N N . GLY C 1 287 ? 33.184 -13.994 -4.965 1.00 57.63 315 GLY D N 1
ATOM 5502 C CA . GLY C 1 287 ? 34.162 -13.142 -5.627 1.00 57.58 315 GLY D CA 1
ATOM 5503 C C . GLY C 1 287 ? 34.425 -11.902 -4.795 1.00 57.50 315 GLY D C 1
ATOM 5504 O O . GLY C 1 287 ? 35.189 -11.031 -5.198 1.00 57.36 315 GLY D O 1
ATOM 5505 N N . ASP C 1 295 ? 30.825 -12.505 8.921 1.00 43.77 323 ASP D N 1
ATOM 5506 C CA . ASP C 1 295 ? 29.756 -12.964 9.801 1.00 43.46 323 ASP D CA 1
ATOM 5507 C C . ASP C 1 295 ? 28.499 -13.351 8.989 1.00 42.91 323 ASP D C 1
ATOM 5508 O O . ASP C 1 295 ? 27.789 -12.487 8.477 1.00 42.65 323 ASP D O 1
ATOM 5513 N N . PRO C 1 296 ? 28.239 -14.663 8.862 1.00 41.98 324 PRO D N 1
ATOM 5514 C CA . PRO C 1 296 ? 27.057 -15.198 8.175 1.00 41.47 324 PRO D CA 1
ATOM 5515 C C . PRO C 1 296 ? 25.717 -14.625 8.655 1.00 40.54 324 PRO D C 1
ATOM 5516 O O . PRO C 1 296 ? 24.804 -14.473 7.851 1.00 40.01 324 PRO D O 1
ATOM 5520 N N . ASN C 1 297 ? 25.606 -14.309 9.946 1.00 40.25 325 ASN D N 1
ATOM 5521 C CA . ASN C 1 297 ? 24.341 -13.819 10.520 1.00 39.75 325 ASN D CA 1
ATOM 5522 C C . ASN C 1 297 ? 23.887 -12.526 9.858 1.00 39.16 325 ASN D C 1
ATOM 5523 O O . ASN C 1 297 ? 22.689 -12.261 9.747 1.00 38.81 325 ASN D O 1
ATOM 5528 N N . LYS C 1 298 ? 24.859 -11.724 9.421 1.00 38.97 326 LYS D N 1
ATOM 5529 C CA . LYS C 1 298 ? 24.592 -10.475 8.722 1.00 38.93 326 LYS D CA 1
ATOM 5530 C C . LYS C 1 298 ? 24.006 -10.720 7.335 1.00 38.37 326 LYS D C 1
ATOM 5531 O O . LYS C 1 298 ? 23.277 -9.885 6.811 1.00 38.26 326 LYS D O 1
ATOM 5545 N N . VAL C 1 300 ? 21.758 -12.916 6.531 1.00 34.62 328 VAL D N 1
ATOM 5546 C CA . VAL C 1 300 ? 20.373 -13.411 6.611 1.00 34.82 328 VAL D CA 1
ATOM 5547 C C . VAL C 1 300 ? 19.466 -12.526 7.472 1.00 35.06 328 VAL D C 1
ATOM 5548 O O . VAL C 1 300 ? 18.413 -12.968 7.928 1.00 34.66 328 VAL D O 1
ATOM 5552 N N . SER C 1 301 ? 19.865 -11.277 7.680 1.00 35.44 329 SER D N 1
ATOM 5553 C CA . SER C 1 301 ? 19.097 -10.369 8.508 1.00 35.58 329 SER D CA 1
ATOM 5554 C C . SER C 1 301 ? 17.977 -9.782 7.672 1.00 36.01 329 SER D C 1
ATOM 5555 O O . SER C 1 301 ? 18.038 -9.795 6.434 1.00 34.02 329 SER D O 1
ATOM 5558 N N . ASP C 1 302 ? 16.963 -9.250 8.363 1.00 36.80 330 ASP D N 1
ATOM 5559 C CA . ASP C 1 302 ? 15.886 -8.503 7.725 1.00 37.87 330 ASP D CA 1
ATOM 5560 C C . ASP C 1 302 ? 16.409 -7.368 6.870 1.00 38.35 330 ASP D C 1
ATOM 5561 O O . ASP C 1 302 ? 15.919 -7.149 5.760 1.00 38.31 330 ASP D O 1
ATOM 5566 N N . LYS C 1 303 ? 17.409 -6.655 7.374 1.00 39.45 331 LYS D N 1
ATOM 5567 C CA . LYS C 1 303 ? 17.986 -5.540 6.612 1.00 40.52 331 LYS D CA 1
ATOM 5568 C C . LYS C 1 303 ? 18.632 -6.056 5.324 1.00 40.67 331 LYS D C 1
ATOM 5569 O O . LYS C 1 303 ? 18.317 -5.597 4.233 1.00 40.36 331 LYS D O 1
ATOM 5575 N N . TYR C 1 304 ? 19.504 -7.042 5.468 1.00 40.91 332 TYR D N 1
ATOM 5576 C CA . TYR C 1 304 ? 20.139 -7.659 4.310 1.00 40.97 332 TYR D CA 1
ATOM 5577 C C . TYR C 1 304 ? 19.145 -8.107 3.238 1.00 40.82 332 TYR D C 1
ATOM 5578 O O . TYR C 1 304 ? 19.341 -7.798 2.065 1.00 41.13 332 TYR D O 1
ATOM 5587 N N . ILE C 1 305 ? 18.081 -8.817 3.623 1.00 40.71 333 ILE D N 1
ATOM 5588 C CA . ILE C 1 305 ? 17.078 -9.290 2.644 1.00 41.21 333 ILE D CA 1
ATOM 5589 C C . ILE C 1 305 ? 16.333 -8.120 1.967 1.00 41.42 333 ILE D C 1
ATOM 5590 O O . ILE C 1 305 ? 15.981 -8.210 0.785 1.00 41.36 333 ILE D O 1
ATOM 5595 N N . SER C 1 306 ? 16.099 -7.035 2.717 1.00 41.70 334 SER D N 1
ATOM 5596 C CA . SER C 1 306 ? 15.511 -5.781 2.169 1.00 41.67 334 SER D CA 1
ATOM 5597 C C . SER C 1 306 ? 16.160 -5.330 0.882 1.00 41.37 334 SER D C 1
ATOM 5598 O O . SER C 1 306 ? 15.492 -4.911 -0.067 1.00 42.12 334 SER D O 1
ATOM 5601 N N . THR C 1 307 ? 17.460 -5.425 0.839 1.00 41.03 335 THR D N 1
ATOM 5602 C CA . THR C 1 307 ? 18.170 -4.828 -0.249 1.00 40.71 335 THR D CA 1
ATOM 5603 C C . THR C 1 307 ? 18.594 -5.813 -1.315 1.00 40.39 335 THR D C 1
ATOM 5604 O O . THR C 1 307 ? 19.321 -5.467 -2.209 1.00 40.06 335 THR D O 1
ATOM 5616 N N . LYS C 1 309 ? 18.319 -7.726 -4.547 1.00 44.05 337 LYS D N 1
ATOM 5617 C CA . LYS C 1 309 ? 17.614 -7.812 -5.801 1.00 45.46 337 LYS D CA 1
ATOM 5618 C C . LYS C 1 309 ? 18.578 -8.065 -6.943 1.00 46.07 337 LYS D C 1
ATOM 5619 O O . LYS C 1 309 ? 18.355 -8.950 -7.750 1.00 47.44 337 LYS D O 1
ATOM 5625 N N . THR D 2 1 ? 25.299 -39.338 0.012 1.00 14.89 352 THR F N 1
ATOM 5626 C CA . THR D 2 1 ? 24.783 -38.364 1.043 1.00 15.19 352 THR F CA 1
ATOM 5627 C C . THR D 2 1 ? 23.544 -38.924 1.763 1.00 14.53 352 THR F C 1
ATOM 5628 O O . THR D 2 1 ? 22.676 -39.531 1.116 1.00 15.08 352 THR F O 1
ATOM 5632 N N . THR D 2 2 ? 23.479 -38.745 3.079 1.00 13.70 353 THR F N 1
ATOM 5633 C CA . THR D 2 2 ? 22.340 -39.167 3.918 1.00 14.04 353 THR F CA 1
ATOM 5634 C C . THR D 2 2 ? 22.065 -38.027 4.917 1.00 14.04 353 THR F C 1
ATOM 5635 O O . THR D 2 2 ? 22.992 -37.347 5.350 1.00 12.91 353 THR F O 1
ATOM 5639 N N . HIS D 2 3 ? 20.795 -37.837 5.223 1.00 13.67 354 HIS F N 1
ATOM 5640 C CA . HIS D 2 3 ? 20.347 -36.896 6.244 1.00 13.91 354 HIS F CA 1
ATOM 5641 C C . HIS D 2 3 ? 19.449 -37.531 7.310 1.00 13.65 354 HIS F C 1
ATOM 5642 O O . HIS D 2 3 ? 18.499 -38.276 6.983 1.00 13.89 354 HIS F O 1
ATOM 5649 N N . PHE D 2 4 ? 19.763 -37.269 8.592 1.00 13.72 355 PHE F N 1
ATOM 5650 C CA . PHE D 2 4 ? 18.889 -37.706 9.681 1.00 13.76 355 PHE F CA 1
ATOM 5651 C C . PHE D 2 4 ? 18.631 -36.587 10.705 1.00 16.30 355 PHE F C 1
ATOM 5652 O O . PHE D 2 4 ? 19.311 -35.542 10.724 1.00 12.62 355 PHE F O 1
ATOM 5660 N N . VAL D 2 5 ? 17.561 -36.779 11.463 1.00 16.37 356 VAL F N 1
ATOM 5661 C CA . VAL D 2 5 ? 17.147 -35.791 12.458 1.00 17.01 356 VAL F CA 1
ATOM 5662 C C . VAL D 2 5 ? 16.754 -36.604 13.699 1.00 16.75 356 VAL F C 1
A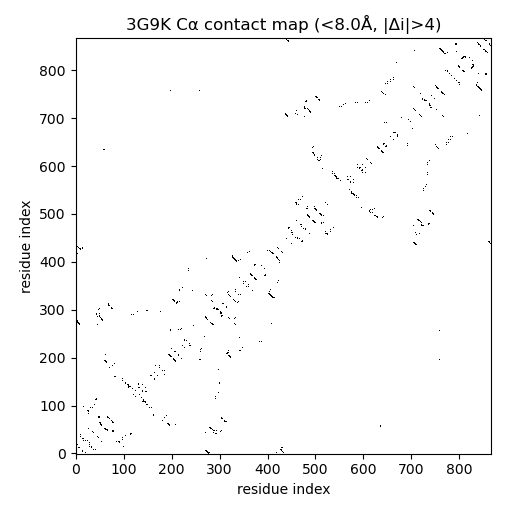TOM 5663 O O . VAL D 2 5 ? 16.079 -37.625 13.587 1.00 14.85 356 VAL F O 1
ATOM 5667 N N . ILE D 2 6 ? 17.152 -36.124 14.880 1.00 17.68 357 ILE F N 1
ATOM 5668 C CA . ILE D 2 6 ? 16.812 -36.785 16.136 1.00 18.75 357 ILE F CA 1
ATOM 5669 C C . ILE D 2 6 ? 16.385 -35.711 17.124 1.00 18.79 357 ILE F C 1
ATOM 5670 O O . ILE D 2 6 ? 16.951 -34.608 17.116 1.00 18.39 357 ILE F O 1
ATOM 5675 N N . ILE D 2 7 ? 15.350 -36.024 17.910 1.00 20.40 358 ILE F N 1
ATOM 5676 C CA . ILE D 2 7 ? 14.930 -35.175 19.032 1.00 20.76 358 ILE F CA 1
ATOM 5677 C C . ILE D 2 7 ? 14.794 -36.036 20.270 1.00 21.62 358 ILE F C 1
ATOM 5678 O O . ILE D 2 7 ? 14.249 -37.146 20.210 1.00 21.30 358 ILE F O 1
ATOM 5683 N N . ASP D 2 8 ? 15.338 -35.540 21.385 1.00 23.39 359 ASP F N 1
ATOM 5684 C CA . ASP D 2 8 ? 15.395 -36.332 22.607 1.00 24.52 359 ASP F CA 1
ATOM 5685 C C . ASP D 2 8 ? 14.455 -35.740 23.664 1.00 24.57 359 ASP F C 1
ATOM 5686 O O . ASP D 2 8 ? 13.832 -34.684 23.459 1.00 23.23 359 ASP F O 1
ATOM 5691 N N . ARG D 2 9 ? 14.370 -36.423 24.791 1.00 25.48 360 ARG F N 1
ATOM 5692 C CA . ARG D 2 9 ? 13.522 -35.956 25.917 1.00 27.11 360 ARG F CA 1
ATOM 5693 C C . ARG D 2 9 ? 13.742 -34.532 26.360 1.00 27.67 360 ARG F C 1
ATOM 5694 O O . ARG D 2 9 ? 12.802 -33.870 26.795 1.00 28.13 360 ARG F O 1
ATOM 5702 N N . ASP D 2 10 ? 14.976 -34.049 26.293 1.00 28.92 361 ASP F N 1
ATOM 5703 C CA . ASP D 2 10 ? 15.226 -32.660 26.664 1.00 29.41 361 ASP F CA 1
ATOM 5704 C C . ASP D 2 10 ? 14.941 -31.669 25.571 1.00 29.03 361 ASP F C 1
ATOM 5705 O O . ASP D 2 10 ? 15.145 -30.480 25.786 1.00 29.30 361 ASP F O 1
ATOM 5710 N N . GLY D 2 11 ? 14.504 -32.115 24.388 1.00 26.70 362 GLY F N 1
ATOM 5711 C CA . GLY D 2 11 ? 14.163 -31.143 23.352 1.00 26.03 362 GLY F CA 1
ATOM 5712 C C . GLY D 2 11 ? 15.378 -30.814 22.491 1.00 24.40 362 GLY F C 1
ATOM 5713 O O . GLY D 2 11 ? 15.346 -29.897 21.673 1.00 23.15 362 GLY F O 1
ATOM 5714 N N . THR D 2 12 ? 16.471 -31.533 22.701 1.00 24.71 363 THR F N 1
ATOM 5715 C CA . THR D 2 12 ? 17.665 -31.242 21.929 1.00 24.24 363 THR F CA 1
ATOM 5716 C C . THR D 2 12 ? 17.447 -31.840 20.564 1.00 23.24 363 THR F C 1
ATOM 5717 O O . THR D 2 12 ? 17.094 -33.015 20.472 1.00 22.25 363 THR F O 1
ATOM 5721 N N . VAL D 2 13 ? 17.707 -31.052 19.524 1.00 21.90 364 VAL F N 1
ATOM 5722 C CA . VAL D 2 13 ? 17.562 -31.514 18.146 1.00 21.83 364 VAL F CA 1
ATOM 5723 C C . VAL D 2 13 ? 18.947 -31.617 17.469 1.00 20.53 364 VAL F C 1
ATOM 5724 O O . VAL D 2 13 ? 19.798 -30.701 17.567 1.00 20.67 364 VAL F O 1
ATOM 5728 N N . VAL D 2 14 ? 19.150 -32.753 16.817 1.00 19.10 365 VAL F N 1
ATOM 5729 C CA . VAL D 2 14 ? 20.313 -32.976 15.974 1.00 17.49 365 VAL F CA 1
ATOM 5730 C C . VAL D 2 14 ? 19.814 -33.083 14.533 1.00 16.89 365 VAL F C 1
ATOM 5731 O O . VAL D 2 14 ? 18.831 -33.779 14.271 1.00 17.26 365 VAL F O 1
ATOM 5735 N N . SER D 2 15 ? 20.459 -32.367 13.614 1.00 16.83 366 SER F N 1
ATOM 5736 C CA . SER D 2 15 ? 20.229 -32.511 12.187 1.00 16.30 366 SER F CA 1
ATOM 5737 C C . SER D 2 15 ? 21.582 -32.631 11.518 1.00 16.47 366 SER F C 1
ATOM 5738 O O . SER D 2 15 ? 22.428 -31.717 11.615 1.00 17.34 366 SER F O 1
ATOM 5741 N N . SER D 2 16 ? 21.799 -33.727 10.801 1.00 15.87 367 SER F N 1
ATOM 5742 C CA . SER D 2 16 ? 23.139 -34.088 10.377 1.00 15.03 367 SER F CA 1
ATOM 5743 C C . SER D 2 16 ? 23.080 -34.653 8.974 1.00 15.55 367 SER F C 1
ATOM 5744 O O . SER D 2 16 ? 22.189 -35.478 8.675 1.00 14.21 367 SER F O 1
ATOM 5747 N N . THR D 2 17 ? 24.012 -34.203 8.145 1.00 15.50 368 THR F N 1
ATOM 5748 C CA . THR D 2 17 ? 24.210 -34.814 6.820 1.00 16.47 368 THR F CA 1
ATOM 5749 C C . THR D 2 17 ? 25.615 -35.339 6.647 1.00 15.94 368 THR F C 1
ATOM 5750 O O . THR D 2 17 ? 26.581 -34.606 6.831 1.00 14.97 368 THR F O 1
ATOM 5754 N N . ASN D 2 18 ? 25.718 -36.628 6.305 1.00 15.88 369 ASN F N 1
ATOM 5755 C CA . ASN D 2 18 ? 26.987 -37.289 6.107 1.00 14.91 369 ASN F CA 1
ATOM 5756 C C . ASN D 2 18 ? 27.048 -37.779 4.646 1.00 14.63 369 ASN F C 1
ATOM 5757 O O . ASN D 2 18 ? 26.008 -38.048 4.046 1.00 13.52 369 ASN F O 1
ATOM 5762 N N . THR D 2 19 ? 28.255 -37.887 4.101 1.00 14.79 370 THR F N 1
ATOM 5763 C CA . THR D 2 19 ? 28.433 -38.174 2.683 1.00 15.42 370 THR F CA 1
ATOM 5764 C C . THR D 2 19 ? 29.810 -38.769 2.409 1.00 16.35 370 THR F C 1
ATOM 5765 O O . THR D 2 19 ? 30.782 -38.448 3.093 1.00 15.97 370 THR F O 1
ATOM 5769 N N . LEU D 2 20 ? 29.851 -39.507 1.295 1.00 18.05 371 LEU F N 1
ATOM 5770 C CA . LEU D 2 20 ? 31.054 -39.937 0.595 1.00 18.08 371 LEU F CA 1
ATOM 5771 C C . LEU D 2 20 ? 31.231 -39.116 -0.659 1.00 18.76 371 LEU F C 1
ATOM 5772 O O . LEU D 2 20 ? 32.204 -39.232 -1.319 1.00 17.11 371 LEU F O 1
ATOM 5777 N N . SER D 2 21 ? 30.227 -38.319 -0.955 1.00 18.77 372 SER F N 1
ATOM 5778 C CA . SER D 2 21 ? 30.058 -37.605 -2.206 1.00 20.54 372 SER F CA 1
ATOM 5779 C C . SER D 2 21 ? 29.381 -38.495 -3.257 1.00 20.90 372 SER F C 1
ATOM 5780 O O . SER D 2 21 ? 28.211 -38.692 -3.179 1.00 24.15 372 SER F O 1
ATOM 5783 N N . ASN D 2 22 ? 30.109 -39.037 -4.197 1.00 21.88 373 ASN F N 1
ATOM 5784 C CA . ASN D 2 22 ? 29.524 -39.956 -5.138 1.00 20.86 373 ASN F CA 1
ATOM 5785 C C . ASN D 2 22 ? 29.046 -41.206 -4.418 1.00 19.43 373 ASN F C 1
ATOM 5786 O O . ASN D 2 22 ? 29.399 -41.402 -3.313 1.00 18.44 373 ASN F O 1
ATOM 5791 N N . PHE D 2 23 ? 28.224 -42.007 -5.068 1.00 18.83 374 PHE F N 1
ATOM 5792 C CA . PHE D 2 23 ? 27.810 -43.294 -4.547 1.00 18.32 374 PHE F CA 1
ATOM 5793 C C . PHE D 2 23 ? 29.032 -44.177 -4.350 1.00 17.84 374 PHE F C 1
ATOM 5794 O O . PHE D 2 23 ? 29.789 -44.366 -5.254 1.00 17.81 374 PHE F O 1
ATOM 5802 N N . PHE D 2 24 ? 29.169 -44.742 -3.171 1.00 17.82 375 PHE F N 1
ATOM 5803 C CA . PHE D 2 24 ? 30.401 -45.484 -2.804 1.00 16.98 375 PHE F CA 1
ATOM 5804 C C . PHE D 2 24 ? 31.679 -44.641 -2.905 1.00 17.10 375 PHE F C 1
ATOM 5805 O O . PHE D 2 24 ? 32.797 -45.177 -2.969 1.00 15.96 375 PHE F O 1
ATOM 5813 N N . GLY D 2 25 ? 31.544 -43.320 -2.891 1.00 16.58 376 GLY F N 1
ATOM 5814 C CA . GLY D 2 25 ? 32.681 -42.455 -3.077 1.00 17.00 376 GLY F CA 1
ATOM 5815 C C . GLY D 2 25 ? 33.392 -42.740 -4.402 1.00 17.26 376 GLY F C 1
ATOM 5816 O O . GLY D 2 25 ? 32.751 -42.797 -5.453 1.00 18.05 376 GLY F O 1
ATOM 5817 N N . THR D 2 26 ? 34.723 -42.913 -4.351 1.00 16.28 377 THR F N 1
ATOM 5818 C CA . THR D 2 26 ? 35.517 -43.253 -5.524 1.00 16.95 377 THR F CA 1
ATOM 5819 C C . THR D 2 26 ? 35.338 -44.704 -5.908 1.00 17.52 377 THR F C 1
ATOM 5820 O O . THR D 2 26 ? 35.764 -45.116 -7.000 1.00 18.13 377 THR F O 1
ATOM 5824 N N . GLY D 2 27 ? 34.761 -45.480 -5.003 1.00 17.24 378 GLY F N 1
ATOM 5825 C CA . GLY D 2 27 ? 34.662 -46.941 -5.154 1.00 17.30 378 GLY F CA 1
ATOM 5826 C C . GLY D 2 27 ? 35.914 -47.657 -4.664 1.00 17.77 378 GLY F C 1
ATOM 5827 O O . GLY D 2 27 ? 35.938 -48.916 -4.589 1.00 17.61 378 GLY F O 1
ATOM 5828 N N . LYS D 2 28 ? 36.957 -46.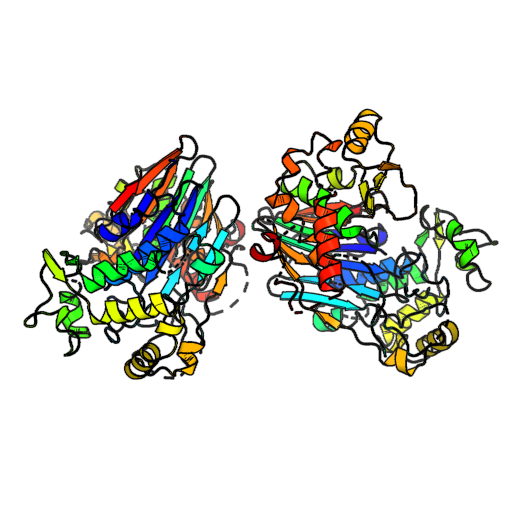895 -4.346 1.00 18.45 379 LYS F N 1
ATOM 5829 C CA . LYS D 2 28 ? 38.192 -47.488 -3.786 1.00 19.62 379 LYS F CA 1
ATOM 5830 C C . LYS D 2 28 ? 37.857 -47.925 -2.379 1.00 19.23 379 LYS F C 1
ATOM 5831 O O . LYS D 2 28 ? 37.008 -47.315 -1.723 1.00 18.11 379 LYS F O 1
ATOM 5837 N N . TYR D 2 29 ? 38.477 -49.019 -1.936 1.00 17.54 380 TYR F N 1
ATOM 5838 C CA . TYR D 2 29 ? 37.938 -49.753 -0.824 1.00 17.90 380 TYR F CA 1
ATOM 5839 C C . TYR D 2 29 ? 39.084 -50.385 -0.099 1.00 18.23 380 TYR F C 1
ATOM 5840 O O . TYR D 2 29 ? 39.902 -51.030 -0.741 1.00 17.58 380 TYR F O 1
ATOM 5849 N N . THR D 2 30 ? 39.135 -50.184 1.219 1.00 18.08 381 THR F N 1
ATOM 5850 C CA . THR D 2 30 ? 40.195 -50.772 2.044 1.00 19.28 381 THR F CA 1
ATOM 5851 C C . THR D 2 30 ? 39.686 -50.954 3.461 1.00 18.53 381 THR F C 1
ATOM 5852 O O . THR D 2 30 ? 38.793 -50.215 3.893 1.00 17.77 381 THR F O 1
ATOM 5856 N N . ALA D 2 31 ? 40.210 -51.982 4.168 1.00 18.91 382 ALA F N 1
ATOM 5857 C CA . ALA D 2 31 ? 39.831 -52.190 5.576 1.00 17.67 382 ALA F CA 1
ATOM 5858 C C . ALA D 2 31 ? 38.297 -52.198 5.788 1.00 16.61 382 ALA F C 1
ATOM 5859 O O . ALA D 2 31 ? 37.788 -51.754 6.828 1.00 18.26 382 ALA F O 1
ATOM 5861 N N . GLY D 2 32 ? 37.571 -52.687 4.787 1.00 16.33 383 GLY F N 1
ATOM 5862 C CA . GLY D 2 32 ? 36.155 -52.901 4.849 1.00 15.69 383 GLY F CA 1
ATOM 5863 C C . GLY D 2 32 ? 35.274 -51.714 4.493 1.00 15.68 383 GLY F C 1
ATOM 5864 O O . GLY D 2 32 ? 34.067 -51.774 4.645 1.00 15.08 383 GLY F O 1
ATOM 5865 N N . PHE D 2 33 ? 35.884 -50.635 4.026 1.00 16.80 384 PHE F N 1
ATOM 5866 C CA . PHE D 2 33 ? 35.102 -49.427 3.756 1.00 16.04 384 PHE F CA 1
ATOM 5867 C C . PHE D 2 33 ? 35.487 -48.718 2.453 1.00 16.29 384 PHE F C 1
ATOM 5868 O O . PHE D 2 33 ? 36.633 -48.766 2.006 1.00 15.33 384 PHE F O 1
ATOM 5876 N N . PHE D 2 34 ? 34.499 -48.003 1.907 1.00 15.57 385 PHE F N 1
ATOM 5877 C CA . PHE D 2 34 ? 34.662 -47.237 0.692 1.00 15.40 385 PHE F CA 1
ATOM 5878 C C . PHE D 2 34 ? 35.221 -45.882 0.996 1.00 15.52 385 PHE F C 1
ATOM 5879 O O . PHE D 2 34 ? 34.853 -45.261 1.989 1.00 17.52 385 PHE F O 1
ATOM 5887 N N . LEU D 2 35 ? 36.080 -45.403 0.105 1.00 16.12 386 LEU F N 1
ATOM 5888 C CA . LEU D 2 35 ? 36.745 -44.113 0.282 1.00 16.24 386 LEU F CA 1
ATOM 5889 C C . LEU D 2 35 ? 36.103 -42.985 -0.530 1.00 16.68 386 LEU F C 1
ATOM 5890 O O . LEU D 2 35 ? 35.893 -43.109 -1.743 1.00 17.15 386 LEU F O 1
ATOM 5895 N N . ASN D 2 36 ? 35.805 -41.886 0.135 1.00 16.89 387 ASN F N 1
ATOM 5896 C CA . ASN D 2 36 ? 35.234 -40.695 -0.441 1.00 17.58 387 ASN F CA 1
ATOM 5897 C C . ASN D 2 36 ? 35.939 -40.170 -1.685 1.00 18.38 387 ASN F C 1
ATOM 5898 O O . ASN D 2 36 ? 37.119 -40.288 -1.818 1.00 16.55 387 ASN F O 1
ATOM 5903 N N . ASN D 2 37 ? 35.181 -39.531 -2.559 1.00 18.99 388 ASN F N 1
ATOM 5904 C CA . ASN D 2 37 ? 35.793 -38.711 -3.574 1.00 20.53 388 ASN F CA 1
ATOM 5905 C C . ASN D 2 37 ? 35.642 -37.242 -3.236 1.00 22.39 388 ASN F C 1
ATOM 5906 O O . ASN D 2 37 ? 34.657 -36.850 -2.693 1.00 21.48 388 ASN F O 1
ATOM 5911 N N . GLN D 2 38 ? 36.657 -36.460 -3.565 1.00 23.73 389 GLN F N 1
ATOM 5912 C CA . GLN D 2 38 ? 36.630 -35.020 -3.435 1.00 26.75 389 GLN F CA 1
ATOM 5913 C C . GLN D 2 38 ? 36.184 -34.427 -4.757 1.00 27.68 389 GLN F C 1
ATOM 5914 O O . GLN D 2 38 ? 36.822 -34.647 -5.794 1.00 26.75 389 GLN F O 1
ATOM 5920 N N . LEU D 2 39 ? 35.094 -33.678 -4.734 1.00 30.25 390 LEU F N 1
ATOM 5921 C CA . LEU D 2 39 ? 34.621 -33.047 -5.956 1.00 33.40 390 LEU F CA 1
ATOM 5922 C C . LEU D 2 39 ? 35.531 -31.861 -6.274 1.00 34.14 390 LEU F C 1
ATOM 5923 O O . LEU D 2 39 ? 35.856 -31.080 -5.377 1.00 34.28 390 LEU F O 1
ATOM 5928 N N . GLN D 2 40 ? 35.913 -31.712 -7.540 1.00 36.63 391 GLN F N 1
ATOM 5929 C CA . GLN D 2 40 ? 36.652 -30.517 -7.987 1.00 37.13 391 GLN F CA 1
ATOM 5930 C C . GLN D 2 40 ? 36.471 -29.282 -7.065 1.00 38.32 391 GLN F C 1
ATOM 5931 O O . GLN D 2 40 ? 35.348 -28.912 -6.668 1.00 39.92 391 GLN F O 1
ATOM 5937 N N . PRO D 2 52 ? 47.236 -25.948 0.901 1.00 49.81 403 PRO F N 1
ATOM 5938 C CA . PRO D 2 52 ? 47.686 -26.882 1.929 1.00 49.21 403 PRO F CA 1
ATOM 5939 C C . PRO D 2 52 ? 46.681 -28.010 2.260 1.00 49.15 403 PRO F C 1
ATOM 5940 O O . PRO D 2 52 ? 46.928 -29.177 1.891 1.00 49.58 403 PRO F O 1
ATOM 5944 N N . GLY D 2 53 ? 45.577 -27.676 2.932 1.00 48.08 404 GLY F N 1
ATOM 5945 C CA . GLY D 2 53 ? 44.632 -28.689 3.371 1.00 47.20 404 GLY F CA 1
ATOM 5946 C C . GLY D 2 53 ? 43.244 -28.205 3.702 1.00 45.49 404 GLY F C 1
ATOM 5947 O O . GLY D 2 53 ? 42.787 -28.390 4.798 1.00 46.41 404 GLY F O 1
ATOM 5948 N N . LYS D 2 54 ? 42.568 -27.581 2.750 1.00 42.63 405 LYS F N 1
ATOM 5949 C CA . LYS D 2 54 ? 41.208 -27.185 2.964 1.00 39.71 405 LYS F CA 1
ATOM 5950 C C . LYS D 2 54 ? 40.388 -28.469 3.039 1.00 37.94 405 LYS F C 1
ATOM 5951 O O . LYS D 2 54 ? 40.921 -29.512 3.366 1.00 36.87 405 LYS F O 1
ATOM 5957 N N . ARG D 2 55 ? 39.110 -28.375 2.738 1.00 35.45 406 ARG F N 1
ATOM 5958 C CA . ARG D 2 55 ? 38.172 -29.459 2.956 1.00 34.77 406 ARG F CA 1
ATOM 5959 C C . ARG D 2 55 ? 37.386 -29.807 1.702 1.00 33.04 406 ARG F C 1
ATOM 5960 O O . ARG D 2 55 ? 37.352 -29.057 0.764 1.00 31.41 406 ARG F O 1
ATOM 5968 N N . SER D 2 56 ? 36.797 -30.988 1.688 1.00 31.26 407 SER F N 1
ATOM 5969 C CA . SER D 2 56 ? 35.967 -31.423 0.572 1.00 31.13 407 SER F CA 1
ATOM 5970 C C . SER D 2 56 ? 34.831 -30.443 0.246 1.00 29.79 407 SER F C 1
ATOM 5971 O O . SER D 2 56 ? 34.206 -29.843 1.142 1.00 28.43 407 SER F O 1
ATOM 5974 N N . ARG D 2 57 ? 34.582 -30.287 -1.048 1.00 28.64 408 ARG F N 1
ATOM 5975 C CA . ARG D 2 57 ? 33.390 -29.608 -1.511 1.00 29.08 408 ARG F CA 1
ATOM 5976 C C . ARG D 2 57 ? 32.158 -30.510 -1.353 1.00 27.19 408 ARG F C 1
ATOM 5977 O O . ARG D 2 57 ? 31.938 -31.454 -2.121 1.00 27.30 408 ARG F O 1
ATOM 5985 N N . THR D 2 58 ? 31.374 -30.182 -0.355 1.00 26.62 409 THR F N 1
ATOM 5986 C CA . THR D 2 58 ? 30.292 -31.013 0.126 1.00 26.92 409 THR F CA 1
ATOM 5987 C C . THR D 2 58 ? 29.042 -30.102 0.274 1.00 26.71 409 THR F C 1
ATOM 5988 O O . THR D 2 58 ? 29.172 -28.889 0.497 1.00 27.17 409 THR F O 1
ATOM 5992 N N . PHE D 2 59 ? 27.853 -30.623 0.089 1.00 31.41 410 PHE F N 1
ATOM 5993 C CA . PHE D 2 59 ? 26.608 -29.846 0.055 1.00 30.55 410 PHE F CA 1
ATOM 5994 C C . PHE D 2 59 ? 25.640 -30.300 1.125 1.00 29.60 410 PHE F C 1
ATOM 5995 O O . PHE D 2 59 ? 25.302 -31.485 1.219 1.00 28.65 410 PHE F O 1
ATOM 6011 N N . ALA D 2 61 ? 22.508 -28.551 4.193 1.00 21.55 412 ALA F N 1
ATOM 6012 C CA . ALA D 2 61 ? 21.876 -27.476 4.930 1.00 22.22 412 ALA F CA 1
ATOM 6013 C C . ALA D 2 61 ? 21.029 -27.971 6.102 1.00 21.36 412 ALA F C 1
ATOM 6014 O O . ALA D 2 61 ? 19.862 -27.734 6.140 1.00 22.17 412 ALA F O 1
ATOM 6016 N N . PRO D 2 62 ? 21.643 -28.678 7.026 1.00 22.12 413 PRO F N 1
ATOM 6017 C CA . PRO D 2 62 ? 20.945 -29.106 8.228 1.00 21.73 413 PRO F CA 1
ATOM 6018 C C . PRO D 2 62 ? 20.449 -27.863 8.943 1.00 22.07 413 PRO F C 1
ATOM 6019 O O . PRO D 2 62 ? 21.216 -26.942 9.118 1.00 21.30 413 PRO F O 1
ATOM 6023 N N . THR D 2 63 ? 19.172 -27.873 9.307 1.00 21.91 414 THR F N 1
ATOM 6024 C CA . THR D 2 63 ? 18.446 -26.686 9.768 1.00 22.24 414 THR F CA 1
ATOM 6025 C C . THR D 2 63 ? 17.527 -27.086 10.934 1.00 22.42 414 THR F C 1
ATOM 6026 O O . THR D 2 63 ? 16.995 -28.236 10.981 1.00 20.50 414 THR F O 1
ATOM 6030 N N . VAL D 2 64 ? 17.387 -26.163 11.902 1.00 22.85 415 VAL F N 1
ATOM 6031 C CA . VAL D 2 64 ? 16.486 -26.321 13.045 1.00 23.21 415 VAL F CA 1
ATOM 6032 C C . VAL D 2 64 ? 15.696 -25.024 13.117 1.00 23.98 415 VAL F C 1
ATOM 6033 O O . VAL D 2 64 ? 16.282 -23.944 13.009 1.00 24.56 415 VAL F O 1
ATOM 6037 N N . LEU D 2 65 ? 14.378 -25.142 13.205 1.00 24.74 416 LEU F N 1
ATOM 6038 C CA . LEU D 2 65 ? 13.472 -23.990 13.349 1.00 25.13 416 LEU F CA 1
ATOM 6039 C C . LEU D 2 65 ? 12.779 -24.133 14.700 1.00 25.90 416 LEU F C 1
ATOM 6040 O O . LEU D 2 65 ? 12.339 -25.228 15.059 1.00 24.08 416 LEU F O 1
ATOM 6045 N N . LYS D 2 66 ? 12.745 -23.037 15.468 1.00 26.94 417 LYS F N 1
ATOM 6046 C CA . LYS D 2 66 ? 12.223 -23.060 16.823 1.00 28.10 417 LYS F CA 1
ATOM 6047 C C . LYS D 2 66 ? 11.357 -21.832 17.053 1.00 28.83 417 LYS F C 1
ATOM 6048 O O . LYS D 2 66 ? 11.767 -20.698 16.762 1.00 28.86 417 LYS F O 1
ATOM 6054 N N . LYS D 2 67 ? 10.155 -22.093 17.554 1.00 30.23 418 LYS F N 1
ATOM 6055 C CA . LYS D 2 67 ? 9.200 -21.050 17.921 1.00 30.78 418 LYS F CA 1
ATOM 6056 C C . LYS D 2 67 ? 8.377 -21.594 19.076 1.00 31.44 418 LYS F C 1
ATOM 6057 O O . LYS D 2 67 ? 8.264 -22.795 19.241 1.00 31.29 418 LYS F O 1
ATOM 6063 N N . ASP D 2 68 ? 7.789 -20.705 19.865 1.00 32.06 419 ASP F N 1
ATOM 6064 C CA . ASP D 2 68 ? 6.897 -21.116 20.933 1.00 33.03 419 ASP F CA 1
ATOM 6065 C C . ASP D 2 68 ? 5.933 -22.126 20.353 1.00 33.24 419 ASP F C 1
ATOM 6066 O O . ASP D 2 68 ? 5.312 -21.878 19.306 1.00 34.46 419 ASP F O 1
ATOM 6071 N N . GLY D 2 69 ? 5.822 -23.276 20.980 1.00 32.54 420 GLY F N 1
ATOM 6072 C CA . GLY D 2 69 ? 4.880 -24.239 20.466 1.00 31.52 420 GLY F CA 1
ATOM 6073 C C . GLY D 2 69 ? 5.407 -25.235 19.427 1.00 31.14 420 GLY F C 1
ATOM 6074 O O . GLY D 2 69 ? 4.816 -26.285 19.296 1.00 29.81 420 GLY F O 1
ATOM 6075 N N . GLU D 2 70 ? 6.507 -24.960 18.717 1.00 29.83 421 GLU F N 1
ATOM 6076 C CA . GLU D 2 70 ? 6.973 -25.932 17.694 1.00 29.67 421 GLU F CA 1
ATOM 6077 C C . GLU D 2 70 ? 8.460 -25.884 17.414 1.00 28.86 421 GLU F C 1
ATOM 6078 O O . GLU D 2 70 ? 9.000 -24.811 17.206 1.00 28.76 421 GLU F O 1
ATOM 6084 N N . THR D 2 71 ? 9.080 -27.067 17.350 1.00 28.02 422 THR F N 1
ATOM 6085 C CA . THR D 2 71 ? 10.488 -27.217 16.953 1.00 27.61 422 THR F CA 1
ATOM 6086 C C . THR D 2 71 ? 10.552 -28.182 15.771 1.00 26.35 422 THR F C 1
ATOM 6087 O O . THR D 2 71 ? 10.010 -29.289 15.862 1.00 26.22 422 THR F O 1
ATOM 6091 N N . ILE D 2 72 ? 11.224 -27.752 14.689 1.00 25.21 423 ILE F N 1
ATOM 6092 C CA . ILE D 2 72 ? 11.409 -28.578 13.500 1.00 24.23 423 ILE F CA 1
ATOM 6093 C C . ILE D 2 72 ? 12.915 -28.828 13.282 1.00 22.84 423 ILE F C 1
ATOM 6094 O O . ILE D 2 72 ? 13.701 -27.913 13.348 1.00 22.92 423 ILE F O 1
ATOM 6099 N N . GLY D 2 73 ? 13.288 -30.065 12.979 1.00 20.58 424 GLY F N 1
ATOM 6100 C CA . GLY D 2 73 ? 14.643 -30.366 12.518 1.00 20.05 424 GLY F CA 1
ATOM 6101 C C . GLY D 2 73 ? 14.461 -30.967 11.132 1.00 18.47 424 GLY F C 1
ATOM 6102 O O . GLY D 2 73 ? 13.597 -31.836 10.961 1.00 16.75 424 GLY F O 1
ATOM 6103 N N . ILE D 2 74 ? 15.220 -30.465 10.151 1.00 17.20 425 ILE F N 1
ATOM 6104 C CA . ILE D 2 74 ? 15.057 -30.845 8.767 1.00 17.60 425 ILE F CA 1
ATOM 6105 C C . ILE D 2 74 ? 16.359 -30.804 7.983 1.00 17.33 425 ILE F C 1
ATOM 6106 O O . ILE D 2 74 ? 17.261 -30.027 8.269 1.00 16.89 425 ILE F O 1
ATOM 6111 N N . GLY D 2 75 ? 16.452 -31.669 6.976 1.00 16.53 426 GLY F N 1
ATOM 6112 C CA . GLY D 2 75 ? 17.567 -31.613 6.046 1.00 15.82 426 GLY F CA 1
ATOM 6113 C C . GLY D 2 75 ? 17.326 -32.500 4.877 1.00 16.09 426 GLY F C 1
ATOM 6114 O O . GLY D 2 75 ? 16.314 -33.219 4.824 1.00 16.50 426 GLY F O 1
ATOM 6115 N N . SER D 2 76 ? 18.241 -32.412 3.905 1.00 16.67 427 SER F N 1
ATOM 6116 C CA . SER D 2 76 ? 18.141 -33.206 2.702 1.00 16.93 427 SER F CA 1
ATOM 6117 C C . SER D 2 76 ? 19.476 -33.346 1.993 1.00 16.16 427 SER F C 1
ATOM 6118 O O . SER D 2 76 ? 20.263 -32.406 1.950 1.00 15.72 427 SER F O 1
ATOM 6121 N N . PRO D 2 77 ? 19.704 -34.493 1.385 1.00 16.55 428 PRO F N 1
ATOM 6122 C CA . PRO D 2 77 ? 20.655 -34.450 0.277 1.00 18.00 428 PRO F CA 1
ATOM 6123 C C . PRO D 2 77 ? 20.130 -33.677 -0.929 1.00 18.13 428 PRO F C 1
ATOM 6124 O O . PRO D 2 77 ? 18.966 -33.234 -0.972 1.00 18.94 428 PRO F O 1
ATOM 6128 N N . GLY D 2 78 ? 20.989 -33.516 -1.930 1.00 19.34 429 GLY F N 1
ATOM 6129 C CA . GLY D 2 78 ? 20.590 -32.834 -3.171 1.00 19.86 429 GLY F CA 1
ATOM 6130 C C . GLY D 2 78 ? 21.627 -31.939 -3.805 1.00 20.79 429 GLY F C 1
ATOM 6131 O O . GLY D 2 78 ? 21.285 -31.140 -4.688 1.00 20.59 429 GLY F O 1
ATOM 6132 N N . GLY D 2 79 ? 22.868 -32.028 -3.358 1.00 21.51 430 GLY F N 1
ATOM 6133 C CA . GLY D 2 79 ? 23.941 -31.250 -3.989 1.00 22.81 430 GLY F CA 1
ATOM 6134 C C . GLY D 2 79 ? 23.630 -29.764 -3.955 1.00 22.73 430 GLY F C 1
ATOM 6135 O O . GLY D 2 79 ? 23.105 -29.231 -2.942 1.00 22.34 430 GLY F O 1
ATOM 6136 N N . ASN D 2 80 ? 23.912 -29.114 -5.095 1.00 23.90 431 ASN F N 1
ATOM 6137 C CA . ASN D 2 80 ? 23.663 -27.696 -5.316 1.00 25.27 431 ASN F CA 1
ATOM 6138 C C . ASN D 2 80 ? 22.217 -27.253 -5.103 1.00 25.07 431 ASN F C 1
ATOM 6139 O O . ASN D 2 80 ? 21.951 -26.035 -4.943 1.00 26.01 431 ASN F O 1
ATOM 6144 N N . ARG D 2 81 ? 21.288 -28.207 -5.200 1.00 24.27 432 ARG F N 1
ATOM 6145 C CA . ARG D 2 81 ? 19.861 -27.901 -5.241 1.00 24.33 432 ARG F CA 1
ATOM 6146 C C . ARG D 2 81 ? 19.172 -27.896 -3.884 1.00 23.78 432 ARG F C 1
ATOM 6147 O O . ARG D 2 81 ? 17.969 -27.625 -3.823 1.00 22.51 432 ARG F O 1
ATOM 6155 N N . ILE D 2 82 ? 19.909 -28.153 -2.809 1.00 22.87 433 ILE F N 1
ATOM 6156 C CA . ILE D 2 82 ? 19.281 -28.236 -1.486 1.00 22.68 433 ILE F CA 1
ATOM 6157 C C . ILE D 2 82 ? 18.389 -27.046 -1.097 1.00 22.72 433 ILE F C 1
ATOM 6158 O O . ILE D 2 82 ? 17.260 -27.238 -0.626 1.00 22.59 433 ILE F O 1
ATOM 6163 N N . PRO D 2 83 ? 18.880 -25.814 -1.252 1.00 22.47 434 PRO F N 1
ATOM 6164 C CA . PRO D 2 83 ? 17.988 -24.695 -0.916 1.00 22.98 434 PRO F CA 1
ATOM 6165 C C . PRO D 2 83 ? 16.699 -24.673 -1.769 1.00 22.99 434 PRO F C 1
ATOM 6166 O O . PRO D 2 83 ? 15.653 -24.248 -1.292 1.00 23.90 434 PRO F O 1
ATOM 6170 N N . GLN D 2 84 ? 16.793 -25.083 -3.032 1.00 22.61 435 GLN F N 1
ATOM 6171 C CA . GLN D 2 84 ? 15.649 -25.090 -3.905 1.00 22.95 435 GLN F CA 1
ATOM 6172 C C . GLN D 2 84 ? 14.672 -26.252 -3.590 1.00 22.86 435 GLN F C 1
ATOM 6173 O O . GLN D 2 84 ? 13.473 -26.148 -3.840 1.00 23.02 435 GLN F O 1
ATOM 6179 N N . ILE D 2 85 ? 15.190 -27.345 -3.044 1.00 21.09 436 ILE F N 1
ATOM 6180 C CA . ILE D 2 85 ? 14.362 -28.454 -2.560 1.00 20.82 436 ILE F CA 1
ATOM 6181 C C . ILE D 2 85 ? 13.617 -28.106 -1.272 1.00 20.11 436 ILE F C 1
ATOM 6182 O O . ILE D 2 85 ? 12.408 -28.339 -1.162 1.00 20.45 436 ILE F O 1
ATOM 6187 N N . LEU D 2 86 ? 14.312 -27.525 -0.303 1.00 20.82 437 LEU F N 1
ATOM 6188 C CA . LEU D 2 86 ? 13.706 -27.217 1.002 1.00 20.86 437 LEU F CA 1
ATOM 6189 C C . LEU D 2 86 ? 12.850 -25.946 1.040 1.00 21.27 437 LEU F C 1
ATOM 6190 O O . LEU D 2 86 ? 11.950 -25.857 1.859 1.00 20.92 437 LEU F O 1
ATOM 6195 N N . THR D 2 87 ? 13.152 -24.943 0.217 1.00 21.72 438 THR F N 1
ATOM 6196 C CA . THR D 2 87 ? 12.388 -23.682 0.317 1.00 21.80 438 THR F CA 1
ATOM 6197 C C . THR D 2 87 ? 10.851 -23.841 0.093 1.00 22.38 438 THR F C 1
ATOM 6198 O O . THR D 2 87 ? 10.062 -23.422 0.947 1.00 23.36 438 THR F O 1
ATOM 6202 N N . PRO D 2 88 ? 10.424 -24.479 -1.006 1.00 21.91 439 PRO F N 1
ATOM 6203 C CA . PRO D 2 88 ? 8.979 -24.644 -1.206 1.00 22.50 439 PRO F CA 1
ATOM 6204 C C . PRO D 2 88 ? 8.337 -25.489 -0.115 1.00 22.14 439 PRO F C 1
ATOM 6205 O O . PRO D 2 88 ? 7.186 -25.270 0.261 1.00 22.33 439 PRO F O 1
ATOM 6209 N N . ILE D 2 89 ? 9.097 -26.460 0.395 1.00 21.77 440 ILE F N 1
ATOM 6210 C CA . ILE D 2 89 ? 8.587 -27.339 1.420 1.00 21.45 440 ILE F CA 1
ATOM 6211 C C . ILE D 2 89 ? 8.260 -26.574 2.699 1.00 22.58 440 ILE F C 1
ATOM 6212 O O . ILE D 2 89 ? 7.146 -26.659 3.230 1.00 22.44 440 ILE F O 1
ATOM 6217 N N . LEU D 2 90 ? 9.206 -25.781 3.167 1.00 23.50 441 LEU F N 1
ATOM 6218 C CA . LEU D 2 90 ? 9.024 -25.028 4.381 1.00 24.34 441 LEU F CA 1
ATOM 6219 C C . LEU D 2 90 ? 8.009 -23.904 4.185 1.00 25.59 441 LEU F C 1
ATOM 6220 O O . LEU D 2 90 ? 7.194 -23.621 5.088 1.00 24.70 441 LEU F O 1
ATOM 6225 N N . ASP D 2 91 ? 8.048 -23.277 3.006 1.00 26.71 442 ASP F N 1
ATOM 6226 C CA . ASP D 2 91 ? 7.087 -22.231 2.646 1.00 26.92 442 ASP F CA 1
ATOM 6227 C C . ASP D 2 91 ? 5.664 -22.779 2.726 1.00 27.17 442 ASP F C 1
ATOM 6228 O O . ASP D 2 91 ? 4.791 -22.205 3.373 1.00 27.51 442 ASP F O 1
ATOM 6233 N N . LYS D 2 92 ? 5.416 -23.898 2.053 1.00 26.57 443 LYS F N 1
ATOM 6234 C CA . LYS D 2 92 ? 4.091 -24.493 2.116 1.00 26.34 443 LYS F CA 1
ATOM 6235 C C . LYS D 2 92 ? 3.739 -24.917 3.532 1.00 26.00 443 LYS F C 1
ATOM 6236 O O . LYS D 2 92 ? 2.587 -24.767 3.963 1.00 25.49 443 LYS F O 1
ATOM 6242 N N . TYR D 2 93 ? 4.719 -25.437 4.268 1.00 26.34 444 TYR F N 1
ATOM 6243 C CA . TYR D 2 93 ? 4.428 -26.003 5.586 1.00 27.07 444 TYR F CA 1
ATOM 6244 C C . TYR D 2 93 ? 4.067 -24.881 6.597 1.00 27.09 444 TYR F C 1
ATOM 6245 O O . TYR D 2 93 ? 3.043 -24.947 7.294 1.00 27.34 444 TYR F O 1
ATOM 6254 N N . THR D 2 94 ? 4.898 -23.854 6.647 1.00 27.69 445 THR F N 1
ATOM 6255 C CA . THR D 2 94 ? 4.724 -22.756 7.608 1.00 27.50 445 THR F CA 1
ATOM 6256 C C . THR D 2 94 ? 3.477 -21.901 7.352 1.00 28.75 445 THR F C 1
ATOM 6257 O O . THR D 2 94 ? 2.994 -21.235 8.277 1.00 29.58 445 THR F O 1
ATOM 6261 N N . HIS D 2 95 ? 2.983 -21.922 6.119 1.00 29.95 446 HIS F N 1
ATOM 6262 C CA . HIS D 2 95 ? 1.758 -21.202 5.704 1.00 30.40 446 HIS F CA 1
ATOM 6263 C C . HIS D 2 95 ? 0.518 -22.094 5.753 1.00 31.13 446 HIS F C 1
ATOM 6264 O O . HIS D 2 95 ? -0.544 -21.700 5.269 1.00 31.93 446 HIS F O 1
ATOM 6271 N N . GLY D 2 96 ? 0.662 -23.305 6.288 1.00 31.01 447 GLY F N 1
ATOM 6272 C CA . GLY D 2 96 ? -0.481 -24.172 6.567 1.00 30.88 447 GLY F CA 1
ATOM 6273 C C . GLY D 2 96 ? -1.117 -24.954 5.425 1.00 31.09 447 GLY F C 1
ATOM 6274 O O . GLY D 2 96 ? -2.260 -25.375 5.552 1.00 30.70 447 GLY F O 1
ATOM 6275 N N . LYS D 2 97 ? -0.391 -25.196 4.334 1.00 30.48 448 LYS F N 1
ATOM 6276 C CA . LYS D 2 97 ? -0.950 -25.945 3.215 1.00 30.61 448 LYS F CA 1
ATOM 6277 C C . LYS D 2 97 ? -1.300 -27.377 3.562 1.00 28.98 448 LYS F C 1
ATOM 6278 O O . LYS D 2 97 ? -2.182 -27.957 2.948 1.00 29.61 448 LYS F O 1
ATOM 6284 N N . GLY D 2 98 ? -0.618 -27.969 4.528 1.00 26.91 449 GLY F N 1
ATOM 6285 C CA . GLY D 2 98 ? -0.893 -29.354 4.846 1.00 25.31 449 GLY F CA 1
ATOM 6286 C C . GLY D 2 98 ? 0.224 -29.976 5.649 1.00 23.30 449 GLY F C 1
ATOM 6287 O O . GLY D 2 98 ? 1.124 -29.285 6.133 1.00 22.00 449 GLY F O 1
ATOM 6288 N N . SER D 2 99 ? 0.184 -31.292 5.750 1.00 21.07 450 SER F N 1
ATOM 6289 C CA . SER D 2 99 ? 1.134 -31.994 6.583 1.00 20.11 450 SER F CA 1
ATOM 6290 C C . SER D 2 99 ? 2.497 -31.955 5.924 1.00 19.78 450 SER F C 1
ATOM 6291 O O . SER D 2 99 ? 2.613 -31.937 4.672 1.00 18.19 450 SER F O 1
ATOM 6294 N N . LEU D 2 100 ? 3.522 -31.972 6.761 1.00 19.12 451 LEU F N 1
ATOM 6295 C CA . LEU D 2 100 ? 4.884 -31.960 6.232 1.00 19.26 451 LEU F CA 1
ATOM 6296 C C . LEU D 2 100 ? 5.109 -33.190 5.378 1.00 17.95 451 LEU F C 1
ATOM 6297 O O . LEU D 2 100 ? 5.748 -33.088 4.328 1.00 18.87 451 LEU F O 1
ATOM 6302 N N . GLN D 2 101 ? 4.575 -34.352 5.785 1.00 17.62 452 GLN F N 1
ATOM 6303 C CA . GLN D 2 101 ? 4.708 -35.526 4.950 1.00 17.62 452 GLN F CA 1
ATOM 6304 C C . GLN D 2 101 ? 4.094 -35.341 3.553 1.00 18.07 452 GLN F C 1
ATOM 6305 O O . GLN D 2 101 ? 4.717 -35.772 2.531 1.00 17.38 452 GLN F O 1
ATOM 6311 N N . ASP D 2 102 ? 2.920 -34.677 3.471 1.00 18.03 453 ASP F N 1
ATOM 6312 C CA . ASP D 2 102 ? 2.244 -34.576 2.176 1.00 17.94 453 ASP F CA 1
ATOM 6313 C C . ASP D 2 102 ? 3.060 -33.661 1.273 1.00 18.87 453 ASP F C 1
ATOM 6314 O O . ASP D 2 102 ? 3.250 -33.928 0.091 1.00 19.32 453 ASP F O 1
ATOM 6319 N N . ILE D 2 103 ? 3.544 -32.586 1.875 1.00 19.17 454 ILE F N 1
ATOM 6320 C CA . ILE D 2 103 ? 4.374 -31.586 1.196 1.00 19.52 454 ILE F CA 1
ATOM 6321 C C . ILE D 2 103 ? 5.690 -32.179 0.683 1.00 19.78 454 ILE F C 1
ATOM 6322 O O . ILE D 2 103 ? 6.139 -31.818 -0.390 1.00 20.51 454 ILE F O 1
ATOM 6327 N N . ILE D 2 104 ? 6.252 -33.111 1.457 1.00 18.43 455 ILE F N 1
ATOM 6328 C CA . ILE D 2 104 ? 7.499 -33.814 1.106 1.00 18.92 455 ILE F CA 1
ATOM 6329 C C . ILE D 2 104 ? 7.215 -34.785 -0.039 1.00 18.49 455 ILE F C 1
ATOM 6330 O O . ILE D 2 104 ? 8.000 -34.879 -0.987 1.00 18.35 455 ILE F O 1
ATOM 6335 N N . ASN D 2 105 ? 6.021 -35.396 -0.035 1.00 18.54 456 ASN F N 1
ATOM 6336 C CA . ASN D 2 105 ? 5.624 -36.323 -1.099 1.00 20.07 456 ASN F CA 1
ATOM 6337 C C . ASN D 2 105 ? 5.399 -35.679 -2.477 1.00 20.03 456 ASN F C 1
ATOM 6338 O O . ASN D 2 105 ? 5.457 -36.341 -3.503 1.00 20.96 456 ASN F O 1
ATOM 6343 N N . GLU D 2 106 ? 5.022 -34.425 -2.457 1.00 20.78 457 GLU F N 1
ATOM 6344 C CA . GLU D 2 106 ? 4.725 -33.656 -3.667 1.00 22.53 457 GLU F CA 1
ATOM 6345 C C . GLU D 2 106 ? 5.872 -33.640 -4.655 1.00 23.38 457 GLU F C 1
ATOM 6346 O O . GLU D 2 106 ? 7.042 -33.551 -4.247 1.00 22.12 457 GLU F O 1
ATOM 6352 N N . TYR D 2 107 ? 5.533 -33.727 -5.941 1.00 23.91 458 TYR F N 1
ATOM 6353 C CA . TYR D 2 107 ? 6.553 -33.713 -7.004 1.00 24.54 458 TYR F CA 1
ATOM 6354 C C . TYR D 2 107 ? 7.291 -32.357 -6.970 1.00 24.03 458 TYR F C 1
ATOM 6355 O O . TYR D 2 107 ? 6.730 -31.345 -6.548 1.00 24.81 458 TYR F O 1
ATOM 6364 N N . ARG D 2 108 ? 8.578 -32.353 -7.328 1.00 23.42 459 ARG F N 1
ATOM 6365 C CA . ARG D 2 108 ? 9.435 -31.200 -7.122 1.00 22.33 459 ARG F CA 1
ATOM 6366 C C . ARG D 2 108 ? 9.912 -30.600 -8.445 1.00 22.88 459 ARG F C 1
ATOM 6367 O O . ARG D 2 108 ? 9.753 -31.201 -9.505 1.00 22.63 459 ARG F O 1
ATOM 6375 N N . PHE D 2 109 ? 10.445 -29.391 -8.340 1.00 23.66 460 PHE F N 1
ATOM 6376 C CA . PHE D 2 109 ? 11.105 -28.710 -9.444 1.00 24.30 460 PHE F CA 1
ATOM 6377 C C . PHE D 2 109 ? 12.303 -27.898 -8.934 1.00 24.40 460 PHE F C 1
ATOM 6378 O O . PHE D 2 109 ? 12.332 -27.479 -7.780 1.00 23.25 460 PHE F O 1
ATOM 6386 N N . THR D 2 110 ? 13.272 -27.640 -9.820 1.00 24.94 461 THR F N 1
ATOM 6387 C CA . THR D 2 110 ? 14.450 -26.875 -9.484 1.00 26.13 461 THR F CA 1
ATOM 6388 C C . THR D 2 110 ? 14.847 -26.151 -10.765 1.00 27.98 461 THR F C 1
ATOM 6389 O O . THR D 2 110 ? 14.523 -26.634 -11.834 1.00 28.12 461 THR F O 1
ATOM 6393 N N . PHE D 2 111 ? 15.504 -25.016 -10.648 1.00 29.24 462 PHE F N 1
ATOM 6394 C CA . PHE D 2 111 ? 15.939 -24.249 -11.801 1.00 30.99 462 PHE F CA 1
ATOM 6395 C C . PHE D 2 111 ? 17.414 -24.261 -11.994 1.00 32.96 462 PHE F C 1
ATOM 6396 O O . PHE D 2 111 ? 18.155 -24.299 -11.072 1.00 33.28 462 PHE F O 1
ATOM 6404 N N . GLU D 2 112 ? 17.830 -24.210 -13.230 1.00 35.79 463 GLU F N 1
ATOM 6405 C CA . GLU D 2 112 ? 19.183 -23.831 -13.537 1.00 36.75 463 GLU F CA 1
ATOM 6406 C C . GLU D 2 112 ? 19.150 -22.805 -14.645 1.00 37.38 463 GLU F C 1
ATOM 6407 O O . GLU D 2 112 ? 18.715 -23.071 -15.715 1.00 36.87 463 GLU F O 1
ATOM 6413 N N . LYS D 2 113 ? 19.600 -21.617 -14.337 1.00 38.29 464 LYS F N 1
ATOM 6414 C CA . LYS D 2 113 ? 19.371 -20.486 -15.189 1.00 39.62 464 LYS F CA 1
ATOM 6415 C C . LYS D 2 113 ? 17.924 -20.479 -15.608 1.00 39.70 464 LYS F C 1
ATOM 6416 O O . LYS D 2 113 ? 17.065 -20.315 -14.793 1.00 40.15 464 LYS F O 1
ATOM 6422 N N . ASN D 2 114 ? 17.657 -20.664 -16.880 1.00 40.22 465 ASN F N 1
ATOM 6423 C CA . ASN D 2 114 ? 16.336 -20.450 -17.388 1.00 40.12 465 ASN F CA 1
ATOM 6424 C C . ASN D 2 114 ? 15.604 -21.740 -17.630 1.00 39.69 465 ASN F C 1
ATOM 6425 O O . ASN D 2 114 ? 14.543 -21.714 -18.177 1.00 40.33 465 ASN F O 1
ATOM 6430 N N . THR D 2 115 ? 16.174 -22.866 -17.228 1.00 39.25 466 THR F N 1
ATOM 6431 C CA . THR D 2 115 ? 15.484 -24.150 -17.308 1.00 38.45 466 THR F CA 1
ATOM 6432 C C . THR D 2 115 ? 14.867 -24.548 -15.983 1.00 37.15 466 THR F C 1
ATOM 6433 O O . THR D 2 115 ? 15.497 -24.490 -14.978 1.00 36.36 466 THR F O 1
ATOM 6437 N N . ALA D 2 116 ? 13.639 -24.998 -16.020 1.00 35.97 467 ALA F N 1
ATOM 6438 C CA . ALA D 2 116 ? 13.060 -25.649 -14.885 1.00 34.49 467 ALA F CA 1
ATOM 6439 C C . ALA D 2 116 ? 13.049 -27.144 -15.030 1.00 33.85 467 ALA F C 1
ATOM 6440 O O . ALA D 2 116 ? 12.451 -27.653 -15.917 1.00 33.00 467 ALA F O 1
ATOM 6442 N N . TYR D 2 117 ? 13.737 -27.826 -14.118 1.00 32.41 468 TYR F N 1
ATOM 6443 C CA . TYR D 2 117 ? 13.803 -29.287 -14.124 1.00 32.02 468 TYR F CA 1
ATOM 6444 C C . TYR D 2 117 ? 12.712 -29.871 -13.247 1.00 30.60 468 TYR F C 1
ATOM 6445 O O . TYR D 2 117 ? 12.522 -29.442 -12.116 1.00 28.70 468 TYR F O 1
ATOM 6454 N N . THR D 2 118 ? 12.028 -30.875 -13.764 1.00 29.57 469 THR F N 1
ATOM 6455 C CA . THR D 2 118 ? 10.719 -31.245 -13.258 1.00 29.18 469 THR F CA 1
ATOM 6456 C C . THR D 2 118 ? 10.709 -32.733 -12.953 1.00 28.36 469 THR F C 1
ATOM 6457 O O . THR D 2 118 ? 11.199 -33.508 -13.748 1.00 27.46 469 THR F O 1
ATOM 6461 N N . GLU D 2 119 ? 10.161 -33.134 -11.806 1.00 28.03 470 GLU F N 1
ATOM 6462 C CA . GLU D 2 119 ? 10.217 -34.549 -11.402 1.00 28.65 470 GLU F CA 1
ATOM 6463 C C . GLU D 2 119 ? 9.213 -35.401 -12.162 1.00 29.16 470 GLU F C 1
ATOM 6464 O O . GLU D 2 119 ? 9.399 -36.612 -12.355 1.00 29.93 470 GLU F O 1
ATOM 6470 N N . ILE D 2 120 ? 8.129 -34.762 -12.575 1.00 31.16 471 ILE F N 1
ATOM 6471 C CA . ILE D 2 120 ? 7.190 -35.358 -13.515 1.00 32.58 471 ILE F CA 1
ATOM 6472 C C . ILE D 2 120 ? 6.984 -34.398 -14.672 1.00 33.96 471 ILE F C 1
ATOM 6473 O O . ILE D 2 120 ? 7.432 -33.249 -14.628 1.00 32.75 471 ILE F O 1
ATOM 6478 N N . GLN D 2 121 ? 6.270 -34.955 -15.730 1.00 42.24 472 GLN F N 1
ATOM 6479 C CA . GLN D 2 121 ? 5.835 -34.123 -16.841 1.00 43.85 472 GLN F CA 1
ATOM 6480 C C . GLN D 2 121 ? 4.734 -33.178 -16.411 1.00 44.35 472 GLN F C 1
ATOM 6481 O O . GLN D 2 121 ? 3.679 -33.604 -15.942 1.00 44.73 472 GLN F O 1
ATOM 6487 N N . LEU D 2 122 ? 5.070 -31.819 -16.562 1.00 40.82 473 LEU F N 1
ATOM 6488 C CA . LEU D 2 122 ? 4.055 -30.821 -16.337 1.00 42.17 473 LEU F CA 1
ATOM 6489 C C . LEU D 2 122 ? 3.057 -30.871 -17.515 1.00 42.92 473 LEU F C 1
ATOM 6490 O O . LEU D 2 122 ? 3.363 -31.417 -18.569 1.00 42.25 473 LEU F O 1
ATOM 6495 N N . SER D 2 123 ? 1.859 -30.331 -17.322 1.00 44.18 474 SER F N 1
ATOM 6496 C CA . SER D 2 123 ? 0.880 -30.268 -18.415 1.00 45.02 474 SER F CA 1
ATOM 6497 C C . SER D 2 123 ? 1.331 -29.235 -19.451 1.00 45.98 474 SER F C 1
ATOM 6498 O O . SER D 2 123 ? 2.274 -28.477 -19.222 1.00 46.66 474 SER F O 1
ATOM 6501 N N . SER D 2 124 ? 0.659 -29.203 -20.597 1.00 47.09 475 SER F N 1
ATOM 6502 C CA . SER D 2 124 ? 0.970 -28.205 -21.630 1.00 47.16 475 SER F CA 1
ATOM 6503 C C . SER D 2 124 ? 0.631 -26.776 -21.194 1.00 47.21 475 SER F C 1
ATOM 6504 O O . SER D 2 124 ? 1.312 -25.836 -21.578 1.00 46.84 475 SER F O 1
ATOM 6507 N N . GLU D 2 125 ? -0.394 -26.616 -20.364 1.00 48.19 476 GLU F N 1
ATOM 6508 C CA . GLU D 2 125 ? -0.820 -25.278 -19.938 1.00 48.55 476 GLU F CA 1
ATOM 6509 C C . GLU D 2 125 ? 0.154 -24.605 -18.971 1.00 48.94 476 GLU F C 1
ATOM 6510 O O . GLU D 2 125 ? 0.406 -23.392 -19.067 1.00 48.89 476 GLU F O 1
ATOM 6516 N N . VAL D 2 126 ? 0.684 -25.388 -18.029 1.00 49.41 477 VAL F N 1
ATOM 6517 C CA . VAL D 2 126 ? 1.745 -24.905 -17.144 1.00 49.16 477 VAL F CA 1
ATOM 6518 C C . VAL D 2 126 ? 3.008 -24.649 -17.953 1.00 49.12 477 VAL F C 1
ATOM 6519 O O . VAL D 2 126 ? 3.659 -23.630 -17.763 1.00 49.20 477 VAL F O 1
ATOM 6523 N N . LYS D 2 127 ? 3.334 -25.556 -18.872 1.00 49.49 478 LYS F N 1
ATOM 6524 C CA . LYS D 2 127 ? 4.470 -25.359 -19.778 1.00 50.04 478 LYS F CA 1
ATOM 6525 C C . LYS D 2 127 ? 4.349 -24.040 -20.556 1.00 50.07 478 LYS F C 1
ATOM 6526 O O . LYS D 2 127 ? 5.305 -23.260 -20.629 1.00 50.04 478 LYS F O 1
ATOM 6532 N N . ASN D 2 128 ? 3.165 -23.792 -21.116 1.00 50.42 479 ASN F N 1
ATOM 6533 C CA . ASN D 2 128 ? 2.913 -22.588 -21.906 1.00 50.55 479 ASN F CA 1
ATOM 6534 C C . ASN D 2 128 ? 3.151 -21.326 -21.103 1.00 50.50 479 ASN F C 1
ATOM 6535 O O . ASN D 2 128 ? 3.913 -20.449 -21.510 1.00 50.58 479 ASN F O 1
ATOM 6540 N N . GLU D 2 129 ? 2.497 -21.238 -19.953 1.00 50.53 480 GLU F N 1
ATOM 6541 C CA . GLU D 2 129 ? 2.646 -20.078 -19.074 1.00 50.97 480 GLU F CA 1
ATOM 6542 C C . GLU D 2 129 ? 4.115 -19.820 -18.722 1.00 51.12 480 GLU F C 1
ATOM 6543 O O . GLU D 2 129 ? 4.599 -18.682 -18.803 1.00 50.86 480 GLU F O 1
ATOM 6549 N N . LEU D 2 130 ? 4.813 -20.891 -18.344 1.00 51.34 481 LEU F N 1
ATOM 6550 C CA . LEU D 2 130 ? 6.244 -20.835 -18.053 1.00 51.43 481 LEU F CA 1
ATOM 6551 C C . LEU D 2 130 ? 7.049 -20.372 -19.269 1.00 51.73 481 LEU F C 1
ATOM 6552 O O . LEU D 2 130 ? 7.958 -19.545 -19.127 1.00 51.11 481 LEU F O 1
ATOM 6557 N N . SER D 2 131 ? 6.706 -20.906 -20.447 1.00 52.20 482 SER F N 1
ATOM 6558 C CA . SER D 2 131 ? 7.364 -20.539 -21.715 1.00 52.91 482 SER F CA 1
ATOM 6559 C C . SER D 2 131 ? 7.373 -19.035 -21.963 1.00 53.27 482 SER F C 1
ATOM 6560 O O . SER D 2 131 ? 8.400 -18.477 -22.348 1.00 53.40 482 SER F O 1
ATOM 6563 N N . ARG D 2 132 ? 6.236 -18.383 -21.731 1.00 53.68 483 ARG F N 1
ATOM 6564 C CA . ARG D 2 132 ? 6.128 -16.927 -21.911 1.00 54.10 483 ARG F CA 1
ATOM 6565 C C . ARG D 2 132 ? 7.102 -16.109 -21.067 1.00 54.17 483 ARG F C 1
ATOM 6566 O O . ARG D 2 132 ? 7.468 -14.991 -21.447 1.00 54.12 483 ARG F O 1
ATOM 6574 N N . LYS D 2 133 ? 7.507 -16.661 -19.922 1.00 54.01 484 LYS F N 1
ATOM 6575 C CA . LYS D 2 133 ? 8.130 -15.874 -18.860 1.00 53.91 484 LYS F CA 1
ATOM 6576 C C . LYS D 2 133 ? 9.676 -15.780 -18.723 1.00 53.36 484 LYS F C 1
ATOM 6577 O O . LYS D 2 133 ? 10.133 -15.275 -17.708 1.00 53.97 484 LYS F O 1
ATOM 6583 N N . GLY D 2 134 ? 10.512 -16.254 -19.647 1.00 52.63 485 GLY F N 1
ATOM 6584 C CA . GLY D 2 134 ? 10.254 -17.324 -20.584 1.00 51.96 485 GLY F CA 1
ATOM 6585 C C . GLY D 2 134 ? 11.200 -18.442 -20.168 1.00 51.45 485 GLY F C 1
ATOM 6586 O O . GLY D 2 134 ? 12.419 -18.366 -20.382 1.00 51.50 485 GLY F O 1
ATOM 6587 N N . LEU D 2 135 ? 10.626 -19.466 -19.542 1.00 50.40 486 LEU F N 1
ATOM 6588 C CA . LEU D 2 135 ? 11.373 -20.550 -18.926 1.00 49.37 486 LEU F CA 1
ATOM 6589 C C . LEU D 2 135 ? 11.080 -21.851 -19.673 1.00 48.95 486 LEU F C 1
ATOM 6590 O O . LEU D 2 135 ? 9.921 -22.164 -19.941 1.00 49.06 486 LEU F O 1
ATOM 6595 N N . ASN D 2 136 ? 12.117 -22.607 -20.019 1.00 48.36 487 ASN F N 1
ATOM 6596 C CA . ASN D 2 136 ? 11.911 -23.950 -20.569 1.00 48.17 487 ASN F CA 1
ATOM 6597 C C . ASN D 2 136 ? 11.713 -24.981 -19.454 1.00 47.21 487 ASN F C 1
ATOM 6598 O O . ASN D 2 136 ? 12.203 -24.817 -18.340 1.00 47.41 487 ASN F O 1
ATOM 6603 N N . VAL D 2 137 ? 10.957 -26.021 -19.764 1.00 46.02 488 VAL F N 1
ATOM 6604 C CA . VAL D 2 137 ? 10.637 -27.064 -18.822 1.00 45.19 488 VAL F CA 1
ATOM 6605 C C . VAL D 2 137 ? 11.195 -28.350 -19.374 1.00 44.79 488 VAL F C 1
ATOM 6606 O O . VAL D 2 137 ? 10.886 -28.734 -20.493 1.00 44.56 488 VAL F O 1
ATOM 6610 N N . LYS D 2 138 ? 12.041 -29.009 -18.591 1.00 44.01 489 LYS F N 1
ATOM 6611 C CA . LYS D 2 138 ? 12.525 -30.317 -18.942 1.00 43.56 489 LYS F CA 1
ATOM 6612 C C . LYS D 2 138 ? 12.263 -31.177 -17.735 1.00 42.49 489 LYS F C 1
ATOM 6613 O O . LYS D 2 138 ? 12.572 -30.774 -16.617 1.00 41.65 489 LYS F O 1
ATOM 6619 N N . LYS D 2 139 ? 11.647 -32.333 -17.961 1.00 41.44 490 LYS F N 1
ATOM 6620 C CA . LYS D 2 139 ? 11.523 -33.331 -16.937 1.00 40.88 490 LYS F CA 1
ATOM 6621 C C . LYS D 2 139 ? 12.927 -33.837 -16.715 1.00 40.32 490 LYS F C 1
ATOM 6622 O O . LYS D 2 139 ? 13.690 -33.949 -17.674 1.00 40.03 490 LYS F O 1
ATOM 6628 N N . LYS D 2 140 ? 13.272 -34.130 -15.463 1.00 39.31 491 LYS F N 1
ATOM 6629 C CA . LYS D 2 140 ? 14.602 -34.634 -15.134 1.00 38.66 491 LYS F CA 1
ATOM 6630 C C . LYS D 2 140 ? 14.481 -36.000 -14.507 1.00 38.01 491 LYS F C 1
ATOM 6631 O O . LYS D 2 140 ? 13.704 -36.189 -13.582 1.00 37.19 491 LYS F O 1
ATOM 6637 N N . VAL D 2 141 ? 15.245 -36.947 -15.032 1.00 38.04 492 VAL F N 1
ATOM 6638 C CA . VAL D 2 141 ? 15.464 -38.238 -14.377 1.00 37.81 492 VAL F CA 1
ATOM 6639 C C . VAL D 2 141 ? 16.982 -38.404 -14.218 1.00 37.69 492 VAL F C 1
ATOM 6640 O O . VAL D 2 141 ? 17.739 -38.415 -15.200 1.00 38.38 492 VAL F O 1
ATOM 6644 N N . SER D 2 142 ? 17.425 -38.493 -12.970 1.00 37.31 493 SER F N 1
ATOM 6645 C CA . SER D 2 142 ? 18.851 -38.536 -12.645 1.00 36.60 493 SER F CA 1
ATOM 6646 C C . SER D 2 142 ? 18.977 -38.908 -11.177 1.00 35.81 493 SER F C 1
ATOM 6647 O O . SER D 2 142 ? 18.301 -38.327 -10.352 1.00 35.34 493 SER F O 1
ATOM 6650 N N . PRO D 2 143 ? 19.839 -39.885 -10.850 1.00 35.09 494 PRO F N 1
ATOM 6651 C CA . PRO D 2 143 ? 19.952 -40.338 -9.461 1.00 34.37 494 PRO F CA 1
ATOM 6652 C C . PRO D 2 143 ? 20.110 -39.193 -8.474 1.00 32.84 494 PRO F C 1
ATOM 6653 O O . PRO D 2 143 ? 20.986 -38.345 -8.654 1.00 33.00 494 PRO F O 1
ATOM 6657 N N . ALA D 2 144 ? 19.246 -39.160 -7.463 1.00 30.91 495 ALA F N 1
ATOM 6658 C CA . ALA D 2 144 ? 19.396 -38.239 -6.353 1.00 28.51 495 ALA F CA 1
ATOM 6659 C C . ALA D 2 144 ? 19.121 -36.782 -6.694 1.00 27.65 495 ALA F C 1
ATOM 6660 O O . ALA D 2 144 ? 19.433 -35.925 -5.874 1.00 28.34 495 ALA F O 1
ATOM 6662 N N . PHE D 2 145 ? 18.565 -36.479 -7.868 1.00 25.31 496 PHE F N 1
ATOM 6663 C CA . PHE D 2 145 ? 18.477 -35.079 -8.279 1.00 24.68 496 PHE F CA 1
ATOM 6664 C C . PHE D 2 145 ? 17.602 -34.275 -7.331 1.00 22.54 496 PHE F C 1
ATOM 6665 O O . PHE D 2 145 ? 17.949 -33.152 -6.992 1.00 22.69 496 PHE F O 1
ATOM 6673 N N . PHE D 2 146 ? 16.480 -34.852 -6.913 1.00 21.80 497 PHE F N 1
ATOM 6674 C CA . PHE D 2 146 ? 15.398 -34.080 -6.314 1.00 21.13 497 PHE F CA 1
ATOM 6675 C C . PHE D 2 146 ? 15.342 -34.288 -4.804 1.00 20.45 497 PHE F C 1
ATOM 6676 O O . PHE D 2 146 ? 14.504 -33.703 -4.119 1.00 20.05 497 PHE F O 1
ATOM 6684 N N . GLY D 2 147 ? 16.344 -34.951 -4.230 1.00 20.83 498 GLY F N 1
ATOM 6685 C CA . GLY D 2 147 ? 16.581 -34.965 -2.797 1.00 20.55 498 GLY F CA 1
ATOM 6686 C C . GLY D 2 147 ? 15.922 -36.073 -2.003 1.00 20.75 498 GLY F C 1
ATOM 6687 O O . GLY D 2 147 ? 15.416 -36.962 -2.547 1.00 20.70 498 GLY F O 1
ATOM 6688 N N . GLY D 2 148 ? 15.966 -35.947 -0.687 1.00 21.84 499 GLY F N 1
ATOM 6689 C CA . GLY D 2 148 ? 15.493 -36.918 0.251 1.00 20.83 499 GLY F CA 1
ATOM 6690 C C . GLY D 2 148 ? 15.346 -36.304 1.646 1.00 18.08 499 GLY F C 1
ATOM 6691 O O . GLY D 2 148 ? 16.164 -36.456 2.501 1.00 16.43 499 GLY F O 1
ATOM 6692 N N . VAL D 2 149 ? 14.251 -35.596 1.802 1.00 16.16 500 VAL F N 1
ATOM 6693 C CA . VAL D 2 149 ? 13.999 -34.766 2.958 1.00 15.52 500 VAL F CA 1
ATOM 6694 C C . VAL D 2 149 ? 13.617 -35.583 4.165 1.00 16.35 500 VAL F C 1
ATOM 6695 O O . VAL D 2 149 ? 12.780 -36.399 4.083 1.00 15.68 500 VAL F O 1
ATOM 6699 N N . GLN D 2 150 ? 14.267 -35.325 5.277 1.00 16.39 501 GLN F N 1
ATOM 6700 C CA . GLN D 2 150 ? 13.970 -36.033 6.531 1.00 16.44 501 GLN F CA 1
ATOM 6701 C C . GLN D 2 150 ? 13.724 -35.003 7.608 1.00 17.06 501 GLN F C 1
ATOM 6702 O O . GLN D 2 150 ? 14.434 -34.007 7.649 1.00 17.03 501 GLN F O 1
ATOM 6708 N N . ALA D 2 151 ? 12.680 -35.209 8.411 1.00 16.41 502 ALA F N 1
ATOM 6709 C CA . ALA D 2 151 ? 12.243 -34.195 9.390 1.00 17.25 502 ALA F CA 1
ATOM 6710 C C . ALA D 2 151 ? 11.627 -34.806 10.617 1.00 17.31 502 ALA F C 1
ATOM 6711 O O . ALA D 2 151 ? 11.108 -35.957 10.572 1.00 17.58 502 ALA F O 1
ATOM 6713 N N . LEU D 2 152 ? 11.771 -34.064 11.715 1.00 18.00 503 LEU F N 1
ATOM 6714 C CA . LEU D 2 152 ? 11.002 -34.253 12.942 1.00 18.79 503 LEU F CA 1
ATOM 6715 C C . LEU D 2 152 ? 10.417 -32.962 13.376 1.00 19.83 503 LEU F C 1
ATOM 6716 O O . LEU D 2 152 ? 10.990 -31.872 13.124 1.00 18.12 503 LEU F O 1
ATOM 6721 N N . ILE D 2 153 ? 9.259 -33.082 14.019 1.00 22.02 504 ILE F N 1
ATOM 6722 C CA . ILE D 2 153 ? 8.484 -31.931 14.505 1.00 23.47 504 ILE F CA 1
ATOM 6723 C C . ILE D 2 153 ? 8.064 -32.251 15.934 1.00 24.69 504 ILE F C 1
ATOM 6724 O O . ILE D 2 153 ? 7.445 -33.274 16.184 1.00 24.41 504 ILE F O 1
ATOM 6729 N N . LYS D 2 154 ? 8.403 -31.382 16.871 1.00 27.14 505 LYS F N 1
ATOM 6730 C CA . LYS D 2 154 ? 7.914 -31.540 18.231 1.00 28.97 505 LYS F CA 1
ATOM 6731 C C . LYS D 2 154 ? 6.846 -30.488 18.507 1.00 29.53 505 LYS F C 1
ATOM 6732 O O . LYS D 2 154 ? 7.075 -29.297 18.279 1.00 29.03 505 LYS F O 1
ATOM 6738 N N . ASP D 2 155 ? 5.684 -30.932 18.965 1.00 31.05 506 ASP F N 1
ATOM 6739 C CA . ASP D 2 155 ? 4.643 -30.006 19.419 1.00 32.00 506 ASP F CA 1
ATOM 6740 C C . ASP D 2 155 ? 5.062 -29.636 20.837 1.00 32.99 506 ASP F C 1
ATOM 6741 O O . ASP D 2 155 ? 5.015 -30.459 21.757 1.00 31.38 506 ASP F O 1
ATOM 6746 N N . GLU D 2 156 ? 5.541 -28.421 20.982 1.00 34.78 507 GLU F N 1
ATOM 6747 C CA . GLU D 2 156 ? 6.136 -27.985 22.224 1.00 37.18 507 GLU F CA 1
ATOM 6748 C C . GLU D 2 156 ? 5.105 -27.749 23.330 1.00 38.28 507 GLU F C 1
ATOM 6749 O O . GLU D 2 156 ? 5.418 -27.879 24.481 1.00 39.06 507 GLU F O 1
ATOM 6755 N N . ARG D 2 157 ? 3.878 -27.423 22.970 1.00 39.62 508 ARG F N 1
ATOM 6756 C CA . ARG D 2 157 ? 2.859 -27.259 23.986 1.00 40.21 508 ARG F CA 1
ATOM 6757 C C . ARG D 2 157 ? 2.432 -28.565 24.540 1.00 41.29 508 ARG F C 1
ATOM 6758 O O . ARG D 2 157 ? 2.544 -28.784 25.709 1.00 42.45 508 ARG F O 1
ATOM 6766 N N . ASP D 2 158 ? 1.929 -29.413 23.655 1.00 42.04 509 ASP F N 1
ATOM 6767 C CA . ASP D 2 158 ? 1.320 -30.677 23.973 1.00 41.78 509 ASP F CA 1
ATOM 6768 C C . ASP D 2 158 ? 2.305 -31.807 24.012 1.00 40.60 509 ASP F C 1
ATOM 6769 O O . ASP D 2 158 ? 1.948 -32.910 24.248 1.00 42.16 509 ASP F O 1
ATOM 6774 N N . ASN D 2 159 ? 3.568 -31.510 23.758 1.00 38.87 510 ASN F N 1
ATOM 6775 C CA . ASN D 2 159 ? 4.652 -32.447 23.966 1.00 36.93 510 ASN F CA 1
ATOM 6776 C C . ASN D 2 159 ? 4.484 -33.771 23.235 1.00 33.77 510 ASN F C 1
ATOM 6777 O O . ASN D 2 159 ? 4.392 -34.831 23.812 1.00 33.61 510 ASN F O 1
ATOM 6782 N N . VAL D 2 160 ? 4.478 -33.639 21.928 1.00 30.30 511 VAL F N 1
ATOM 6783 C CA . VAL D 2 160 ? 4.235 -34.712 20.954 1.00 27.74 511 VAL F CA 1
ATOM 6784 C C . VAL D 2 160 ? 5.228 -34.531 19.808 1.00 25.38 511 VAL F C 1
ATOM 6785 O O . VAL D 2 160 ? 5.422 -33.415 19.348 1.00 26.24 511 VAL F O 1
ATOM 6789 N N . ILE D 2 161 ? 5.846 -35.618 19.378 1.00 24.06 512 ILE F N 1
ATOM 6790 C CA . ILE D 2 161 ? 6.779 -35.590 18.238 1.00 23.59 512 ILE F CA 1
ATOM 6791 C C . ILE D 2 161 ? 6.200 -36.346 17.068 1.00 22.58 512 ILE F C 1
ATOM 6792 O O . ILE D 2 161 ? 5.751 -37.484 17.207 1.00 23.76 512 ILE F O 1
ATOM 6797 N N . THR D 2 162 ? 6.202 -35.708 15.911 1.00 22.48 513 THR F N 1
ATOM 6798 C CA . THR D 2 162 ? 5.847 -36.379 14.659 1.00 21.82 513 THR F CA 1
ATOM 6799 C C . THR D 2 162 ? 7.015 -36.127 13.691 1.00 21.03 513 THR F C 1
ATOM 6800 O O . THR D 2 162 ? 8.065 -35.561 14.058 1.00 21.07 513 THR F O 1
ATOM 6804 N N . GLY D 2 163 ? 6.883 -36.619 12.476 1.00 20.80 514 GLY F N 1
ATOM 6805 C CA . GLY D 2 163 ? 8.014 -36.532 11.558 1.00 18.93 514 GLY F CA 1
ATOM 6806 C C . GLY D 2 163 ? 7.595 -36.799 10.154 1.00 18.31 514 GLY F C 1
ATOM 6807 O O . GLY D 2 163 ? 6.400 -37.066 9.870 1.00 18.35 514 GLY F O 1
ATOM 6808 N N . ALA D 2 164 ? 8.586 -36.721 9.275 1.00 16.31 515 ALA F N 1
ATOM 6809 C CA . ALA D 2 164 ? 8.401 -37.105 7.873 1.00 16.75 515 ALA F CA 1
ATOM 6810 C C . ALA D 2 164 ? 9.666 -37.750 7.304 1.00 16.41 515 ALA F C 1
ATOM 6811 O O . ALA D 2 164 ? 10.790 -37.434 7.727 1.00 15.98 515 ALA F O 1
ATOM 6813 N N . GLY D 2 165 ? 9.470 -38.642 6.331 1.00 15.54 516 GLY F N 1
ATOM 6814 C CA . GLY D 2 165 ? 10.546 -39.319 5.646 1.00 15.98 516 GLY F CA 1
ATOM 6815 C C . GLY D 2 165 ? 10.274 -39.357 4.139 1.00 15.69 516 GLY F C 1
ATOM 6816 O O . GLY D 2 165 ? 9.143 -39.567 3.712 1.00 16.15 516 GLY F O 1
ATOM 6817 N N . ASP D 2 166 ? 11.306 -39.172 3.349 1.00 17.20 517 ASP F N 1
ATOM 6818 C CA . ASP D 2 166 ? 11.165 -39.105 1.891 1.00 16.40 517 ASP F CA 1
ATOM 6819 C C . ASP D 2 166 ? 11.120 -40.495 1.278 1.00 16.68 517 ASP F C 1
ATOM 6820 O O . ASP D 2 166 ? 12.097 -41.200 1.336 1.00 15.83 517 ASP F O 1
ATOM 6825 N N . GLY D 2 167 ? 9.998 -40.874 0.658 1.00 16.19 518 GLY F N 1
ATOM 6826 C CA . GLY D 2 167 ? 9.907 -42.182 -0.060 1.00 16.84 518 GLY F CA 1
ATOM 6827 C C . GLY D 2 167 ? 10.931 -42.370 -1.191 1.00 15.88 518 GLY F C 1
ATOM 6828 O O . GLY D 2 167 ? 11.246 -43.541 -1.589 1.00 16.65 518 GLY F O 1
ATOM 6829 N N . ARG D 2 168 ? 11.489 -41.253 -1.677 1.00 16.74 519 ARG F N 1
ATOM 6830 C CA . ARG D 2 168 ? 12.543 -41.220 -2.700 1.00 16.41 519 ARG F CA 1
ATOM 6831 C C . ARG D 2 168 ? 13.769 -41.995 -2.209 1.00 17.30 519 ARG F C 1
ATOM 6832 O O . ARG D 2 168 ? 14.479 -42.625 -3.012 1.00 16.53 519 ARG F O 1
ATOM 6840 N N . ARG D 2 169 ? 13.952 -42.016 -0.881 1.00 17.48 520 ARG F N 1
ATOM 6841 C CA . ARG D 2 169 ? 15.099 -42.652 -0.226 1.00 17.61 520 ARG F CA 1
ATOM 6842 C C . ARG D 2 169 ? 14.687 -43.778 0.770 1.00 17.83 520 ARG F C 1
ATOM 6843 O O . ARG D 2 169 ? 15.446 -44.092 1.660 1.00 18.29 520 ARG F O 1
ATOM 6851 N N . ASN D 2 170 ? 13.482 -44.311 0.630 1.00 18.69 521 ASN F N 1
ATOM 6852 C CA . ASN D 2 170 ? 12.827 -45.171 1.633 1.00 18.88 521 ASN F CA 1
ATOM 6853 C C . ASN D 2 170 ? 12.880 -44.542 3.008 1.00 17.82 521 ASN F C 1
ATOM 6854 O O . ASN D 2 170 ? 13.068 -45.263 3.938 1.00 18.95 521 ASN F O 1
ATOM 6859 N N . GLY D 2 171 ? 12.744 -43.224 3.123 1.00 16.72 522 GLY F N 1
ATOM 6860 C CA . GLY D 2 171 ? 12.838 -42.549 4.387 1.00 16.49 522 GLY F CA 1
ATOM 6861 C C . GLY D 2 171 ? 11.682 -42.815 5.317 1.00 16.94 522 GLY F C 1
ATOM 6862 O O . GLY D 2 171 ? 10.533 -42.943 4.870 1.00 17.24 522 GLY F O 1
ATOM 6863 N N . THR D 2 172 ? 11.983 -42.978 6.602 1.00 17.31 523 THR F N 1
ATOM 6864 C CA . THR D 2 172 ? 10.954 -43.222 7.612 1.00 18.15 523 THR F CA 1
ATOM 6865 C C . THR D 2 172 ? 11.282 -42.425 8.882 1.00 18.73 523 THR F C 1
ATOM 6866 O O . THR D 2 172 ? 12.338 -41.816 9.000 1.00 18.97 523 THR F O 1
ATOM 6870 N N . TRP D 2 173 ? 10.355 -42.476 9.831 1.00 18.74 524 TRP F N 1
ATOM 6871 C CA . TRP D 2 173 ? 10.554 -41.877 11.131 1.00 19.47 524 TRP F CA 1
ATOM 6872 C C . TRP D 2 173 ? 9.730 -42.639 12.168 1.00 19.04 524 TRP F C 1
ATOM 6873 O O . TRP D 2 173 ? 8.708 -43.273 11.842 1.00 18.32 524 TRP F O 1
ATOM 6884 N N . LYS D 2 174 ? 10.157 -42.518 13.415 1.00 20.32 525 LYS F N 1
ATOM 6885 C CA . LYS D 2 174 ? 9.397 -43.027 14.573 1.00 21.52 525 LYS F CA 1
ATOM 6886 C C . LYS D 2 174 ? 9.504 -42.058 15.731 1.00 22.28 525 LYS F C 1
ATOM 6887 O O . LYS D 2 174 ? 10.420 -41.239 15.781 1.00 22.10 525 LYS F O 1
ATOM 6893 N N . SER D 2 175 ? 8.510 -42.131 16.614 1.00 22.96 526 SER F N 1
ATOM 6894 C CA . SER D 2 175 ? 8.552 -41.481 17.923 1.00 24.90 526 SER F CA 1
ATOM 6895 C C . SER D 2 175 ? 7.955 -42.407 18.990 1.00 26.52 526 SER F C 1
ATOM 6896 O O . SER D 2 175 ? 7.376 -43.460 18.694 1.00 25.08 526 SER F O 1
ATOM 6899 N N . ASN D 2 176 ? 8.103 -42.002 20.247 1.00 29.27 527 ASN F N 1
ATOM 6900 C CA . ASN D 2 176 ? 7.589 -42.779 21.368 1.00 33.08 527 ASN F CA 1
ATOM 6901 C C . ASN D 2 176 ? 6.118 -42.489 21.646 1.00 35.90 527 ASN F C 1
ATOM 6902 O O . ASN D 2 176 ? 5.340 -43.398 21.935 1.00 37.43 527 ASN F O 1
ATOM 6907 N N . LYS D 2 177 ? 5.823 -41.222 21.523 1.00 39.17 528 LYS F N 1
ATOM 6908 C CA . LYS D 2 177 ? 4.499 -40.723 21.511 1.00 41.69 528 LYS F CA 1
ATOM 6909 C C . LYS D 2 177 ? 3.638 -41.868 21.958 1.00 42.57 528 LYS F C 1
ATOM 6910 O O . LYS D 2 177 ? 3.048 -41.810 23.007 1.00 44.83 528 LYS F O 1
#

Sequence (867 aa):
KGTYGVSASHPLAVEEGKVLKNGGSAVDAAIVVSYVLGVVELHASGIGGGGGLIISKDKETFIDYRETTPYPHIGVPGFVAGEYIHDNYGSLPGELLQPAINYAEKGFKVDDSLTRLDLAKPRIYSDKLSIFYPNGEPIETGETLIQTDLARTLKKIQKEGAKGFYEGGVARAISKTAKISLEDIKGYKVEVRKPVKGNYGYDVYTAPPPFSGVTLLQLKLAEKKEVYKDVDHTATYSKEEISRIAYQDRKKNLGDPNKVSDKYISTKTTHFVIIDRDGTVVSSTNTLSNFFGTGKYTAGFFLNNQLQNPGKRSRTFAPTVLKKDGETIGIGSPGGNRIPQILTPILDKYTHGKGSLQDIINEYRFTFEKNTAYTEIQLSSEVKNELSRKGLNVKKKVSPAFFGGVQALIKDERDNVITGAGDGRRRNGTWKSNKGTYGVSASHPLAVEEGKVLKNGGSAVDAAIVVSYVLGVVELHASGIGGGGGLIISKDKETFIDYRETTPYFPHIGVPGFVAGEYIHDNYGSLPGELLQPAINYAEKGFKVDDSLTRLDLAKPRIYSDKLSIFYPNGEPIETGETLIQTDLARTLKKIQKEGAKGFYEGGVARAISKTAKISLEDIKGYKVEVRKPVKGNYGYDVYTAPPPFSGVTLLQLKLAEKKEVYKDVDHTATYSKEEISRIAYQDRKKNLGDPNKVSDKYISTKTTHFVIIDRDGTVVSSTNTLSNFFGTGKYTAGFFLNNQLQPGKRSRTFAPTVLKKDGETIGIGSPGGNRIPQILTPILDKYTHGKGSLQDIINEYRFTFEKNTAYTEIQLSSEVKNELSRKGLNVKKKVSPAFFGGVQALIKDERDNVITGAGDGRRNGTWKSNK

Nearest PDB structures (foldseek):
  3g9k-assembly2_F  TM=1.006E+00  e=1.648E-34  Bacillus anthracis
  3g9k-assembly1_S  TM=9.709E-01  e=2.720E-31  Bacillus anthracis
  3ga9-assembly1_S  TM=9.654E-01  e=2.448E-30  Bacillus anthracis
  2qmc-assembly1_B  TM=8.523E-01  e=8.166E-11  Helicobacter pylori
  7lbc-assembly1_B  TM=8.427E-01  e=1.967E-10  Homo sapiens